Protein AF-A0A371CJA7-F1 (afdb_monomer_lite)

Foldseek 3Di:
DVVLVVLLCVLQVPDDDDDDDDDDDDDDDDDDDDDDDDDDDDDDDDDDDDDDDPDDDDDDDDDDDDPDPDDDPWDWQDKDQPQKWKFKDWPVGPDTDTARWIWTWIDRDVLKIKIWIAGDSRPGTPDIDIQALQKDWDDDLVQQKIKIWDDDPDPPDITMIMMMHGPDSVSSVSVVVSSVVSNVSNNVVVVVVVVVCCQQAPDVVHCVVVVCCVQVPVVVVVPPPPPPDPPPDPDDPDPDDDDDDDDDDDDDPCPVVPPLLVLLVVLVVQCVDPRCNLVSLVSLLVLLPDDDPVSLVVLLVLLLCQLVLLVVLLVVVVVVVQSSNLSSLSNNLSSLCSHLVPDPHPPVSVVSNPVVSNLVSLVSNLPDPPHDLSSLVSSLSNLLSCLSPFQPVCNLVCLLQLLLQLQFPQLLSVLSSLNSLLSNPGPPPLVVQVDDQPVVLLVVLSVVPDPPVLSVQCVVLPSCQFPSSLLSVLLVVLVVLVVCCQPVPDDLQVSLLVVLVSLQSDPNSQDWDPPPPDPDPTPDPISLVSLQVSLVVLCVPPPGRDLSSNLSSLSSVLSSCVVVVNLVVSLVSLVVNCVSPVLSLSSLLSQLPDPPLVRNLVSLVSSCPRPDGDLRSNLSSLLSNLVSLQVLLSVQSNDPDPVSPVSSVVSLVSSLVSLVVNCVSHRLQPLCVLVSLLSNLSSCSSQCRNVQDLVNPVCPVSVVSNVSNVSSCVSSVHHNHSVSSVSSSCSSNVSNVVSCVPCVVVSVVSNVVCCVPCVVPSVVSVVVVVPPVVD

Sequence (775 aa):
MAYNEDMYRYLCGLKNHHRSQDLRKGTFPAPPNFRHLSSLMPGRSEDKAGSFEDLILHRLPEGRSSANIGFISPLVKFAHVDLVHYAMTDDRYPEASFKKGGVMIVELIPGEFAIIVTGGMYTVTVDTCVVVSNMEIIPDIRRCEIRWSLFGSSATERKSWTYLRFGNRSDLATFNKELFCAHSVVAARHSLVHARLYDIAYDIPSKFTRYCRQYLGQDYFDNLSESYTEGSSSQVFDMSGTSCEGMTIVNGLNDERFHLPRMVQRAIALLQHDATRKVALSALAMATQYKSTRTIATAYDIAALSGDLARLAVTQMHLENLPTVELAFVVLAQSLRATIAISEPPASFIGALELPTVITAVYSVLRCPQISYAILTHSIDIIATLTMCHPPQGAASLTPFLAAFARCNNIRVRAIAVAAIIRLPGESDESDGSGSFPMSRLLNAVRNGVPSHIHTQLMASGGANSEIVLILNSSYEFRKLMTAAESSGFEPCVLGRKLAHLVQLHDFAIGEKQTTGNQEVTSIPSWIDCLHLCAAALRRTDGSPSATDLDNADVLEMRFYQYRGELHKAVITGRSAINRNPELAYAYFILSLQDDRECSFRMAKAGLQCPRMTPFLRTQLLCRAATHATQLGLSLLQSPSPLLIERGTTLILEALDDTNVFILQASPDNLWMQVMLNWKVFLLFLVRGPSVNPEFLDLKRTEDMIRLTSDFSDFIRYSIVPKRLTDARELLVSSYVSGSQTWDWLVERYDEHGVNLGDVQVFLVRYAADHSEEV

Secondary structure (DSSP, 8-state):
-HHHHHHHHHHTT---------------PPPPP--------------------S-----PPS----------S-EEEEEEEEEEEEEEEESS------EEEEEEEEEEETTEEEEEEEETTTTEEEEEEE--TT-EEEEETTTTEEEEEPPPSSTTSPPEEEEEEESSHHHHHHHHHHHHHHHHHHHHHHHHHHHHHHHHHHSSS-HHHHHHHHHH-HHHHHTS---------------------------S--GGGGTHHHHHHHHHHHTTSTTTHHHHHHHHHHHHH---TTHHHHHHHHHTTHHHHHHHHHHHHHTT-HHHHHHHHHHHHHHHHHHHSSS---HHHHHHTTHHHHHHHHHHHHT-TT--HHHHHHHHHHHHHHTTSS--TTHHHHHHHHHHHTT-S-HHHHHHHHHHHHH-S----GGGGGSPP-HHHHHHHHHT---HHHHHHHHHTTSTT-HHHHHHHHHHHHHHHHHHHHHH---HHHHHHHHHHHHTT-TTSSPPP---S-----S-S-HHHHHHHHHHHHHT-TTS--HHHHHHHHHHHHHHHHHTT-HHHHHHHHHHHHHH-TT-HHHHHHHTTSS-HHHHHHHHHHHTT-SS--HHHHHHHHHHHHHHHHHHHHHHHTSS-HHHHHHHHHHHHHHHHHHHHHHHHS-TT-TTHHHHHHHHHHHHHHHHGGGS-TT-GGGHHHHHHHHHHHHHHHHHT---S-HHHHHHHHHHHHHHHHHHHHHHHHHHHHHHHHHHHHHHHHHHHHHHHHTSTT-

Organism: NCBI:txid2498619

Radius of gyration: 33.38 Å; chains: 1; bounding box: 102×83×90 Å

Structure (mmCIF, N/CA/C/O backbone):
data_AF-A0A371CJA7-F1
#
_entry.id   AF-A0A371CJA7-F1
#
loop_
_atom_site.group_PDB
_atom_site.id
_atom_site.type_symbol
_atom_site.label_atom_id
_atom_site.label_alt_id
_atom_site.label_comp_id
_atom_site.label_asym_id
_atom_site.label_entity_id
_atom_site.label_seq_id
_atom_site.pdbx_PDB_ins_code
_atom_site.Cartn_x
_atom_site.Cartn_y
_atom_site.Cartn_z
_atom_site.occupancy
_atom_site.B_iso_or_equiv
_atom_site.auth_seq_id
_atom_site.auth_comp_id
_atom_site.auth_asym_id
_atom_site.auth_atom_id
_atom_site.pdbx_PDB_model_num
ATOM 1 N N . MET A 1 1 ? 38.891 2.540 -23.291 1.00 39.09 1 MET A N 1
ATOM 2 C CA . MET A 1 1 ? 37.978 1.494 -23.812 1.00 39.09 1 MET A CA 1
ATOM 3 C C . MET A 1 1 ? 38.539 0.082 -23.657 1.00 39.09 1 MET A C 1
ATOM 5 O O . MET A 1 1 ? 37.794 -0.738 -23.146 1.00 39.09 1 MET A O 1
ATOM 9 N N . ALA A 1 2 ? 39.813 -0.189 -23.985 1.00 32.94 2 ALA A N 1
ATOM 10 C CA . ALA A 1 2 ? 40.437 -1.518 -23.821 1.00 32.94 2 ALA A CA 1
ATOM 11 C C . ALA A 1 2 ? 40.303 -2.126 -22.402 1.00 32.94 2 ALA A C 1
ATOM 13 O O . ALA A 1 2 ? 40.051 -3.311 -22.251 1.00 32.94 2 ALA A O 1
ATOM 14 N N . TYR A 1 3 ? 40.348 -1.297 -21.355 1.00 41.06 3 TYR A N 1
ATOM 15 C CA . TYR A 1 3 ? 40.272 -1.751 -19.958 1.00 41.06 3 TYR A CA 1
ATOM 16 C C . TYR A 1 3 ? 38.910 -2.347 -19.535 1.00 41.06 3 TYR A C 1
ATOM 18 O O . TYR A 1 3 ? 38.857 -3.205 -18.660 1.00 41.06 3 TYR A O 1
ATOM 26 N N . ASN A 1 4 ? 37.799 -1.926 -20.157 1.00 45.97 4 ASN A N 1
ATOM 27 C CA . ASN A 1 4 ? 36.477 -2.490 -19.844 1.00 45.97 4 ASN A CA 1
ATOM 28 C C . ASN A 1 4 ? 36.305 -3.902 -20.427 1.00 45.97 4 ASN A C 1
ATOM 30 O O . ASN A 1 4 ? 35.538 -4.691 -19.886 1.00 45.97 4 ASN A O 1
ATOM 34 N N . GLU A 1 5 ? 37.038 -4.231 -21.494 1.00 48.78 5 GLU A N 1
ATOM 35 C CA . GLU A 1 5 ? 36.999 -5.552 -22.124 1.00 48.78 5 GLU A CA 1
ATOM 36 C C . GLU A 1 5 ? 37.724 -6.607 -21.270 1.00 48.78 5 GLU A C 1
ATOM 38 O O . GLU A 1 5 ? 37.232 -7.722 -21.104 1.00 48.78 5 GLU A O 1
ATOM 43 N N . ASP A 1 6 ? 38.843 -6.240 -20.638 1.00 54.41 6 ASP A N 1
ATOM 44 C CA . ASP A 1 6 ? 39.562 -7.125 -19.712 1.00 54.41 6 ASP A CA 1
ATOM 45 C C . ASP A 1 6 ? 38.772 -7.372 -18.416 1.00 54.41 6 ASP A C 1
ATOM 47 O O . ASP A 1 6 ? 38.718 -8.499 -17.919 1.00 54.41 6 ASP A O 1
ATOM 51 N N . MET A 1 7 ? 38.087 -6.344 -17.904 1.00 50.72 7 MET A N 1
ATOM 52 C CA . MET A 1 7 ? 37.180 -6.469 -16.757 1.00 50.72 7 MET A CA 1
ATOM 53 C C . MET A 1 7 ? 35.980 -7.377 -17.073 1.00 50.72 7 MET A C 1
ATOM 55 O O . MET A 1 7 ? 35.575 -8.183 -16.239 1.00 50.72 7 MET A O 1
ATOM 59 N N . TYR A 1 8 ? 35.448 -7.302 -18.296 1.00 51.97 8 TYR A N 1
ATOM 60 C CA . TYR A 1 8 ? 34.388 -8.191 -18.775 1.00 51.97 8 TYR A CA 1
ATOM 61 C C . TYR A 1 8 ? 34.848 -9.654 -18.844 1.00 51.97 8 TYR A C 1
ATOM 63 O O . TYR A 1 8 ? 34.157 -10.545 -18.348 1.00 51.97 8 TYR A O 1
ATOM 71 N N . ARG A 1 9 ? 36.044 -9.917 -19.391 1.00 62.16 9 ARG A N 1
ATOM 72 C CA . ARG A 1 9 ? 36.624 -11.274 -19.423 1.00 62.16 9 ARG A CA 1
ATOM 73 C C . ARG A 1 9 ? 36.848 -11.834 -18.019 1.00 62.16 9 ARG A C 1
ATOM 75 O O . ARG A 1 9 ? 36.642 -13.028 -17.806 1.00 62.16 9 ARG A O 1
ATOM 82 N N . TYR A 1 10 ? 37.227 -10.973 -17.074 1.00 62.34 10 TYR A N 1
ATOM 83 C CA . TYR A 1 10 ? 37.365 -11.330 -15.664 1.00 62.34 10 TYR A CA 1
ATOM 84 C C . TYR A 1 10 ? 36.015 -11.710 -15.030 1.00 62.34 10 TYR A C 1
ATOM 86 O O . TYR A 1 10 ? 35.905 -12.790 -14.455 1.00 62.34 10 TYR A O 1
ATOM 94 N N . LEU A 1 11 ? 34.975 -10.881 -15.197 1.00 48.69 11 LEU A N 1
ATOM 95 C CA . LEU A 1 11 ? 33.640 -11.118 -14.625 1.00 48.69 11 LEU A CA 1
ATOM 96 C C . LEU A 1 11 ? 32.852 -12.251 -15.292 1.00 48.69 11 LEU A C 1
ATOM 98 O O . LEU A 1 11 ? 31.982 -12.825 -14.653 1.00 48.69 11 LEU A O 1
ATOM 102 N N . CYS A 1 12 ? 33.136 -12.590 -16.549 1.00 52.16 12 CYS A N 1
ATOM 103 C CA . CYS A 1 12 ? 32.465 -13.692 -17.249 1.00 52.16 12 CYS A CA 1
ATOM 104 C C . CYS A 1 12 ? 33.198 -15.033 -17.102 1.00 52.16 12 CYS A C 1
ATOM 106 O O . CYS A 1 12 ? 32.850 -15.998 -17.779 1.00 52.16 12 CYS A O 1
ATOM 108 N N . GLY A 1 13 ? 34.253 -15.101 -16.279 1.00 48.09 13 GLY A N 1
ATOM 109 C CA . GLY A 1 13 ? 35.014 -16.335 -16.071 1.00 48.09 13 GLY A CA 1
ATOM 110 C C . GLY A 1 13 ? 35.679 -16.880 -17.341 1.00 48.09 13 GLY A C 1
ATOM 111 O O . GLY A 1 13 ? 36.078 -18.044 -17.368 1.00 48.09 13 GLY A O 1
ATOM 112 N N . LEU A 1 14 ? 35.836 -16.061 -18.388 1.00 38.88 14 LEU A N 1
ATOM 113 C CA . LEU A 1 14 ? 36.447 -16.444 -19.663 1.00 38.88 14 LEU A CA 1
ATOM 114 C C . LEU A 1 14 ? 37.976 -16.502 -19.522 1.00 38.88 14 LEU A C 1
ATOM 116 O O . LEU A 1 14 ? 38.722 -15.755 -20.155 1.00 38.88 14 LEU A O 1
ATOM 120 N N . LYS A 1 15 ? 38.468 -17.423 -18.690 1.00 37.25 15 LYS A N 1
ATOM 121 C CA . LYS A 1 15 ? 39.804 -17.993 -18.866 1.00 37.25 15 LYS A CA 1
ATOM 122 C C . LYS A 1 15 ? 39.674 -19.149 -19.849 1.00 37.25 15 LYS A C 1
ATOM 124 O O . LYS A 1 15 ? 39.051 -20.159 -19.543 1.00 37.25 15 LYS A O 1
ATOM 129 N N . ASN A 1 16 ? 40.288 -19.003 -21.022 1.00 35.06 16 ASN A N 1
ATOM 130 C CA . ASN A 1 16 ? 40.452 -20.082 -21.994 1.00 35.06 16 ASN A CA 1
ATOM 131 C C . ASN A 1 16 ? 41.161 -21.280 -21.338 1.00 35.06 16 ASN A C 1
ATOM 133 O O . ASN A 1 16 ? 42.389 -21.323 -21.244 1.00 35.06 16 ASN A O 1
ATOM 137 N N . HIS A 1 17 ? 40.390 -22.266 -20.894 1.00 31.05 17 HIS A N 1
ATOM 138 C CA . HIS A 1 17 ? 40.868 -23.612 -20.615 1.00 31.05 17 HIS A CA 1
ATOM 139 C C . HIS A 1 17 ? 40.084 -24.589 -21.484 1.00 31.05 17 HIS A C 1
ATOM 141 O O . HIS A 1 17 ? 38.971 -25.003 -21.173 1.00 31.05 17 HIS A O 1
ATOM 147 N N . HIS A 1 18 ? 40.697 -24.948 -22.612 1.00 32.59 18 HIS A N 1
ATOM 148 C CA . HIS A 1 18 ? 40.322 -26.122 -23.382 1.00 32.59 18 HIS A CA 1
ATOM 149 C C . HIS A 1 18 ? 40.444 -27.370 -22.504 1.00 32.59 18 HIS A C 1
ATOM 151 O O . HIS A 1 18 ? 41.552 -27.810 -22.203 1.00 32.59 18 HIS A O 1
ATOM 157 N N . ARG A 1 19 ? 39.309 -27.980 -22.161 1.00 27.73 19 ARG A N 1
ATOM 158 C CA . ARG A 1 19 ? 39.196 -29.431 -21.985 1.00 27.73 19 ARG A CA 1
ATOM 159 C C . ARG A 1 19 ? 37.744 -29.853 -22.178 1.00 27.73 19 ARG A C 1
ATOM 161 O O . ARG A 1 19 ? 36.880 -29.528 -21.375 1.00 27.73 19 ARG A O 1
ATOM 168 N N . SER A 1 20 ? 37.494 -30.554 -23.281 1.00 30.20 20 SER A N 1
ATOM 169 C CA . SER A 1 20 ? 36.246 -31.270 -23.526 1.00 30.20 20 SER A CA 1
ATOM 170 C C . SER A 1 20 ? 36.154 -32.473 -22.593 1.00 30.20 20 SER A C 1
ATOM 172 O O . SER A 1 20 ? 37.142 -33.202 -22.484 1.00 30.20 20 SER A O 1
ATOM 174 N N . GLN A 1 21 ? 34.975 -32.744 -22.036 1.00 30.50 21 GLN A N 1
ATOM 175 C CA . GLN A 1 21 ? 34.489 -34.118 -21.934 1.00 30.50 21 GLN A CA 1
ATOM 176 C C . GLN A 1 21 ? 32.975 -34.196 -21.700 1.00 30.50 21 GLN A C 1
ATOM 178 O O . GLN A 1 21 ? 32.402 -33.511 -20.858 1.00 30.50 21 GLN A O 1
ATOM 183 N N . ASP A 1 22 ? 32.397 -35.052 -22.535 1.00 34.34 22 ASP A N 1
ATOM 184 C CA . ASP A 1 22 ? 31.067 -35.650 -22.615 1.00 34.34 22 ASP A CA 1
ATOM 185 C C . ASP A 1 22 ? 30.233 -35.760 -21.332 1.00 34.34 22 ASP A C 1
ATOM 187 O O . ASP A 1 22 ? 30.672 -36.334 -20.337 1.00 34.34 22 ASP A O 1
ATOM 191 N N . LEU A 1 23 ? 28.944 -35.404 -21.438 1.00 30.78 23 LEU A N 1
ATOM 192 C CA . LEU A 1 23 ? 27.892 -35.943 -20.574 1.00 30.78 23 LEU A CA 1
ATOM 193 C C . LEU A 1 23 ? 26.649 -36.345 -21.382 1.00 30.78 23 LEU A C 1
ATOM 195 O O . LEU A 1 23 ? 26.105 -35.594 -22.192 1.00 30.78 23 LEU A O 1
ATOM 199 N N . ARG A 1 24 ? 26.250 -37.600 -21.154 1.00 29.70 24 ARG A N 1
ATOM 200 C CA . ARG A 1 24 ? 25.156 -38.339 -21.790 1.00 29.70 24 ARG A CA 1
ATOM 201 C C . ARG A 1 24 ? 23.783 -37.895 -21.275 1.00 29.70 24 ARG A C 1
ATOM 203 O O . ARG A 1 24 ? 23.614 -37.554 -20.111 1.00 29.70 24 ARG A O 1
ATOM 210 N N . LYS A 1 25 ? 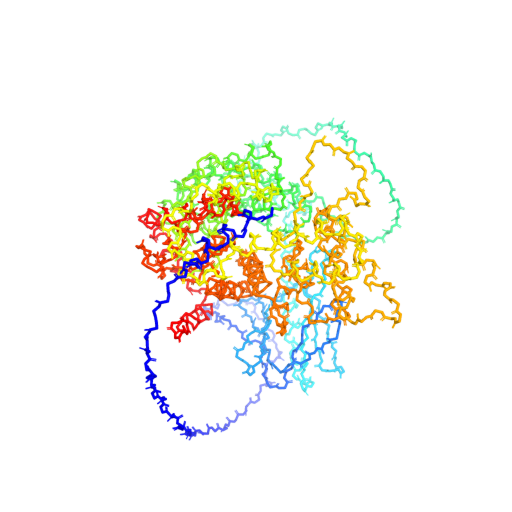22.798 -38.009 -22.169 1.00 32.31 25 LYS A N 1
ATOM 211 C CA . LYS A 1 25 ? 21.355 -37.838 -21.950 1.00 32.31 25 LYS A CA 1
ATOM 212 C C . LYS A 1 25 ? 20.795 -38.900 -20.992 1.00 32.31 25 LYS A C 1
ATOM 214 O O . LYS A 1 25 ? 21.036 -40.087 -21.201 1.00 32.31 25 LYS A O 1
ATOM 219 N N . GLY A 1 26 ? 19.984 -38.471 -20.026 1.00 28.64 26 GLY A N 1
ATOM 220 C CA . GLY A 1 26 ? 19.089 -39.315 -19.233 1.00 28.64 26 GLY A CA 1
ATOM 221 C C . GLY A 1 26 ? 17.645 -38.835 -19.388 1.00 28.64 26 GLY A C 1
ATOM 222 O O . GLY A 1 26 ? 17.346 -37.671 -19.139 1.00 28.64 26 GLY A O 1
ATOM 223 N N . THR A 1 27 ? 16.772 -39.720 -19.860 1.00 29.03 27 THR A N 1
ATOM 224 C CA . THR A 1 27 ? 15.323 -39.536 -20.031 1.00 29.03 27 THR A CA 1
ATOM 225 C C . THR A 1 27 ? 14.571 -39.937 -18.760 1.00 29.03 27 THR A C 1
ATOM 227 O O . THR A 1 27 ? 14.831 -41.016 -18.231 1.00 29.03 27 THR A O 1
ATOM 230 N N . PHE A 1 28 ? 13.601 -39.127 -18.326 1.00 29.42 28 PHE A N 1
ATOM 231 C CA . PHE A 1 28 ? 12.612 -39.474 -17.293 1.00 29.42 28 PHE A CA 1
ATOM 232 C C . PHE A 1 28 ? 11.236 -39.781 -17.922 1.00 29.42 28 PHE A C 1
ATOM 234 O O . PHE A 1 28 ? 10.908 -39.187 -18.953 1.00 29.42 28 PHE A O 1
ATOM 241 N N . PRO A 1 29 ? 10.432 -40.696 -17.340 1.00 30.08 29 PRO A N 1
ATOM 242 C CA . PRO A 1 29 ? 9.119 -41.075 -17.856 1.00 30.08 29 PRO A CA 1
ATOM 243 C C . PRO A 1 29 ? 7.986 -40.186 -17.312 1.00 30.08 29 PRO A C 1
ATOM 245 O O . PRO A 1 29 ? 8.074 -39.632 -16.218 1.00 30.08 29 PRO A O 1
ATOM 248 N N . ALA A 1 30 ? 6.909 -40.084 -18.093 1.00 31.78 30 ALA A N 1
ATOM 249 C CA . ALA A 1 30 ? 5.676 -39.363 -17.775 1.00 31.78 30 ALA A CA 1
ATOM 250 C C . ALA A 1 30 ? 4.780 -40.110 -16.755 1.00 31.78 30 ALA A C 1
ATOM 252 O O . ALA A 1 30 ? 4.838 -41.342 -16.695 1.00 31.78 30 ALA A O 1
ATOM 253 N N . PRO A 1 31 ? 3.913 -39.403 -16.002 1.00 30.50 31 PRO A N 1
ATOM 254 C CA . PRO A 1 31 ? 2.933 -40.016 -15.104 1.00 30.50 31 PRO A CA 1
ATOM 255 C C . PRO A 1 31 ? 1.617 -40.391 -15.828 1.00 30.50 31 PRO A C 1
ATOM 257 O O . PRO A 1 31 ? 1.332 -39.861 -16.906 1.00 30.50 31 PRO A O 1
ATOM 260 N N . PRO A 1 32 ? 0.802 -41.310 -15.265 1.00 31.19 32 PRO A N 1
ATOM 261 C CA . PRO A 1 32 ? -0.385 -41.838 -15.927 1.00 31.19 32 PRO A CA 1
ATOM 262 C C . PRO A 1 32 ? -1.646 -40.989 -15.701 1.00 31.19 32 PRO A C 1
ATOM 264 O O . PRO A 1 32 ? -1.858 -40.390 -14.650 1.00 31.19 32 PRO A O 1
ATOM 267 N N . ASN A 1 33 ? -2.513 -41.018 -16.715 1.00 27.42 33 ASN A N 1
ATOM 268 C CA . ASN A 1 33 ? -3.854 -40.438 -16.749 1.00 27.42 33 ASN A CA 1
ATOM 269 C C . ASN A 1 33 ? -4.814 -41.095 -15.741 1.00 27.42 33 ASN A C 1
ATOM 271 O O . ASN A 1 33 ? -4.923 -42.320 -15.711 1.00 27.42 33 ASN A O 1
ATOM 275 N N . PHE A 1 34 ? -5.621 -40.283 -15.053 1.00 26.81 34 PHE A N 1
ATOM 276 C CA . PHE A 1 34 ? -6.843 -40.720 -14.372 1.00 26.81 34 PHE A CA 1
ATOM 277 C C . PHE A 1 34 ? -8.083 -40.153 -15.077 1.00 26.81 34 PHE A C 1
ATOM 279 O O . PHE A 1 34 ? -8.168 -38.962 -15.373 1.00 26.81 34 PHE A O 1
ATOM 286 N N . ARG A 1 35 ? -9.057 -41.028 -15.351 1.00 27.02 35 ARG A N 1
ATOM 287 C CA . ARG A 1 35 ? -10.384 -40.697 -15.885 1.00 27.02 35 ARG A CA 1
ATOM 288 C C . ARG A 1 35 ? -11.464 -41.421 -15.078 1.00 27.02 35 ARG A C 1
ATOM 290 O O . ARG A 1 35 ? -11.311 -42.596 -14.773 1.00 27.02 35 ARG A O 1
ATOM 297 N N . HIS A 1 36 ? -12.576 -40.701 -14.927 1.00 28.02 36 HIS A N 1
ATOM 298 C CA . HIS A 1 36 ? -13.942 -41.114 -14.587 1.00 28.02 36 HIS A CA 1
ATOM 299 C C . HIS A 1 36 ? -14.251 -41.550 -13.152 1.00 28.02 36 HIS A C 1
ATOM 301 O O . HIS A 1 36 ? -13.752 -42.560 -12.679 1.00 28.02 36 HIS A O 1
ATOM 307 N N . LEU A 1 37 ? -15.235 -40.866 -12.556 1.00 25.64 37 LEU A N 1
ATOM 308 C CA . LEU A 1 37 ? -16.503 -41.472 -12.135 1.00 25.64 37 LEU A CA 1
ATOM 309 C C . LEU A 1 37 ? -17.578 -40.381 -11.984 1.00 25.64 37 LEU A C 1
ATOM 311 O O . LEU A 1 37 ? -17.366 -39.349 -11.359 1.00 25.64 37 LEU A O 1
ATOM 315 N N . SER A 1 38 ? -18.731 -40.623 -12.601 1.00 24.00 38 SER A N 1
ATOM 316 C CA . SER A 1 38 ? -19.944 -39.810 -12.534 1.00 24.00 38 SER A CA 1
ATOM 317 C C . SER A 1 38 ? -21.142 -40.730 -12.300 1.00 24.00 38 SER A C 1
ATOM 319 O O . SER A 1 38 ? -21.142 -41.861 -12.785 1.00 24.00 38 SER A O 1
ATOM 321 N N . SER A 1 39 ? -22.178 -40.169 -11.670 1.00 26.08 39 SER A N 1
ATOM 322 C CA . SER A 1 39 ? -23.541 -40.681 -11.428 1.00 26.08 39 SER A CA 1
ATOM 323 C C . SER A 1 39 ? -23.822 -41.224 -10.021 1.00 26.08 39 SER A C 1
ATOM 325 O O . SER A 1 39 ? -23.229 -42.204 -9.587 1.00 26.08 39 SER A O 1
ATOM 327 N N . LEU A 1 40 ? -24.777 -40.584 -9.331 1.00 26.20 40 LEU A N 1
ATOM 328 C CA . LEU A 1 40 ? -26.095 -41.157 -9.011 1.00 26.20 40 LEU A CA 1
ATOM 329 C C . LEU A 1 40 ? -26.978 -40.119 -8.276 1.00 26.20 40 LEU A C 1
ATOM 331 O O . LEU A 1 40 ? -26.634 -39.636 -7.205 1.00 26.20 40 LEU A O 1
ATOM 335 N N . MET A 1 41 ? -28.122 -39.794 -8.889 1.00 26.16 41 MET A N 1
ATOM 336 C CA . MET A 1 41 ? -29.339 -39.219 -8.277 1.00 26.16 41 MET A CA 1
ATOM 337 C C . MET A 1 41 ? -30.220 -40.379 -7.764 1.00 26.16 41 MET A C 1
ATOM 339 O O . MET A 1 41 ? -30.061 -41.491 -8.280 1.00 26.16 41 MET A O 1
ATOM 343 N N . PRO A 1 42 ? -31.132 -40.190 -6.783 1.00 33.75 42 PRO A N 1
ATOM 344 C CA . PRO A 1 42 ? -32.522 -39.716 -7.030 1.00 33.75 42 PRO A CA 1
ATOM 345 C C . PRO A 1 42 ? -33.055 -38.819 -5.871 1.00 33.75 42 PRO A C 1
ATOM 347 O O . PRO A 1 42 ? -32.426 -38.756 -4.827 1.00 33.75 42 PRO A O 1
ATOM 350 N N . GLY A 1 43 ? -34.165 -38.067 -5.881 1.00 26.47 43 GLY A N 1
ATOM 351 C CA . GLY A 1 43 ? -35.424 -38.021 -6.640 1.00 26.47 43 GLY A CA 1
ATOM 352 C C . GLY A 1 43 ? -36.618 -37.939 -5.646 1.00 26.47 43 GLY A C 1
ATOM 353 O O . GLY A 1 43 ? -36.566 -38.639 -4.640 1.00 26.47 43 GLY A O 1
ATOM 354 N N . ARG A 1 44 ? -37.694 -37.183 -5.987 1.00 26.88 44 ARG A N 1
ATOM 355 C CA . ARG A 1 44 ? -39.039 -37.006 -5.326 1.00 26.88 44 ARG A CA 1
ATOM 356 C C . ARG A 1 44 ? -39.186 -35.861 -4.300 1.00 26.88 44 ARG A C 1
ATOM 358 O O . ARG A 1 44 ? -38.237 -35.579 -3.590 1.00 26.88 44 ARG A O 1
ATOM 365 N N . SER A 1 45 ? -40.336 -35.193 -4.113 1.00 26.55 45 SER A N 1
ATOM 366 C CA . SER A 1 45 ? -41.688 -35.202 -4.725 1.00 26.55 45 SER A CA 1
ATOM 367 C C . SER A 1 45 ? -42.457 -33.937 -4.295 1.00 26.55 45 SER A C 1
ATOM 369 O O . SER A 1 45 ? -42.223 -33.425 -3.203 1.00 26.55 45 SER A O 1
ATOM 371 N N . GLU A 1 46 ? -43.401 -33.499 -5.126 1.00 29.38 46 GLU A N 1
ATOM 372 C CA . GLU A 1 46 ? -44.420 -32.466 -4.870 1.00 29.38 46 GLU A CA 1
ATOM 373 C C . GLU A 1 46 ? -45.428 -32.884 -3.778 1.00 29.38 46 GLU A C 1
ATOM 375 O O . GLU A 1 46 ? -45.747 -34.070 -3.696 1.00 29.38 46 GLU A O 1
ATOM 380 N N . ASP A 1 47 ? -45.956 -31.935 -2.982 1.00 29.38 47 ASP A N 1
ATOM 381 C CA . ASP A 1 47 ? -47.405 -31.635 -2.954 1.00 29.38 47 ASP A CA 1
ATOM 382 C C . ASP A 1 47 ? -47.842 -30.514 -1.972 1.00 29.38 47 ASP A C 1
ATOM 384 O O . ASP A 1 47 ? -47.405 -30.449 -0.825 1.00 29.38 47 ASP A O 1
ATOM 388 N N . LYS A 1 48 ? -48.855 -29.764 -2.443 1.00 29.97 48 LYS A N 1
ATOM 389 C CA . LYS A 1 48 ? -49.972 -29.074 -1.746 1.00 29.97 48 LYS A CA 1
ATOM 390 C C . LYS A 1 48 ? -49.809 -27.673 -1.132 1.00 29.97 48 LYS A C 1
ATOM 392 O O . LYS A 1 48 ? -49.343 -27.469 -0.017 1.00 29.97 48 LYS A O 1
ATOM 397 N N . ALA A 1 49 ? -50.423 -26.733 -1.854 1.00 31.56 49 ALA A N 1
ATOM 398 C CA . ALA A 1 49 ? -50.872 -25.419 -1.420 1.00 31.56 49 ALA A CA 1
ATOM 399 C C . ALA A 1 49 ? -52.203 -25.484 -0.637 1.00 31.56 49 ALA A C 1
ATOM 401 O O . ALA A 1 49 ? -53.112 -26.232 -1.001 1.00 31.56 49 ALA A O 1
ATOM 402 N N . GLY A 1 50 ? -52.326 -24.641 0.393 1.00 28.45 50 GLY A N 1
ATOM 403 C CA . GLY A 1 50 ? -53.571 -24.293 1.083 1.00 28.45 50 GLY A CA 1
ATOM 404 C C . GLY A 1 50 ? -53.647 -22.773 1.265 1.00 28.45 50 GLY A C 1
ATOM 405 O O . GLY A 1 50 ? -52.666 -22.151 1.666 1.00 28.45 50 GLY A O 1
ATOM 406 N N . SER A 1 51 ? -54.783 -22.182 0.894 1.00 29.75 51 SER A N 1
ATOM 407 C CA . SER A 1 51 ? -55.030 -20.740 0.758 1.00 29.75 51 SER A CA 1
ATOM 408 C C . SER A 1 51 ? -55.128 -19.992 2.091 1.00 29.75 51 SER A C 1
ATOM 410 O O . SER A 1 51 ? -55.752 -20.469 3.037 1.00 29.75 51 SER A O 1
ATOM 412 N N . PHE A 1 52 ? -54.575 -18.779 2.120 1.00 29.11 52 PHE A N 1
ATOM 413 C CA . PHE A 1 52 ? -54.509 -17.872 3.267 1.00 29.11 52 PHE A CA 1
ATOM 414 C C . PHE A 1 52 ? -55.332 -16.610 2.952 1.00 29.11 52 PHE A C 1
ATOM 416 O O . PHE A 1 52 ? -54.782 -15.631 2.455 1.00 29.11 52 PHE A O 1
ATOM 423 N N . GLU A 1 53 ? -56.652 -16.646 3.164 1.00 30.83 53 GLU A N 1
ATOM 424 C CA . GLU A 1 53 ? -57.539 -15.514 2.818 1.00 30.83 53 GLU A CA 1
ATOM 425 C C . GLU A 1 53 ? -58.504 -15.043 3.925 1.00 30.83 53 GLU A C 1
ATOM 427 O O . GLU A 1 53 ? -59.299 -14.148 3.678 1.00 30.83 53 GLU A O 1
ATOM 432 N N . ASP A 1 54 ? -58.382 -15.508 5.174 1.00 30.27 54 ASP A N 1
ATOM 433 C CA . ASP A 1 54 ? -59.378 -15.204 6.228 1.00 30.27 54 ASP A CA 1
ATOM 434 C C . ASP A 1 54 ? -58.879 -14.367 7.424 1.00 30.27 54 ASP A C 1
ATOM 436 O O . ASP A 1 54 ? -59.411 -14.479 8.529 1.00 30.27 54 ASP A O 1
ATOM 440 N N . LEU A 1 55 ? -57.869 -13.495 7.272 1.00 30.80 55 LEU A N 1
ATOM 441 C CA . LEU A 1 55 ? -57.362 -12.769 8.451 1.00 30.80 55 LEU A CA 1
ATOM 442 C C . LEU A 1 55 ? -56.893 -11.326 8.249 1.00 30.80 55 LEU A C 1
ATOM 444 O O . LEU A 1 55 ? -55.831 -10.955 8.736 1.00 30.80 55 LEU A O 1
ATOM 448 N N . ILE A 1 56 ? -57.704 -10.467 7.624 1.00 29.41 56 ILE A N 1
ATOM 449 C CA . ILE A 1 56 ? -57.582 -9.013 7.840 1.00 29.41 56 ILE A CA 1
ATOM 450 C C . ILE A 1 56 ? -58.975 -8.378 7.897 1.00 29.41 56 ILE A C 1
ATOM 452 O O . ILE A 1 56 ? -59.575 -8.133 6.859 1.00 29.41 56 ILE A O 1
ATOM 456 N N . LEU A 1 57 ? -59.460 -8.115 9.121 1.00 32.41 57 LEU A N 1
ATOM 457 C CA . LEU A 1 57 ? -60.204 -6.918 9.570 1.00 32.41 57 LEU A CA 1
ATOM 458 C C . LEU A 1 57 ? -60.991 -7.240 10.858 1.00 32.41 57 LEU A C 1
ATOM 460 O O . LEU A 1 57 ? -62.097 -7.755 10.783 1.00 32.41 57 LEU A O 1
ATOM 464 N N . HIS A 1 58 ? -60.431 -6.923 12.038 1.00 28.44 58 HIS A N 1
ATOM 465 C CA . HIS A 1 58 ? -61.110 -6.181 13.123 1.00 28.44 58 HIS A CA 1
ATOM 466 C C . HIS A 1 58 ? -60.303 -6.128 14.443 1.00 28.44 58 HIS A C 1
ATOM 468 O O . HIS A 1 58 ? -59.922 -7.149 14.994 1.00 28.44 58 HIS A O 1
ATOM 474 N N . ARG A 1 59 ? -60.169 -4.893 14.963 1.00 29.86 59 ARG A N 1
ATOM 475 C CA . ARG A 1 59 ? -60.004 -4.440 16.368 1.00 29.86 59 ARG A CA 1
ATOM 476 C C . ARG A 1 59 ? -58.896 -5.053 17.247 1.00 29.86 59 ARG A C 1
ATOM 478 O O . ARG A 1 59 ? -59.003 -6.174 17.724 1.00 29.86 59 ARG A O 1
ATOM 485 N N . LEU A 1 60 ? -57.947 -4.197 17.640 1.00 28.41 60 LEU A N 1
ATOM 486 C CA . LEU A 1 60 ? -57.179 -4.322 18.886 1.00 28.41 60 LEU A CA 1
ATOM 487 C C . LEU A 1 60 ? -58.054 -3.902 20.085 1.00 28.41 60 LEU A C 1
ATOM 489 O O . LEU A 1 60 ? -58.560 -2.777 20.075 1.00 28.41 60 LEU A O 1
ATOM 493 N N . PRO A 1 61 ? -58.209 -4.736 21.129 1.00 31.56 61 PRO A N 1
ATOM 494 C CA . PRO A 1 61 ? -58.512 -4.273 22.470 1.00 31.56 61 PRO A CA 1
ATOM 495 C C . PRO A 1 61 ? -57.225 -4.175 23.300 1.00 31.56 61 PRO A C 1
ATOM 497 O O . PRO A 1 61 ? -56.352 -5.043 23.259 1.00 31.56 61 PRO A O 1
ATOM 500 N N . GLU A 1 62 ? -57.130 -3.093 24.062 1.00 41.34 62 GLU A N 1
ATOM 501 C CA . GLU A 1 62 ? -56.087 -2.862 25.051 1.00 41.34 62 GLU A CA 1
ATOM 502 C C . GLU A 1 62 ? -56.114 -3.929 26.156 1.00 41.34 62 GLU A C 1
ATOM 504 O O . GLU A 1 62 ? -57.173 -4.349 26.623 1.00 41.34 62 GLU A O 1
ATOM 509 N N . GLY A 1 63 ? -54.920 -4.309 26.616 1.00 45.00 63 GLY A N 1
ATOM 510 C CA . GLY A 1 63 ? -54.727 -4.938 27.919 1.00 45.00 63 GLY A CA 1
ATOM 511 C C . GLY A 1 63 ? -54.794 -6.461 27.934 1.00 45.00 63 GLY A C 1
ATOM 512 O O . GLY A 1 63 ? -55.785 -7.037 28.371 1.00 45.00 63 GLY A O 1
ATOM 513 N N . ARG A 1 64 ? -53.679 -7.118 27.591 1.00 33.28 64 ARG A N 1
ATOM 514 C CA . ARG A 1 64 ? -53.254 -8.381 28.219 1.00 33.28 64 ARG A CA 1
ATOM 515 C C . ARG A 1 64 ? -51.748 -8.581 28.041 1.00 33.28 64 ARG A C 1
ATOM 517 O O . ARG A 1 64 ? -51.236 -8.547 26.928 1.00 33.28 64 ARG A O 1
ATOM 524 N N . SER A 1 65 ? -5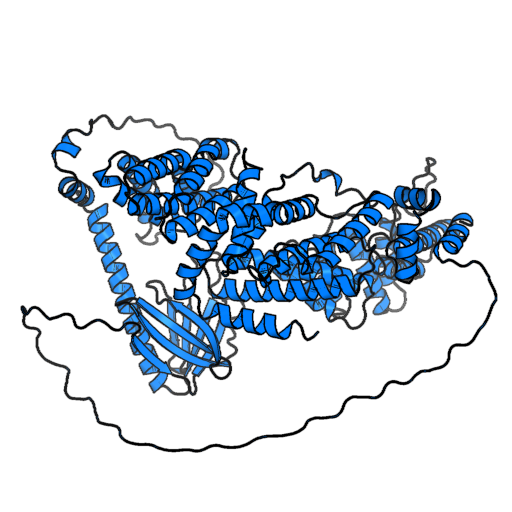1.073 -8.778 29.173 1.00 49.12 65 SER A N 1
ATOM 525 C CA . SER A 1 65 ? -49.694 -9.256 29.289 1.00 49.12 65 SER A CA 1
ATOM 526 C C . SER A 1 65 ? -49.506 -10.494 28.409 1.00 49.12 65 SER A C 1
ATOM 528 O O . SER A 1 65 ? -50.116 -11.534 28.667 1.00 49.12 65 SER A O 1
ATOM 530 N N . SER A 1 66 ? -48.728 -10.353 27.335 1.00 38.78 66 SER A N 1
ATOM 531 C CA . SER A 1 66 ? -48.323 -11.463 26.480 1.00 38.78 66 SER A CA 1
ATOM 532 C C . SER A 1 66 ? -46.976 -11.984 26.964 1.00 38.78 66 SER A C 1
ATOM 534 O O . SER A 1 66 ? -46.008 -11.245 27.130 1.00 38.78 66 SER A O 1
ATOM 536 N N . ALA A 1 67 ? -46.960 -13.280 27.249 1.00 44.09 67 ALA A N 1
ATOM 537 C CA . ALA A 1 67 ? -45.774 -14.044 27.569 1.00 44.09 67 ALA A CA 1
ATOM 538 C C . ALA A 1 67 ? -44.746 -13.972 26.425 1.00 44.09 67 ALA A C 1
ATOM 540 O O . ALA A 1 67 ? -45.124 -13.942 25.255 1.00 44.09 67 ALA A O 1
ATOM 541 N N . ASN A 1 68 ? -43.461 -13.977 26.796 1.00 44.78 68 ASN A N 1
ATOM 542 C CA . ASN A 1 68 ? -42.285 -14.081 25.930 1.00 44.78 68 ASN A CA 1
ATOM 543 C C . ASN A 1 68 ? -42.461 -15.136 24.821 1.00 44.78 68 ASN A C 1
ATOM 545 O O . ASN A 1 68 ? -42.141 -16.309 25.010 1.00 44.78 68 ASN A O 1
ATOM 549 N N . ILE A 1 69 ? -42.911 -14.714 23.643 1.00 47.09 69 ILE A N 1
ATOM 550 C CA . ILE A 1 69 ? -42.634 -15.426 22.399 1.00 47.09 69 ILE A CA 1
ATOM 551 C C . ILE A 1 69 ? -41.303 -14.850 21.924 1.00 47.09 69 ILE A C 1
ATOM 553 O O . ILE A 1 69 ? -41.236 -13.690 21.524 1.00 47.09 69 ILE A O 1
ATOM 557 N N . GLY A 1 70 ? -40.226 -15.624 22.068 1.00 52.56 70 GLY A N 1
ATOM 558 C CA . GLY A 1 70 ? -38.900 -15.218 21.610 1.00 52.56 70 GLY A CA 1
ATOM 559 C C . GLY A 1 70 ? -38.945 -14.885 20.122 1.00 52.56 70 GLY A C 1
ATOM 560 O O . GLY A 1 70 ? -39.288 -15.738 19.306 1.00 52.56 70 GLY A O 1
ATOM 561 N N . PHE A 1 71 ? -38.639 -13.638 19.769 1.00 65.06 71 PHE A N 1
ATOM 562 C CA . PHE A 1 71 ? -38.533 -13.222 18.376 1.00 65.06 71 PHE A CA 1
ATOM 563 C C . PHE A 1 71 ? -37.329 -13.926 17.742 1.00 65.06 71 PHE A C 1
ATOM 565 O O . PHE A 1 71 ? -36.184 -13.628 18.075 1.00 65.06 71 PHE A O 1
ATOM 572 N N . ILE A 1 72 ? -37.589 -14.866 16.832 1.00 68.81 72 ILE A N 1
ATOM 573 C CA . ILE A 1 72 ? -36.554 -15.519 16.028 1.00 68.81 72 ILE A CA 1
ATOM 574 C C . ILE A 1 72 ? -36.196 -14.547 14.901 1.00 68.81 72 ILE A C 1
ATOM 576 O O . ILE A 1 72 ? -36.927 -14.424 13.923 1.00 68.81 72 ILE A O 1
ATOM 580 N N . SER A 1 73 ? -35.110 -13.799 15.081 1.00 70.94 73 SER A N 1
ATOM 581 C CA . SER A 1 73 ? -34.444 -13.069 13.996 1.00 70.94 73 SER A CA 1
ATOM 582 C C . SER A 1 73 ? -33.209 -13.869 13.566 1.00 70.94 73 SER A C 1
ATOM 584 O O . SER A 1 73 ? -32.586 -14.488 14.434 1.00 70.94 73 SER A O 1
ATOM 586 N N . PRO A 1 74 ? -32.839 -13.892 12.272 1.00 85.94 74 PRO A N 1
ATOM 587 C CA . PRO A 1 74 ? -33.373 -13.092 11.161 1.00 85.94 74 PRO A CA 1
ATOM 588 C C . PRO A 1 74 ? -34.682 -13.632 10.545 1.00 85.94 74 PRO A C 1
ATOM 590 O O . PRO A 1 74 ? -34.895 -14.842 10.483 1.00 85.94 74 PRO A O 1
ATOM 593 N N . LEU A 1 75 ? -35.540 -12.736 10.034 1.00 93.69 75 LEU A N 1
ATOM 594 C CA . LEU A 1 75 ? -36.812 -13.072 9.373 1.00 93.69 75 LEU A CA 1
ATOM 595 C C . LEU A 1 75 ? -36.788 -12.687 7.887 1.00 93.69 75 LEU A C 1
ATOM 597 O O . LEU A 1 75 ? -36.766 -11.509 7.532 1.00 93.69 75 LEU A O 1
ATOM 601 N N . VAL A 1 76 ? -36.841 -13.681 7.001 1.00 95.69 76 VAL A N 1
ATOM 602 C CA . VAL A 1 76 ? -36.899 -13.458 5.548 1.00 95.69 76 VAL A CA 1
ATOM 603 C C . VAL A 1 76 ? -38.283 -12.936 5.154 1.00 95.69 76 VAL A C 1
ATOM 605 O O . VAL A 1 76 ? -39.289 -13.600 5.390 1.00 95.69 76 VAL A O 1
ATOM 608 N N . LYS A 1 77 ? -38.334 -11.746 4.545 1.00 96.38 77 LYS A N 1
ATOM 609 C CA . LYS A 1 77 ? -39.569 -11.127 4.028 1.00 96.38 77 LYS A CA 1
ATOM 610 C C . LYS A 1 77 ? -39.827 -11.485 2.572 1.00 96.38 77 LYS A C 1
ATOM 612 O O . LYS A 1 77 ? -40.967 -11.660 2.162 1.00 96.38 77 LYS A O 1
ATOM 617 N N . PHE A 1 78 ? -38.754 -11.606 1.797 1.00 96.88 78 PHE A N 1
ATOM 618 C CA . PHE A 1 78 ? -38.806 -11.972 0.390 1.00 96.88 78 PHE A CA 1
ATOM 619 C C . PHE A 1 78 ? -37.534 -12.719 0.008 1.00 96.88 78 PHE A C 1
ATOM 621 O O . PHE A 1 78 ? -36.450 -12.315 0.418 1.00 96.88 78 PHE A O 1
ATOM 628 N N . ALA A 1 79 ? -37.646 -13.754 -0.818 1.00 94.75 79 ALA A N 1
ATOM 629 C CA . ALA A 1 79 ? -36.506 -14.379 -1.471 1.00 94.75 79 ALA A CA 1
ATOM 630 C C . ALA A 1 79 ? -36.921 -14.872 -2.857 1.00 94.75 79 ALA A C 1
ATOM 632 O O . ALA A 1 79 ? -37.976 -15.485 -3.006 1.00 94.75 79 ALA A O 1
ATOM 633 N N . HIS A 1 80 ? -36.093 -14.609 -3.865 1.00 93.06 80 HIS A N 1
ATOM 634 C CA . HIS A 1 80 ? -36.293 -15.136 -5.208 1.00 93.06 80 HIS A CA 1
ATOM 635 C C . HIS A 1 80 ? -34.954 -15.374 -5.895 1.00 93.06 80 HIS A C 1
ATOM 637 O O . HIS A 1 80 ? -34.047 -14.547 -5.837 1.00 93.06 80 HIS A O 1
ATOM 643 N N . VAL A 1 81 ? -34.840 -16.521 -6.550 1.00 87.56 81 VAL A N 1
ATOM 644 C CA . VAL A 1 81 ? -33.574 -17.048 -7.073 1.00 87.56 81 VAL A CA 1
ATOM 645 C C . VAL A 1 81 ? -33.684 -17.291 -8.581 1.00 87.56 81 VAL A C 1
ATOM 647 O O . VAL A 1 81 ? -32.771 -16.985 -9.345 1.00 87.56 81 VAL A O 1
ATOM 650 N N . ASP A 1 82 ? -34.844 -17.748 -9.047 1.00 88.50 82 ASP A N 1
ATOM 651 C CA . ASP A 1 82 ? -35.080 -17.983 -10.468 1.00 88.50 82 ASP A CA 1
ATOM 652 C C . ASP A 1 82 ? -35.433 -16.701 -11.218 1.00 88.50 82 ASP A C 1
ATOM 654 O O . ASP A 1 82 ? -36.107 -15.819 -10.697 1.00 88.50 82 ASP A O 1
ATOM 658 N N . LEU A 1 83 ? -34.978 -16.597 -12.470 1.00 93.00 83 LEU A N 1
ATOM 659 C CA . LEU A 1 83 ? -35.298 -15.490 -13.382 1.00 93.00 83 LEU A CA 1
ATOM 660 C C . LEU A 1 83 ? -34.986 -14.079 -12.842 1.00 93.00 83 LEU A C 1
ATOM 662 O O . LEU A 1 83 ? -35.455 -13.091 -13.410 1.00 93.00 83 LEU A O 1
ATOM 666 N N . VAL A 1 84 ? -34.159 -13.966 -11.803 1.00 94.94 84 VAL A N 1
ATOM 667 C CA . VAL A 1 84 ? -33.624 -12.693 -11.326 1.00 94.94 84 VAL A CA 1
ATOM 668 C C . VAL A 1 84 ? -32.282 -12.448 -12.008 1.00 94.94 84 VAL A C 1
ATOM 670 O O . VAL A 1 84 ? -31.425 -13.327 -12.125 1.00 94.94 84 VAL A O 1
ATOM 673 N N . HIS A 1 85 ? -32.108 -11.233 -12.506 1.00 96.38 85 HIS A N 1
ATOM 674 C CA . HIS A 1 85 ? -30.836 -10.754 -13.013 1.00 96.38 85 HIS A CA 1
ATOM 675 C C . HIS A 1 85 ? -30.438 -9.503 -12.250 1.00 96.38 85 HIS A C 1
ATOM 677 O O . HIS A 1 85 ? -31.297 -8.699 -11.901 1.00 96.38 85 HIS A O 1
ATOM 683 N N . TYR A 1 86 ? -29.145 -9.312 -12.036 1.00 96.75 86 TYR A N 1
ATOM 684 C CA . TYR A 1 86 ? -28.611 -8.130 -11.381 1.00 96.75 86 TYR A CA 1
ATOM 685 C C . TYR A 1 86 ? -27.604 -7.417 -12.281 1.00 96.75 86 TYR A C 1
ATOM 687 O O . TYR A 1 86 ? -26.996 -8.033 -13.161 1.00 96.75 86 TYR A O 1
ATOM 695 N N . ALA A 1 87 ? -27.418 -6.124 -12.055 1.00 96.31 87 ALA A N 1
ATOM 696 C CA . ALA A 1 87 ? -26.329 -5.341 -12.629 1.00 96.31 87 ALA A CA 1
ATOM 697 C C . ALA A 1 87 ? -25.882 -4.279 -11.621 1.00 96.31 87 ALA A C 1
ATOM 699 O O . ALA A 1 87 ? -26.671 -3.855 -10.779 1.00 96.31 87 ALA A O 1
ATOM 700 N N . MET A 1 88 ? -24.634 -3.833 -11.721 1.00 94.38 88 MET A N 1
ATOM 701 C CA . MET A 1 88 ? -24.118 -2.704 -10.948 1.00 94.38 88 MET A CA 1
ATOM 702 C C . MET A 1 88 ? -23.569 -1.670 -11.924 1.00 94.38 88 MET A C 1
ATOM 704 O O . MET A 1 88 ? -22.824 -2.030 -12.837 1.00 94.38 88 MET A O 1
ATOM 708 N N . THR A 1 89 ? -23.953 -0.408 -11.757 1.00 94.12 89 THR A N 1
ATOM 709 C CA . THR A 1 89 ? -23.481 0.706 -12.591 1.00 94.12 89 THR A CA 1
ATOM 710 C C . THR A 1 89 ? -23.080 1.899 -11.731 1.00 94.12 89 THR A C 1
ATOM 712 O O . THR A 1 89 ? -23.300 1.914 -10.522 1.00 94.12 89 THR A O 1
ATOM 715 N N . ASP A 1 90 ? -22.524 2.931 -12.359 1.00 89.06 90 ASP A N 1
ATOM 716 C CA . ASP A 1 90 ? -22.349 4.251 -11.755 1.00 89.06 90 ASP A CA 1
ATOM 717 C C . ASP A 1 90 ? -22.842 5.345 -12.718 1.00 89.06 90 ASP A C 1
ATOM 719 O O . ASP A 1 90 ? -23.205 5.063 -13.863 1.00 89.06 90 ASP A O 1
ATOM 723 N N . ASP A 1 91 ? -22.869 6.598 -12.265 1.00 86.50 91 ASP A N 1
ATOM 724 C CA . ASP A 1 91 ? -23.314 7.726 -13.098 1.00 86.50 91 ASP A CA 1
ATOM 725 C C . ASP A 1 91 ? -22.417 7.990 -14.333 1.00 86.50 91 ASP A C 1
ATOM 727 O O . ASP A 1 91 ? -22.831 8.711 -15.242 1.00 86.50 91 ASP A O 1
ATOM 731 N N . ARG A 1 92 ? -21.190 7.441 -14.404 1.00 76.75 92 ARG A N 1
ATOM 732 C CA . ARG A 1 92 ? -20.318 7.563 -15.593 1.00 76.75 92 ARG A CA 1
ATOM 733 C C . ARG A 1 92 ? -20.649 6.519 -16.653 1.00 76.75 92 ARG A C 1
ATOM 735 O O . ARG A 1 92 ? -20.524 6.811 -17.840 1.00 76.75 92 ARG A O 1
ATOM 742 N N . TYR A 1 93 ? -21.027 5.321 -16.226 1.00 84.44 93 TYR A N 1
ATOM 743 C CA . TYR A 1 93 ? -21.293 4.180 -17.092 1.00 84.44 93 TYR A CA 1
ATOM 744 C C . TYR A 1 93 ? -22.702 3.651 -16.816 1.00 84.44 93 TYR A C 1
ATOM 746 O O . TYR A 1 93 ? -22.849 2.597 -16.201 1.00 84.44 93 TYR A O 1
ATOM 754 N N . PRO A 1 94 ? -23.756 4.360 -17.263 1.00 88.50 94 PRO A N 1
ATOM 755 C CA . PRO A 1 94 ? -25.143 4.029 -16.926 1.00 88.50 94 PRO A CA 1
ATOM 756 C C . PRO A 1 94 ? -25.657 2.747 -17.604 1.00 88.50 94 PRO A C 1
ATOM 758 O O . PRO A 1 94 ? -26.796 2.335 -17.377 1.00 88.50 94 PRO A O 1
ATOM 761 N N . GLU A 1 95 ? -24.856 2.122 -18.467 1.00 93.31 95 GLU A N 1
ATOM 762 C CA . GLU A 1 95 ? -25.228 0.917 -19.198 1.00 93.31 95 GLU A CA 1
ATOM 763 C C . GLU A 1 95 ? -25.157 -0.322 -18.293 1.00 93.31 95 GLU A C 1
ATOM 765 O O . GLU A 1 95 ? -24.088 -0.840 -17.970 1.00 93.31 95 GLU A O 1
ATOM 770 N N . ALA A 1 96 ? -26.327 -0.815 -17.884 1.00 93.44 96 ALA A N 1
ATOM 771 C CA . ALA A 1 96 ? -26.452 -1.997 -17.041 1.00 93.44 96 ALA A CA 1
ATOM 772 C C . ALA A 1 96 ? -26.212 -3.297 -17.832 1.00 93.44 96 ALA A C 1
ATOM 774 O O . ALA A 1 96 ? -27.015 -3.686 -18.685 1.00 93.44 96 ALA A O 1
ATOM 775 N N . SER A 1 97 ? -25.131 -4.008 -17.498 1.00 95.44 97 SER A N 1
ATOM 776 C CA . SER A 1 97 ? -24.856 -5.363 -17.992 1.00 95.44 97 SER A CA 1
ATOM 777 C C . SER A 1 97 ? -25.401 -6.408 -17.016 1.00 95.44 97 SER A C 1
ATOM 779 O O . SER A 1 97 ? -24.832 -6.644 -15.949 1.00 95.44 97 SER A O 1
ATOM 781 N N . PHE A 1 98 ? -26.537 -7.010 -17.373 1.00 96.12 98 PHE A N 1
ATOM 782 C CA . PHE A 1 98 ? -27.277 -7.923 -16.503 1.00 96.12 98 PHE A CA 1
ATOM 783 C C . PHE A 1 98 ? -26.683 -9.335 -16.473 1.00 96.12 98 PHE A C 1
ATOM 785 O O . PHE A 1 98 ? -26.432 -9.947 -17.512 1.00 96.12 98 PHE A O 1
ATOM 792 N N . LYS A 1 99 ? -26.538 -9.883 -15.265 1.00 94.19 99 LYS A N 1
ATOM 793 C CA . LYS A 1 99 ? -26.067 -11.246 -14.984 1.00 94.19 99 LYS A CA 1
ATOM 794 C C . LYS A 1 99 ? -27.117 -12.007 -14.182 1.00 94.19 99 LYS A C 1
ATOM 796 O O . LYS A 1 99 ? -27.862 -11.398 -13.426 1.00 94.19 99 LYS A O 1
ATOM 801 N N . LYS A 1 100 ? -27.187 -13.332 -14.331 1.00 95.12 100 LYS A N 1
ATOM 802 C CA . LYS A 1 100 ? -28.095 -14.174 -13.531 1.00 95.12 100 LYS A CA 1
ATOM 803 C C . LYS A 1 100 ? -27.718 -14.121 -12.050 1.00 95.12 100 LYS A C 1
ATOM 805 O O . LYS A 1 100 ? -26.532 -14.213 -11.722 1.00 95.12 100 LYS A O 1
ATOM 810 N N . GLY A 1 101 ? -28.719 -14.026 -11.184 1.00 94.00 101 GLY A N 1
ATOM 811 C CA . GLY A 1 101 ? -28.533 -13.942 -9.742 1.00 94.00 101 GLY A CA 1
ATOM 812 C C . GLY A 1 101 ? -29.817 -14.183 -8.964 1.00 94.00 101 GLY A C 1
ATOM 813 O O . GLY A 1 101 ? -30.812 -14.606 -9.540 1.00 94.00 101 GLY A O 1
ATOM 814 N N . GLY A 1 102 ? -29.784 -13.923 -7.664 1.00 93.56 102 GLY A N 1
ATOM 815 C CA . GLY A 1 102 ? -30.937 -13.988 -6.771 1.00 93.56 102 GLY A CA 1
ATOM 816 C C . GLY A 1 102 ? -31.004 -12.760 -5.872 1.00 93.56 102 GLY A C 1
ATOM 817 O O . GLY A 1 102 ? -30.059 -11.974 -5.804 1.00 93.56 102 GLY A O 1
ATOM 818 N N . VAL A 1 103 ? -32.124 -12.585 -5.180 1.00 96.81 103 VAL A N 1
ATOM 819 C CA . VAL A 1 103 ? -32.306 -11.523 -4.192 1.00 96.81 103 VAL A CA 1
ATOM 820 C C . VAL A 1 103 ? -33.058 -12.031 -2.970 1.00 96.81 103 VAL A C 1
ATOM 822 O O . VAL A 1 103 ? -33.985 -12.833 -3.085 1.00 96.81 103 VAL A O 1
ATOM 825 N N . MET A 1 104 ? -32.690 -11.518 -1.802 1.00 96.94 104 MET A N 1
ATOM 826 C CA . MET A 1 104 ? -33.395 -11.717 -0.546 1.00 96.94 104 MET A CA 1
ATOM 827 C C . MET A 1 104 ? -33.548 -10.389 0.203 1.00 96.94 104 MET A C 1
ATOM 829 O O . MET A 1 104 ? -32.609 -9.601 0.253 1.00 96.94 104 MET A O 1
ATOM 833 N N . ILE A 1 105 ? -34.719 -10.156 0.800 1.00 97.44 105 ILE A N 1
ATOM 834 C CA . ILE A 1 105 ? -34.953 -9.113 1.803 1.00 97.44 105 ILE A CA 1
ATOM 835 C C . ILE A 1 105 ? -35.116 -9.808 3.148 1.00 97.44 105 ILE A C 1
ATOM 837 O O . ILE A 1 105 ? -36.002 -10.651 3.318 1.00 97.44 105 ILE A O 1
ATOM 841 N N . VAL A 1 106 ? -34.278 -9.436 4.106 1.00 95.56 106 VAL A N 1
ATOM 842 C CA . VAL A 1 106 ? -34.250 -10.025 5.442 1.00 95.56 106 VAL A CA 1
ATOM 843 C C . VAL A 1 106 ? -34.369 -8.936 6.500 1.00 95.56 106 VAL A C 1
ATOM 845 O O . VAL A 1 106 ? -33.671 -7.930 6.448 1.00 95.56 106 VAL A O 1
ATOM 848 N N . GLU A 1 107 ? -35.270 -9.128 7.458 1.00 96.31 107 GLU A N 1
ATOM 849 C CA . GLU A 1 107 ? -35.321 -8.351 8.693 1.00 96.31 107 GLU A CA 1
ATOM 850 C C . GLU A 1 107 ? -34.291 -8.949 9.659 1.00 96.31 107 GLU A C 1
ATOM 852 O O . GLU A 1 107 ? -34.469 -10.059 10.163 1.00 96.31 107 GLU A O 1
ATOM 857 N N . LEU A 1 108 ? -33.169 -8.250 9.841 1.00 86.25 108 LEU A N 1
ATOM 858 C CA . LEU A 1 108 ? -32.035 -8.715 10.644 1.00 86.25 108 LEU A CA 1
ATOM 859 C C . LEU A 1 108 ? -32.362 -8.681 12.136 1.00 86.25 108 LEU A C 1
ATOM 861 O O . LEU A 1 108 ? -32.045 -9.617 12.862 1.00 86.25 108 LEU A O 1
ATOM 865 N N . ILE A 1 109 ? -33.017 -7.600 12.556 1.00 86.31 109 ILE A N 1
ATOM 866 C CA . ILE A 1 109 ? -33.644 -7.394 13.861 1.00 86.31 109 ILE A CA 1
ATOM 867 C C . ILE A 1 109 ? -34.913 -6.555 13.644 1.00 86.31 109 ILE A C 1
ATOM 869 O O . ILE A 1 109 ? -35.017 -5.901 12.604 1.00 86.31 109 ILE A O 1
ATOM 873 N N . PRO A 1 110 ? -35.873 -6.529 14.588 1.00 91.62 110 PRO A N 1
ATOM 874 C CA . PRO A 1 110 ? -37.122 -5.794 14.410 1.00 91.62 110 PRO A CA 1
ATOM 875 C C . PRO A 1 110 ? -36.917 -4.343 13.941 1.00 91.62 110 PRO A C 1
ATOM 877 O O . PRO A 1 110 ? -36.357 -3.506 14.655 1.00 91.62 110 PRO A O 1
ATOM 880 N N . GLY A 1 111 ? -37.382 -4.047 12.726 1.00 89.44 111 GLY A N 1
ATOM 881 C CA . GLY A 1 111 ? -37.275 -2.733 12.091 1.00 89.44 111 GLY A CA 1
ATOM 882 C C . GLY A 1 111 ? -35.946 -2.411 11.395 1.00 89.44 111 GLY A C 1
ATOM 883 O O . GLY A 1 111 ? -35.771 -1.259 10.999 1.00 89.44 111 GLY A O 1
ATOM 884 N N . GLU A 1 112 ? -35.026 -3.368 11.243 1.00 88.94 112 GLU A N 1
ATOM 885 C CA . GLU A 1 112 ? -33.799 -3.226 10.443 1.00 88.94 112 GLU A CA 1
ATOM 886 C C . GLU A 1 112 ? -33.744 -4.294 9.357 1.00 88.94 112 GLU A C 1
ATOM 888 O O . GLU A 1 112 ? -33.822 -5.493 9.628 1.00 88.94 112 GLU A O 1
ATOM 893 N N . PHE A 1 113 ? -33.597 -3.849 8.113 1.00 96.06 113 PHE A N 1
ATOM 894 C CA . PHE A 1 113 ? -33.712 -4.704 6.941 1.00 96.06 113 PHE A CA 1
ATOM 895 C C . PHE A 1 113 ? -32.438 -4.658 6.109 1.00 96.06 113 PHE A C 1
ATOM 897 O O . PHE A 1 113 ? -31.824 -3.601 5.963 1.00 96.06 113 PHE A O 1
ATOM 904 N N . ALA A 1 114 ? -32.078 -5.788 5.513 1.00 93.81 114 ALA A N 1
ATOM 905 C CA . ALA A 1 114 ? -31.025 -5.884 4.518 1.00 93.81 114 ALA A CA 1
ATOM 906 C C . ALA A 1 114 ? -31.546 -6.527 3.231 1.00 93.81 114 ALA A C 1
ATOM 908 O O . ALA A 1 114 ? -32.379 -7.434 3.258 1.00 93.81 114 ALA A O 1
ATOM 909 N N . ILE A 1 115 ? -31.028 -6.048 2.106 1.00 97.00 115 ILE A N 1
ATOM 910 C CA . ILE A 1 115 ? -31.159 -6.642 0.782 1.00 97.00 115 ILE A CA 1
ATOM 911 C C . ILE A 1 115 ? -29.857 -7.381 0.499 1.00 97.00 115 ILE A C 1
ATOM 913 O O . ILE A 1 115 ? -28.779 -6.799 0.610 1.00 97.00 115 ILE A O 1
ATOM 917 N N . ILE A 1 116 ? -29.950 -8.650 0.128 1.00 93.69 116 ILE A N 1
ATOM 918 C CA . ILE A 1 116 ? -28.814 -9.484 -0.260 1.00 93.69 116 ILE A CA 1
ATOM 919 C C . ILE A 1 116 ? -29.034 -9.889 -1.711 1.00 93.69 116 ILE A C 1
ATOM 921 O O . ILE A 1 116 ? -30.058 -10.491 -2.030 1.00 93.69 116 ILE A O 1
ATOM 925 N N . VAL A 1 117 ? -28.089 -9.558 -2.585 1.00 94.25 117 VAL A N 1
ATOM 926 C CA . VAL A 1 117 ? -28.092 -9.939 -3.999 1.00 94.25 117 VAL A CA 1
ATOM 927 C C . VAL A 1 117 ? -27.008 -10.981 -4.213 1.00 94.25 117 VAL A C 1
ATOM 929 O O . VAL A 1 117 ? -25.852 -10.761 -3.860 1.00 94.25 117 VAL A O 1
ATOM 932 N N . THR A 1 118 ? -27.364 -12.112 -4.807 1.00 92.06 118 THR A N 1
ATOM 933 C CA . THR A 1 118 ? -26.423 -13.188 -5.134 1.00 92.06 118 THR A CA 1
ATOM 934 C C . THR A 1 118 ? -26.212 -13.283 -6.638 1.00 92.06 118 THR A C 1
ATOM 936 O O . THR A 1 118 ? -27.065 -12.880 -7.425 1.00 92.06 118 THR A O 1
ATOM 939 N N . GLY A 1 119 ? -25.075 -13.825 -7.059 1.00 83.75 119 GLY A N 1
ATOM 940 C CA . GLY A 1 119 ? -24.720 -14.072 -8.453 1.00 83.75 119 GLY A CA 1
ATOM 941 C C . GLY A 1 119 ? -24.013 -15.412 -8.622 1.00 83.75 119 GLY A C 1
ATOM 942 O O . GLY A 1 119 ? -23.725 -16.099 -7.646 1.00 83.75 119 GLY A O 1
ATOM 943 N N . GLY A 1 120 ? -23.773 -15.797 -9.880 1.00 66.12 120 GLY A N 1
ATOM 944 C CA . GLY A 1 120 ? -22.986 -16.987 -10.236 1.00 66.12 120 GLY A CA 1
ATOM 945 C C . GLY A 1 120 ? -23.546 -18.294 -9.668 1.00 66.12 120 GLY A C 1
ATOM 946 O O . GLY A 1 120 ? -23.022 -18.800 -8.689 1.00 66.12 120 GLY A O 1
ATOM 947 N N . MET A 1 121 ? -24.618 -18.842 -10.259 1.00 71.06 121 MET A N 1
ATOM 948 C CA . MET A 1 121 ? -25.304 -20.048 -9.741 1.00 71.06 121 MET A CA 1
ATOM 949 C C . MET A 1 121 ? -25.647 -19.953 -8.237 1.00 71.06 121 MET A C 1
ATOM 951 O O . MET A 1 121 ? -25.762 -20.972 -7.564 1.00 71.06 121 MET A O 1
ATOM 955 N N . TYR A 1 122 ? -25.816 -18.729 -7.717 1.00 71.12 122 TYR A N 1
ATOM 956 C CA . TYR A 1 122 ? -26.187 -18.438 -6.327 1.00 71.12 122 TYR A CA 1
ATOM 957 C C . TYR A 1 122 ? -25.112 -18.768 -5.285 1.00 71.12 122 TYR A C 1
ATOM 959 O O . TYR A 1 122 ? -25.414 -18.813 -4.096 1.00 71.12 122 TYR A O 1
ATOM 967 N N . THR A 1 123 ? -23.860 -18.975 -5.705 1.00 69.44 123 THR A N 1
ATOM 968 C CA . THR A 1 123 ? -22.765 -19.337 -4.791 1.00 69.44 123 THR A CA 1
ATOM 969 C C . THR A 1 123 ? -22.013 -18.130 -4.239 1.00 69.44 123 THR A C 1
ATOM 971 O O . THR A 1 123 ? -21.179 -18.295 -3.356 1.00 69.44 123 THR A O 1
ATOM 974 N N . VAL A 1 124 ? -22.265 -16.925 -4.763 1.00 70.75 124 VAL A N 1
ATOM 975 C CA . VAL A 1 124 ? -21.542 -15.705 -4.379 1.00 70.75 124 VAL A CA 1
ATOM 976 C C . VAL A 1 124 ? -22.529 -14.592 -4.058 1.00 70.75 124 VAL A C 1
ATOM 978 O O . VAL A 1 124 ? -23.438 -14.315 -4.841 1.00 70.75 124 VAL A O 1
ATOM 981 N N . THR A 1 125 ? -22.336 -13.922 -2.927 1.00 87.81 125 THR A N 1
ATOM 982 C CA . THR A 1 125 ? -23.021 -12.665 -2.614 1.00 87.81 125 THR A CA 1
ATOM 983 C C . THR A 1 125 ? -22.354 -11.539 -3.391 1.00 87.81 125 THR A C 1
ATOM 985 O O . THR A 1 125 ? -21.158 -11.319 -3.250 1.00 87.81 125 THR A O 1
ATOM 988 N N . VAL A 1 126 ? -23.111 -10.845 -4.236 1.00 85.31 126 VAL A N 1
ATOM 989 C CA . VAL A 1 126 ? -22.577 -9.800 -5.123 1.00 85.31 126 VAL A CA 1
ATOM 990 C C . VAL A 1 126 ? -22.875 -8.400 -4.609 1.00 85.31 126 VAL A C 1
ATOM 992 O O . VAL A 1 126 ? -22.096 -7.486 -4.859 1.00 85.31 126 VAL A O 1
ATOM 995 N N . ASP A 1 127 ? -23.971 -8.228 -3.874 1.00 88.38 127 ASP A N 1
ATOM 996 C CA . ASP A 1 127 ? -24.259 -6.976 -3.185 1.00 88.38 127 ASP A CA 1
ATOM 997 C C . ASP A 1 127 ? -24.987 -7.240 -1.864 1.00 88.38 127 ASP A C 1
ATOM 999 O O . ASP A 1 127 ? -25.778 -8.180 -1.744 1.00 88.38 127 ASP A O 1
ATOM 1003 N N . THR A 1 128 ? -24.722 -6.396 -0.871 1.00 89.62 128 THR A N 1
ATOM 1004 C CA . THR A 1 128 ? -25.461 -6.362 0.394 1.00 89.62 128 THR A CA 1
ATOM 1005 C C . THR A 1 128 ? -25.730 -4.918 0.771 1.00 89.62 128 THR A C 1
ATOM 1007 O O . THR A 1 128 ? -24.815 -4.105 0.883 1.00 89.62 128 THR A O 1
ATOM 1010 N N . CYS A 1 129 ? -27.000 -4.594 0.982 1.00 91.88 129 CYS A N 1
ATOM 1011 C CA . CYS A 1 129 ? -27.435 -3.236 1.263 1.00 91.88 129 CYS A CA 1
ATOM 1012 C C . CYS A 1 129 ? -28.352 -3.230 2.480 1.00 91.88 129 CYS A C 1
ATOM 1014 O O . CYS A 1 129 ? -29.430 -3.818 2.448 1.00 91.88 129 CYS A O 1
ATOM 1016 N N . VAL A 1 130 ? -27.963 -2.526 3.542 1.00 91.81 130 VAL A N 1
ATOM 1017 C CA . VAL A 1 130 ? -28.893 -2.203 4.632 1.00 91.81 130 VAL A CA 1
ATOM 1018 C C . VAL A 1 130 ? -29.877 -1.156 4.114 1.00 91.81 130 VAL A C 1
ATOM 1020 O O . VAL A 1 130 ? -29.471 -0.165 3.507 1.00 91.81 130 VAL A O 1
ATOM 1023 N N . VAL A 1 131 ? -31.173 -1.382 4.319 1.00 93.62 131 VAL A N 1
ATOM 1024 C CA . VAL A 1 131 ? -32.211 -0.420 3.942 1.00 93.62 131 VAL A CA 1
ATOM 1025 C C . VAL A 1 131 ? -32.098 0.781 4.873 1.00 93.62 131 VAL A C 1
ATOM 1027 O O . VAL A 1 131 ? -32.195 0.641 6.090 1.00 93.62 131 VAL A O 1
ATOM 1030 N N . VAL A 1 132 ? -31.899 1.964 4.299 1.00 90.75 132 VAL A N 1
ATOM 1031 C CA . VAL A 1 132 ? -31.741 3.230 5.028 1.00 90.75 132 VAL A CA 1
ATOM 1032 C C . VAL A 1 132 ? -32.792 4.244 4.585 1.00 90.75 132 VAL A C 1
ATOM 1034 O O . VAL A 1 132 ? -33.317 4.175 3.474 1.00 90.75 132 VAL A O 1
ATOM 1037 N N . SER A 1 133 ? -33.110 5.206 5.451 1.00 90.75 133 SER A N 1
ATOM 1038 C CA . SER A 1 133 ? -34.166 6.202 5.205 1.00 90.75 133 SER A CA 1
ATOM 1039 C C . SER A 1 133 ? -33.885 7.094 3.989 1.00 90.75 133 SER A C 1
ATOM 1041 O O . SER A 1 133 ? -34.815 7.493 3.294 1.00 90.75 133 SER A O 1
ATOM 1043 N N . ASN A 1 134 ? -32.612 7.369 3.696 1.00 87.88 134 ASN A N 1
ATOM 1044 C CA . ASN A 1 134 ? -32.156 8.192 2.571 1.00 87.88 134 ASN A CA 1
ATOM 1045 C C . ASN A 1 134 ? -31.829 7.386 1.297 1.00 87.88 134 ASN A C 1
ATOM 1047 O O . ASN A 1 134 ? -31.211 7.922 0.378 1.00 87.88 134 ASN A O 1
ATOM 1051 N N . MET A 1 135 ? -32.206 6.108 1.241 1.00 92.62 135 MET A N 1
ATOM 1052 C CA . MET A 1 135 ? -32.034 5.266 0.059 1.00 92.62 135 MET A CA 1
ATOM 1053 C C . MET A 1 135 ? -32.895 5.786 -1.099 1.00 92.62 135 MET A C 1
ATOM 1055 O O . MET A 1 135 ? -34.094 6.013 -0.932 1.00 92.62 135 MET A O 1
ATOM 1059 N N . GLU A 1 136 ? -32.299 5.954 -2.279 1.00 94.44 136 GLU A N 1
ATOM 1060 C CA . GLU A 1 136 ? -33.034 6.312 -3.494 1.00 94.44 136 GLU A CA 1
ATOM 1061 C C . GLU A 1 136 ? -33.464 5.030 -4.206 1.00 94.44 136 GLU A C 1
ATOM 1063 O O . GLU A 1 136 ? -32.610 4.261 -4.641 1.00 94.44 136 GLU A O 1
ATOM 1068 N N . ILE A 1 137 ? -34.774 4.787 -4.309 1.00 96.31 137 ILE A N 1
ATOM 1069 C CA . ILE A 1 137 ? -35.353 3.572 -4.899 1.00 96.31 137 ILE A CA 1
ATOM 1070 C C . ILE A 1 137 ? -36.186 3.967 -6.118 1.00 96.31 137 ILE A C 1
ATOM 1072 O O . ILE A 1 137 ? -37.151 4.723 -6.003 1.00 96.31 137 ILE A O 1
ATOM 1076 N N . ILE A 1 138 ? -35.832 3.441 -7.291 1.00 96.81 138 ILE A N 1
ATOM 1077 C CA . ILE A 1 138 ? -36.496 3.750 -8.561 1.00 96.81 138 ILE A CA 1
ATOM 1078 C C . ILE A 1 138 ? -37.012 2.446 -9.191 1.00 96.81 138 ILE A C 1
ATOM 1080 O O . ILE A 1 138 ? -36.219 1.689 -9.758 1.00 96.81 138 ILE A O 1
ATOM 1084 N N . PRO A 1 139 ? -38.327 2.165 -9.120 1.00 96.75 139 PRO A N 1
ATOM 1085 C CA . PRO A 1 139 ? -38.933 1.043 -9.827 1.00 96.75 139 PRO A CA 1
ATOM 1086 C C . PRO A 1 139 ? -39.250 1.401 -11.289 1.00 96.75 139 PRO A C 1
ATOM 1088 O O . PRO A 1 139 ? -39.871 2.426 -11.570 1.00 96.75 139 PRO A O 1
ATOM 1091 N N . ASP A 1 140 ? -38.901 0.518 -12.224 1.00 96.94 140 ASP A N 1
ATOM 1092 C CA . ASP A 1 140 ? -39.336 0.550 -13.625 1.00 96.94 140 ASP A CA 1
ATOM 1093 C C . ASP A 1 140 ? -40.191 -0.688 -13.932 1.00 96.94 140 ASP A C 1
ATOM 1095 O O . ASP A 1 140 ? -39.729 -1.751 -14.357 1.00 96.94 140 ASP A O 1
ATOM 1099 N N . ILE A 1 141 ? -41.499 -0.523 -13.740 1.00 95.31 141 ILE A N 1
ATOM 1100 C CA . ILE A 1 141 ? -42.496 -1.582 -13.927 1.00 95.31 141 ILE A CA 1
ATOM 1101 C C . ILE A 1 141 ? -42.534 -2.074 -15.382 1.00 95.31 141 ILE A C 1
ATOM 1103 O O . ILE A 1 141 ? -42.873 -3.232 -15.623 1.00 95.31 141 ILE A O 1
ATOM 1107 N N . ARG A 1 142 ? -42.194 -1.225 -16.365 1.00 95.06 142 ARG A N 1
ATOM 1108 C CA . ARG A 1 142 ? -42.251 -1.604 -17.787 1.00 95.06 142 ARG A CA 1
ATOM 1109 C C . ARG A 1 142 ? -41.147 -2.588 -18.138 1.00 95.06 142 ARG A C 1
ATOM 1111 O O . ARG A 1 142 ? -41.377 -3.491 -18.936 1.00 95.06 142 ARG A O 1
ATOM 1118 N N . ARG A 1 143 ? -39.973 -2.420 -17.532 1.00 95.94 143 ARG A N 1
ATOM 1119 C CA . ARG A 1 143 ? -38.815 -3.300 -17.736 1.00 95.94 143 ARG A CA 1
ATOM 1120 C C . ARG A 1 143 ? -38.737 -4.455 -16.740 1.00 95.94 143 ARG A C 1
ATOM 1122 O O . ARG A 1 143 ? -37.812 -5.255 -16.816 1.00 95.94 143 ARG A O 1
ATOM 1129 N N . CYS A 1 144 ? -39.706 -4.551 -15.829 1.00 97.31 144 CYS A N 1
ATOM 1130 C CA . CYS A 1 144 ? -39.637 -5.429 -14.664 1.00 97.31 144 CYS A CA 1
ATOM 1131 C C . CYS A 1 144 ? -38.332 -5.221 -13.869 1.00 97.31 144 CYS A C 1
ATOM 1133 O O . CYS A 1 144 ? -37.728 -6.173 -13.376 1.00 97.31 144 CYS A O 1
ATOM 1135 N N . GLU A 1 145 ? -37.901 -3.962 -13.765 1.00 97.56 145 GLU A N 1
ATOM 1136 C CA . GLU A 1 145 ? -36.658 -3.555 -13.121 1.00 97.56 145 GLU A CA 1
ATOM 1137 C C . GLU A 1 145 ? -36.925 -2.745 -11.855 1.00 97.56 145 GLU A C 1
ATOM 1139 O O . GLU A 1 145 ? -37.921 -2.031 -11.731 1.00 97.56 145 GLU A O 1
ATOM 1144 N N . ILE A 1 146 ? -35.990 -2.816 -10.924 1.00 97.62 146 ILE A N 1
ATOM 1145 C CA . ILE A 1 146 ? -35.862 -1.883 -9.815 1.00 97.62 146 ILE A CA 1
ATOM 1146 C C . ILE A 1 146 ? -34.384 -1.580 -9.630 1.00 97.62 146 ILE A C 1
ATOM 1148 O O . ILE A 1 146 ? -33.541 -2.466 -9.769 1.00 97.62 146 ILE A O 1
ATOM 1152 N N . ARG A 1 147 ? -34.062 -0.326 -9.331 1.00 96.62 147 ARG A N 1
ATOM 1153 C CA . ARG A 1 147 ? -32.706 0.067 -8.966 1.00 96.62 147 ARG A CA 1
ATOM 1154 C C . ARG A 1 147 ? -32.689 0.888 -7.698 1.00 96.62 147 ARG A C 1
ATOM 1156 O O . ARG A 1 147 ? -33.653 1.602 -7.411 1.00 96.62 147 ARG A O 1
ATOM 1163 N N . TRP A 1 148 ? -31.578 0.824 -6.986 1.00 96.62 148 TRP A N 1
ATOM 1164 C CA . TRP A 1 148 ? -31.348 1.676 -5.835 1.00 96.62 148 TRP A CA 1
ATOM 1165 C C . TRP A 1 148 ? -29.917 2.188 -5.765 1.00 96.62 148 TRP A C 1
ATOM 1167 O O . TRP A 1 148 ? -28.997 1.577 -6.305 1.00 96.62 148 TRP A O 1
ATOM 1177 N N . SER A 1 149 ? -29.758 3.313 -5.074 1.00 94.12 149 SER A N 1
ATOM 1178 C CA . SER A 1 149 ? -28.470 3.888 -4.692 1.00 94.12 149 SER A CA 1
ATOM 1179 C C . SER A 1 149 ? -28.533 4.310 -3.230 1.00 94.12 149 SER A C 1
ATOM 1181 O O . SER A 1 149 ? -29.532 4.870 -2.765 1.00 94.12 149 SER A O 1
ATOM 1183 N N . LEU A 1 150 ? -27.435 4.097 -2.510 1.00 86.75 150 LEU A N 1
ATOM 1184 C CA . LEU A 1 150 ? -27.191 4.777 -1.242 1.00 86.75 150 LEU A CA 1
ATOM 1185 C C . LEU A 1 150 ? -26.695 6.192 -1.560 1.00 86.75 150 LEU A C 1
ATOM 1187 O O . LEU A 1 150 ? -25.901 6.376 -2.485 1.00 86.75 150 LEU A O 1
ATOM 1191 N N . PHE A 1 151 ? -27.195 7.205 -0.856 1.00 73.62 151 PHE A N 1
ATOM 1192 C CA . PHE A 1 151 ? -26.705 8.571 -1.035 1.00 73.62 151 PHE A CA 1
ATOM 1193 C C . PHE A 1 151 ? -25.235 8.643 -0.592 1.00 73.62 151 PHE A C 1
ATOM 1195 O O . PHE A 1 151 ? -24.932 8.363 0.568 1.00 73.62 151 PHE A O 1
ATOM 1202 N N . GLY A 1 152 ? -24.334 9.038 -1.499 1.00 57.78 152 GLY A N 1
ATOM 1203 C CA . GLY A 1 152 ? -22.991 9.481 -1.120 1.00 57.78 152 GLY A CA 1
ATOM 1204 C C . GLY A 1 152 ? -23.111 10.730 -0.251 1.00 57.78 152 GLY A C 1
ATOM 1205 O O . GLY A 1 152 ? -23.903 11.625 -0.558 1.00 57.78 152 GLY A O 1
ATOM 1206 N N . SER A 1 153 ? -22.375 10.797 0.858 1.00 46.09 153 SER A N 1
ATOM 1207 C CA . SER A 1 153 ? -22.467 11.925 1.801 1.00 46.09 153 SER A CA 1
ATOM 1208 C C . SER A 1 153 ? -21.836 13.210 1.247 1.00 46.09 153 SER A C 1
ATOM 1210 O O . SER A 1 153 ? -21.957 14.279 1.847 1.00 46.09 153 SER A O 1
ATOM 1212 N N . SER A 1 154 ? -21.190 13.122 0.081 1.00 53.62 154 SER A N 1
ATOM 1213 C CA . SER A 1 154 ? -20.507 14.215 -0.598 1.00 53.62 154 SER A CA 1
ATOM 1214 C C . SER A 1 154 ? -21.107 14.498 -1.978 1.00 53.62 154 SER A C 1
ATOM 1216 O O . SER A 1 154 ? -21.322 13.585 -2.768 1.00 53.62 154 SER A O 1
ATOM 1218 N N . ALA A 1 155 ? -21.249 15.783 -2.330 1.00 54.78 155 ALA A N 1
ATOM 1219 C CA . ALA A 1 155 ? -21.595 16.230 -3.687 1.00 54.78 155 ALA A CA 1
ATOM 1220 C C . ALA A 1 155 ? -20.581 15.782 -4.766 1.00 54.78 155 ALA A C 1
ATOM 1222 O O . ALA A 1 155 ? -20.852 15.914 -5.958 1.00 54.78 155 ALA A O 1
ATOM 1223 N N . THR A 1 156 ? -19.411 15.277 -4.361 1.00 58.78 156 THR A N 1
ATOM 1224 C CA . THR A 1 156 ? -18.371 14.754 -5.259 1.00 58.78 156 THR A CA 1
ATOM 1225 C C . THR A 1 156 ? -18.354 13.226 -5.364 1.00 58.78 156 THR A C 1
ATOM 1227 O O . THR A 1 156 ? -17.719 12.695 -6.280 1.00 58.78 156 THR A O 1
ATOM 1230 N N . GLU A 1 157 ? -19.035 12.509 -4.463 1.00 63.41 157 GLU A N 1
ATOM 1231 C CA . GLU A 1 157 ? -19.136 11.049 -4.521 1.00 63.41 157 GLU A CA 1
ATOM 1232 C C . GLU A 1 157 ? -20.187 10.649 -5.559 1.00 63.41 157 GLU A C 1
ATOM 1234 O O . GLU A 1 157 ? -21.332 11.096 -5.522 1.00 63.41 157 GLU A O 1
ATOM 1239 N N . ARG A 1 158 ? -19.784 9.820 -6.528 1.00 81.00 158 ARG A N 1
ATOM 1240 C CA . ARG A 1 158 ? -20.694 9.344 -7.579 1.00 81.00 158 ARG A CA 1
ATOM 1241 C C . ARG A 1 158 ? -21.687 8.357 -7.003 1.00 81.00 158 ARG A C 1
ATOM 1243 O O . ARG A 1 158 ? -21.308 7.529 -6.173 1.00 81.00 158 ARG A O 1
ATOM 1250 N N . LYS A 1 159 ? -22.915 8.375 -7.518 1.00 86.50 159 LYS A N 1
ATOM 1251 C CA . LYS A 1 159 ? -23.892 7.354 -7.166 1.00 86.50 159 LYS A CA 1
ATOM 1252 C C . LYS A 1 159 ? -23.527 6.044 -7.854 1.00 86.50 159 LYS A C 1
ATOM 1254 O O . LYS A 1 159 ? -23.268 6.004 -9.059 1.00 86.50 159 LYS A O 1
ATOM 1259 N N . SER A 1 160 ? -23.478 4.986 -7.052 1.00 89.50 160 SER A N 1
ATOM 1260 C CA . SER A 1 160 ? -23.425 3.609 -7.530 1.00 89.50 160 SER A CA 1
ATOM 1261 C C . SER A 1 160 ? -24.834 3.039 -7.461 1.00 89.50 160 SER A C 1
ATOM 1263 O O . SER A 1 160 ? -25.559 3.260 -6.492 1.00 89.50 160 SER A O 1
ATOM 1265 N N . TRP A 1 161 ? -25.234 2.350 -8.519 1.00 95.69 161 TRP A N 1
ATOM 1266 C CA . TRP A 1 161 ? -26.586 1.855 -8.698 1.00 95.69 161 TRP A CA 1
ATOM 1267 C C . TRP A 1 161 ? -26.571 0.337 -8.769 1.00 95.69 161 TRP A C 1
ATOM 1269 O O . TRP A 1 161 ? -25.916 -0.229 -9.646 1.00 95.69 161 TRP A O 1
ATOM 1279 N N . THR A 1 162 ? -27.355 -0.310 -7.914 1.00 96.44 162 THR A N 1
ATOM 1280 C CA . THR A 1 162 ? -27.647 -1.742 -8.029 1.00 96.44 162 THR A CA 1
ATOM 1281 C C . THR A 1 162 ? -28.993 -1.908 -8.710 1.00 96.44 162 THR A C 1
ATOM 1283 O O . THR A 1 162 ? -29.981 -1.306 -8.295 1.00 96.44 162 THR A O 1
ATOM 1286 N N . TYR A 1 163 ? -29.030 -2.716 -9.766 1.00 97.75 163 TYR A N 1
ATOM 1287 C CA . TYR A 1 163 ? -30.224 -3.052 -10.532 1.00 97.75 163 TYR A CA 1
ATOM 1288 C C . TYR A 1 163 ? -30.613 -4.492 -10.255 1.00 97.75 163 TYR A C 1
ATOM 1290 O O . TYR A 1 163 ? -29.758 -5.377 -10.260 1.00 97.75 163 TYR A O 1
ATOM 1298 N N . LEU A 1 164 ? -31.914 -4.731 -10.150 1.00 97.81 164 LEU A N 1
ATOM 1299 C CA . LEU A 1 164 ? -32.522 -6.045 -10.271 1.00 97.81 164 LEU A CA 1
ATOM 1300 C C . LEU A 1 164 ? -33.549 -6.030 -11.393 1.00 97.81 164 LEU A C 1
ATOM 1302 O O . LEU A 1 164 ? -34.365 -5.116 -11.486 1.00 97.81 164 LEU A O 1
ATOM 1306 N N . ARG A 1 165 ? -33.523 -7.066 -12.225 1.00 97.94 165 ARG A N 1
ATOM 1307 C CA . ARG A 1 165 ? -34.518 -7.347 -13.257 1.00 97.94 165 ARG A CA 1
ATOM 1308 C C . ARG A 1 165 ? -35.152 -8.699 -12.971 1.00 97.94 165 ARG A C 1
ATOM 1310 O O . ARG A 1 165 ? -34.453 -9.708 -12.903 1.00 97.94 165 ARG A O 1
ATOM 1317 N N . PHE A 1 166 ? -36.471 -8.717 -12.856 1.00 97.81 166 PHE A N 1
ATOM 1318 C CA . PHE A 1 166 ? -37.260 -9.924 -12.643 1.00 97.81 166 PHE A CA 1
ATOM 1319 C C . PHE A 1 166 ? -37.813 -10.413 -13.981 1.00 97.81 166 PHE A C 1
ATOM 1321 O O . PHE A 1 166 ? -38.272 -9.616 -14.799 1.00 97.81 166 PHE A O 1
ATOM 1328 N N . GLY A 1 167 ? -37.798 -11.725 -14.216 1.00 96.31 167 GLY A N 1
ATOM 1329 C CA . GLY A 1 167 ? -38.394 -12.310 -15.422 1.00 96.31 167 GLY A CA 1
ATOM 1330 C C . GLY A 1 167 ? -39.921 -12.225 -15.457 1.00 96.31 167 GLY A C 1
ATOM 1331 O O . GLY A 1 167 ? -40.515 -12.382 -16.521 1.00 96.31 167 GLY A O 1
ATOM 1332 N N . ASN A 1 168 ? -40.554 -11.954 -14.314 1.00 95.75 168 ASN A N 1
ATOM 1333 C CA . ASN A 1 168 ? -41.997 -11.859 -14.158 1.00 95.75 168 ASN A CA 1
ATOM 1334 C C . ASN A 1 168 ? -42.378 -10.617 -13.331 1.00 95.75 168 ASN A C 1
ATOM 1336 O O . ASN A 1 168 ? -41.747 -10.265 -12.332 1.00 95.75 168 ASN A O 1
ATOM 1340 N N . ARG A 1 169 ? -43.460 -9.958 -13.754 1.00 96.44 169 ARG A N 1
ATOM 1341 C CA . ARG A 1 169 ? -44.032 -8.772 -13.118 1.00 96.44 169 ARG A CA 1
ATOM 1342 C C . ARG A 1 169 ? -44.611 -9.035 -11.721 1.00 96.44 169 ARG A C 1
ATOM 1344 O O . ARG A 1 169 ? -44.584 -8.114 -10.908 1.00 96.44 169 ARG A O 1
ATOM 1351 N N . SER A 1 170 ? -45.135 -10.229 -11.424 1.00 96.25 170 SER A N 1
ATOM 1352 C CA . SER A 1 170 ? -45.647 -10.555 -10.080 1.00 96.25 170 SER A CA 1
ATOM 1353 C C . SER A 1 170 ? -44.534 -10.587 -9.040 1.00 96.25 170 SER A C 1
ATOM 1355 O O . SER A 1 170 ? -44.727 -10.107 -7.925 1.00 96.25 170 SER A O 1
ATOM 1357 N N . ASP A 1 171 ? -43.361 -11.092 -9.415 1.00 96.25 171 ASP A N 1
ATOM 1358 C CA . ASP A 1 171 ? -42.228 -11.233 -8.498 1.00 96.25 171 ASP A CA 1
ATOM 1359 C C . ASP A 1 171 ? -41.637 -9.859 -8.195 1.00 96.25 171 ASP A C 1
ATOM 1361 O O . ASP A 1 171 ? -41.432 -9.528 -7.029 1.00 96.25 171 ASP A O 1
ATOM 1365 N N . LEU A 1 172 ? -41.511 -9.001 -9.220 1.00 97.19 172 LEU A N 1
ATOM 1366 C CA . LEU A 1 172 ? -41.192 -7.586 -9.018 1.00 97.19 172 LEU A CA 1
ATOM 1367 C C . LEU A 1 172 ? -42.231 -6.900 -8.120 1.00 97.19 172 LEU A C 1
ATOM 1369 O O . LEU A 1 172 ? -41.860 -6.117 -7.253 1.00 97.19 172 LEU A O 1
ATOM 1373 N N . ALA A 1 173 ? -43.529 -7.135 -8.332 1.00 96.75 173 ALA A N 1
ATOM 1374 C CA . ALA A 1 173 ? -44.572 -6.482 -7.542 1.00 96.75 173 ALA A CA 1
ATOM 1375 C C . ALA A 1 173 ? -44.497 -6.880 -6.060 1.00 96.75 173 ALA A C 1
ATOM 1377 O O . ALA A 1 173 ? -44.597 -6.012 -5.191 1.00 96.75 173 ALA A O 1
ATOM 1378 N N . THR A 1 174 ? -44.269 -8.164 -5.778 1.00 97.00 174 THR A N 1
ATOM 1379 C CA . THR A 1 174 ? -44.078 -8.678 -4.416 1.00 97.00 174 THR A CA 1
ATOM 1380 C C . THR A 1 174 ? -42.793 -8.127 -3.797 1.00 97.00 174 THR A C 1
ATOM 1382 O O . THR A 1 174 ? -42.837 -7.601 -2.688 1.00 97.00 174 THR A O 1
ATOM 1385 N N . PHE A 1 175 ? -41.676 -8.145 -4.532 1.00 97.44 175 PHE A N 1
ATOM 1386 C CA . PHE A 1 175 ? -40.415 -7.553 -4.082 1.00 97.44 175 PHE A CA 1
ATOM 1387 C C . PHE A 1 175 ? -40.565 -6.061 -3.764 1.00 97.44 175 PHE A C 1
ATOM 1389 O O . PHE A 1 175 ? -40.174 -5.620 -2.687 1.00 97.44 175 PHE A O 1
ATOM 1396 N N . ASN A 1 176 ? -41.179 -5.287 -4.666 1.00 97.38 176 ASN A N 1
ATOM 1397 C CA . ASN A 1 176 ? -41.443 -3.862 -4.466 1.00 97.38 176 ASN A CA 1
ATOM 1398 C C . ASN A 1 176 ? -42.273 -3.633 -3.204 1.00 97.38 176 ASN A C 1
ATOM 1400 O O . ASN A 1 176 ? -41.940 -2.759 -2.410 1.00 97.38 176 ASN A O 1
ATOM 1404 N N . LYS A 1 177 ? -43.342 -4.412 -3.004 1.00 97.56 177 LYS A N 1
ATOM 1405 C CA . LYS A 1 177 ? -44.192 -4.297 -1.817 1.00 97.56 177 LYS A CA 1
ATOM 1406 C C . LYS A 1 177 ? -43.377 -4.479 -0.534 1.00 97.56 177 LYS A C 1
ATOM 1408 O O . LYS A 1 177 ? -43.454 -3.624 0.345 1.00 97.56 177 LYS A O 1
ATOM 1413 N N . GLU A 1 178 ? -42.584 -5.544 -0.447 1.00 97.81 178 GLU A N 1
ATOM 1414 C CA . GLU A 1 178 ? -41.769 -5.828 0.740 1.00 97.81 178 GLU A CA 1
ATOM 1415 C C . GLU A 1 178 ? -40.654 -4.792 0.936 1.00 97.81 178 GLU A C 1
ATOM 1417 O O . GLU A 1 178 ? -40.447 -4.317 2.052 1.00 97.81 178 GLU A O 1
ATOM 1422 N N . LEU A 1 179 ? -39.988 -4.359 -0.139 1.00 97.19 179 LEU A N 1
ATOM 1423 C CA . LEU A 1 179 ? -38.938 -3.343 -0.065 1.00 97.19 179 LEU A CA 1
ATOM 1424 C C . LEU A 1 179 ? -39.476 -1.981 0.382 1.00 97.19 179 LEU A C 1
ATOM 1426 O O . LEU A 1 179 ? -38.902 -1.360 1.274 1.00 97.19 179 LEU A O 1
ATOM 1430 N N . PHE A 1 180 ? -40.577 -1.504 -0.203 1.00 97.62 180 PHE A N 1
ATOM 1431 C CA . PHE A 1 180 ? -41.179 -0.233 0.206 1.00 97.62 180 PHE A CA 1
ATOM 1432 C C . PHE A 1 180 ? -41.785 -0.317 1.611 1.00 97.62 180 PHE A C 1
ATOM 1434 O O . PHE A 1 180 ? -41.763 0.680 2.335 1.00 97.62 180 PHE A O 1
ATOM 1441 N N . CYS A 1 181 ? -42.269 -1.489 2.037 1.00 97.06 181 CYS A N 1
ATOM 1442 C CA . CYS A 1 181 ? -42.676 -1.717 3.422 1.00 97.06 181 CYS A CA 1
ATOM 1443 C C . CYS A 1 181 ? -41.477 -1.592 4.375 1.00 97.06 181 CYS A C 1
ATOM 1445 O O . CYS A 1 181 ? -41.540 -0.825 5.335 1.00 97.06 181 CYS A O 1
ATOM 1447 N N . ALA A 1 182 ? -40.369 -2.276 4.079 1.00 96.00 182 ALA A N 1
ATOM 1448 C CA . ALA A 1 182 ? -39.126 -2.185 4.844 1.00 96.00 182 ALA A CA 1
ATOM 1449 C C . ALA A 1 182 ? -38.597 -0.743 4.908 1.00 96.00 182 ALA A C 1
ATOM 1451 O O . ALA A 1 182 ? -38.324 -0.226 5.991 1.00 96.00 182 ALA A O 1
ATOM 1452 N N . HIS A 1 183 ? -38.523 -0.059 3.762 1.00 96.06 183 HIS A N 1
ATOM 1453 C CA . HIS A 1 183 ? -38.092 1.340 3.675 1.00 96.06 183 HIS A CA 1
ATOM 1454 C C . HIS A 1 183 ? -38.997 2.268 4.487 1.00 96.06 183 HIS A C 1
ATOM 1456 O O . HIS A 1 183 ? -38.489 3.091 5.242 1.00 96.06 183 HIS A O 1
ATOM 1462 N N . SER A 1 184 ? -40.319 2.084 4.428 1.00 94.69 184 SER A N 1
ATOM 1463 C CA . SER A 1 184 ? -41.272 2.877 5.216 1.00 94.69 184 SER A CA 1
ATOM 1464 C C . SER A 1 184 ? -41.096 2.672 6.720 1.00 94.69 184 SER A C 1
ATOM 1466 O O . SER A 1 184 ? -41.155 3.641 7.474 1.00 94.69 184 SER A O 1
ATOM 1468 N N . VAL A 1 185 ? -40.845 1.437 7.173 1.00 93.88 185 VAL A N 1
ATOM 1469 C CA . VAL A 1 185 ? -40.561 1.140 8.588 1.00 93.88 185 VAL A CA 1
ATOM 1470 C C . VAL A 1 185 ? -39.269 1.825 9.033 1.00 93.88 185 VAL A C 1
ATOM 1472 O O . VAL A 1 185 ? -39.257 2.498 10.067 1.00 93.88 185 VAL A O 1
ATOM 1475 N N . VAL A 1 186 ? -38.201 1.717 8.237 1.00 89.56 186 VAL A N 1
ATOM 1476 C CA . VAL A 1 186 ? -36.913 2.367 8.524 1.00 89.56 186 VAL A CA 1
ATOM 1477 C C . VAL A 1 186 ? -37.055 3.889 8.528 1.00 89.56 186 VAL A C 1
ATOM 1479 O O . VAL A 1 186 ? -36.576 4.546 9.450 1.00 89.56 186 VAL A O 1
ATOM 1482 N N . ALA A 1 187 ? -37.750 4.462 7.544 1.00 88.88 187 ALA A N 1
ATOM 1483 C CA . ALA A 1 187 ? -37.997 5.895 7.447 1.00 88.88 187 ALA A CA 1
ATOM 1484 C C . ALA A 1 187 ? -38.838 6.404 8.625 1.00 88.88 187 ALA A C 1
ATOM 1486 O O . ALA A 1 187 ? -38.465 7.393 9.249 1.00 88.88 187 ALA A O 1
ATOM 1487 N N . ALA A 1 188 ? -39.913 5.704 8.996 1.00 89.44 188 ALA A N 1
ATOM 1488 C CA . ALA A 1 188 ? -40.739 6.059 10.148 1.00 89.44 188 ALA A CA 1
ATOM 1489 C C . ALA A 1 188 ? -39.949 5.987 11.461 1.00 89.44 188 ALA A C 1
ATOM 1491 O O . ALA A 1 188 ? -40.045 6.898 12.285 1.00 89.44 188 ALA A O 1
ATOM 1492 N N . ARG A 1 189 ? -39.127 4.946 11.651 1.00 86.06 189 ARG A N 1
ATOM 1493 C CA . ARG A 1 189 ? -38.244 4.819 12.820 1.00 86.06 189 ARG A CA 1
ATOM 1494 C C . ARG A 1 189 ? -37.209 5.939 12.853 1.00 86.06 189 ARG A C 1
ATOM 1496 O O . ARG A 1 189 ? -37.030 6.555 13.899 1.00 86.06 189 ARG A O 1
ATOM 1503 N N . HIS A 1 190 ? -36.577 6.243 11.723 1.00 80.38 190 HIS A N 1
ATOM 1504 C CA . HIS A 1 190 ? -35.633 7.350 11.589 1.00 80.38 190 HIS A CA 1
ATOM 1505 C C . HIS A 1 190 ? -36.294 8.693 11.922 1.00 80.38 190 HIS A C 1
ATOM 1507 O O . HIS A 1 190 ? -35.779 9.440 12.749 1.00 80.38 190 HIS A O 1
ATOM 1513 N N . SER A 1 191 ? -37.472 8.977 11.359 1.00 81.25 191 SER A N 1
ATOM 1514 C CA . SER A 1 191 ? -38.260 10.172 11.671 1.00 81.25 191 SER A CA 1
ATOM 1515 C C . SER A 1 191 ? -38.683 10.228 13.137 1.00 81.25 191 SER A C 1
ATOM 1517 O O . SER A 1 191 ? -38.635 11.302 13.723 1.00 81.25 191 SER A O 1
ATOM 1519 N N . LEU A 1 192 ? -39.056 9.104 13.757 1.00 82.56 192 LEU A N 1
ATOM 1520 C CA . LEU A 1 192 ? -39.404 9.046 15.179 1.00 82.56 192 LEU A CA 1
ATOM 1521 C C . LEU A 1 192 ? -38.188 9.336 16.063 1.00 82.56 192 LEU A C 1
ATOM 1523 O O . LEU A 1 192 ? -38.299 10.109 17.011 1.00 82.56 192 LEU A O 1
ATOM 1527 N N . VAL A 1 193 ? -37.036 8.738 15.752 1.00 72.31 193 VAL A N 1
ATOM 1528 C CA . VAL A 1 193 ? -35.774 8.996 16.456 1.00 72.31 193 VAL A CA 1
ATOM 1529 C C . VAL A 1 193 ? -35.384 10.461 16.302 1.00 72.31 193 VAL A C 1
ATOM 1531 O O . VAL A 1 193 ? -35.121 11.111 17.306 1.00 72.31 193 VAL A O 1
ATOM 1534 N N . HIS A 1 194 ? -35.436 11.013 15.089 1.00 70.44 194 HIS A N 1
ATOM 1535 C CA . HIS A 1 194 ? -35.170 12.431 14.850 1.00 70.44 194 HIS A CA 1
ATOM 1536 C C . HIS A 1 194 ? -36.157 13.342 15.575 1.00 70.44 194 HIS A C 1
ATOM 1538 O O . HIS A 1 194 ? -35.726 14.283 16.228 1.00 70.44 194 HIS A O 1
ATOM 1544 N N . ALA A 1 195 ? -37.459 13.061 15.524 1.00 74.62 195 ALA A N 1
ATOM 1545 C CA . ALA A 1 195 ? -38.471 13.844 16.225 1.00 74.62 195 ALA A CA 1
ATOM 1546 C C . ALA A 1 195 ? -38.274 13.781 17.742 1.00 74.62 195 ALA A C 1
ATOM 1548 O O . ALA A 1 195 ? -38.397 14.797 18.411 1.00 74.62 195 ALA A O 1
ATOM 1549 N N . ARG A 1 196 ? -37.917 12.615 18.296 1.00 74.12 196 ARG A N 1
ATOM 1550 C CA . ARG A 1 196 ? -37.590 12.459 19.721 1.00 74.12 196 ARG A CA 1
ATOM 1551 C C . ARG A 1 196 ? -36.308 13.180 20.097 1.00 74.12 196 ARG A C 1
ATOM 1553 O O . ARG A 1 196 ? -36.287 13.848 21.121 1.00 74.12 196 ARG A O 1
ATOM 1560 N N . LEU A 1 197 ? -35.260 13.067 19.289 1.00 67.56 197 LEU A N 1
ATOM 1561 C CA . LEU A 1 197 ? -34.020 13.810 19.488 1.00 67.56 197 LEU A CA 1
ATOM 1562 C C . LEU A 1 197 ? -34.275 15.311 19.416 1.00 67.56 197 LEU A C 1
ATOM 1564 O O . LEU A 1 197 ? -33.745 16.036 20.245 1.00 67.56 197 LEU A O 1
ATOM 1568 N N . TYR A 1 198 ? -35.119 15.762 18.491 1.00 71.81 198 TYR A N 1
ATOM 1569 C CA . TYR A 1 198 ? -35.505 17.159 18.370 1.00 71.81 198 TYR A CA 1
ATOM 1570 C C . TYR A 1 198 ? -36.331 17.627 19.571 1.00 71.81 198 TYR A C 1
ATOM 1572 O O . TYR A 1 198 ? -36.025 18.654 20.161 1.00 71.81 198 TYR A O 1
ATOM 1580 N N . ASP A 1 199 ? -37.318 16.840 19.995 1.00 72.94 199 ASP A N 1
ATOM 1581 C CA . ASP A 1 199 ? -38.136 17.105 21.181 1.00 72.94 199 ASP A CA 1
ATOM 1582 C C . ASP A 1 199 ? -37.281 17.191 22.453 1.00 72.94 199 ASP A C 1
ATOM 1584 O O . ASP A 1 199 ? -37.439 18.087 23.280 1.00 72.94 199 ASP A O 1
ATOM 1588 N N . ILE A 1 200 ? -36.321 16.275 22.597 1.00 67.00 200 ILE A N 1
ATOM 1589 C CA . ILE A 1 200 ? -35.367 16.283 23.703 1.00 67.00 200 ILE A CA 1
ATOM 1590 C C . ILE A 1 200 ? -34.465 17.512 23.578 1.00 67.00 200 ILE A C 1
ATOM 1592 O O . ILE A 1 200 ? -34.440 18.350 24.471 1.00 67.00 200 ILE A O 1
ATOM 1596 N N . ALA A 1 201 ? -33.724 17.652 22.487 1.00 60.44 201 ALA A N 1
ATOM 1597 C CA . ALA A 1 201 ? -32.640 18.620 22.384 1.00 60.44 201 ALA A CA 1
ATOM 1598 C C . ALA A 1 201 ? -33.100 20.070 22.149 1.00 60.44 201 ALA A C 1
ATOM 1600 O O . ALA A 1 201 ? -32.377 20.986 22.549 1.00 60.44 201 ALA A O 1
ATOM 1601 N N . TYR A 1 202 ? -34.263 20.292 21.525 1.00 58.97 202 TYR A N 1
ATOM 1602 C CA . TYR A 1 202 ? -34.607 21.570 20.883 1.00 58.97 202 TYR A CA 1
ATOM 1603 C C . TYR A 1 202 ? -36.049 22.078 21.090 1.00 58.97 202 TYR A C 1
ATOM 1605 O O . TYR A 1 202 ? -36.354 23.155 20.583 1.00 58.97 202 TYR A O 1
ATOM 1613 N N . ASP A 1 203 ? -36.924 21.392 21.842 1.00 69.12 203 ASP A N 1
ATOM 1614 C CA . ASP A 1 203 ? -38.209 21.986 22.275 1.00 69.12 203 ASP A CA 1
ATOM 1615 C C . ASP A 1 203 ? -37.949 23.293 23.071 1.00 69.12 203 ASP A C 1
ATOM 1617 O O . ASP A 1 203 ? -36.838 23.496 23.564 1.00 69.12 203 ASP A O 1
ATOM 1621 N N . ILE A 1 204 ? -38.902 24.222 23.191 1.00 51.34 204 ILE A N 1
ATOM 1622 C CA . ILE A 1 204 ? -38.707 25.444 24.002 1.00 51.34 204 ILE A CA 1
ATOM 1623 C C . ILE A 1 204 ? -39.697 25.457 25.173 1.00 51.34 204 ILE A C 1
ATOM 1625 O O . ILE A 1 204 ? -40.895 25.627 24.949 1.00 51.34 204 ILE A O 1
ATOM 1629 N N . PRO A 1 205 ? -39.208 25.360 26.429 1.00 57.44 205 PRO A N 1
ATOM 1630 C CA . PRO A 1 205 ? -37.811 25.125 26.822 1.00 57.44 205 PRO A CA 1
ATOM 1631 C C . PRO A 1 205 ? -37.372 23.673 26.550 1.00 57.44 205 PRO A C 1
ATOM 1633 O O . PRO A 1 205 ? -38.182 22.754 26.671 1.00 57.44 205 PRO A O 1
ATOM 1636 N N . SER A 1 206 ? -36.083 23.452 26.234 1.00 58.44 206 SER A N 1
ATOM 1637 C CA . SER A 1 206 ? -35.616 22.124 25.794 1.00 58.44 206 SER A CA 1
ATOM 1638 C C . SER A 1 206 ? -35.889 21.087 26.861 1.00 58.44 206 SER A C 1
ATOM 1640 O O . SER A 1 206 ? -35.467 21.242 28.017 1.00 58.44 206 SER A O 1
ATOM 1642 N N . LYS A 1 207 ? -36.565 20.003 26.476 1.00 68.12 207 LYS A N 1
ATOM 1643 C CA . LYS A 1 207 ? -36.801 18.885 27.386 1.00 68.12 207 LYS A CA 1
ATOM 1644 C C . LYS A 1 207 ? -35.494 18.254 27.831 1.00 68.12 207 LYS A C 1
ATOM 1646 O O . LYS A 1 207 ? -35.496 17.618 28.867 1.00 68.12 207 LYS A O 1
ATOM 1651 N N . PHE A 1 208 ? -34.380 18.477 27.140 1.00 65.44 208 PHE A N 1
ATOM 1652 C CA . PHE A 1 208 ? -33.043 18.069 27.544 1.00 65.44 208 PHE A CA 1
ATOM 1653 C C . PHE A 1 208 ? -32.711 18.583 28.943 1.00 65.44 208 PHE A C 1
ATOM 1655 O O . PHE A 1 208 ? -32.418 17.777 29.815 1.00 65.44 208 PHE A O 1
ATOM 1662 N N . THR A 1 209 ? -32.870 19.883 29.216 1.00 63.03 209 THR A N 1
ATOM 1663 C CA . THR A 1 209 ? -32.659 20.439 30.566 1.00 63.03 209 THR A CA 1
ATOM 1664 C C . THR A 1 209 ? -33.603 19.810 31.586 1.00 63.03 209 THR A C 1
ATOM 1666 O O . THR A 1 209 ? -33.199 19.537 32.711 1.00 63.03 209 THR A O 1
ATOM 1669 N N . ARG A 1 210 ? -34.854 19.530 31.202 1.00 69.50 210 ARG A N 1
ATOM 1670 C CA . ARG A 1 210 ? -35.836 18.860 32.067 1.00 69.50 210 ARG A CA 1
ATOM 1671 C C . ARG A 1 210 ? -35.478 17.395 32.341 1.00 69.50 210 ARG A C 1
ATOM 1673 O O . ARG A 1 210 ? -35.589 16.967 33.481 1.00 69.50 210 ARG A O 1
ATOM 1680 N N . TYR A 1 211 ? -35.043 16.644 31.334 1.00 68.75 211 TYR A N 1
ATOM 1681 C CA . TYR A 1 211 ? -34.575 15.264 31.449 1.00 68.75 211 TYR A CA 1
ATOM 1682 C C . TYR A 1 211 ? -33.315 15.216 32.302 1.00 68.75 211 TYR A C 1
ATOM 1684 O O . TYR A 1 211 ? -33.244 14.425 33.234 1.00 68.75 211 TYR A O 1
ATOM 1692 N N . CYS A 1 212 ? -32.366 16.119 32.065 1.00 63.91 212 CYS A N 1
ATOM 1693 C CA . CYS A 1 212 ? -31.201 16.256 32.917 1.00 63.91 212 CYS A CA 1
ATOM 1694 C C . CYS A 1 212 ? -31.617 16.608 34.355 1.00 63.91 212 CYS A C 1
ATOM 1696 O O . CYS A 1 212 ? -31.170 15.940 35.269 1.00 63.91 212 CYS A O 1
ATOM 1698 N N . ARG A 1 213 ? -32.539 17.549 34.601 1.00 73.31 213 ARG A N 1
ATOM 1699 C CA . ARG A 1 213 ? -33.059 17.832 35.960 1.00 73.31 213 ARG A CA 1
ATOM 1700 C C . ARG A 1 213 ? -33.740 16.622 36.601 1.00 73.31 213 ARG A C 1
ATOM 1702 O O . ARG A 1 213 ? -33.551 16.368 37.784 1.00 73.31 213 ARG A O 1
ATOM 1709 N N . GLN A 1 214 ? -34.510 15.858 35.828 1.00 72.88 214 GLN A N 1
ATOM 1710 C CA . GLN A 1 214 ? -35.196 14.657 36.304 1.00 72.88 214 GLN A CA 1
ATOM 1711 C C . GLN A 1 214 ? -34.211 13.554 36.707 1.00 72.88 214 GLN A C 1
ATOM 1713 O O . GLN A 1 214 ? -34.435 12.880 37.707 1.00 72.88 214 GLN A O 1
ATOM 1718 N N . TYR A 1 215 ? -33.142 13.359 35.934 1.00 65.88 215 TYR A N 1
ATOM 1719 C CA . TYR A 1 215 ? -32.163 12.299 36.180 1.00 65.88 215 TYR A CA 1
ATOM 1720 C C . TYR A 1 215 ? -31.041 12.709 37.141 1.00 65.88 215 TYR A C 1
ATOM 1722 O O . TYR A 1 215 ? -30.497 11.850 37.826 1.00 65.88 215 TYR A O 1
ATOM 1730 N N . LEU A 1 216 ? -30.694 13.996 37.202 1.00 63.06 216 LEU A N 1
ATOM 1731 C CA . LEU A 1 216 ? -29.570 14.523 37.989 1.00 63.06 216 LEU A CA 1
ATOM 1732 C C . LEU A 1 216 ? -30.010 15.206 39.289 1.00 63.06 216 LEU A C 1
ATOM 1734 O O . LEU A 1 216 ? -29.166 15.522 40.121 1.00 63.06 216 LEU A O 1
ATOM 1738 N N . GLY A 1 217 ? -31.314 15.425 39.469 1.00 74.56 217 GLY A N 1
ATOM 1739 C CA . GLY A 1 217 ? -31.871 16.177 40.588 1.00 74.56 217 GLY A CA 1
ATOM 1740 C C . GLY A 1 217 ? -31.896 17.687 40.333 1.00 74.56 217 GLY A C 1
ATOM 1741 O O . GLY A 1 217 ? -31.084 18.239 39.591 1.00 74.56 217 GLY A O 1
ATOM 1742 N N . GLN A 1 218 ? -32.861 18.366 40.955 1.00 74.19 218 GLN A N 1
ATOM 1743 C CA . GLN A 1 218 ? -33.033 19.817 40.848 1.00 74.19 218 GLN A CA 1
ATOM 1744 C C . GLN A 1 218 ? -31.866 20.565 41.525 1.00 74.19 218 GLN A C 1
ATOM 1746 O O . GLN A 1 218 ? -31.324 21.501 40.940 1.00 74.19 218 GLN A O 1
ATOM 1751 N N . ASP A 1 219 ? -31.386 20.045 42.658 1.00 69.94 219 ASP A N 1
ATOM 1752 C CA . ASP A 1 219 ? -30.262 20.586 43.434 1.00 69.94 219 ASP A CA 1
ATOM 1753 C C . ASP A 1 219 ? -28.950 20.654 42.635 1.00 69.94 219 ASP A C 1
ATOM 1755 O O . ASP A 1 219 ? -28.117 21.527 42.861 1.00 69.94 219 ASP A O 1
ATOM 1759 N N . TYR A 1 220 ? -28.750 19.748 41.673 1.00 70.50 220 TYR A N 1
ATOM 1760 C CA . TYR A 1 220 ? -27.581 19.771 40.794 1.00 70.50 220 TYR A CA 1
ATOM 1761 C C . TYR A 1 220 ? -27.569 21.022 39.901 1.00 70.50 220 TYR A C 1
ATOM 1763 O O . TYR A 1 220 ? -26.525 21.643 39.716 1.00 70.50 220 TYR A O 1
ATOM 1771 N N . PHE A 1 221 ? -28.734 21.421 39.384 1.00 70.81 221 PHE A N 1
ATOM 1772 C CA . PHE A 1 221 ? -28.859 22.613 38.546 1.00 70.81 221 PHE A CA 1
ATOM 1773 C C . PHE A 1 221 ? -28.846 23.904 39.353 1.00 70.81 221 PHE A C 1
ATOM 1775 O O . PHE A 1 221 ? -28.330 24.903 38.865 1.00 70.81 221 PHE A O 1
ATOM 1782 N N . ASP A 1 222 ? -29.369 23.872 40.575 1.00 78.19 222 ASP A N 1
ATOM 1783 C CA . ASP A 1 222 ? -29.412 25.041 41.454 1.00 78.19 222 ASP A CA 1
ATOM 1784 C C . ASP A 1 222 ? -28.016 25.378 42.033 1.00 78.19 222 ASP A C 1
ATOM 1786 O O . ASP A 1 222 ? -27.776 26.502 42.465 1.00 78.19 222 ASP A O 1
ATOM 1790 N N . ASN A 1 223 ? -27.068 24.431 41.976 1.00 67.00 223 ASN A N 1
ATOM 1791 C CA . ASN A 1 223 ? -25.661 24.618 42.351 1.00 67.00 223 ASN A CA 1
ATOM 1792 C C . ASN A 1 223 ? -24.723 24.910 41.162 1.00 67.00 223 ASN A C 1
ATOM 1794 O O . ASN A 1 223 ? -23.522 25.108 41.368 1.00 67.00 223 ASN A O 1
ATOM 1798 N N . LEU A 1 224 ? -25.225 24.939 39.920 1.00 65.75 224 LEU A N 1
ATOM 1799 C CA . LEU A 1 224 ? -24.441 25.426 38.782 1.00 65.75 224 LEU A CA 1
ATOM 1800 C C . LEU A 1 224 ? -24.301 26.945 38.924 1.00 65.75 224 LEU A C 1
ATOM 1802 O O . LEU A 1 224 ? -25.274 27.677 38.772 1.00 65.75 224 LEU A O 1
ATOM 1806 N N . SER A 1 225 ? -23.092 27.427 39.226 1.00 52.75 225 SER A N 1
ATOM 1807 C CA . SER A 1 225 ? -22.821 28.863 39.314 1.00 52.75 225 SER A CA 1
ATOM 1808 C C . SER A 1 225 ? -23.222 29.553 38.006 1.00 52.75 225 SER A C 1
ATOM 1810 O O . SER A 1 225 ? -22.693 29.209 36.948 1.00 52.75 225 SER A O 1
ATOM 1812 N N . GLU A 1 226 ? -24.112 30.547 38.071 1.00 51.06 226 GLU A N 1
ATOM 1813 C CA . GLU A 1 226 ? -24.575 31.374 36.939 1.00 51.06 226 GLU A CA 1
ATOM 1814 C C . GLU A 1 226 ? -23.470 32.295 36.362 1.00 51.06 226 GLU A C 1
ATOM 1816 O O . GLU A 1 226 ? -23.713 33.430 35.962 1.00 51.06 226 GLU A O 1
ATOM 1821 N N . SER A 1 227 ? -22.214 31.850 36.320 1.00 44.75 227 SER A N 1
ATOM 1822 C CA . SER A 1 227 ? -21.058 32.681 35.968 1.00 44.75 227 SER A CA 1
ATOM 1823 C C . SER A 1 227 ? -20.822 32.845 34.463 1.00 44.75 227 SER A C 1
ATOM 1825 O O . SER A 1 227 ? -19.812 33.425 34.074 1.00 44.75 227 SER A O 1
ATOM 1827 N N . TYR A 1 228 ? -21.729 32.380 33.602 1.00 46.44 228 TYR A N 1
ATOM 1828 C CA . TYR A 1 228 ? -21.711 32.725 32.179 1.00 46.44 228 TYR A CA 1
ATOM 1829 C C . TYR A 1 228 ? -22.667 33.888 31.908 1.00 46.44 228 TYR A C 1
ATOM 1831 O O . TYR A 1 228 ? -23.657 33.759 31.194 1.00 46.44 228 TYR A O 1
ATOM 1839 N N . THR A 1 229 ? -22.349 35.056 32.469 1.00 44.41 229 THR A N 1
ATOM 1840 C CA . THR A 1 229 ? -22.775 36.323 31.870 1.00 44.41 229 THR A CA 1
ATOM 1841 C C . THR A 1 229 ? -22.241 36.367 30.443 1.00 44.41 229 THR A C 1
ATOM 1843 O O . THR A 1 229 ? -21.031 36.243 30.243 1.00 44.41 229 THR A O 1
ATOM 1846 N N . GLU A 1 230 ? -23.137 36.526 29.469 1.00 43.69 230 GLU A N 1
ATOM 1847 C CA . GLU A 1 230 ? -22.826 36.798 28.065 1.00 43.69 230 GLU A CA 1
ATOM 1848 C C . GLU A 1 230 ? -21.945 38.054 27.965 1.00 43.69 230 GLU A C 1
ATOM 1850 O O . GLU A 1 230 ? -22.412 39.183 27.834 1.00 43.69 230 GLU A O 1
ATOM 1855 N N . GLY A 1 231 ? -20.633 37.859 28.081 1.00 40.94 231 GLY A N 1
ATOM 1856 C CA . GLY A 1 231 ? -19.638 38.874 27.802 1.00 40.94 231 GLY A CA 1
ATOM 1857 C C . GLY A 1 231 ? -19.615 39.113 26.302 1.00 40.94 231 GLY A C 1
ATOM 1858 O O . GLY A 1 231 ? -19.167 38.266 25.532 1.00 40.94 231 GLY A O 1
ATOM 1859 N N . SER A 1 232 ? -20.103 40.276 25.892 1.00 43.44 232 SER A N 1
ATOM 1860 C CA . SER A 1 232 ? -19.953 40.832 24.555 1.00 43.44 232 SER A CA 1
ATOM 1861 C C . SER A 1 232 ? -18.466 40.981 24.199 1.00 43.44 232 SER A C 1
ATOM 1863 O O . SER A 1 232 ? -17.885 42.049 24.381 1.00 43.44 232 SER A O 1
ATOM 1865 N N . SER A 1 233 ? -17.824 39.924 23.702 1.00 37.53 233 SER A N 1
ATOM 1866 C CA . SER A 1 233 ? -16.495 40.007 23.092 1.00 37.53 233 SER A CA 1
ATOM 1867 C C . SER A 1 233 ? -16.616 39.800 21.587 1.00 37.53 233 SER A C 1
ATOM 1869 O O . SER A 1 233 ? -16.385 38.717 21.049 1.00 37.53 233 SER A O 1
ATOM 1871 N N . SER A 1 234 ? -16.987 40.874 20.899 1.00 40.38 234 SER A N 1
ATOM 1872 C CA . SER A 1 234 ? -16.805 41.008 19.459 1.00 40.38 234 SER A CA 1
ATOM 1873 C C . SER A 1 234 ? -15.308 41.151 19.164 1.00 40.38 234 SER A C 1
ATOM 1875 O O . SER A 1 234 ? -14.791 42.262 19.093 1.00 40.38 234 SER A O 1
ATOM 1877 N N . GLN A 1 235 ? -14.595 40.038 18.996 1.00 36.78 235 GLN A N 1
ATOM 1878 C CA . GLN A 1 235 ? -13.351 40.016 18.225 1.00 36.78 235 GLN A CA 1
ATOM 1879 C C . GLN A 1 235 ? -13.545 39.088 17.033 1.00 36.78 235 GLN A C 1
ATOM 1881 O O . GLN A 1 235 ? -13.399 37.871 17.101 1.00 36.78 235 GLN A O 1
ATOM 1886 N N . VAL A 1 236 ? -13.949 39.719 15.936 1.00 34.59 236 VAL A N 1
ATOM 1887 C CA . VAL A 1 236 ? -13.987 39.144 14.599 1.00 34.59 236 VAL A CA 1
ATOM 1888 C C . VAL A 1 236 ? -12.539 38.973 14.140 1.00 34.59 236 VAL A C 1
ATOM 1890 O O . VAL A 1 236 ? -11.822 39.958 13.981 1.00 34.59 236 VAL A O 1
ATOM 1893 N N . PHE A 1 237 ? -12.109 37.727 13.940 1.00 34.09 237 PHE A N 1
ATOM 1894 C CA . PHE A 1 237 ? -10.945 37.430 13.109 1.00 34.09 237 PHE A CA 1
ATOM 1895 C C . PHE A 1 237 ? -11.368 37.606 11.648 1.00 34.09 237 PHE A C 1
ATOM 1897 O O . PHE A 1 237 ? -12.161 36.828 11.116 1.00 34.09 237 PHE A O 1
ATOM 1904 N N . ASP A 1 238 ? -10.878 38.678 11.035 1.00 31.95 238 ASP A N 1
ATOM 1905 C CA . ASP A 1 238 ? -11.092 39.017 9.634 1.00 31.95 238 ASP A CA 1
ATOM 1906 C C . ASP A 1 238 ? -10.215 38.114 8.751 1.00 31.95 238 ASP A C 1
ATOM 1908 O O . ASP A 1 238 ? -8.996 38.261 8.688 1.00 31.95 238 ASP A O 1
ATOM 1912 N N . MET A 1 239 ? -10.844 37.132 8.108 1.00 38.50 239 MET A N 1
ATOM 1913 C CA . MET A 1 239 ? -10.282 36.360 6.998 1.00 38.50 239 MET A CA 1
ATOM 1914 C C . MET A 1 239 ? -11.179 36.600 5.784 1.00 38.50 239 MET A C 1
ATOM 1916 O O . MET A 1 239 ? -11.932 35.728 5.350 1.00 38.50 239 MET A O 1
ATOM 1920 N N . SER A 1 240 ? -11.155 37.832 5.276 1.00 32.88 240 SER A N 1
ATOM 1921 C CA . SER A 1 240 ? -11.809 38.209 4.028 1.00 32.88 240 SER A CA 1
ATOM 1922 C C . SER A 1 240 ? -10.875 37.977 2.836 1.00 32.88 240 SER A C 1
ATOM 1924 O O . SER A 1 240 ? -9.744 38.453 2.773 1.00 32.88 240 SER A O 1
ATOM 1926 N N . GLY A 1 241 ? -11.377 37.220 1.861 1.00 30.38 241 GLY A N 1
ATOM 1927 C CA . GLY A 1 241 ? -10.691 36.941 0.608 1.00 30.38 241 GLY A CA 1
ATOM 1928 C C . GLY A 1 241 ? -11.590 36.196 -0.372 1.00 30.38 241 GLY A C 1
ATOM 1929 O O . GLY A 1 241 ? -11.516 34.979 -0.476 1.00 30.38 241 GLY A O 1
ATOM 1930 N N . THR A 1 242 ? -12.366 36.977 -1.128 1.00 32.69 242 THR A N 1
ATOM 1931 C CA . THR A 1 242 ? -13.121 36.671 -2.363 1.00 32.69 242 THR A CA 1
ATOM 1932 C C . THR A 1 242 ? -14.611 36.318 -2.248 1.00 32.69 242 THR A C 1
ATOM 1934 O O . THR A 1 242 ? -15.033 35.250 -1.818 1.00 32.69 242 THR A O 1
ATOM 1937 N N . SER A 1 243 ? -15.406 37.291 -2.700 1.00 32.03 243 SER A N 1
ATOM 1938 C CA . SER A 1 243 ? -16.848 37.286 -2.904 1.00 32.03 243 SER A CA 1
ATOM 1939 C C . SER A 1 243 ? -17.235 36.560 -4.194 1.00 32.03 243 SER A C 1
ATOM 1941 O O . SER A 1 243 ? -16.668 36.836 -5.252 1.00 32.03 243 SER A O 1
ATOM 1943 N N . CYS A 1 244 ? -18.291 35.756 -4.134 1.00 31.08 244 CYS A N 1
ATOM 1944 C CA . CYS A 1 244 ? -19.202 35.521 -5.253 1.00 31.08 244 CYS A CA 1
ATOM 1945 C C . CYS A 1 244 ? -20.625 35.449 -4.690 1.00 31.08 244 CYS A C 1
ATOM 1947 O O . CYS A 1 244 ? -21.025 34.448 -4.096 1.00 31.08 244 CYS A O 1
ATOM 1949 N N . GLU A 1 245 ? -21.362 36.549 -4.840 1.00 31.91 245 GLU A N 1
ATOM 1950 C CA . GLU A 1 245 ? -22.795 36.627 -4.569 1.00 31.91 245 GLU A CA 1
ATOM 1951 C C . GLU A 1 245 ? -23.572 35.934 -5.693 1.00 31.91 245 GLU A C 1
ATOM 1953 O O . GLU A 1 245 ? -23.412 36.237 -6.874 1.00 31.91 245 GLU A O 1
ATOM 1958 N N . GLY A 1 246 ? -24.435 35.002 -5.302 1.00 30.16 246 GLY A N 1
ATOM 1959 C CA . GLY A 1 246 ? -25.369 34.295 -6.171 1.00 30.16 246 GLY A CA 1
ATOM 1960 C C . GLY A 1 246 ? -26.530 33.782 -5.330 1.00 30.16 246 GLY A C 1
ATOM 1961 O O . GLY A 1 246 ? -26.547 32.637 -4.892 1.00 30.16 246 GLY A O 1
ATOM 1962 N N . MET A 1 247 ? -27.466 34.682 -5.044 1.00 31.92 247 MET A N 1
ATOM 1963 C CA . MET A 1 247 ? -28.645 34.480 -4.208 1.00 31.92 247 MET A CA 1
ATOM 1964 C C . MET A 1 247 ? -29.611 33.478 -4.862 1.00 31.92 247 MET A C 1
ATOM 1966 O O . MET A 1 247 ? -30.164 33.740 -5.926 1.00 31.92 247 MET A O 1
ATOM 1970 N N . THR A 1 248 ? -29.846 32.333 -4.216 1.00 30.12 248 THR A N 1
ATOM 1971 C CA . THR A 1 248 ? -31.010 31.474 -4.489 1.00 30.12 248 THR A CA 1
ATOM 1972 C C . THR A 1 248 ? -31.659 31.041 -3.179 1.00 30.12 248 THR A C 1
ATOM 1974 O O . THR A 1 248 ? -31.026 30.487 -2.283 1.00 30.12 248 THR A O 1
ATOM 1977 N N . ILE A 1 249 ? -32.952 31.338 -3.082 1.00 40.69 249 ILE A N 1
ATOM 1978 C CA . ILE A 1 249 ? -33.864 30.959 -2.006 1.00 40.69 249 ILE A CA 1
ATOM 1979 C C . ILE A 1 249 ? -34.150 29.457 -2.145 1.00 40.69 249 ILE A C 1
ATOM 1981 O O . ILE A 1 249 ? -34.846 29.069 -3.078 1.00 40.69 249 ILE A O 1
ATOM 1985 N N . VAL A 1 250 ? -33.627 28.613 -1.242 1.00 35.81 250 VAL A N 1
ATOM 1986 C CA . VAL A 1 250 ? -34.004 27.188 -1.130 1.00 35.81 250 VAL A CA 1
ATOM 1987 C C . VAL A 1 250 ? -33.998 26.718 0.340 1.00 35.81 250 VAL A C 1
ATOM 1989 O O . VAL A 1 250 ? -32.948 26.631 0.970 1.00 35.81 250 VAL A O 1
ATOM 1992 N N . ASN A 1 251 ? -35.211 26.415 0.823 1.00 35.28 251 ASN A N 1
ATOM 1993 C CA . ASN A 1 251 ? -35.686 25.435 1.821 1.00 35.28 251 ASN A CA 1
ATOM 1994 C C . ASN A 1 251 ? -34.955 25.231 3.175 1.00 35.28 251 ASN A C 1
ATOM 1996 O O . ASN A 1 251 ? -33.763 24.954 3.257 1.00 35.28 251 ASN A O 1
ATOM 2000 N N . GLY A 1 252 ? -35.747 25.269 4.258 1.00 36.56 252 GLY A N 1
ATOM 2001 C CA . GLY A 1 252 ? -35.375 25.233 5.684 1.00 36.56 252 GLY A CA 1
ATOM 2002 C C . GLY A 1 252 ? -34.789 23.932 6.257 1.00 36.56 252 GLY A C 1
ATOM 2003 O O . GLY A 1 252 ? -35.129 23.564 7.373 1.00 36.56 252 GLY A O 1
ATOM 2004 N N . LEU A 1 253 ? -33.873 23.271 5.545 1.00 44.28 253 LEU A N 1
ATOM 2005 C CA . LEU A 1 253 ? -32.992 22.214 6.084 1.00 44.28 253 LEU A CA 1
ATOM 2006 C C . LEU A 1 253 ? -31.582 22.741 6.428 1.00 44.28 253 LEU A C 1
ATOM 2008 O O . LEU A 1 253 ? -30.662 21.982 6.713 1.00 44.28 253 LEU A O 1
ATOM 2012 N N . ASN A 1 254 ? -31.393 24.063 6.414 1.00 44.34 254 ASN A N 1
ATOM 2013 C CA . ASN A 1 254 ? -30.095 24.698 6.656 1.00 44.34 254 ASN A CA 1
ATOM 2014 C C . ASN A 1 254 ? -29.801 24.998 8.133 1.00 44.34 254 ASN A C 1
ATOM 2016 O O . ASN A 1 254 ? -28.720 25.512 8.417 1.00 44.34 254 ASN A O 1
ATOM 2020 N N . ASP A 1 255 ? -30.704 24.665 9.058 1.00 49.00 255 ASP A N 1
ATOM 2021 C CA . ASP A 1 255 ? -30.522 24.966 10.486 1.00 49.00 255 ASP A CA 1
ATOM 2022 C C . ASP A 1 255 ? -29.659 23.920 11.220 1.00 49.00 255 ASP A C 1
ATOM 2024 O O . ASP A 1 255 ? -28.971 24.234 12.186 1.00 49.00 255 ASP A O 1
ATOM 2028 N N . GLU A 1 256 ? -29.523 22.699 10.683 1.00 51.69 256 GLU A N 1
ATOM 2029 C CA . GLU A 1 256 ? -28.595 21.679 11.220 1.00 51.69 256 GLU A CA 1
ATOM 2030 C C . GLU A 1 256 ? -27.123 22.153 11.241 1.00 51.69 256 GLU A C 1
ATOM 2032 O O . GLU A 1 256 ? -26.287 21.624 11.977 1.00 51.69 256 GLU A O 1
ATOM 2037 N N . ARG A 1 257 ? -26.806 23.209 10.478 1.00 51.38 257 ARG A N 1
ATOM 2038 C CA . ARG A 1 257 ? -25.462 23.771 10.279 1.00 51.38 257 ARG A CA 1
ATOM 2039 C C . ARG A 1 257 ? -24.871 24.462 11.517 1.00 51.38 257 ARG A C 1
ATOM 2041 O O . ARG A 1 257 ? -23.654 24.633 11.546 1.00 51.38 257 ARG A O 1
ATOM 2048 N N . PHE A 1 258 ? -25.678 24.844 12.514 1.00 59.06 258 PHE A N 1
ATOM 2049 C CA . PHE A 1 258 ? -25.222 25.581 13.710 1.00 59.06 258 PHE A CA 1
ATOM 2050 C C . PHE A 1 258 ? -25.216 24.757 15.010 1.00 59.06 258 PHE A C 1
ATOM 2052 O O . PHE A 1 258 ? -24.756 25.243 16.048 1.00 59.06 258 PHE A O 1
ATOM 2059 N N . HIS A 1 259 ? -25.705 23.513 14.989 1.00 76.12 259 HIS A N 1
ATOM 2060 C CA . HIS A 1 259 ? -26.010 22.791 16.228 1.00 76.12 259 HIS A CA 1
ATOM 2061 C C . HIS A 1 259 ? -24.928 21.814 16.705 1.00 76.12 259 HIS A C 1
ATOM 2063 O O . HIS A 1 259 ? -24.765 21.669 17.918 1.00 76.12 259 HIS A O 1
ATOM 2069 N N . LEU A 1 260 ? -24.156 21.187 15.808 1.00 83.81 260 LEU A N 1
ATOM 2070 C CA . LEU A 1 260 ? -23.177 20.163 16.204 1.00 83.81 260 LEU A CA 1
ATOM 2071 C C . LEU A 1 260 ? -22.042 20.703 17.103 1.00 83.81 260 LEU A C 1
ATOM 2073 O O . LEU A 1 260 ? -21.814 20.106 18.156 1.00 83.81 260 LEU A O 1
ATOM 2077 N N . PRO A 1 261 ? -21.386 21.846 16.801 1.00 86.75 261 PRO A N 1
ATOM 2078 C CA . PRO A 1 261 ? -20.342 22.387 17.678 1.00 86.75 261 PRO A CA 1
ATOM 2079 C C . PRO A 1 261 ? -20.870 22.731 19.078 1.00 86.75 261 PRO A C 1
ATOM 2081 O O . PRO A 1 261 ? -20.240 22.415 20.083 1.00 86.75 261 PRO A O 1
ATOM 2084 N N . ARG A 1 262 ? -22.080 23.304 19.160 1.00 86.06 262 ARG A N 1
ATOM 2085 C CA . ARG A 1 262 ? -22.744 23.618 20.437 1.00 86.06 262 ARG A CA 1
ATOM 2086 C C . ARG A 1 262 ? -23.094 22.359 21.228 1.00 86.06 262 ARG A C 1
ATOM 2088 O O . ARG A 1 262 ? -22.949 22.346 22.448 1.00 86.06 262 ARG A O 1
ATOM 2095 N N . MET A 1 263 ? -23.562 21.307 20.554 1.00 89.19 263 MET A N 1
ATOM 2096 C CA . MET A 1 263 ? -23.831 20.013 21.186 1.00 89.19 263 MET A CA 1
ATOM 2097 C C . MET A 1 263 ? -22.551 19.421 21.774 1.00 89.19 263 MET A C 1
ATOM 2099 O O . MET A 1 263 ? -22.568 18.971 22.916 1.00 89.19 263 MET A O 1
ATOM 2103 N N . VAL A 1 264 ? -21.445 19.464 21.027 1.00 91.69 264 VAL A N 1
ATOM 2104 C CA . VAL A 1 264 ? -20.150 18.964 21.495 1.00 91.69 264 VAL A CA 1
ATOM 2105 C C . VAL A 1 264 ? -19.652 19.767 22.687 1.00 91.69 264 VAL A C 1
ATOM 2107 O O . VAL A 1 264 ? -19.386 19.166 23.718 1.00 91.69 264 VAL A O 1
ATOM 2110 N N . GLN A 1 265 ? -19.661 21.100 22.640 1.00 92.62 265 GLN A N 1
ATOM 2111 C CA . GLN A 1 265 ? -19.297 21.934 23.796 1.00 92.62 265 GLN A CA 1
ATOM 2112 C C . GLN A 1 265 ? -20.119 21.603 25.052 1.00 92.62 265 GLN A C 1
ATOM 2114 O O . GLN A 1 265 ? -19.568 21.476 26.146 1.00 92.62 265 GLN A O 1
ATOM 2119 N N . ARG A 1 266 ? -21.435 21.397 24.903 1.00 92.56 266 ARG A N 1
ATOM 2120 C CA . ARG A 1 266 ? -22.303 20.973 26.013 1.00 92.56 266 ARG A CA 1
ATOM 2121 C C . ARG A 1 266 ? -21.945 19.577 26.516 1.00 92.56 266 ARG A C 1
ATOM 2123 O O . ARG A 1 266 ? -21.856 19.381 27.722 1.00 92.56 266 ARG A O 1
ATOM 2130 N N . ALA A 1 267 ? -21.730 18.614 25.622 1.00 92.00 267 ALA A N 1
ATOM 2131 C CA . ALA A 1 267 ? -21.342 17.260 26.004 1.00 92.00 267 ALA A CA 1
ATOM 2132 C C . ALA A 1 267 ? -19.996 17.250 26.748 1.00 92.00 267 ALA A C 1
ATOM 2134 O O . ALA A 1 267 ? -19.876 16.568 27.759 1.00 92.00 267 ALA A O 1
ATOM 2135 N N . ILE A 1 268 ? -19.030 18.065 26.316 1.00 94.69 268 ILE A N 1
ATOM 2136 C CA . ILE A 1 268 ? -17.735 18.239 26.988 1.00 94.69 268 ILE A CA 1
ATOM 2137 C C . ILE A 1 268 ? -17.927 18.765 28.413 1.00 94.69 268 ILE A C 1
ATOM 2139 O O . ILE A 1 268 ? -17.391 18.180 29.352 1.00 94.69 268 ILE A O 1
ATOM 2143 N N . ALA A 1 269 ? -18.743 19.808 28.602 1.00 93.81 269 ALA A N 1
ATOM 2144 C CA . ALA A 1 269 ? -19.050 20.327 29.937 1.00 93.81 269 ALA A CA 1
ATOM 2145 C C . ALA A 1 269 ? -19.683 19.251 30.843 1.00 93.81 269 ALA A C 1
ATOM 2147 O O . ALA A 1 269 ? -19.333 19.120 32.014 1.00 93.81 269 ALA A O 1
ATOM 2148 N N . LEU A 1 270 ? -20.558 18.415 30.281 1.00 92.31 270 LEU A N 1
ATOM 2149 C CA . LEU A 1 270 ? -21.224 17.328 30.999 1.00 92.31 270 LEU A CA 1
ATOM 2150 C C . LEU A 1 270 ? -20.309 16.139 31.350 1.00 92.31 270 LEU A C 1
ATOM 2152 O O . LEU A 1 270 ? -20.713 15.301 32.158 1.00 92.31 270 LEU A O 1
ATOM 2156 N N . LEU A 1 271 ? -19.090 16.033 30.806 1.00 94.38 271 LEU A N 1
ATOM 2157 C CA . LEU A 1 271 ? -18.140 14.979 31.204 1.00 94.38 271 LEU A CA 1
ATOM 2158 C C . LEU A 1 271 ? -17.643 15.136 32.649 1.00 94.38 271 LEU A C 1
ATOM 2160 O O . LEU A 1 271 ? -17.258 14.142 33.275 1.00 94.38 271 LEU A O 1
ATOM 2164 N N . GLN A 1 272 ? -17.693 16.362 33.179 1.00 93.62 272 GLN A N 1
ATOM 2165 C CA . GLN A 1 272 ? -17.215 16.706 34.521 1.00 93.62 272 GLN A CA 1
ATOM 2166 C C . GLN A 1 272 ? -18.087 16.129 35.643 1.00 93.62 272 GLN A C 1
ATOM 2168 O O . GLN A 1 272 ? -17.674 16.120 36.800 1.00 93.62 272 GLN A O 1
ATOM 2173 N N . HIS A 1 273 ? -19.274 15.608 35.323 1.00 91.69 273 HIS A N 1
ATOM 2174 C CA . HIS A 1 273 ? -20.217 15.110 36.318 1.00 91.69 273 HIS A CA 1
ATOM 2175 C C . HIS A 1 273 ? -20.506 13.623 36.118 1.00 91.69 273 HIS A C 1
ATOM 2177 O O . HIS A 1 273 ? -20.901 13.186 35.035 1.00 91.69 273 HIS A O 1
ATOM 2183 N N . ASP A 1 274 ? -20.339 12.841 37.189 1.00 89.94 274 ASP A N 1
ATOM 2184 C CA . ASP A 1 274 ? -20.470 11.378 37.159 1.00 89.94 274 ASP A CA 1
ATOM 2185 C C . ASP A 1 274 ? -21.821 10.923 36.590 1.00 89.94 274 ASP A C 1
ATOM 2187 O O . ASP A 1 274 ? -21.879 10.010 35.765 1.00 89.94 274 ASP A O 1
ATOM 2191 N N . ALA A 1 275 ? -22.903 11.606 36.969 1.00 86.88 275 ALA A N 1
ATOM 2192 C CA . ALA A 1 275 ? -24.263 11.238 36.596 1.00 86.88 275 ALA A CA 1
ATOM 2193 C C . ALA A 1 275 ? -24.611 11.519 35.116 1.00 86.88 275 ALA A C 1
ATOM 2195 O O . ALA A 1 275 ? -25.504 10.876 34.564 1.00 86.88 275 ALA A O 1
ATOM 2196 N N . THR A 1 276 ? -23.893 12.420 34.432 1.00 90.06 276 THR A N 1
ATOM 2197 C CA . THR A 1 276 ? -24.119 12.744 33.004 1.00 90.06 276 THR A CA 1
ATOM 2198 C C . THR A 1 276 ? -23.100 12.142 32.060 1.00 90.06 276 THR A C 1
ATOM 2200 O O . THR A 1 276 ? -23.334 12.089 30.850 1.00 90.06 276 THR A O 1
ATOM 2203 N N . ARG A 1 277 ? -21.976 11.665 32.594 1.00 93.81 277 ARG A N 1
ATOM 2204 C CA . ARG A 1 277 ? -20.816 11.226 31.822 1.00 93.81 277 ARG A CA 1
ATOM 2205 C C . ARG A 1 277 ? -21.147 10.219 30.725 1.00 93.81 277 ARG A C 1
ATOM 2207 O O . ARG A 1 277 ? -20.696 10.380 29.597 1.00 93.81 277 ARG A O 1
ATOM 2214 N N . LYS A 1 278 ? -21.967 9.204 31.013 1.00 91.19 278 LYS A N 1
ATOM 2215 C CA . LYS A 1 278 ? -22.337 8.176 30.022 1.00 91.19 278 LYS A CA 1
ATOM 2216 C C . LYS A 1 278 ? -23.113 8.763 28.837 1.00 91.19 278 LYS A C 1
ATOM 2218 O O . LYS A 1 278 ? -22.848 8.410 27.689 1.00 91.19 278 LYS A O 1
ATOM 2223 N N . VAL A 1 279 ? -24.053 9.670 29.110 1.00 88.62 279 VAL A N 1
ATOM 2224 C CA . VAL A 1 279 ? -24.850 10.353 28.076 1.00 88.62 279 VAL A CA 1
ATOM 2225 C C . VAL A 1 279 ? -23.962 11.285 27.256 1.00 88.62 279 VAL A C 1
ATOM 2227 O O . VAL A 1 279 ? -24.034 11.268 26.030 1.00 88.62 279 VAL A O 1
ATOM 2230 N N . ALA A 1 280 ? -23.077 12.032 27.920 1.00 93.75 280 ALA A N 1
ATOM 2231 C CA . ALA A 1 280 ? -22.097 12.893 27.270 1.00 93.75 280 ALA A CA 1
ATOM 2232 C C . ALA A 1 280 ? -21.169 12.105 26.333 1.00 93.75 280 ALA A C 1
ATOM 2234 O O . ALA A 1 280 ? -21.071 12.437 25.154 1.00 93.75 280 ALA A O 1
ATOM 2235 N N . LEU A 1 281 ? -20.558 11.017 26.811 1.00 95.81 281 LEU A N 1
ATOM 2236 C CA . LEU A 1 281 ? -19.700 10.160 25.988 1.00 95.81 281 LEU A CA 1
ATOM 2237 C C . LEU A 1 281 ? -20.462 9.528 24.817 1.00 95.81 281 LEU A C 1
ATOM 2239 O O . LEU A 1 281 ? -19.932 9.463 23.715 1.00 95.81 281 LEU A O 1
ATOM 2243 N N . SER A 1 282 ? -21.717 9.118 25.022 1.00 91.19 282 SER A N 1
ATOM 2244 C CA . SER A 1 282 ? -22.561 8.597 23.935 1.00 91.19 282 SER A CA 1
ATOM 2245 C C . SER A 1 282 ? -22.824 9.662 22.865 1.00 91.19 282 SER A C 1
ATOM 2247 O O . SER A 1 282 ? -22.738 9.377 21.673 1.00 91.19 282 SER A O 1
ATOM 2249 N N . ALA A 1 283 ? -23.103 10.904 23.275 1.00 87.31 283 ALA A N 1
ATOM 2250 C CA . ALA A 1 283 ? -23.290 12.025 22.355 1.00 87.31 283 ALA A CA 1
ATOM 2251 C C . ALA A 1 283 ? -22.009 12.351 21.573 1.00 87.31 283 ALA A C 1
ATOM 2253 O O . ALA A 1 283 ? -22.072 12.578 20.365 1.00 87.31 283 ALA A O 1
ATOM 2254 N N . LEU A 1 284 ? -20.849 12.324 22.237 1.00 94.31 284 LEU A N 1
ATOM 2255 C CA . LEU A 1 284 ? -19.551 12.515 21.588 1.00 94.31 284 LEU A CA 1
ATOM 2256 C C . LEU A 1 284 ? -19.233 11.382 20.607 1.00 94.31 284 LEU A C 1
ATOM 2258 O O . LEU A 1 284 ? -18.806 11.668 19.494 1.00 94.31 284 LEU A O 1
ATOM 2262 N N . ALA A 1 285 ? -19.509 10.126 20.971 1.00 91.81 285 ALA A N 1
ATOM 2263 C CA . ALA A 1 285 ? -19.297 8.971 20.099 1.00 91.81 285 ALA A CA 1
ATOM 2264 C C . ALA A 1 285 ? -20.160 9.060 18.832 1.00 91.81 285 ALA A C 1
ATOM 2266 O O . ALA A 1 285 ? -19.684 8.800 17.730 1.00 91.81 285 ALA A O 1
ATOM 2267 N N . MET A 1 286 ? -21.421 9.484 18.962 1.00 86.50 286 MET A N 1
ATOM 2268 C CA . MET A 1 286 ? -22.265 9.756 17.795 1.00 86.50 286 MET A CA 1
ATOM 2269 C C . MET A 1 286 ? -21.688 10.895 16.947 1.00 86.50 286 MET A C 1
ATOM 2271 O O . MET A 1 286 ? -21.604 10.762 15.728 1.00 86.50 286 MET A O 1
ATOM 2275 N N . ALA A 1 287 ? -21.242 11.991 17.570 1.00 88.06 287 ALA A N 1
ATOM 2276 C CA . ALA A 1 287 ? -20.658 13.128 16.856 1.00 88.06 287 ALA A CA 1
ATOM 2277 C C . ALA A 1 287 ? -19.415 12.738 16.038 1.00 88.06 287 ALA A C 1
ATOM 2279 O O . ALA A 1 287 ? -19.261 13.202 14.908 1.00 88.06 287 ALA A O 1
ATOM 2280 N N . THR A 1 288 ? -18.560 11.858 16.568 1.00 88.75 288 THR A N 1
ATOM 2281 C CA . THR A 1 288 ? -17.347 11.378 15.885 1.00 88.75 288 THR A CA 1
ATOM 2282 C C . THR A 1 288 ? -17.620 10.352 14.780 1.00 88.75 288 THR A C 1
ATOM 2284 O O . THR A 1 288 ? -16.771 10.157 13.909 1.00 88.75 288 THR A O 1
ATOM 2287 N N . GLN A 1 289 ? -18.793 9.709 14.762 1.00 83.25 289 GLN A N 1
ATOM 2288 C CA . GLN A 1 289 ? -19.195 8.798 13.681 1.00 83.25 289 GLN A CA 1
ATOM 2289 C C . GLN A 1 289 ? -19.648 9.529 12.412 1.00 83.25 289 GLN A C 1
ATOM 2291 O O . GLN A 1 289 ? -19.472 9.001 11.309 1.00 83.25 289 GLN A O 1
ATOM 2296 N N . TYR A 1 290 ? -20.206 10.737 12.534 1.00 79.00 290 TYR A N 1
ATOM 2297 C CA . TYR A 1 290 ? -20.655 11.514 11.381 1.00 79.00 290 TYR A CA 1
ATOM 2298 C C . TYR A 1 290 ? -19.455 12.018 10.565 1.00 79.00 290 TYR A C 1
ATOM 2300 O O . TYR A 1 290 ? -18.751 12.949 10.950 1.00 79.00 290 TYR A O 1
ATOM 2308 N N . LYS A 1 291 ? -19.224 11.409 9.396 1.00 66.44 291 LYS A N 1
ATOM 2309 C CA . LYS A 1 291 ? -18.186 11.810 8.434 1.00 66.44 291 LYS A CA 1
ATOM 2310 C C . LYS A 1 291 ? -18.711 12.913 7.511 1.00 66.44 291 LYS A C 1
ATOM 2312 O O . LYS A 1 291 ? -19.256 12.624 6.449 1.00 66.44 291 LYS A O 1
ATOM 2317 N N . SER A 1 292 ? -18.550 14.174 7.903 1.00 68.06 292 SER A N 1
ATOM 2318 C CA . SER A 1 292 ? -18.756 15.329 7.022 1.00 68.06 292 SER A CA 1
ATOM 2319 C C . SER A 1 292 ? -17.480 16.170 6.986 1.00 68.06 292 SER A C 1
ATOM 2321 O O . SER A 1 292 ? -16.728 16.211 7.952 1.00 68.06 292 SER A O 1
ATOM 2323 N N . THR A 1 293 ? -17.218 16.901 5.908 1.00 61.66 293 THR A N 1
ATOM 2324 C CA . THR A 1 293 ? -16.050 17.805 5.848 1.00 61.66 293 THR A CA 1
ATOM 2325 C C . THR A 1 293 ? -16.043 18.852 6.971 1.00 61.66 293 THR A C 1
ATOM 2327 O O . THR A 1 293 ? -14.982 19.327 7.362 1.00 61.66 293 THR A O 1
ATOM 2330 N N . ARG A 1 294 ? -17.211 19.177 7.547 1.00 67.75 294 ARG A N 1
ATOM 2331 C CA . ARG A 1 294 ? -17.344 20.093 8.691 1.00 67.75 294 ARG A CA 1
ATOM 2332 C C . ARG A 1 294 ? -17.138 19.423 10.051 1.00 67.75 294 ARG A C 1
ATOM 2334 O O . ARG A 1 294 ? -16.831 20.128 11.007 1.00 67.75 294 ARG A O 1
ATOM 2341 N N . THR A 1 295 ? -17.263 18.097 10.154 1.00 73.50 295 THR A N 1
ATOM 2342 C CA . THR A 1 295 ? -16.997 17.384 11.415 1.00 73.50 295 THR A CA 1
ATOM 2343 C C . THR A 1 295 ? -15.511 17.294 11.729 1.00 73.50 295 THR A C 1
ATOM 2345 O O . THR A 1 295 ? -15.175 16.949 12.852 1.00 73.50 295 THR A O 1
ATOM 2348 N N . ILE A 1 296 ? -14.625 17.686 10.806 1.00 84.06 296 ILE A N 1
ATOM 2349 C CA . ILE A 1 296 ? -13.185 17.755 11.065 1.00 84.06 296 ILE A CA 1
ATOM 2350 C C . ILE A 1 296 ? -12.898 18.709 12.234 1.00 84.06 296 ILE A C 1
ATOM 2352 O O . ILE A 1 296 ? -12.294 18.283 13.209 1.00 84.06 296 ILE A O 1
ATOM 2356 N N . ALA A 1 297 ? -13.397 19.953 12.204 1.00 88.81 297 ALA A N 1
ATOM 2357 C CA . ALA A 1 297 ? -13.173 20.919 13.290 1.00 88.81 297 ALA A CA 1
ATOM 2358 C C . ALA A 1 297 ? -13.699 20.401 14.641 1.00 88.81 297 ALA A C 1
ATOM 2360 O O . ALA A 1 297 ? -13.001 20.432 15.646 1.00 88.81 297 ALA A O 1
ATOM 2361 N N . THR A 1 298 ? -14.901 19.824 14.639 1.00 90.94 298 THR A N 1
ATOM 2362 C CA . THR A 1 298 ? -15.480 19.194 15.829 1.00 90.94 298 THR A CA 1
ATOM 2363 C C . THR A 1 298 ? -14.664 17.986 16.305 1.00 90.94 298 THR A C 1
ATOM 2365 O O . THR A 1 298 ? -14.534 17.768 17.505 1.00 90.94 298 THR A O 1
ATOM 2368 N N . ALA A 1 299 ? -14.082 17.204 15.395 1.00 91.88 299 ALA A N 1
ATOM 2369 C CA . ALA A 1 299 ? -13.201 16.099 15.748 1.00 91.88 299 ALA A CA 1
ATOM 2370 C C . ALA A 1 299 ? -11.895 16.596 16.383 1.00 91.88 299 ALA A C 1
ATOM 2372 O O . ALA A 1 299 ? -11.433 15.953 17.321 1.00 91.88 299 ALA A O 1
ATOM 2373 N N . TYR A 1 300 ? -11.347 17.738 15.942 1.00 94.06 300 TYR A N 1
ATOM 2374 C CA . TYR A 1 300 ? -10.214 18.403 16.603 1.00 94.06 300 TYR A CA 1
ATOM 2375 C C . TYR A 1 300 ? -10.567 18.806 18.041 1.00 94.06 300 TYR A C 1
ATOM 2377 O O . TYR A 1 300 ? -9.807 18.479 18.951 1.00 94.06 300 TYR A O 1
ATOM 2385 N N . ASP A 1 301 ? -11.737 19.416 18.264 1.00 94.19 301 ASP A N 1
ATOM 2386 C CA . ASP A 1 301 ? -12.198 19.794 19.612 1.00 94.19 301 ASP A CA 1
ATOM 2387 C C . ASP A 1 301 ? -12.331 18.572 20.539 1.00 94.19 301 ASP A C 1
ATOM 2389 O O . ASP A 1 301 ? -11.932 18.613 21.701 1.00 94.19 301 ASP A O 1
ATOM 2393 N N . ILE A 1 302 ? -12.866 17.457 20.027 1.00 96.19 302 ILE A N 1
ATOM 2394 C CA . ILE A 1 302 ? -13.024 16.216 20.802 1.00 96.19 302 ILE A CA 1
ATOM 2395 C C . ILE A 1 302 ? -11.673 15.534 21.036 1.00 96.19 302 ILE A C 1
ATOM 2397 O O . ILE A 1 302 ? -11.409 15.047 22.132 1.00 96.19 302 ILE A O 1
ATOM 2401 N N . ALA A 1 303 ? -10.807 15.479 20.025 1.00 96.31 303 ALA A N 1
ATOM 2402 C CA . ALA A 1 303 ? -9.488 14.865 20.138 1.00 96.31 303 ALA A CA 1
ATOM 2403 C C . ALA A 1 303 ? -8.563 15.660 21.072 1.00 96.31 303 ALA A C 1
ATOM 2405 O O . ALA A 1 303 ? -7.752 15.046 21.762 1.00 96.31 303 ALA A O 1
ATOM 2406 N N . ALA A 1 304 ? -8.731 16.979 21.200 1.00 96.50 304 ALA A N 1
ATOM 2407 C CA . ALA A 1 304 ? -8.028 17.777 22.208 1.00 96.50 304 ALA A CA 1
ATOM 2408 C C . ALA A 1 304 ? -8.296 17.303 23.654 1.00 96.50 304 ALA A C 1
ATOM 2410 O O . ALA A 1 304 ? -7.494 17.568 24.542 1.00 96.50 304 ALA A O 1
ATOM 2411 N N . LEU A 1 305 ? -9.372 16.542 23.894 1.00 97.25 305 LEU A N 1
ATOM 2412 C CA . LEU A 1 305 ? -9.676 15.923 25.191 1.00 97.25 305 LEU A CA 1
ATOM 2413 C C . LEU A 1 305 ? -9.016 14.555 25.395 1.00 97.25 305 LEU A C 1
ATOM 2415 O O . LEU A 1 305 ? -9.361 13.850 26.342 1.00 97.25 305 LEU A O 1
ATOM 2419 N N . SER A 1 306 ? -8.105 14.129 24.517 1.00 97.50 306 SER A N 1
ATOM 2420 C CA . SER A 1 306 ? -7.572 12.761 24.551 1.00 97.50 306 SER A CA 1
ATOM 2421 C C . SER A 1 306 ? -6.913 12.409 25.888 1.00 97.50 306 SER A C 1
ATOM 2423 O O . SER A 1 306 ? -7.169 11.330 26.425 1.00 97.50 306 SER A O 1
ATOM 2425 N N . GLY A 1 307 ? -6.143 13.330 26.477 1.00 97.44 307 GLY A N 1
ATOM 2426 C CA . GLY A 1 307 ? -5.555 13.148 27.809 1.00 97.44 307 GLY A CA 1
ATOM 2427 C C . GLY A 1 307 ? -6.604 12.987 28.918 1.00 97.44 307 GLY A C 1
ATOM 2428 O O . GLY A 1 307 ? -6.492 12.087 29.754 1.00 97.44 307 GLY A O 1
ATOM 2429 N N . ASP A 1 308 ? -7.662 13.802 28.896 1.00 97.81 308 ASP A N 1
ATOM 2430 C CA . ASP A 1 308 ? -8.749 13.753 29.883 1.00 97.81 308 ASP A CA 1
ATOM 2431 C C . ASP A 1 308 ? -9.592 12.485 29.756 1.00 97.81 308 ASP A C 1
ATOM 2433 O O . ASP A 1 308 ? -9.887 11.832 30.758 1.00 97.81 308 ASP A O 1
ATOM 2437 N N . LEU A 1 309 ? -9.938 12.089 28.529 1.00 98.00 309 LEU A N 1
ATOM 2438 C CA . LEU A 1 309 ? -10.665 10.850 28.255 1.00 98.00 309 LEU A CA 1
ATOM 2439 C C . LEU A 1 309 ? -9.843 9.617 28.657 1.00 98.00 309 LEU A C 1
ATOM 2441 O O . LEU A 1 309 ? -10.396 8.670 29.217 1.00 98.00 309 LEU A O 1
ATOM 2445 N N . ALA A 1 310 ? -8.528 9.640 28.426 1.00 98.06 310 ALA A N 1
ATOM 2446 C CA . ALA A 1 310 ? -7.611 8.580 28.837 1.00 98.06 310 ALA A CA 1
ATOM 2447 C C . ALA A 1 310 ? -7.540 8.445 30.368 1.00 98.06 310 ALA A C 1
ATOM 2449 O O . ALA A 1 310 ? -7.714 7.344 30.899 1.00 98.06 310 ALA A O 1
ATOM 2450 N N . ARG A 1 311 ? -7.359 9.561 31.091 1.00 98.12 311 ARG A N 1
ATOM 2451 C CA . ARG A 1 311 ? -7.407 9.588 32.565 1.00 98.12 311 ARG A CA 1
ATOM 2452 C C . ARG A 1 311 ? -8.746 9.086 33.088 1.00 98.12 311 ARG A C 1
ATOM 2454 O O . ARG A 1 311 ? -8.779 8.231 33.971 1.00 98.12 311 ARG A O 1
ATOM 2461 N N . LEU A 1 312 ? -9.840 9.574 32.504 1.00 97.69 312 LEU A N 1
ATOM 2462 C CA . LEU A 1 312 ? -11.188 9.177 32.876 1.00 97.69 312 LEU A CA 1
ATOM 2463 C C . LEU A 1 312 ? -11.388 7.669 32.727 1.00 97.69 312 LEU A C 1
ATOM 2465 O O . LEU A 1 312 ? -11.924 7.035 33.633 1.00 97.69 312 LEU A O 1
ATOM 2469 N N . ALA A 1 313 ? -10.940 7.087 31.616 1.00 97.75 313 ALA A N 1
ATOM 2470 C CA . ALA A 1 313 ? -11.068 5.659 31.381 1.00 97.75 313 ALA A CA 1
ATOM 2471 C C . ALA A 1 313 ? -10.298 4.833 32.424 1.00 97.75 313 ALA A C 1
ATOM 2473 O O . ALA A 1 313 ? -10.850 3.874 32.954 1.00 97.75 313 ALA A O 1
ATOM 2474 N N . VAL A 1 314 ? -9.078 5.234 32.798 1.00 97.88 314 VAL A N 1
ATOM 2475 C CA . VAL A 1 314 ? -8.314 4.567 33.871 1.00 97.88 314 VAL A CA 1
ATOM 2476 C C . VAL A 1 314 ? -9.037 4.674 35.216 1.00 97.88 314 VAL A C 1
ATOM 2478 O O . VAL A 1 314 ? -9.214 3.667 35.900 1.00 97.88 314 VAL A O 1
ATOM 2481 N N . THR A 1 315 ? -9.524 5.863 35.587 1.00 97.12 315 THR A N 1
ATOM 2482 C CA . THR A 1 315 ? -10.287 6.052 36.833 1.00 97.12 315 THR A CA 1
ATOM 2483 C C . THR A 1 315 ? -11.549 5.193 36.860 1.00 97.12 315 THR A C 1
ATOM 2485 O O . THR A 1 315 ? -11.821 4.532 37.857 1.00 97.12 315 THR A O 1
ATOM 2488 N N . GLN A 1 316 ? -12.315 5.165 35.767 1.00 96.38 316 GLN A N 1
ATOM 2489 C CA . GLN A 1 316 ? -13.534 4.356 35.678 1.00 96.38 316 GLN A CA 1
ATOM 2490 C C . GLN A 1 316 ? -13.239 2.856 35.638 1.00 96.38 316 GLN A C 1
ATOM 2492 O O . GLN A 1 316 ? -14.048 2.075 36.133 1.00 96.38 316 GLN A O 1
ATOM 2497 N N . MET A 1 317 ? -12.075 2.456 35.120 1.00 95.81 317 MET A N 1
ATOM 2498 C CA . MET A 1 317 ? -11.626 1.069 35.156 1.00 95.81 317 MET A CA 1
ATOM 2499 C C . MET A 1 317 ? -11.351 0.599 36.586 1.00 95.81 317 MET A C 1
ATOM 2501 O O . MET A 1 317 ? -11.761 -0.496 36.958 1.00 95.81 317 MET A O 1
ATOM 2505 N N . HIS A 1 318 ? -10.737 1.444 37.419 1.00 95.12 318 HIS A N 1
ATOM 2506 C CA . HIS A 1 318 ? -10.554 1.158 38.848 1.00 95.12 318 HIS A CA 1
ATOM 2507 C C . HIS A 1 318 ? -11.871 1.078 39.630 1.00 95.12 318 HIS A C 1
ATOM 2509 O O . HIS A 1 318 ? -11.920 0.436 40.673 1.00 95.12 318 HIS A O 1
ATOM 2515 N N . LEU A 1 319 ? -12.929 1.717 39.125 1.00 95.19 319 LEU A N 1
ATOM 2516 C CA . LEU A 1 319 ? -14.285 1.655 39.675 1.00 95.19 319 LEU A CA 1
ATOM 2517 C C . LEU A 1 319 ? -15.143 0.553 39.029 1.00 95.19 319 LEU A C 1
ATOM 2519 O O . LEU A 1 319 ? -16.352 0.531 39.241 1.00 95.19 319 LEU A O 1
ATOM 2523 N N . GLU A 1 320 ? -14.546 -0.313 38.201 1.00 94.88 320 GLU A N 1
ATOM 2524 C CA . GLU A 1 320 ? -15.219 -1.410 37.487 1.00 94.88 320 GLU A CA 1
ATOM 2525 C C . GLU A 1 320 ? -16.395 -0.957 36.588 1.00 94.88 320 GLU A C 1
ATOM 2527 O O . GLU A 1 320 ? -17.263 -1.742 36.204 1.00 94.88 320 GLU A O 1
ATOM 2532 N N . ASN A 1 321 ? -16.423 0.315 36.173 1.00 95.38 321 ASN A N 1
ATOM 2533 C CA . ASN A 1 321 ? -17.476 0.881 35.325 1.00 95.38 321 ASN A CA 1
ATOM 2534 C C . ASN A 1 321 ? -17.155 0.700 33.830 1.00 95.38 321 ASN A C 1
ATOM 2536 O O . ASN A 1 321 ? -16.960 1.666 33.081 1.00 95.38 321 ASN A O 1
ATOM 2540 N N . LEU A 1 322 ? -17.114 -0.562 33.391 1.00 94.88 322 LEU A N 1
ATOM 2541 C CA . LEU A 1 322 ? -16.761 -0.956 32.020 1.00 94.88 322 LEU A CA 1
ATOM 2542 C C . LEU A 1 322 ? -17.542 -0.218 30.915 1.00 94.88 322 LEU A C 1
ATOM 2544 O O . LEU A 1 322 ? -16.904 0.214 29.955 1.00 94.88 322 LEU A O 1
ATOM 2548 N N . PRO A 1 323 ? -18.869 0.020 31.016 1.00 95.00 323 PRO A N 1
ATOM 2549 C CA . PRO A 1 323 ? -19.601 0.735 29.966 1.00 95.00 323 PRO A CA 1
ATOM 2550 C C . PRO A 1 323 ? -19.099 2.164 29.727 1.00 95.00 323 PRO A C 1
ATOM 2552 O O . PRO A 1 323 ? -19.175 2.675 28.612 1.00 95.00 323 PRO A O 1
ATOM 2555 N N . THR A 1 324 ? -18.599 2.828 30.772 1.00 95.81 324 THR A N 1
ATOM 2556 C CA . THR A 1 324 ? -18.055 4.187 30.656 1.00 95.81 324 THR A CA 1
ATOM 2557 C C . THR A 1 324 ? -16.653 4.164 30.049 1.00 95.81 324 THR A C 1
ATOM 2559 O O . THR A 1 324 ? -16.350 5.002 29.200 1.00 95.81 324 THR A O 1
ATOM 2562 N N . VAL A 1 325 ? -15.827 3.181 30.431 1.00 97.31 325 VAL A N 1
ATOM 2563 C CA . VAL A 1 325 ? -14.504 2.935 29.826 1.00 97.31 325 VAL A CA 1
ATOM 2564 C C . VAL A 1 325 ? -14.644 2.669 28.328 1.00 97.31 325 VAL A C 1
ATOM 2566 O O . VAL A 1 325 ? -13.943 3.279 27.524 1.00 97.31 325 VAL A O 1
ATOM 2569 N N . GLU A 1 326 ? -15.592 1.813 27.947 1.00 96.50 326 GLU A N 1
ATOM 2570 C CA . GLU A 1 326 ? -15.870 1.475 26.552 1.00 96.50 326 GLU A CA 1
ATOM 2571 C C . GLU A 1 326 ? -16.232 2.708 25.726 1.00 96.50 326 GLU A C 1
ATOM 2573 O O . GLU A 1 326 ? -15.583 2.976 24.717 1.00 96.50 326 GLU A O 1
ATOM 2578 N N . LEU A 1 327 ? -17.204 3.507 26.177 1.00 95.69 327 LEU A N 1
ATOM 2579 C CA . LEU A 1 327 ? -17.589 4.727 25.466 1.00 95.69 327 LEU A CA 1
ATOM 2580 C C . LEU A 1 327 ? -16.432 5.734 25.367 1.00 95.69 327 LEU A C 1
ATOM 2582 O O . LEU A 1 327 ? -16.274 6.365 24.325 1.00 95.69 327 LEU A O 1
ATOM 2586 N N . ALA A 1 328 ? -15.597 5.868 26.403 1.00 98.06 328 ALA A N 1
ATOM 2587 C CA . ALA A 1 328 ? -14.415 6.730 26.346 1.00 98.06 328 ALA A CA 1
ATOM 2588 C C . ALA A 1 328 ? -13.417 6.266 25.271 1.00 98.06 328 ALA A C 1
ATOM 2590 O O . ALA A 1 328 ? -12.934 7.087 24.493 1.00 98.06 328 ALA A O 1
ATOM 2591 N N . PHE A 1 329 ? -13.162 4.957 25.169 1.00 97.81 329 PHE A N 1
ATOM 2592 C CA . PHE A 1 329 ? -12.291 4.382 24.138 1.00 97.81 329 PHE A CA 1
ATOM 2593 C C . PHE A 1 329 ? -12.877 4.515 22.729 1.00 97.81 329 PHE A C 1
ATOM 2595 O O . PHE A 1 329 ? -12.138 4.800 21.790 1.00 97.81 329 PHE A O 1
ATOM 2602 N N . VAL A 1 330 ? -14.196 4.366 22.574 1.00 96.00 330 VAL A N 1
ATOM 2603 C CA . VAL A 1 330 ? -14.893 4.608 21.300 1.00 96.00 330 VAL A CA 1
ATOM 2604 C C . VAL A 1 330 ? -14.676 6.054 20.842 1.00 96.00 330 VAL A C 1
ATOM 2606 O O . VAL A 1 330 ? -14.280 6.275 19.696 1.00 96.00 330 VAL A O 1
ATOM 2609 N N . VAL A 1 331 ? -14.894 7.032 21.733 1.00 96.94 331 VAL A N 1
ATOM 2610 C CA . VAL A 1 331 ? -14.694 8.462 21.437 1.00 96.94 331 VAL A CA 1
ATOM 2611 C C . VAL A 1 331 ? -13.235 8.738 21.076 1.00 96.94 331 VAL A C 1
ATOM 2613 O O . VAL A 1 331 ? -12.983 9.342 20.036 1.00 96.94 331 VAL A O 1
ATOM 2616 N N . LEU A 1 332 ? -12.287 8.249 21.886 1.00 97.25 332 LEU A N 1
ATOM 2617 C CA . LEU A 1 332 ? -10.844 8.384 21.651 1.00 97.25 332 LEU A CA 1
ATOM 2618 C C . LEU A 1 332 ? -10.424 7.828 20.287 1.00 97.25 332 LEU A C 1
ATOM 2620 O O . LEU A 1 332 ? -9.792 8.527 19.499 1.00 97.25 332 LEU A O 1
ATOM 2624 N N . ALA A 1 333 ? -10.787 6.581 19.984 1.00 95.88 333 ALA A N 1
ATOM 2625 C CA . ALA A 1 333 ? -10.402 5.927 18.737 1.00 95.88 333 ALA A CA 1
ATOM 2626 C C . ALA A 1 333 ? -10.935 6.677 17.514 1.00 95.88 333 ALA A C 1
ATOM 2628 O O . ALA A 1 333 ? -10.224 6.877 16.527 1.00 95.88 333 ALA A O 1
ATOM 2629 N N . GLN A 1 334 ? -12.198 7.102 17.565 1.00 93.94 334 GLN A N 1
ATOM 2630 C CA . GLN A 1 334 ? -12.834 7.763 16.434 1.00 93.94 334 GLN A CA 1
ATOM 2631 C C . GLN A 1 334 ? -12.326 9.194 16.230 1.00 93.94 334 GLN A C 1
ATOM 2633 O O . GLN A 1 334 ? -12.078 9.564 15.081 1.00 93.94 334 GLN A O 1
ATOM 2638 N N . SER A 1 335 ? -12.137 9.973 17.300 1.00 95.25 335 SER A N 1
ATOM 2639 C CA . SER A 1 335 ? -11.646 11.355 17.209 1.00 95.25 335 SER A CA 1
ATOM 2640 C C . SER A 1 335 ? -10.180 11.416 16.770 1.00 95.25 335 SER A C 1
ATOM 2642 O O . SER A 1 335 ? -9.847 12.184 15.865 1.00 95.25 335 SER A O 1
ATOM 2644 N N . LEU A 1 336 ? -9.315 10.554 17.319 1.00 95.19 336 LEU A N 1
ATOM 2645 C CA . LEU A 1 336 ? -7.910 10.455 16.910 1.00 95.19 336 LEU A CA 1
ATOM 2646 C C . LEU A 1 336 ? -7.795 10.044 15.445 1.00 95.19 336 LEU A C 1
ATOM 2648 O O . LEU A 1 336 ? -7.077 10.676 14.676 1.00 95.19 336 LEU A O 1
ATOM 2652 N N . ARG A 1 337 ? -8.550 9.029 15.011 1.00 92.25 337 ARG A N 1
ATOM 2653 C CA . ARG A 1 337 ? -8.536 8.606 13.605 1.00 92.25 337 ARG A CA 1
ATOM 2654 C C . ARG A 1 337 ? -9.029 9.712 12.673 1.00 92.25 337 ARG A C 1
ATOM 2656 O O . ARG A 1 337 ? -8.444 9.913 11.615 1.00 92.25 337 ARG A O 1
ATOM 2663 N N . ALA A 1 338 ? -10.085 10.432 13.048 1.00 91.12 338 ALA A N 1
ATOM 2664 C CA . ALA A 1 338 ? -10.624 11.523 12.238 1.00 91.12 338 ALA A CA 1
ATOM 2665 C C . ALA A 1 338 ? -9.669 12.725 12.121 1.00 91.12 338 ALA A C 1
ATOM 2667 O O . ALA A 1 338 ? -9.749 13.458 11.142 1.00 91.12 338 ALA A O 1
ATOM 2668 N N . THR A 1 339 ? -8.769 12.925 13.085 1.00 92.75 339 THR A N 1
ATOM 2669 C CA . THR A 1 339 ? -7.854 14.080 13.112 1.00 92.75 339 THR A CA 1
ATOM 2670 C C . THR A 1 339 ? -6.453 13.758 12.604 1.00 92.75 339 THR A C 1
ATOM 2672 O O . THR A 1 339 ? -5.851 14.592 11.937 1.00 92.75 339 THR A O 1
ATOM 2675 N N . ILE A 1 340 ? -5.942 12.554 12.873 1.00 92.31 340 ILE A N 1
ATOM 2676 C CA . ILE A 1 340 ? -4.580 12.141 12.508 1.00 92.31 340 ILE A CA 1
ATOM 2677 C C . ILE A 1 340 ? -4.543 11.470 11.127 1.00 92.31 340 ILE A C 1
ATOM 2679 O O . ILE A 1 340 ? -3.600 11.677 10.372 1.00 92.31 340 ILE A O 1
ATOM 2683 N N . ALA A 1 341 ? -5.548 10.660 10.769 1.00 86.19 341 ALA A N 1
ATOM 2684 C CA . ALA A 1 341 ? -5.474 9.840 9.554 1.00 86.19 341 ALA A CA 1
ATOM 2685 C C . ALA A 1 341 ? -5.878 10.576 8.265 1.00 86.19 341 ALA A C 1
ATOM 2687 O O . ALA A 1 341 ? -5.604 10.078 7.174 1.00 86.19 341 ALA A O 1
ATOM 2688 N N . ILE A 1 342 ? -6.568 11.718 8.371 1.00 82.69 342 ILE A N 1
ATOM 2689 C CA . ILE A 1 342 ? -7.083 12.465 7.208 1.00 82.69 342 ILE A CA 1
ATOM 2690 C C . ILE A 1 342 ? -6.030 13.427 6.651 1.00 82.69 342 ILE A C 1
ATOM 2692 O O . ILE A 1 342 ? -5.898 13.566 5.437 1.00 82.69 342 ILE A O 1
ATOM 2696 N N . SER A 1 343 ? -5.295 14.098 7.531 1.00 81.62 343 SER A N 1
ATOM 2697 C CA . SER A 1 343 ? -4.295 15.102 7.182 1.00 81.62 343 SER A CA 1
ATOM 2698 C C . SER A 1 343 ? -3.227 15.147 8.257 1.00 81.62 343 SER A C 1
ATOM 2700 O O . SER A 1 343 ? -3.538 14.907 9.420 1.00 81.62 343 SER A O 1
ATOM 2702 N N . GLU A 1 344 ? -2.006 15.518 7.883 1.00 86.56 344 GLU A N 1
ATOM 2703 C CA . GLU A 1 344 ? -0.926 15.741 8.838 1.00 86.56 344 GLU A CA 1
ATOM 2704 C C . GLU A 1 344 ? -1.323 16.861 9.821 1.00 86.56 344 GLU A C 1
ATOM 2706 O O . GLU A 1 344 ? -1.508 18.012 9.407 1.00 86.56 344 GLU A O 1
ATOM 2711 N N . PRO A 1 345 ? -1.550 16.545 11.110 1.00 89.00 345 PRO A N 1
ATOM 2712 C CA . PRO A 1 345 ? -1.990 17.547 12.063 1.00 89.00 345 PRO A CA 1
ATOM 2713 C C . PRO A 1 345 ? -0.836 18.495 12.432 1.00 89.00 345 PRO A C 1
ATOM 2715 O O . PRO A 1 345 ? 0.312 18.055 12.518 1.00 89.00 345 PRO A O 1
ATOM 2718 N N . PRO A 1 346 ? -1.113 19.776 12.746 1.00 90.94 346 PRO A N 1
ATOM 2719 C CA . PRO A 1 346 ? -0.084 20.697 13.224 1.00 90.94 346 PRO A CA 1
ATOM 2720 C C . PRO A 1 346 ? 0.642 20.151 14.461 1.00 90.94 346 PRO A C 1
ATOM 2722 O O . PRO A 1 346 ? 0.006 19.620 15.373 1.00 90.94 346 PRO A O 1
ATOM 2725 N N . ALA A 1 347 ? 1.960 20.348 14.554 1.00 90.94 347 ALA A N 1
ATOM 2726 C CA . ALA A 1 347 ? 2.760 19.858 15.684 1.00 90.94 347 ALA A CA 1
ATOM 2727 C C . ALA A 1 347 ? 2.251 20.351 17.057 1.00 90.94 347 ALA A C 1
ATOM 2729 O O . ALA A 1 347 ? 2.289 19.612 18.040 1.00 90.94 347 ALA A O 1
ATOM 2730 N N . SER A 1 348 ? 1.715 21.577 17.123 1.00 92.69 348 SER A N 1
ATOM 2731 C CA . SER A 1 348 ? 1.083 22.123 18.333 1.00 92.69 348 SER A CA 1
ATOM 2732 C C . SER A 1 348 ? -0.149 21.327 18.765 1.00 92.69 348 SER A C 1
ATOM 2734 O O . SER A 1 348 ? -0.357 21.119 19.959 1.00 92.69 348 SER A O 1
ATOM 2736 N N . PHE A 1 349 ? -0.938 20.840 17.805 1.00 94.19 349 PHE A N 1
ATOM 2737 C CA . PHE A 1 349 ? -2.091 19.995 18.081 1.00 94.19 349 PHE A CA 1
ATOM 2738 C C . PHE A 1 349 ? -1.659 18.620 18.592 1.00 94.19 349 PHE A C 1
ATOM 2740 O O . PHE A 1 349 ? -2.211 18.158 19.583 1.00 94.19 349 PHE A O 1
ATOM 2747 N N . ILE A 1 350 ? -0.625 18.008 17.999 1.00 92.75 350 ILE A N 1
ATOM 2748 C CA . ILE A 1 350 ? -0.068 16.730 18.485 1.00 92.75 350 ILE A CA 1
ATOM 2749 C C . ILE A 1 350 ? 0.349 16.842 19.959 1.00 92.75 350 ILE A C 1
ATOM 2751 O O . ILE A 1 350 ? 0.059 15.943 20.750 1.00 92.75 350 ILE A O 1
ATOM 2755 N N . GLY A 1 351 ? 0.975 17.959 20.346 1.00 91.69 351 GLY A N 1
ATOM 2756 C CA . GLY A 1 351 ? 1.321 18.235 21.744 1.00 91.69 351 GLY A CA 1
ATOM 2757 C C . GLY A 1 351 ? 0.101 18.288 22.673 1.00 91.69 351 GLY A C 1
ATOM 2758 O O . GLY A 1 351 ? 0.154 17.750 23.777 1.00 91.69 351 GLY A O 1
ATOM 2759 N N . ALA A 1 352 ? -1.011 18.870 22.213 1.00 94.38 352 ALA A N 1
ATOM 2760 C CA . ALA A 1 352 ? -2.253 18.983 22.980 1.00 94.38 352 ALA A CA 1
ATOM 2761 C C . ALA A 1 352 ? -2.984 17.643 23.189 1.00 94.38 352 ALA A C 1
ATOM 2763 O O . ALA A 1 352 ? -3.778 17.524 24.115 1.00 94.38 352 ALA A O 1
ATOM 2764 N N . LEU A 1 353 ? -2.710 16.621 22.371 1.00 95.00 353 LEU A N 1
ATOM 2765 C CA . LEU A 1 353 ? -3.340 15.302 22.511 1.00 95.00 353 LEU A CA 1
ATOM 2766 C C . LEU A 1 353 ? -2.846 14.508 23.733 1.00 95.00 353 LEU A C 1
ATOM 2768 O O . LEU A 1 353 ? -3.451 13.494 24.079 1.00 95.00 353 LEU A O 1
ATOM 2772 N N . GLU A 1 354 ? -1.735 14.918 24.358 1.00 95.00 354 GLU A N 1
ATOM 2773 C CA . GLU A 1 354 ? -1.096 14.202 25.471 1.00 95.00 354 GLU A CA 1
ATOM 2774 C C . GLU A 1 354 ? -0.874 12.699 25.183 1.00 95.00 354 GLU A C 1
ATOM 2776 O O . GLU A 1 354 ? -1.175 11.828 26.004 1.00 95.00 354 GLU A O 1
ATOM 2781 N N . LEU A 1 355 ? -0.330 12.369 24.004 1.00 93.19 355 LEU A N 1
ATOM 2782 C CA . LEU A 1 355 ? -0.180 10.981 23.536 1.00 93.19 355 LEU A CA 1
ATOM 2783 C C . LEU A 1 355 ? 0.468 10.007 24.547 1.00 93.19 355 LEU A C 1
ATOM 2785 O O . LEU A 1 355 ? -0.016 8.877 24.641 1.00 93.19 355 LEU A O 1
ATOM 2789 N N . PRO A 1 356 ? 1.490 10.387 25.346 1.00 93.06 356 PRO A N 1
ATOM 2790 C CA . PRO A 1 356 ? 2.031 9.502 26.382 1.00 93.06 356 PRO A CA 1
ATOM 2791 C C . PRO A 1 356 ? 0.990 9.066 27.428 1.00 93.06 356 PRO A C 1
ATOM 2793 O O . PRO A 1 356 ? 0.986 7.905 27.852 1.00 93.06 356 PRO A O 1
ATOM 2796 N N . THR A 1 357 ? 0.075 9.964 27.811 1.00 95.12 357 THR A N 1
ATOM 2797 C CA . THR A 1 357 ? -1.044 9.671 28.722 1.00 95.12 357 THR A CA 1
ATOM 2798 C C . THR A 1 357 ? -1.999 8.668 28.081 1.00 95.12 357 THR A C 1
ATOM 2800 O O . THR A 1 357 ? -2.379 7.687 28.720 1.00 95.12 357 THR A O 1
ATOM 2803 N N . VAL A 1 358 ? -2.338 8.873 26.804 1.00 95.69 358 VAL A N 1
ATOM 2804 C CA . VAL A 1 358 ? -3.222 7.979 26.039 1.00 95.69 358 VAL A CA 1
ATOM 2805 C C . VAL A 1 358 ? -2.626 6.576 25.938 1.00 95.69 358 VAL A C 1
ATOM 2807 O O . VAL A 1 358 ? -3.299 5.604 26.272 1.00 95.69 358 VAL A O 1
ATOM 2810 N N . ILE A 1 359 ? -1.351 6.457 25.551 1.00 94.31 359 ILE A N 1
ATOM 2811 C CA . ILE A 1 359 ? -0.653 5.166 25.442 1.00 94.31 359 ILE A CA 1
ATOM 2812 C C . ILE A 1 359 ? -0.653 4.441 26.793 1.00 94.31 359 ILE A C 1
ATOM 2814 O O . ILE A 1 359 ? -1.014 3.266 26.868 1.00 94.31 359 ILE A O 1
ATOM 2818 N N . THR A 1 360 ? -0.305 5.149 27.871 1.00 94.62 360 THR A N 1
ATOM 2819 C CA . THR A 1 360 ? -0.283 4.577 29.226 1.00 94.62 360 THR A CA 1
ATOM 2820 C C . THR A 1 360 ? -1.668 4.083 29.647 1.00 94.62 360 THR A C 1
ATOM 2822 O O . THR A 1 360 ? -1.791 2.980 30.180 1.00 94.62 360 THR A O 1
ATOM 2825 N N . ALA A 1 361 ? -2.720 4.859 29.377 1.00 96.31 361 ALA A N 1
ATOM 2826 C CA . ALA A 1 361 ? -4.094 4.475 29.685 1.00 96.31 361 ALA A CA 1
ATOM 2827 C C . ALA A 1 361 ? -4.545 3.236 28.904 1.00 96.31 361 ALA A C 1
ATOM 2829 O O . ALA A 1 361 ? -5.108 2.318 29.501 1.00 96.31 361 ALA A O 1
ATOM 2830 N N . VAL A 1 362 ? -4.253 3.177 27.599 1.00 96.19 362 VAL A N 1
ATOM 2831 C CA . VAL A 1 362 ? -4.558 2.010 26.758 1.00 96.19 362 VAL A CA 1
ATOM 2832 C C . VAL A 1 362 ? -3.897 0.757 27.327 1.00 96.19 362 VAL A C 1
ATOM 2834 O O . VAL A 1 362 ? -4.582 -0.238 27.546 1.00 96.19 362 VAL A O 1
ATOM 2837 N N . TYR A 1 363 ? -2.607 0.806 27.669 1.00 95.31 363 TYR A N 1
ATOM 2838 C CA . TYR A 1 363 ? -1.927 -0.340 28.279 1.00 95.31 363 TYR A CA 1
ATOM 2839 C C . TYR A 1 363 ? -2.512 -0.756 29.624 1.00 95.31 363 TYR A C 1
ATOM 2841 O O . TYR A 1 363 ? -2.685 -1.951 29.870 1.00 95.31 363 TYR A O 1
ATOM 2849 N N . SER A 1 364 ? -2.809 0.209 30.495 1.00 95.81 364 SER A N 1
ATOM 2850 C CA . SER A 1 364 ? -3.399 -0.068 31.805 1.00 95.81 364 SER A CA 1
ATOM 2851 C C . SER A 1 364 ? -4.745 -0.775 31.672 1.00 95.81 364 SER A C 1
ATOM 2853 O O . SER A 1 364 ? -4.974 -1.768 32.358 1.00 95.81 364 SER A O 1
ATOM 2855 N N . VAL A 1 365 ? -5.602 -0.319 30.752 1.00 96.75 365 VAL A N 1
ATOM 2856 C CA . VAL A 1 365 ? -6.910 -0.939 30.491 1.00 96.75 365 VAL A CA 1
ATOM 2857 C C . VAL A 1 365 ? -6.754 -2.317 29.845 1.00 96.75 365 VAL A C 1
ATOM 2859 O O . VAL A 1 365 ? -7.399 -3.266 30.281 1.00 96.75 365 VAL A O 1
ATOM 2862 N N . LEU A 1 366 ? -5.864 -2.472 28.859 1.00 96.19 366 LEU A N 1
ATOM 2863 C CA . LEU A 1 366 ? -5.640 -3.749 28.167 1.00 96.19 366 LEU A CA 1
ATOM 2864 C C . LEU A 1 366 ? -5.070 -4.855 29.065 1.00 96.19 366 LEU A C 1
ATOM 2866 O O . LEU A 1 366 ? -5.221 -6.032 28.750 1.00 96.19 366 LEU A O 1
ATOM 2870 N N . ARG A 1 367 ? -4.426 -4.505 30.183 1.00 94.81 367 ARG A N 1
ATOM 2871 C CA . ARG A 1 367 ? -3.949 -5.481 31.178 1.00 94.81 367 ARG A CA 1
ATOM 2872 C C . ARG A 1 367 ? -5.056 -6.042 32.065 1.00 94.81 367 ARG A C 1
ATOM 2874 O O . ARG A 1 367 ? -4.807 -6.976 32.825 1.00 94.81 367 ARG A O 1
ATOM 2881 N N . CYS A 1 368 ? -6.263 -5.494 31.999 1.00 95.12 368 CYS A N 1
ATOM 2882 C CA . CYS A 1 368 ? -7.371 -5.998 32.785 1.00 95.12 368 CYS A CA 1
ATOM 2883 C C . CYS A 1 368 ? -8.035 -7.202 32.093 1.00 95.12 368 CYS A C 1
ATOM 2885 O O . CYS A 1 368 ? -8.438 -7.112 30.933 1.00 95.12 368 CYS A O 1
ATOM 2887 N N . PRO A 1 369 ? -8.259 -8.317 32.808 1.00 92.06 369 PRO A N 1
ATOM 2888 C CA . PRO A 1 369 ? -8.802 -9.541 32.216 1.00 92.06 369 PRO A CA 1
ATOM 2889 C C . PRO A 1 369 ? -10.295 -9.451 31.859 1.00 92.06 369 PRO A C 1
ATOM 2891 O O . PRO A 1 369 ? -10.835 -10.382 31.271 1.00 92.06 369 PRO A O 1
ATOM 2894 N N . GLN A 1 370 ? -10.994 -8.372 32.223 1.00 90.88 370 GLN A N 1
ATOM 2895 C CA . GLN A 1 370 ? -12.446 -8.226 32.047 1.00 90.88 370 GLN A CA 1
ATOM 2896 C C . GLN A 1 370 ? -12.843 -7.188 30.984 1.00 90.88 370 GLN A C 1
ATOM 2898 O O . GLN A 1 370 ? -13.978 -6.722 30.972 1.00 90.88 370 GLN A O 1
ATOM 2903 N N . ILE A 1 371 ? -11.943 -6.817 30.071 1.00 95.50 371 ILE A N 1
ATOM 2904 C CA . ILE A 1 371 ? -12.283 -5.843 29.025 1.00 95.50 371 ILE A CA 1
ATOM 2905 C C . ILE A 1 371 ? -13.283 -6.398 28.000 1.00 95.50 371 ILE A C 1
ATOM 2907 O O . ILE A 1 371 ? -13.292 -7.594 27.687 1.00 95.50 371 ILE A O 1
ATOM 2911 N N . SER A 1 372 ? -14.116 -5.512 27.455 1.00 93.69 372 SER A N 1
ATOM 2912 C CA . SER A 1 372 ? -15.047 -5.846 26.378 1.00 93.69 372 SER A CA 1
ATOM 2913 C C . SER A 1 372 ? -14.339 -5.930 25.022 1.00 93.69 372 SER A C 1
ATOM 2915 O O . SER A 1 372 ? -13.268 -5.355 24.806 1.00 93.69 372 SER A O 1
ATOM 2917 N N . TYR A 1 373 ? -14.972 -6.618 24.070 1.00 93.25 373 TYR A N 1
ATOM 2918 C CA . TYR A 1 373 ? -14.493 -6.693 22.687 1.00 93.25 373 TYR A CA 1
ATOM 2919 C C . TYR A 1 373 ? -14.399 -5.308 22.019 1.00 93.25 373 TYR A C 1
ATOM 2921 O O . TYR A 1 373 ? -13.490 -5.053 21.227 1.00 93.25 373 TYR A O 1
ATOM 2929 N N . ALA A 1 374 ? -15.305 -4.390 22.371 1.00 92.44 374 ALA A N 1
ATOM 2930 C CA . ALA A 1 374 ? -15.293 -3.017 21.876 1.00 92.44 374 ALA A CA 1
ATOM 2931 C C . ALA A 1 374 ? -14.081 -2.229 22.399 1.00 92.44 374 ALA A C 1
ATOM 2933 O O . ALA A 1 374 ? -13.395 -1.593 21.598 1.00 92.44 374 ALA A O 1
ATOM 2934 N N . ILE A 1 375 ? -13.755 -2.329 23.699 1.00 96.31 375 ILE A N 1
ATOM 2935 C CA . ILE A 1 375 ? -12.525 -1.739 24.262 1.00 96.31 375 ILE A CA 1
ATOM 2936 C C . ILE A 1 375 ? -11.303 -2.266 23.510 1.00 96.31 375 ILE A C 1
ATOM 2938 O O . ILE A 1 375 ? -10.450 -1.481 23.100 1.00 96.31 375 ILE A O 1
ATOM 2942 N N . LEU A 1 376 ? -11.228 -3.581 23.292 1.00 96.00 376 LEU A N 1
ATOM 2943 C CA . LEU A 1 376 ? -10.090 -4.203 22.621 1.00 96.00 376 LEU A CA 1
ATOM 2944 C C . LEU A 1 376 ? -9.947 -3.738 21.164 1.00 96.00 376 LEU A C 1
ATOM 2946 O O . LEU A 1 376 ? -8.878 -3.280 20.765 1.00 96.00 376 LEU A O 1
ATOM 2950 N N . THR A 1 377 ? -11.037 -3.766 20.394 1.00 94.31 377 THR A N 1
ATOM 2951 C CA . THR A 1 377 ? -11.064 -3.306 18.995 1.00 94.31 377 THR A CA 1
ATOM 2952 C C . THR A 1 377 ? -10.638 -1.843 18.878 1.00 94.31 377 THR A C 1
ATOM 2954 O O . THR A 1 377 ? -9.776 -1.503 18.068 1.00 94.31 377 THR A O 1
ATOM 2957 N N . HIS A 1 378 ? -11.194 -0.969 19.720 1.00 95.62 378 HIS A N 1
ATOM 2958 C CA . H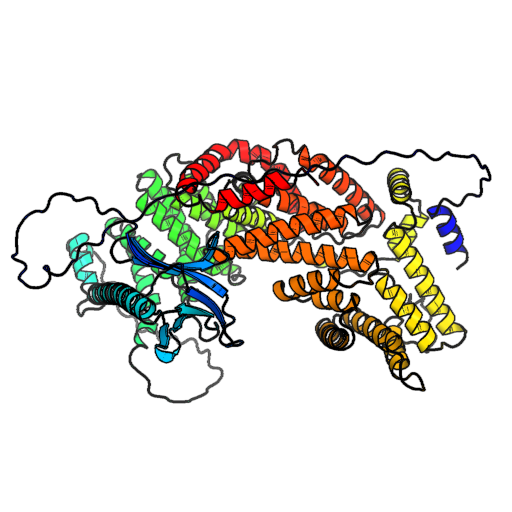IS A 1 378 ? -10.858 0.452 19.701 1.00 95.62 378 HIS A CA 1
ATOM 2959 C C . HIS A 1 378 ? -9.448 0.741 20.222 1.00 95.62 378 HIS A C 1
ATOM 2961 O O . HIS A 1 378 ? -8.815 1.674 19.740 1.00 95.62 378 HIS A O 1
ATOM 2967 N N . SER A 1 379 ? -8.909 -0.080 21.125 1.00 96.88 379 SER A N 1
ATOM 2968 C CA . SER A 1 379 ? -7.510 0.030 21.561 1.00 96.88 379 SER A CA 1
ATOM 2969 C C . SER A 1 379 ? -6.531 -0.248 20.422 1.00 96.88 379 SER A C 1
ATOM 2971 O O . SER A 1 379 ? -5.555 0.485 20.265 1.00 96.88 379 SER A O 1
ATOM 2973 N N . ILE A 1 380 ? -6.803 -1.271 19.603 1.00 96.19 380 ILE A N 1
ATOM 2974 C CA . ILE A 1 380 ? -5.996 -1.590 18.415 1.00 96.19 380 ILE A CA 1
ATOM 2975 C C . ILE A 1 380 ? -6.037 -0.415 17.430 1.00 96.19 380 ILE A C 1
ATOM 2977 O O . ILE A 1 380 ? -4.986 0.026 16.964 1.00 96.19 380 ILE A O 1
ATOM 2981 N N . ASP A 1 381 ? -7.227 0.139 17.169 1.00 94.44 381 ASP A N 1
ATOM 2982 C CA . ASP A 1 381 ? -7.399 1.314 16.305 1.00 94.44 381 ASP A CA 1
ATOM 2983 C C . ASP A 1 381 ? -6.649 2.545 16.845 1.00 94.44 381 ASP A C 1
ATOM 2985 O O . ASP A 1 381 ? -5.995 3.245 16.067 1.00 94.44 381 ASP A O 1
ATOM 2989 N N . ILE A 1 382 ? -6.697 2.805 18.160 1.00 95.81 382 ILE A N 1
ATOM 2990 C CA . ILE A 1 382 ? -5.942 3.895 18.801 1.00 95.81 382 ILE A CA 1
ATOM 2991 C C . ILE A 1 382 ? -4.450 3.683 18.563 1.00 95.81 382 ILE A C 1
ATOM 2993 O O . ILE A 1 382 ? -3.814 4.536 17.953 1.00 95.81 382 ILE A O 1
ATOM 2997 N N . ILE A 1 383 ? -3.893 2.538 18.971 1.00 95.50 383 ILE A N 1
ATOM 2998 C CA . ILE A 1 383 ? -2.454 2.256 18.845 1.00 95.50 383 ILE A CA 1
ATOM 2999 C C . ILE A 1 383 ? -2.004 2.373 17.386 1.00 95.50 383 ILE A C 1
ATOM 3001 O O . ILE A 1 383 ? -0.995 3.016 17.099 1.00 95.50 383 ILE A O 1
ATOM 3005 N N . ALA A 1 384 ? -2.771 1.816 16.448 1.00 94.25 384 ALA A N 1
ATOM 3006 C CA . ALA A 1 384 ? -2.455 1.901 15.031 1.00 94.25 384 ALA A CA 1
ATOM 3007 C C . ALA A 1 384 ? -2.524 3.333 14.487 1.00 94.25 384 ALA A C 1
ATOM 3009 O O . ALA A 1 384 ? -1.691 3.699 13.655 1.00 94.25 384 ALA A O 1
ATOM 3010 N N . THR A 1 385 ? -3.471 4.148 14.953 1.00 93.75 385 THR A N 1
ATOM 3011 C CA . THR A 1 385 ? -3.573 5.570 14.590 1.00 93.75 385 THR A CA 1
ATOM 3012 C C . THR A 1 385 ? -2.393 6.362 15.146 1.00 93.75 385 THR A C 1
ATOM 3014 O O . THR A 1 385 ? -1.819 7.179 14.434 1.00 93.75 385 THR A O 1
ATOM 3017 N N . LEU A 1 386 ? -1.958 6.074 16.374 1.00 92.69 386 LEU A N 1
ATOM 3018 C CA . LEU A 1 386 ? -0.818 6.751 17.000 1.00 92.69 386 LEU A CA 1
ATOM 3019 C C . LEU A 1 386 ? 0.499 6.545 16.239 1.00 92.69 386 LEU A C 1
ATOM 3021 O O . LEU A 1 386 ? 1.361 7.415 16.286 1.00 92.69 386 LEU A O 1
ATOM 3025 N N . THR A 1 387 ? 0.644 5.448 15.486 1.00 92.25 387 THR A N 1
ATOM 3026 C CA . THR A 1 387 ? 1.815 5.237 14.605 1.00 92.25 387 THR A CA 1
ATOM 3027 C C . THR A 1 387 ? 1.884 6.195 13.413 1.00 92.25 387 THR A C 1
ATOM 3029 O O . THR A 1 387 ? 2.907 6.246 12.740 1.00 92.25 387 THR A O 1
ATOM 3032 N N . MET A 1 388 ? 0.806 6.928 13.114 1.00 89.94 388 MET A N 1
ATOM 3033 C CA . MET A 1 388 ? 0.805 7.969 12.080 1.00 89.94 388 MET A CA 1
ATOM 3034 C C . MET A 1 388 ? 1.377 9.298 12.588 1.00 89.94 388 MET A C 1
ATOM 3036 O O . MET A 1 388 ? 1.724 10.151 11.780 1.00 89.94 388 MET A O 1
ATOM 3040 N N . CYS A 1 389 ? 1.492 9.485 13.904 1.00 86.19 389 CYS A N 1
ATOM 3041 C CA . CYS A 1 389 ? 2.256 10.593 14.461 1.00 86.19 389 CYS A CA 1
ATOM 3042 C C . CYS A 1 389 ? 3.749 10.231 14.395 1.00 86.19 389 CYS A C 1
ATOM 3044 O O . CYS A 1 389 ? 4.118 9.120 14.778 1.00 86.19 389 CYS A O 1
ATOM 3046 N N . HIS A 1 390 ? 4.607 11.146 13.922 1.00 73.12 390 HIS A N 1
ATOM 3047 C CA . HIS A 1 390 ? 6.068 10.963 13.949 1.00 73.12 390 HIS A CA 1
ATOM 3048 C C . HIS A 1 390 ? 6.521 10.473 15.328 1.00 73.12 390 HIS A C 1
ATOM 3050 O O . HIS A 1 390 ? 5.967 10.929 16.334 1.00 73.12 390 HIS A O 1
ATOM 3056 N N . PRO A 1 391 ? 7.457 9.503 15.368 1.00 67.44 391 PRO A N 1
ATOM 3057 C CA . PRO A 1 391 ? 7.418 8.392 16.309 1.00 67.44 391 PRO A CA 1
ATOM 3058 C C . PRO A 1 391 ? 7.189 8.907 17.731 1.00 67.44 391 PRO A C 1
ATOM 3060 O O . PRO A 1 391 ? 8.085 9.554 18.287 1.00 67.44 391 PRO A O 1
ATOM 3063 N N . PRO A 1 392 ? 5.998 8.677 18.322 1.00 64.50 392 PRO A N 1
ATOM 3064 C CA . PRO A 1 392 ? 5.708 9.182 19.652 1.00 64.50 392 PRO A CA 1
ATOM 3065 C C . PRO A 1 392 ? 6.750 8.629 20.625 1.00 64.50 392 PRO A C 1
ATOM 3067 O O . PRO A 1 392 ? 7.193 7.485 20.494 1.00 64.50 392 PRO A O 1
ATOM 3070 N N . GLN A 1 393 ? 7.169 9.425 21.609 1.00 67.88 393 GLN A N 1
ATOM 3071 C CA . GLN A 1 393 ? 8.052 8.918 22.661 1.00 67.88 393 GLN A CA 1
ATOM 3072 C C . GLN A 1 393 ? 7.427 7.651 23.268 1.00 67.88 393 GLN A C 1
ATOM 3074 O O . GLN A 1 393 ? 6.282 7.669 23.712 1.00 67.88 393 GLN A O 1
ATOM 3079 N N . GLY A 1 394 ? 8.160 6.534 23.227 1.00 73.69 394 GLY A N 1
ATOM 3080 C CA . GLY A 1 394 ? 7.654 5.228 23.657 1.00 73.69 394 GLY A CA 1
ATOM 3081 C C . GLY A 1 394 ? 7.033 4.356 22.559 1.00 73.69 394 GLY A C 1
ATOM 3082 O O . GLY A 1 394 ? 6.583 3.259 22.874 1.00 73.69 394 GLY A O 1
ATOM 3083 N N . ALA A 1 395 ? 7.062 4.756 21.282 1.00 75.88 395 ALA A N 1
ATOM 3084 C CA . ALA A 1 395 ? 6.543 3.962 20.159 1.00 75.88 395 ALA A CA 1
ATOM 3085 C C . ALA A 1 395 ? 7.126 2.535 20.090 1.00 75.88 395 ALA A C 1
ATOM 3087 O O . ALA A 1 395 ? 6.418 1.596 19.745 1.00 75.88 395 ALA A O 1
ATOM 3088 N N . ALA A 1 396 ? 8.382 2.345 20.509 1.00 82.75 396 ALA A N 1
ATOM 3089 C CA . ALA A 1 396 ? 9.011 1.024 20.593 1.00 82.75 396 ALA A CA 1
ATOM 3090 C C . ALA A 1 396 ? 8.276 0.055 21.543 1.00 82.75 396 ALA A C 1
ATOM 3092 O O . ALA A 1 396 ? 8.304 -1.154 21.332 1.00 82.75 396 ALA A O 1
ATOM 3093 N N . SER A 1 397 ? 7.585 0.571 22.568 1.00 87.06 397 SER A N 1
ATOM 3094 C CA . SER A 1 397 ? 6.776 -0.256 23.475 1.00 87.06 397 SER A CA 1
ATOM 3095 C C . SER A 1 397 ? 5.512 -0.811 22.808 1.00 87.06 397 SER A C 1
ATOM 3097 O O . SER A 1 397 ? 5.023 -1.854 23.237 1.00 87.06 397 SER A O 1
ATOM 3099 N N . LEU A 1 398 ? 5.037 -0.170 21.727 1.00 90.00 398 LEU A N 1
ATOM 3100 C CA . LEU A 1 398 ? 3.867 -0.585 20.941 1.00 90.00 398 LEU A CA 1
ATOM 3101 C C . LEU A 1 398 ? 4.138 -1.834 20.107 1.00 90.00 398 LEU A C 1
ATOM 3103 O O . LEU A 1 398 ? 3.210 -2.584 19.800 1.00 90.00 398 LEU A O 1
ATOM 3107 N N . THR A 1 399 ? 5.398 -2.086 19.756 1.00 94.19 399 THR A N 1
ATOM 3108 C CA . THR A 1 399 ? 5.734 -3.132 18.796 1.00 94.19 399 THR A CA 1
ATOM 3109 C C . THR A 1 399 ? 5.363 -4.537 19.260 1.00 94.19 399 THR A C 1
ATOM 3111 O O . THR A 1 399 ? 4.705 -5.219 18.480 1.00 94.19 399 THR A O 1
ATOM 3114 N N . PRO A 1 400 ? 5.694 -5.002 20.483 1.00 96.19 400 PRO A N 1
ATOM 3115 C CA . PRO A 1 400 ? 5.298 -6.344 20.915 1.00 96.19 400 PRO A CA 1
ATOM 3116 C C . PRO A 1 400 ? 3.778 -6.547 20.874 1.00 96.19 400 PRO A C 1
ATOM 3118 O O . PRO A 1 400 ? 3.305 -7.611 20.489 1.00 96.19 400 PRO A O 1
ATOM 3121 N N . PHE A 1 401 ? 3.000 -5.513 21.208 1.00 96.38 401 PHE A N 1
ATOM 3122 C CA . PHE A 1 401 ? 1.541 -5.565 21.105 1.00 96.38 401 PHE A CA 1
ATOM 3123 C C . PHE A 1 401 ? 1.083 -5.716 19.646 1.00 96.38 401 PHE A C 1
ATOM 3125 O O . PHE A 1 401 ? 0.320 -6.624 19.324 1.00 96.38 401 PHE A O 1
ATOM 3132 N N . LEU A 1 402 ? 1.583 -4.871 18.741 1.00 97.19 402 LEU A N 1
ATOM 3133 C CA . LEU A 1 402 ? 1.230 -4.938 17.320 1.00 97.19 402 LEU A CA 1
ATOM 3134 C C . LEU A 1 402 ? 1.694 -6.251 16.670 1.00 97.19 402 LEU A C 1
ATOM 3136 O O . LEU A 1 402 ? 0.959 -6.842 15.886 1.00 97.19 402 LEU A O 1
ATOM 3140 N N . ALA A 1 403 ? 2.883 -6.741 17.018 1.00 96.94 403 ALA A N 1
ATOM 3141 C CA . ALA A 1 403 ? 3.420 -7.997 16.504 1.00 96.94 403 ALA A CA 1
ATOM 3142 C C . ALA A 1 403 ? 2.579 -9.203 16.953 1.00 96.94 403 ALA A C 1
ATOM 3144 O O . ALA A 1 403 ? 2.360 -10.115 16.159 1.00 96.94 403 ALA A O 1
ATOM 3145 N N . ALA A 1 404 ? 2.038 -9.183 18.177 1.00 96.81 404 ALA A N 1
ATOM 3146 C CA . ALA A 1 404 ? 1.072 -10.186 18.622 1.00 96.81 404 ALA A CA 1
ATOM 3147 C C . ALA A 1 404 ? -0.218 -10.134 17.785 1.00 96.81 404 ALA A C 1
ATOM 3149 O O . ALA A 1 404 ? -0.664 -11.152 17.265 1.00 96.81 404 ALA A O 1
ATOM 3150 N N . PHE A 1 405 ? -0.780 -8.943 17.554 1.00 97.56 405 PHE A N 1
ATOM 3151 C CA . PHE A 1 405 ? -1.996 -8.790 16.742 1.00 97.56 405 PHE A CA 1
ATOM 3152 C C . PHE A 1 405 ? -1.797 -9.045 15.239 1.00 97.56 405 PHE A C 1
ATOM 3154 O O . PHE A 1 405 ? -2.768 -9.335 14.538 1.00 97.56 405 PHE A O 1
ATOM 3161 N N . ALA A 1 406 ? -0.558 -9.057 14.739 1.00 97.00 406 ALA A N 1
ATOM 3162 C CA . ALA A 1 406 ? -0.240 -9.565 13.401 1.00 97.00 406 ALA A CA 1
ATOM 3163 C C . ALA A 1 406 ? -0.497 -11.084 13.250 1.00 97.00 406 ALA A C 1
ATOM 3165 O O . ALA A 1 406 ? -0.507 -11.590 12.127 1.00 97.00 406 ALA A O 1
ATOM 3166 N N . ARG A 1 407 ? -0.764 -11.800 14.354 1.00 95.06 407 ARG A N 1
ATOM 3167 C CA . ARG A 1 407 ? -1.132 -13.228 14.399 1.00 95.06 407 ARG A CA 1
ATOM 3168 C C . ARG A 1 407 ? -2.621 -13.494 14.570 1.00 95.06 407 ARG A C 1
ATOM 3170 O O . ARG A 1 407 ? -3.022 -14.648 14.569 1.00 95.06 407 ARG A O 1
ATOM 3177 N N . CYS A 1 408 ? -3.430 -12.458 14.754 1.00 95.50 408 CYS A N 1
ATOM 3178 C CA . CYS A 1 408 ? -4.870 -12.600 14.932 1.00 95.50 408 CYS A CA 1
ATOM 3179 C C . CYS A 1 408 ? -5.503 -13.341 13.738 1.00 95.50 408 CYS A C 1
ATOM 3181 O O . CYS A 1 408 ? -5.091 -13.145 12.590 1.00 95.50 408 CYS A O 1
ATOM 3183 N N . ASN A 1 409 ? -6.529 -14.162 13.976 1.00 95.12 409 ASN A N 1
ATOM 3184 C CA . ASN A 1 409 ? -7.250 -14.845 12.895 1.00 95.12 409 ASN A CA 1
ATOM 3185 C C . ASN A 1 409 ? -7.927 -13.846 11.933 1.00 95.12 409 ASN A C 1
ATOM 3187 O O . ASN A 1 409 ? -8.056 -14.097 10.730 1.00 95.12 409 ASN A O 1
ATOM 3191 N N . ASN A 1 410 ? -8.291 -12.663 12.432 1.00 93.56 410 ASN A N 1
ATOM 3192 C CA . ASN A 1 410 ? -8.902 -11.601 11.644 1.00 93.56 410 ASN A CA 1
ATOM 3193 C C . ASN A 1 410 ? -7.874 -10.867 10.756 1.00 93.56 410 ASN A C 1
ATOM 3195 O O . ASN A 1 410 ? -7.034 -10.099 11.231 1.00 93.56 410 ASN A O 1
ATOM 3199 N N . ILE A 1 411 ? -7.974 -11.046 9.433 1.00 95.12 411 ILE A N 1
ATOM 3200 C CA . ILE A 1 411 ? -7.065 -10.418 8.455 1.00 95.12 411 ILE A CA 1
ATOM 3201 C C . ILE A 1 411 ? -7.090 -8.881 8.485 1.00 95.12 411 ILE A C 1
ATOM 3203 O O . ILE A 1 411 ? -6.054 -8.252 8.271 1.00 95.12 411 ILE A O 1
ATOM 3207 N N . ARG A 1 412 ? -8.229 -8.254 8.806 1.00 95.12 412 ARG A N 1
ATOM 3208 C CA . ARG A 1 412 ? -8.315 -6.792 8.948 1.00 95.12 412 ARG A CA 1
ATOM 3209 C C . ARG A 1 412 ? -7.470 -6.308 10.121 1.00 95.12 412 ARG A C 1
ATOM 3211 O O . ARG A 1 412 ? -6.742 -5.329 9.982 1.00 95.12 412 ARG A O 1
ATOM 3218 N N . VAL A 1 413 ? -7.515 -7.007 11.251 1.00 96.44 413 VAL A N 1
ATOM 3219 C CA . VAL A 1 413 ? -6.693 -6.666 12.421 1.00 96.44 413 VAL A CA 1
ATOM 3220 C C . VAL A 1 413 ? -5.213 -6.872 12.130 1.00 96.44 413 VAL A C 1
ATOM 3222 O O . VAL A 1 413 ? -4.413 -5.985 12.427 1.00 96.44 413 VAL A O 1
ATOM 3225 N N . ARG A 1 414 ? -4.856 -7.968 11.448 1.00 97.25 414 ARG A N 1
ATOM 3226 C CA . ARG A 1 414 ? -3.483 -8.179 10.970 1.00 97.25 414 ARG A CA 1
ATOM 3227 C C . ARG A 1 414 ? -3.017 -7.039 10.070 1.00 97.25 414 ARG A C 1
ATOM 3229 O O . ARG A 1 414 ? -1.918 -6.529 10.259 1.00 97.25 414 ARG A O 1
ATOM 3236 N N . ALA A 1 415 ? -3.855 -6.587 9.139 1.00 97.56 415 ALA A N 1
ATOM 3237 C CA . ALA A 1 415 ? -3.544 -5.463 8.258 1.00 97.56 415 ALA A CA 1
ATOM 3238 C C . ALA A 1 415 ? -3.378 -4.137 9.005 1.00 97.56 415 ALA A C 1
ATOM 3240 O O . ALA A 1 415 ? -2.472 -3.368 8.680 1.00 97.56 415 ALA A O 1
ATOM 3241 N N . ILE A 1 416 ? -4.210 -3.869 10.015 1.00 96.44 416 ILE A N 1
ATOM 3242 C CA . ILE A 1 416 ? -4.066 -2.701 10.894 1.00 96.44 416 ILE A CA 1
ATOM 3243 C C . ILE A 1 416 ? -2.721 -2.763 11.630 1.00 96.44 416 ILE A C 1
ATOM 3245 O O . ILE A 1 416 ? -1.973 -1.785 11.617 1.00 96.44 416 ILE A O 1
ATOM 3249 N N . ALA A 1 417 ? -2.385 -3.919 12.206 1.00 97.50 417 ALA A N 1
ATOM 3250 C CA . ALA A 1 417 ? -1.157 -4.118 12.963 1.00 97.50 417 ALA A CA 1
ATOM 3251 C C . ALA A 1 417 ? 0.108 -4.028 12.093 1.00 97.50 417 ALA A C 1
ATOM 3253 O O . ALA A 1 417 ? 1.034 -3.285 12.418 1.00 97.50 417 ALA A O 1
ATOM 3254 N N . VAL A 1 418 ? 0.134 -4.719 10.951 1.00 97.62 418 VAL A N 1
ATOM 3255 C CA . VAL A 1 418 ? 1.253 -4.686 9.996 1.00 97.62 418 VAL A CA 1
ATOM 3256 C C . VAL A 1 418 ? 1.448 -3.281 9.432 1.00 97.62 418 VAL A C 1
ATOM 3258 O O . VAL A 1 418 ? 2.572 -2.786 9.411 1.00 97.62 418 VAL A O 1
ATOM 3261 N N . ALA A 1 419 ? 0.373 -2.594 9.033 1.00 96.56 419 ALA A N 1
ATOM 3262 C CA . ALA A 1 419 ? 0.478 -1.216 8.557 1.00 96.56 419 ALA A CA 1
ATOM 3263 C C . ALA A 1 419 ? 0.991 -0.269 9.650 1.00 96.56 419 ALA A C 1
ATOM 3265 O O . ALA A 1 419 ? 1.778 0.628 9.355 1.00 96.56 419 ALA A O 1
ATOM 3266 N N . ALA A 1 420 ? 0.577 -0.470 10.903 1.00 95.75 420 ALA A N 1
ATOM 3267 C CA . ALA A 1 420 ? 1.090 0.291 12.034 1.00 95.75 420 ALA A CA 1
ATOM 3268 C C . ALA A 1 420 ? 2.596 0.058 12.235 1.00 95.75 420 ALA A C 1
ATOM 3270 O O . ALA A 1 420 ? 3.339 1.025 12.364 1.00 95.75 420 ALA A O 1
ATOM 3271 N N . ILE A 1 421 ? 3.071 -1.191 12.161 1.00 96.56 421 ILE A N 1
ATOM 3272 C CA . ILE A 1 421 ? 4.504 -1.512 12.276 1.00 96.56 421 ILE A CA 1
ATOM 3273 C C . ILE A 1 421 ? 5.315 -0.920 11.122 1.00 96.56 421 ILE A C 1
ATOM 3275 O O . ILE A 1 421 ? 6.368 -0.341 11.370 1.00 96.56 421 ILE A O 1
ATOM 3279 N N . ILE A 1 422 ? 4.810 -0.979 9.884 1.00 95.44 422 ILE A N 1
ATOM 3280 C CA . ILE A 1 422 ? 5.433 -0.308 8.728 1.00 95.44 422 ILE A CA 1
ATOM 3281 C C . ILE A 1 422 ? 5.581 1.194 8.981 1.00 95.44 422 ILE A C 1
ATOM 3283 O O . ILE A 1 422 ? 6.531 1.817 8.503 1.00 95.44 422 ILE A O 1
ATOM 3287 N N . ARG A 1 423 ? 4.667 1.789 9.755 1.00 93.06 423 ARG A N 1
ATOM 3288 C CA . ARG A 1 423 ? 4.716 3.215 10.052 1.00 93.06 423 ARG A CA 1
ATOM 3289 C C . ARG A 1 423 ? 5.680 3.619 11.165 1.00 93.06 423 ARG A C 1
ATOM 3291 O O . ARG A 1 423 ? 6.105 4.768 11.133 1.00 93.06 423 ARG A O 1
ATOM 3298 N N . LEU A 1 424 ? 6.012 2.710 12.086 1.00 92.56 424 LEU A N 1
ATOM 3299 C CA . LEU A 1 424 ? 6.778 2.996 13.307 1.00 92.56 424 LEU A CA 1
ATOM 3300 C C . LEU A 1 424 ? 8.209 3.504 13.087 1.00 92.56 424 LEU A C 1
ATOM 3302 O O . LEU A 1 424 ? 8.600 4.414 13.824 1.00 92.56 424 LEU A O 1
ATOM 3306 N N . PRO A 1 425 ? 9.015 2.948 12.158 1.00 91.12 425 PRO A N 1
ATOM 3307 C CA . PRO A 1 425 ? 10.318 3.524 11.873 1.00 91.12 425 PRO A CA 1
ATOM 3308 C C . PRO A 1 425 ? 10.120 4.967 11.421 1.00 91.12 425 PRO A C 1
ATOM 3310 O O . PRO A 1 425 ? 9.351 5.236 10.495 1.00 91.12 425 PRO A O 1
ATOM 3313 N N . GLY A 1 426 ? 10.761 5.894 12.134 1.00 82.19 426 GLY A N 1
ATOM 3314 C CA . GLY A 1 426 ? 10.655 7.312 11.824 1.00 82.19 426 GLY A CA 1
ATOM 3315 C C . GLY A 1 426 ? 11.150 7.606 10.411 1.00 82.19 426 GLY A C 1
ATOM 3316 O O . GLY A 1 426 ? 11.919 6.835 9.836 1.00 82.19 426 GLY A O 1
ATOM 3317 N N . GLU A 1 427 ? 10.747 8.756 9.880 1.00 73.88 427 GLU A N 1
ATOM 3318 C CA . GLU A 1 427 ? 11.342 9.342 8.678 1.00 73.88 427 GLU A CA 1
ATOM 3319 C C . GLU A 1 427 ? 12.773 9.784 9.007 1.00 73.88 427 GLU A C 1
ATOM 3321 O O . GLU A 1 427 ? 13.063 10.960 9.192 1.00 73.88 427 GLU A O 1
ATOM 3326 N N . SER A 1 428 ? 13.682 8.830 9.205 1.00 65.06 428 SER A N 1
ATOM 3327 C CA . SER A 1 428 ? 15.098 9.149 9.315 1.00 65.06 428 SER A CA 1
ATOM 3328 C C . SER A 1 428 ? 15.555 9.576 7.929 1.00 65.06 428 SER A C 1
ATOM 3330 O O . SER A 1 428 ? 15.612 8.700 7.070 1.00 65.06 428 SER A O 1
ATOM 3332 N N . ASP A 1 429 ? 15.810 10.874 7.725 1.00 60.09 429 ASP A N 1
ATOM 3333 C CA . ASP A 1 429 ? 16.408 11.504 6.536 1.00 60.09 429 ASP A CA 1
ATOM 3334 C C . ASP A 1 429 ? 16.388 10.612 5.280 1.00 60.09 429 ASP A C 1
ATOM 3336 O O . ASP A 1 429 ? 17.425 10.212 4.747 1.00 60.09 429 ASP A O 1
ATOM 3340 N N . GLU A 1 430 ? 15.189 10.286 4.772 1.00 60.31 430 GLU A N 1
ATOM 3341 C CA . GLU A 1 430 ? 15.043 9.537 3.511 1.00 60.31 430 GLU A CA 1
ATOM 3342 C C . GLU A 1 430 ? 15.567 10.357 2.306 1.00 60.31 430 GLU A C 1
ATOM 3344 O O . GLU A 1 430 ? 15.598 9.872 1.173 1.00 60.31 430 GLU A O 1
ATOM 3349 N N . SER A 1 431 ? 16.059 11.581 2.549 1.00 55.34 431 SER A N 1
ATOM 3350 C CA . SER A 1 431 ? 16.730 12.452 1.585 1.00 55.34 431 SER A CA 1
ATOM 3351 C C . SER A 1 431 ? 17.967 11.832 0.931 1.00 55.34 431 SER A C 1
ATOM 3353 O O . SER A 1 431 ? 18.352 12.282 -0.147 1.00 55.34 431 SER A O 1
ATOM 3355 N N . ASP A 1 432 ? 18.570 10.792 1.515 1.00 54.12 432 ASP A N 1
ATOM 3356 C CA . ASP A 1 432 ? 19.753 10.142 0.930 1.00 54.12 432 ASP A CA 1
ATOM 3357 C C . ASP A 1 432 ? 19.429 9.185 -0.238 1.00 54.12 432 ASP A C 1
ATOM 3359 O O . ASP A 1 432 ? 20.319 8.829 -1.015 1.00 54.12 432 ASP A O 1
ATOM 3363 N N . GLY A 1 433 ? 18.161 8.792 -0.424 1.00 55.53 433 GLY A N 1
ATOM 3364 C CA . GLY A 1 433 ? 17.759 7.793 -1.428 1.00 55.53 433 GLY A CA 1
ATOM 3365 C C . GLY A 1 433 ? 17.513 8.327 -2.845 1.00 55.53 433 GLY A C 1
ATOM 3366 O O . GLY A 1 433 ? 17.501 7.553 -3.800 1.00 55.53 433 GLY A O 1
ATOM 3367 N N . SER A 1 434 ? 17.342 9.642 -3.017 1.00 57.41 434 SER A N 1
ATOM 3368 C CA . SER A 1 434 ? 17.009 10.240 -4.327 1.00 57.41 434 SER A CA 1
ATOM 3369 C C . SER A 1 434 ? 18.238 10.515 -5.208 1.00 57.41 434 SER A C 1
ATOM 3371 O O . SER A 1 434 ? 18.146 11.123 -6.277 1.00 57.41 434 SER A O 1
ATOM 3373 N N . GLY A 1 435 ? 19.420 10.083 -4.762 1.00 66.38 435 GLY A N 1
ATOM 3374 C CA . GLY A 1 435 ? 20.652 10.215 -5.524 1.00 66.38 435 GLY A CA 1
ATOM 3375 C C . GLY A 1 435 ? 20.631 9.374 -6.802 1.00 66.38 435 GLY A C 1
ATOM 3376 O O . GLY A 1 435 ? 20.276 8.194 -6.791 1.00 66.38 435 GLY A O 1
ATOM 3377 N N . SER A 1 436 ? 21.078 9.976 -7.907 1.00 79.75 436 SER A N 1
ATOM 3378 C CA . SER A 1 436 ? 21.426 9.258 -9.138 1.00 79.75 436 SER A CA 1
ATOM 3379 C C . SER A 1 436 ? 22.325 8.056 -8.823 1.00 79.75 436 SER A C 1
ATOM 3381 O O . SER A 1 436 ? 23.254 8.165 -8.016 1.00 79.75 436 SER A O 1
ATOM 3383 N N . PHE A 1 437 ? 22.058 6.913 -9.463 1.00 86.00 437 PHE A N 1
ATOM 3384 C CA . PHE A 1 437 ? 22.851 5.699 -9.285 1.00 86.00 437 PHE A CA 1
ATOM 3385 C C . PHE A 1 437 ? 24.337 5.985 -9.548 1.00 86.00 437 PHE A C 1
ATOM 3387 O O . PHE A 1 437 ? 24.715 6.348 -10.670 1.00 86.00 437 PHE A O 1
ATOM 3394 N N . PRO A 1 438 ? 25.218 5.816 -8.547 1.00 86.19 438 PRO A N 1
ATOM 3395 C CA . PRO A 1 438 ? 26.599 6.247 -8.660 1.00 86.19 438 PRO A CA 1
ATOM 3396 C C . PRO A 1 438 ? 27.425 5.215 -9.439 1.00 86.19 438 PRO A C 1
ATOM 3398 O O . PRO A 1 438 ? 28.212 4.462 -8.867 1.00 86.19 438 PRO A O 1
ATOM 3401 N N . MET A 1 439 ? 27.302 5.212 -10.771 1.00 89.19 439 MET A N 1
ATOM 3402 C CA . MET A 1 439 ? 28.015 4.293 -11.676 1.00 89.19 439 MET A CA 1
ATOM 3403 C C . MET A 1 439 ? 29.531 4.246 -11.421 1.00 89.19 439 MET A C 1
ATOM 3405 O O . MET A 1 439 ? 30.166 3.198 -11.532 1.00 89.19 439 MET A O 1
ATOM 3409 N N . SER A 1 440 ? 30.132 5.379 -11.051 1.00 89.50 440 SER A N 1
ATOM 3410 C CA . SER A 1 440 ? 31.553 5.461 -10.694 1.00 89.50 440 SER A CA 1
ATOM 3411 C C . SER A 1 440 ? 31.903 4.628 -9.457 1.00 89.50 440 SER A C 1
ATOM 3413 O O . SER A 1 440 ? 32.972 4.018 -9.424 1.00 89.50 440 SER A O 1
ATOM 3415 N N . ARG A 1 441 ? 31.011 4.552 -8.460 1.00 90.44 441 ARG A N 1
ATOM 3416 C CA . ARG A 1 441 ? 31.196 3.709 -7.270 1.00 90.44 441 ARG A CA 1
ATOM 3417 C C . ARG A 1 441 ? 31.134 2.234 -7.638 1.00 90.44 441 ARG A C 1
ATOM 3419 O O . ARG A 1 441 ? 32.030 1.505 -7.226 1.00 90.44 441 ARG A O 1
ATOM 3426 N N . LEU A 1 442 ? 30.171 1.828 -8.470 1.00 92.81 442 LEU A N 1
ATOM 3427 C CA . LEU A 1 442 ? 30.086 0.450 -8.960 1.00 92.81 442 LEU A CA 1
ATOM 3428 C C . LEU A 1 442 ? 31.361 0.043 -9.715 1.00 92.81 442 LEU A C 1
ATOM 3430 O O . LEU A 1 442 ? 31.963 -0.984 -9.411 1.00 92.81 442 LEU A O 1
ATOM 3434 N N . LEU A 1 443 ? 31.816 0.870 -10.663 1.00 91.75 443 LEU A N 1
ATOM 3435 C CA . LEU A 1 443 ? 33.043 0.604 -11.425 1.00 91.75 443 LEU A CA 1
ATOM 3436 C C . LEU A 1 443 ? 34.272 0.488 -10.514 1.00 91.75 443 LEU A C 1
ATOM 3438 O O . LEU A 1 443 ? 35.102 -0.399 -10.710 1.00 91.75 443 LEU A O 1
ATOM 3442 N N . ASN A 1 444 ? 34.386 1.357 -9.507 1.00 92.12 444 ASN A N 1
ATOM 3443 C CA . ASN A 1 444 ? 35.476 1.295 -8.535 1.00 92.12 444 ASN A CA 1
ATOM 3444 C C . ASN A 1 444 ? 35.388 0.046 -7.647 1.00 92.12 444 ASN A C 1
ATOM 3446 O O . ASN A 1 444 ? 36.417 -0.574 -7.392 1.00 92.12 444 ASN A O 1
ATOM 3450 N N . ALA A 1 445 ? 34.190 -0.348 -7.208 1.00 93.44 445 ALA A N 1
ATOM 3451 C CA . ALA A 1 445 ? 33.979 -1.553 -6.408 1.00 93.44 445 ALA A CA 1
ATOM 3452 C C . ALA A 1 445 ? 34.414 -2.811 -7.172 1.00 93.44 445 ALA A C 1
ATOM 3454 O O . ALA A 1 445 ? 35.216 -3.593 -6.669 1.00 93.44 445 ALA A O 1
ATOM 3455 N N . VAL A 1 446 ? 33.983 -2.948 -8.428 1.00 93.81 446 VAL A N 1
ATOM 3456 C CA . VAL A 1 446 ? 34.394 -4.055 -9.306 1.00 93.81 446 VAL A CA 1
ATOM 3457 C C . VAL A 1 446 ? 35.903 -4.042 -9.550 1.00 93.81 446 VAL A C 1
ATOM 3459 O O . VAL A 1 446 ? 36.548 -5.087 -9.474 1.00 93.81 446 VAL A O 1
ATOM 3462 N N . ARG A 1 447 ? 36.490 -2.864 -9.792 1.00 91.75 447 ARG A N 1
ATOM 3463 C CA . ARG A 1 447 ? 37.937 -2.710 -10.008 1.00 91.75 447 ARG A CA 1
ATOM 3464 C C . ARG A 1 447 ? 38.765 -3.118 -8.790 1.00 91.75 447 ARG A C 1
ATOM 3466 O O . ARG A 1 447 ? 39.854 -3.659 -8.956 1.00 91.75 447 ARG A O 1
ATOM 3473 N N . ASN A 1 448 ? 38.258 -2.864 -7.588 1.00 94.94 448 ASN A N 1
ATOM 3474 C CA . ASN A 1 448 ? 38.915 -3.243 -6.338 1.00 94.94 448 ASN A CA 1
ATOM 3475 C C . ASN A 1 448 ? 38.805 -4.748 -6.033 1.00 94.94 448 ASN A C 1
ATOM 3477 O O . ASN A 1 448 ? 39.429 -5.219 -5.084 1.00 94.94 448 ASN A O 1
ATOM 3481 N N . GLY A 1 449 ? 38.066 -5.499 -6.853 1.00 94.69 449 GLY A N 1
ATOM 3482 C CA . GLY A 1 449 ? 37.851 -6.931 -6.711 1.00 94.69 449 GLY A CA 1
ATOM 3483 C C . GLY A 1 449 ? 36.490 -7.241 -6.094 1.00 94.69 449 GLY A C 1
ATOM 3484 O O . GLY A 1 449 ? 36.097 -6.674 -5.077 1.00 94.69 449 GLY A O 1
ATOM 3485 N N . VAL A 1 450 ? 35.774 -8.179 -6.715 1.00 94.69 450 VAL A N 1
ATOM 3486 C CA . VAL A 1 450 ? 34.503 -8.690 -6.193 1.00 94.69 450 VAL A CA 1
ATOM 3487 C C . VAL A 1 450 ? 34.802 -9.671 -5.052 1.00 94.69 450 VAL A C 1
ATOM 3489 O O . VAL A 1 450 ? 35.578 -10.609 -5.267 1.00 94.69 450 VAL A O 1
ATOM 3492 N N . PRO A 1 451 ? 34.206 -9.508 -3.854 1.00 96.38 451 PRO A N 1
ATOM 3493 C CA . PRO A 1 451 ? 34.358 -10.474 -2.769 1.00 96.38 451 PRO A CA 1
ATOM 3494 C C . PRO A 1 451 ? 34.017 -11.900 -3.222 1.00 96.38 451 PRO A C 1
ATOM 3496 O O . PRO A 1 451 ? 33.079 -12.106 -3.989 1.00 96.38 451 PRO A O 1
ATOM 3499 N N . SER A 1 452 ? 34.755 -12.903 -2.737 1.00 96.25 452 SER A N 1
ATOM 3500 C CA . SER A 1 452 ? 34.626 -14.291 -3.214 1.00 96.25 452 SER A CA 1
ATOM 3501 C C . SER A 1 452 ? 33.217 -14.874 -3.042 1.00 96.25 452 SER A C 1
ATOM 3503 O O . SER A 1 452 ? 32.744 -15.594 -3.923 1.00 96.25 452 SER A O 1
ATOM 3505 N N . HIS A 1 453 ? 32.530 -14.546 -1.944 1.00 94.75 453 HIS A N 1
ATOM 3506 C CA . HIS A 1 453 ? 31.157 -14.988 -1.689 1.00 94.75 453 HIS A CA 1
ATOM 3507 C C . HIS A 1 453 ? 30.165 -14.361 -2.684 1.00 94.75 453 HIS A C 1
ATOM 3509 O O . HIS A 1 453 ? 29.404 -15.096 -3.307 1.00 94.75 453 HIS A O 1
ATOM 3515 N N . ILE A 1 454 ? 30.252 -13.048 -2.933 1.00 96.12 454 ILE A N 1
ATOM 3516 C CA . ILE A 1 454 ? 29.468 -12.343 -3.962 1.00 96.12 454 ILE A CA 1
ATOM 3517 C C . ILE A 1 454 ? 29.744 -12.911 -5.355 1.00 96.12 454 ILE A C 1
ATOM 3519 O O . ILE A 1 454 ? 28.821 -13.260 -6.085 1.00 96.12 454 ILE A O 1
ATOM 3523 N N . HIS A 1 455 ? 31.020 -13.067 -5.714 1.00 94.62 455 HIS A N 1
ATOM 3524 C CA . HIS A 1 455 ? 31.431 -13.616 -7.004 1.00 94.62 455 HIS A CA 1
ATOM 3525 C C . HIS A 1 455 ? 30.857 -15.021 -7.236 1.00 94.62 455 HIS A C 1
ATOM 3527 O O . HIS A 1 455 ? 30.369 -15.322 -8.322 1.00 94.62 455 HIS A O 1
ATOM 3533 N N . THR A 1 456 ? 30.880 -15.879 -6.213 1.00 95.19 456 THR A N 1
ATOM 3534 C CA . THR A 1 456 ? 30.315 -17.235 -6.300 1.00 95.19 456 THR A CA 1
ATOM 3535 C C . THR A 1 456 ? 28.817 -17.197 -6.608 1.00 95.19 456 THR A C 1
ATOM 3537 O O . THR A 1 456 ? 28.355 -17.947 -7.465 1.00 95.19 456 THR A O 1
ATOM 3540 N N . GLN A 1 457 ? 28.071 -16.291 -5.970 1.00 94.25 457 GLN A N 1
ATOM 3541 C CA . GLN A 1 457 ? 26.629 -16.143 -6.193 1.00 94.25 457 GLN A CA 1
ATOM 3542 C C . GLN A 1 457 ? 26.303 -15.538 -7.566 1.00 94.25 457 GLN A C 1
ATOM 3544 O O . GLN A 1 457 ? 25.392 -16.016 -8.239 1.00 94.25 457 GLN A O 1
ATOM 3549 N N . LEU A 1 458 ? 27.093 -14.563 -8.034 1.00 92.19 458 LEU A N 1
ATOM 3550 C CA . LEU A 1 458 ? 26.980 -14.007 -9.391 1.00 92.19 458 LEU A CA 1
ATOM 3551 C C . LEU A 1 458 ? 27.209 -15.064 -10.479 1.00 92.19 458 LEU A C 1
ATOM 3553 O O . LEU A 1 458 ? 26.530 -15.076 -11.504 1.00 92.19 458 LEU A O 1
ATOM 3557 N N . MET A 1 459 ? 28.163 -15.970 -10.261 1.00 92.56 459 MET A N 1
ATOM 3558 C CA . MET A 1 459 ? 28.417 -17.069 -11.193 1.00 92.56 459 MET A CA 1
ATOM 3559 C C . MET A 1 459 ? 27.307 -18.122 -11.145 1.00 92.56 459 MET A C 1
ATOM 3561 O O . MET A 1 459 ? 26.903 -18.634 -12.188 1.00 92.56 459 MET A O 1
ATOM 3565 N N . ALA A 1 460 ? 26.776 -18.417 -9.955 1.00 91.50 460 ALA A N 1
ATOM 3566 C CA . ALA A 1 460 ? 25.685 -19.372 -9.778 1.00 91.50 460 ALA A CA 1
ATOM 3567 C C . ALA A 1 460 ? 24.372 -18.915 -10.441 1.00 91.50 460 ALA A C 1
ATOM 3569 O O . ALA A 1 460 ? 23.627 -19.753 -10.945 1.00 91.50 460 ALA A O 1
ATOM 3570 N N . SER A 1 461 ? 24.108 -17.604 -10.509 1.00 85.81 461 SER A N 1
ATOM 3571 C CA . SER A 1 461 ? 22.937 -17.035 -11.199 1.00 85.81 461 SER A CA 1
ATOM 3572 C C . SER A 1 461 ? 23.080 -16.970 -12.730 1.00 85.81 461 SER A C 1
ATOM 3574 O O . SER A 1 461 ? 22.199 -16.459 -13.423 1.00 85.81 461 SER A O 1
ATOM 3576 N N . GLY A 1 462 ? 24.170 -17.515 -13.280 1.00 87.25 462 GLY A N 1
ATOM 3577 C CA . GLY A 1 462 ? 24.407 -17.612 -14.717 1.00 87.25 462 GLY A CA 1
ATOM 3578 C C . GLY A 1 462 ? 25.224 -16.467 -15.311 1.00 87.25 462 GLY A C 1
ATOM 3579 O O . GLY A 1 462 ? 25.338 -16.423 -16.533 1.00 87.25 462 GLY A O 1
ATOM 3580 N N . GLY A 1 463 ? 25.795 -15.569 -14.494 1.00 84.44 463 GLY A N 1
ATOM 3581 C CA . GLY A 1 463 ? 26.738 -14.506 -14.881 1.00 84.44 463 GLY A CA 1
ATOM 3582 C C . GLY A 1 463 ? 26.164 -13.440 -15.824 1.00 84.44 463 GLY A C 1
ATOM 3583 O O . GLY A 1 463 ? 26.067 -12.272 -15.468 1.00 84.44 463 GLY A O 1
ATOM 3584 N N . ALA A 1 464 ? 25.738 -13.836 -17.021 1.00 87.25 464 ALA A N 1
ATOM 3585 C CA . ALA A 1 464 ? 25.091 -12.990 -18.019 1.00 87.25 464 ALA A CA 1
ATOM 3586 C C . ALA A 1 464 ? 23.712 -12.463 -17.582 1.00 87.25 464 ALA A C 1
ATOM 3588 O O . ALA A 1 464 ? 23.288 -11.421 -18.074 1.00 87.25 464 ALA A O 1
ATOM 3589 N N . ASN A 1 465 ? 23.038 -13.158 -16.659 1.00 88.00 465 ASN A N 1
ATOM 3590 C CA . ASN A 1 465 ? 21.738 -12.752 -16.114 1.00 88.00 465 ASN A CA 1
ATOM 3591 C C . ASN A 1 465 ? 21.850 -11.915 -14.825 1.00 88.00 465 ASN A C 1
ATOM 3593 O O . ASN A 1 465 ? 20.825 -11.569 -14.248 1.00 88.00 465 ASN A O 1
ATOM 3597 N N . SER A 1 466 ? 23.065 -11.615 -14.351 1.00 93.69 466 SER A N 1
ATOM 3598 C CA . SER A 1 466 ? 23.267 -10.726 -13.201 1.00 93.69 466 SER A CA 1
ATOM 3599 C C . SER A 1 466 ? 22.876 -9.293 -13.559 1.00 93.69 466 SER A C 1
ATOM 3601 O O . SER A 1 466 ? 23.311 -8.760 -14.584 1.00 93.69 466 SER A O 1
ATOM 3603 N N . GLU A 1 467 ? 22.114 -8.644 -12.681 1.00 94.12 467 GLU A N 1
ATOM 3604 C CA . GLU A 1 467 ? 21.710 -7.246 -12.839 1.00 94.12 467 GLU A CA 1
ATOM 3605 C C . GLU A 1 467 ? 22.943 -6.331 -12.881 1.00 94.12 467 GLU A C 1
ATOM 3607 O O . GLU A 1 467 ? 23.066 -5.486 -13.765 1.00 94.12 467 GLU A O 1
ATOM 3612 N N . ILE A 1 468 ? 23.921 -6.547 -11.992 1.00 93.75 468 ILE A N 1
ATOM 3613 C CA . ILE A 1 468 ? 25.179 -5.786 -11.956 1.00 93.75 468 ILE A CA 1
ATOM 3614 C C . ILE A 1 468 ? 25.925 -5.892 -13.294 1.00 93.75 468 ILE A C 1
ATOM 3616 O O . ILE A 1 468 ? 26.404 -4.886 -13.827 1.00 93.75 468 ILE A O 1
ATOM 3620 N N . VAL A 1 469 ? 26.016 -7.096 -13.864 1.00 93.31 469 VAL A N 1
ATOM 3621 C CA . VAL A 1 469 ? 26.668 -7.316 -15.163 1.00 93.31 469 VAL A CA 1
ATOM 3622 C C . VAL A 1 469 ? 25.889 -6.626 -16.287 1.00 93.31 469 VAL A C 1
ATOM 3624 O O . VAL A 1 469 ? 26.498 -5.972 -17.139 1.00 93.31 469 VAL A O 1
ATOM 3627 N N . LEU A 1 470 ? 24.555 -6.700 -16.272 1.00 93.62 470 LEU A N 1
ATOM 3628 C CA . LEU A 1 470 ? 23.693 -6.004 -17.232 1.00 93.62 470 LEU A CA 1
ATOM 3629 C C . LEU A 1 470 ? 23.854 -4.481 -17.155 1.00 93.62 470 LEU A C 1
ATOM 3631 O O . LEU A 1 470 ? 23.973 -3.835 -18.201 1.00 93.62 470 LEU A O 1
ATOM 3635 N N . ILE A 1 471 ? 23.933 -3.908 -15.950 1.00 93.38 471 ILE A N 1
ATOM 3636 C CA . ILE A 1 471 ? 24.201 -2.480 -15.721 1.00 93.38 471 ILE A CA 1
ATOM 3637 C C . ILE A 1 471 ? 25.539 -2.087 -16.350 1.00 93.38 471 ILE A C 1
ATOM 3639 O O . ILE A 1 471 ? 25.603 -1.128 -17.128 1.00 93.38 471 ILE A O 1
ATOM 3643 N N . LEU A 1 472 ? 26.611 -2.825 -16.044 1.00 93.06 472 LEU A N 1
ATOM 3644 C CA . LEU A 1 472 ? 27.960 -2.536 -16.540 1.00 93.06 472 LEU A CA 1
ATOM 3645 C C . LEU A 1 472 ? 28.038 -2.618 -18.066 1.00 93.06 472 LEU A C 1
ATOM 3647 O O . LEU A 1 472 ? 28.579 -1.707 -18.700 1.00 93.06 472 LEU A O 1
ATOM 3651 N N . ASN A 1 473 ? 27.468 -3.672 -18.654 1.00 93.00 473 ASN A N 1
ATOM 3652 C CA . ASN A 1 473 ? 27.472 -3.895 -20.099 1.00 93.00 473 ASN A CA 1
ATOM 3653 C C . ASN A 1 473 ? 26.655 -2.830 -20.831 1.00 93.00 473 ASN A C 1
ATOM 3655 O O . ASN A 1 473 ? 27.149 -2.221 -21.781 1.00 93.00 473 ASN A O 1
ATOM 3659 N N . SER A 1 474 ? 25.442 -2.545 -20.355 1.00 93.56 474 SER A N 1
ATOM 3660 C CA . SER A 1 474 ? 24.571 -1.531 -20.961 1.00 93.56 474 SER A CA 1
ATOM 3661 C C . SER A 1 474 ? 25.210 -0.145 -20.891 1.00 93.56 474 SER A C 1
ATOM 3663 O O . SER A 1 474 ? 25.226 0.585 -21.879 1.00 93.56 474 SER A O 1
ATOM 3665 N N . SER A 1 475 ? 25.835 0.187 -19.759 1.00 91.44 475 SER A N 1
ATOM 3666 C CA . SER A 1 475 ? 26.543 1.460 -19.565 1.00 91.44 475 SER A CA 1
ATOM 3667 C C . SER A 1 475 ? 27.821 1.568 -20.394 1.00 91.44 475 SER A C 1
ATOM 3669 O O . SER A 1 475 ? 28.244 2.663 -20.779 1.00 91.44 475 SER A O 1
ATOM 3671 N N . TYR A 1 476 ? 28.498 0.447 -20.639 1.00 92.69 476 TYR A N 1
ATOM 3672 C CA . TYR A 1 476 ? 29.642 0.398 -21.541 1.00 92.69 476 TYR A CA 1
ATOM 3673 C C . TYR A 1 476 ? 29.214 0.637 -22.990 1.00 92.69 476 TYR A C 1
ATOM 3675 O O . TYR A 1 476 ? 29.763 1.532 -23.638 1.00 92.69 476 TYR A O 1
ATOM 3683 N N . GLU A 1 477 ? 28.218 -0.107 -23.473 1.00 94.75 477 GLU A N 1
ATOM 3684 C CA . GLU A 1 477 ? 27.709 0.029 -24.839 1.00 94.75 477 GLU A CA 1
ATOM 3685 C C . GLU A 1 477 ? 27.104 1.413 -25.077 1.00 94.75 477 GLU A C 1
ATOM 3687 O O . GLU A 1 477 ? 27.390 2.034 -26.099 1.00 94.75 477 GLU A O 1
ATOM 3692 N N . PHE A 1 478 ? 26.375 1.964 -24.105 1.00 93.94 478 PHE A N 1
ATOM 3693 C CA . PHE A 1 478 ? 25.888 3.339 -24.168 1.00 93.94 478 PHE A CA 1
ATOM 3694 C C . PHE A 1 478 ? 27.029 4.343 -24.376 1.00 93.94 478 PHE A C 1
ATOM 3696 O O . PHE A 1 478 ? 27.021 5.096 -25.348 1.00 93.94 478 PHE A O 1
ATOM 3703 N N . ARG A 1 479 ? 28.063 4.318 -23.520 1.00 91.44 479 ARG A N 1
ATOM 3704 C CA . ARG A 1 479 ? 29.219 5.225 -23.648 1.00 91.44 479 ARG A CA 1
ATOM 3705 C C . ARG A 1 479 ? 29.926 5.065 -24.989 1.00 91.44 479 ARG A C 1
ATOM 3707 O O . ARG A 1 479 ? 30.292 6.058 -25.606 1.00 91.44 479 ARG A O 1
ATOM 3714 N N . LYS A 1 480 ? 30.096 3.829 -25.456 1.00 93.56 480 LYS A N 1
ATOM 3715 C CA . LYS A 1 480 ? 30.696 3.527 -26.760 1.00 93.56 480 LYS A CA 1
ATOM 3716 C C . LYS A 1 480 ? 29.890 4.133 -27.909 1.00 93.56 480 LYS A C 1
ATOM 3718 O O . LYS A 1 480 ? 30.484 4.739 -28.800 1.00 93.56 480 LYS A O 1
ATOM 3723 N N . LEU A 1 481 ? 28.562 4.016 -27.873 1.00 94.31 481 LEU A N 1
ATOM 3724 C CA . LEU A 1 481 ? 27.672 4.622 -28.864 1.00 94.31 481 LEU A CA 1
ATOM 3725 C C . LEU A 1 481 ? 27.738 6.151 -28.834 1.00 94.31 481 LEU A C 1
ATOM 3727 O O . LEU A 1 481 ? 27.856 6.763 -29.893 1.00 94.31 481 LEU A O 1
ATOM 3731 N N . MET A 1 482 ? 27.734 6.756 -27.644 1.00 93.44 482 MET A N 1
ATOM 3732 C CA . MET A 1 482 ? 27.829 8.210 -27.494 1.00 93.44 482 MET A CA 1
ATOM 3733 C C . MET A 1 482 ? 29.180 8.754 -27.976 1.00 93.44 482 MET A C 1
ATOM 3735 O O . MET A 1 482 ? 29.211 9.724 -28.726 1.00 93.44 482 MET A O 1
ATOM 3739 N N . THR A 1 483 ? 30.299 8.101 -27.643 1.00 91.00 483 THR A N 1
ATOM 3740 C CA . THR A 1 483 ? 31.628 8.503 -28.140 1.00 91.00 483 THR A CA 1
ATOM 3741 C C . THR A 1 483 ? 31.737 8.366 -29.659 1.00 91.00 483 THR A C 1
ATOM 3743 O O . THR A 1 483 ? 32.295 9.243 -30.319 1.00 91.00 483 THR A O 1
ATOM 3746 N N . ALA A 1 484 ? 31.199 7.2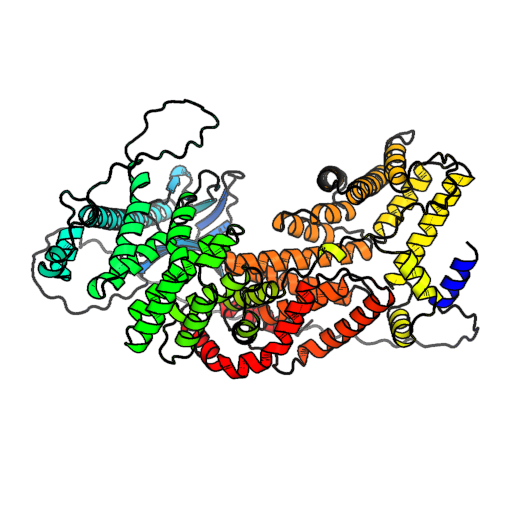87 -30.240 1.00 91.94 484 ALA A N 1
ATOM 3747 C CA . ALA A 1 484 ? 31.190 7.107 -31.691 1.00 91.94 484 ALA A CA 1
ATOM 3748 C C . ALA A 1 484 ? 30.353 8.191 -32.391 1.00 91.94 484 ALA A C 1
ATOM 3750 O O . ALA A 1 484 ? 30.797 8.742 -33.399 1.00 91.94 484 ALA A O 1
ATOM 3751 N N . ALA A 1 485 ? 29.192 8.527 -31.819 1.00 92.00 485 ALA A N 1
ATOM 3752 C CA . ALA A 1 485 ? 28.314 9.591 -32.293 1.00 92.00 485 ALA A CA 1
ATOM 3753 C C . ALA A 1 485 ? 28.994 10.969 -32.277 1.00 92.00 485 ALA A C 1
ATOM 3755 O O . ALA A 1 485 ? 28.875 11.724 -33.240 1.00 92.00 485 ALA A O 1
ATOM 3756 N N . GLU A 1 486 ? 29.744 11.276 -31.216 1.00 89.94 486 GLU A N 1
ATOM 3757 C CA . GLU A 1 486 ? 30.510 12.523 -31.100 1.00 89.94 486 GLU A CA 1
ATOM 3758 C C . GLU A 1 486 ? 31.702 12.568 -32.077 1.00 89.94 486 GLU A C 1
ATOM 3760 O O . GLU A 1 486 ? 32.005 13.630 -32.614 1.00 89.94 486 GLU A O 1
ATOM 3765 N N . SER A 1 487 ? 32.357 11.431 -32.344 1.00 90.00 487 SER A N 1
ATOM 3766 C CA . SER A 1 487 ? 33.615 11.397 -33.115 1.00 90.00 487 SER A CA 1
ATOM 3767 C C . SER A 1 487 ? 33.431 11.282 -34.632 1.00 90.00 487 SER A C 1
ATOM 3769 O O . SER A 1 487 ? 34.225 11.834 -35.385 1.00 90.00 487 SER A O 1
ATOM 3771 N N . SER A 1 488 ? 32.435 10.522 -35.099 1.00 87.12 488 SER A N 1
ATOM 3772 C CA . SER A 1 488 ? 32.328 10.122 -36.520 1.00 87.12 488 SER A CA 1
ATOM 3773 C C . SER A 1 488 ? 31.220 10.847 -37.289 1.00 87.12 488 SER A C 1
ATOM 3775 O O . SER A 1 488 ? 30.990 10.550 -38.459 1.00 87.12 488 SER A O 1
ATOM 3777 N N . GLY A 1 489 ? 30.512 11.771 -36.632 1.00 81.50 489 GLY A N 1
ATOM 3778 C CA . GLY A 1 489 ? 29.187 12.199 -37.069 1.00 81.50 489 GLY A CA 1
ATOM 3779 C C . GLY A 1 489 ? 28.154 11.118 -36.748 1.00 81.50 489 GLY A C 1
ATOM 3780 O O . GLY A 1 489 ? 28.406 9.921 -36.893 1.00 81.50 489 GLY A O 1
ATOM 3781 N N . PHE A 1 490 ? 26.989 11.529 -36.255 1.00 83.88 490 PHE A N 1
ATOM 3782 C CA . PHE A 1 490 ? 25.966 10.592 -35.804 1.00 83.88 490 PHE A CA 1
ATOM 3783 C C . PHE A 1 490 ? 24.746 10.634 -36.709 1.00 83.88 490 PHE A C 1
ATOM 3785 O O . PHE A 1 490 ? 24.210 11.704 -36.985 1.00 83.88 490 PHE A O 1
ATOM 3792 N N . GLU A 1 491 ? 24.308 9.454 -37.148 1.00 94.19 491 GLU A N 1
ATOM 3793 C CA . GLU A 1 491 ? 23.022 9.273 -37.808 1.00 94.19 491 GLU A CA 1
ATOM 3794 C C . GLU A 1 491 ? 21.939 9.074 -36.731 1.00 94.19 491 GLU A C 1
ATOM 3796 O O . GLU A 1 491 ? 21.922 8.029 -36.059 1.00 94.19 491 GLU A O 1
ATOM 3801 N N . PRO A 1 492 ? 21.021 10.042 -36.546 1.00 94.88 492 PRO A N 1
ATOM 3802 C CA . PRO A 1 492 ? 20.104 10.036 -35.412 1.00 94.88 492 PRO A CA 1
ATOM 3803 C C . PRO A 1 492 ? 19.193 8.824 -35.295 1.00 94.88 492 PRO A C 1
ATOM 3805 O O . PRO A 1 492 ? 18.933 8.339 -34.193 1.00 94.88 492 PRO A O 1
ATOM 3808 N N . CYS A 1 493 ? 18.760 8.286 -36.428 1.00 96.94 493 CYS A N 1
ATOM 3809 C CA . CYS A 1 493 ? 17.869 7.135 -36.469 1.00 96.94 493 CYS A CA 1
ATOM 3810 C C . CYS A 1 493 ? 18.584 5.851 -36.024 1.00 96.94 493 CYS A C 1
ATOM 3812 O O . CYS A 1 493 ? 18.037 5.068 -35.247 1.00 96.94 493 CYS A O 1
ATOM 3814 N N . VAL A 1 494 ? 19.828 5.633 -36.467 1.00 96.38 494 VAL A N 1
ATOM 3815 C CA . VAL A 1 494 ? 20.606 4.433 -36.112 1.00 96.38 494 VAL A CA 1
ATOM 3816 C C . VAL A 1 494 ? 20.945 4.417 -34.628 1.00 96.38 494 VAL A C 1
ATOM 3818 O O . VAL A 1 494 ? 20.783 3.382 -33.975 1.00 96.38 494 VAL A O 1
ATOM 3821 N N . LEU A 1 495 ? 21.386 5.549 -34.074 1.00 96.38 495 LEU A N 1
ATOM 3822 C CA . LEU A 1 495 ? 21.628 5.641 -32.637 1.00 96.38 495 LEU A CA 1
ATOM 3823 C C . LEU A 1 495 ? 20.317 5.517 -31.855 1.00 96.38 495 LEU A C 1
ATOM 3825 O O . LEU A 1 495 ? 20.275 4.751 -30.898 1.00 96.38 495 LEU A O 1
ATOM 3829 N N . GLY A 1 496 ? 19.240 6.177 -32.293 1.00 97.12 496 GLY A N 1
ATOM 3830 C CA . GLY A 1 496 ? 17.931 6.106 -31.647 1.00 97.12 496 GLY A CA 1
ATOM 3831 C C . GLY A 1 496 ? 17.418 4.678 -31.476 1.00 97.12 496 GLY A C 1
ATOM 3832 O O . GLY A 1 496 ? 17.062 4.287 -30.367 1.00 97.12 496 GLY A O 1
ATOM 3833 N N . ARG A 1 497 ? 17.475 3.850 -32.527 1.00 97.94 497 ARG A N 1
ATOM 3834 C CA . ARG A 1 497 ? 17.091 2.425 -32.444 1.00 97.94 497 ARG A CA 1
ATOM 3835 C C . ARG A 1 497 ? 17.909 1.660 -31.399 1.00 97.94 497 ARG A C 1
ATOM 3837 O O . ARG A 1 497 ? 17.359 0.862 -30.644 1.00 97.94 497 ARG A O 1
ATOM 3844 N N . LYS A 1 498 ? 19.220 1.913 -31.324 1.00 97.56 498 LYS A N 1
ATOM 3845 C CA . LYS A 1 498 ? 20.106 1.262 -30.344 1.00 97.56 498 LYS A CA 1
ATOM 3846 C C . LYS A 1 498 ? 19.855 1.752 -28.918 1.00 97.56 498 LYS A C 1
ATOM 3848 O O . LYS A 1 498 ? 19.819 0.940 -27.998 1.00 97.56 498 LYS A O 1
ATOM 3853 N N . LEU A 1 499 ? 19.645 3.055 -28.728 1.00 96.81 499 LEU A N 1
ATOM 3854 C CA . LEU A 1 499 ? 19.322 3.631 -27.423 1.00 96.81 499 LEU A CA 1
ATOM 3855 C C . LEU A 1 499 ? 17.963 3.139 -26.916 1.00 96.81 499 LEU A C 1
ATOM 3857 O O . LEU A 1 499 ? 17.853 2.797 -25.743 1.00 96.81 499 LEU A O 1
ATOM 3861 N N . ALA A 1 500 ? 16.959 3.025 -27.790 1.00 97.69 500 ALA A N 1
ATOM 3862 C CA . ALA A 1 500 ? 15.641 2.508 -27.425 1.00 97.69 500 ALA A CA 1
ATOM 3863 C C . ALA A 1 500 ? 15.715 1.057 -26.929 1.00 97.69 500 ALA A C 1
ATOM 3865 O O . ALA A 1 500 ? 15.007 0.685 -25.995 1.00 97.69 500 ALA A O 1
ATOM 3866 N N . HIS A 1 501 ? 16.606 0.246 -27.509 1.00 96.94 501 HIS A N 1
ATOM 3867 C CA . HIS A 1 501 ? 16.893 -1.093 -27.005 1.00 96.94 501 HIS A CA 1
ATOM 3868 C C . HIS A 1 501 ? 17.555 -1.050 -25.619 1.00 96.94 501 HIS A C 1
ATOM 3870 O O . HIS A 1 501 ? 17.061 -1.693 -24.699 1.00 96.94 501 HIS A O 1
ATOM 3876 N N . LEU A 1 502 ? 18.616 -0.252 -25.440 1.00 96.44 502 LEU A N 1
ATOM 3877 C CA . LEU A 1 502 ? 19.338 -0.143 -24.163 1.00 96.44 502 LEU A CA 1
ATOM 3878 C C . LEU A 1 502 ? 18.449 0.343 -23.008 1.00 96.44 502 LEU A C 1
ATOM 3880 O O . LEU A 1 502 ? 18.526 -0.200 -21.908 1.00 96.44 502 LEU A O 1
ATOM 3884 N N . VAL A 1 503 ? 17.569 1.317 -23.257 1.00 96.69 503 VAL A N 1
ATOM 3885 C CA . VAL A 1 503 ? 16.604 1.836 -22.267 1.00 96.69 503 VAL A CA 1
ATOM 3886 C C . VAL A 1 503 ? 15.669 0.743 -21.736 1.00 96.69 503 VAL A C 1
ATOM 3888 O O . VAL A 1 503 ? 15.217 0.817 -20.597 1.00 96.69 503 VAL A O 1
ATOM 3891 N N . GLN A 1 504 ? 15.394 -0.288 -22.536 1.00 96.75 504 GLN A N 1
ATOM 3892 C CA . GLN A 1 504 ? 14.537 -1.410 -22.150 1.00 96.75 504 GLN A CA 1
ATOM 3893 C C . GLN A 1 504 ? 15.296 -2.547 -21.452 1.00 96.75 504 GLN A C 1
ATOM 3895 O O . GLN A 1 504 ? 14.663 -3.514 -21.025 1.00 96.75 504 GLN A O 1
ATOM 3900 N N . LEU A 1 505 ? 16.628 -2.469 -21.345 1.00 95.25 505 LEU A N 1
ATOM 3901 C CA . LEU A 1 505 ? 17.440 -3.481 -20.663 1.00 95.25 505 LEU A CA 1
ATOM 3902 C C . LEU A 1 505 ? 17.669 -3.167 -19.185 1.00 95.25 505 LEU A C 1
ATOM 3904 O O . LEU A 1 505 ? 17.785 -4.106 -18.407 1.00 95.25 505 LEU A O 1
ATOM 3908 N N . HIS A 1 506 ? 17.766 -1.888 -18.803 1.00 92.12 506 HIS A N 1
ATOM 3909 C CA . HIS A 1 506 ? 17.942 -1.482 -17.405 1.00 92.12 506 HIS A CA 1
ATOM 3910 C C . HIS A 1 506 ? 17.650 0.011 -17.177 1.00 92.12 506 HIS A C 1
ATOM 3912 O O . HIS A 1 506 ? 17.999 0.861 -17.998 1.00 92.12 506 HIS A O 1
ATOM 3918 N N . ASP A 1 507 ? 17.188 0.357 -15.972 1.00 88.31 507 ASP A N 1
ATOM 3919 C CA . ASP A 1 507 ? 17.040 1.727 -15.451 1.00 88.31 507 ASP A CA 1
ATOM 3920 C C . ASP A 1 507 ? 18.331 2.566 -15.345 1.00 88.31 507 ASP A C 1
ATOM 3922 O O . ASP A 1 507 ? 18.268 3.744 -15.016 1.00 88.31 507 ASP A O 1
ATOM 3926 N N . PHE A 1 508 ? 19.514 2.020 -15.616 1.00 88.00 508 PHE A N 1
ATOM 3927 C CA . PHE A 1 508 ? 20.787 2.751 -15.499 1.00 88.00 508 PHE A CA 1
ATOM 3928 C C . PHE A 1 508 ? 21.621 2.633 -16.769 1.00 88.00 508 PHE A C 1
ATOM 3930 O O . PHE A 1 508 ? 22.800 2.971 -16.770 1.00 88.00 508 PHE A O 1
ATOM 3937 N N . ALA A 1 509 ? 21.010 2.173 -17.866 1.00 85.44 509 ALA A N 1
ATOM 3938 C CA . ALA A 1 509 ? 21.694 2.038 -19.144 1.00 85.44 509 ALA A CA 1
ATOM 3939 C C . ALA A 1 509 ? 22.178 3.391 -19.695 1.00 85.44 509 ALA A C 1
ATOM 3941 O O . ALA A 1 509 ? 23.216 3.452 -20.351 1.00 85.44 509 ALA A O 1
ATOM 3942 N N . ILE A 1 510 ? 21.445 4.475 -19.416 1.00 86.06 510 ILE A N 1
ATOM 3943 C CA . ILE A 1 510 ? 21.785 5.835 -19.845 1.00 86.06 510 ILE A CA 1
ATOM 3944 C C . ILE A 1 510 ? 22.445 6.568 -18.673 1.00 86.06 510 ILE A C 1
ATOM 3946 O O . ILE A 1 510 ? 21.832 6.758 -17.622 1.00 86.06 510 ILE A O 1
ATOM 3950 N N . GLY A 1 511 ? 23.701 6.969 -18.861 1.00 79.19 511 GLY A N 1
ATOM 3951 C CA . GLY A 1 511 ? 24.467 7.754 -17.891 1.00 79.19 511 GLY A CA 1
ATOM 3952 C C . GLY A 1 511 ? 24.550 9.234 -18.264 1.00 79.19 511 GLY A C 1
ATOM 3953 O O . GLY A 1 511 ? 24.329 9.615 -19.414 1.00 79.19 511 GLY A O 1
ATOM 3954 N N . GLU A 1 512 ? 24.925 10.072 -17.300 1.00 74.69 512 GLU A N 1
ATOM 3955 C CA . GLU A 1 512 ? 25.281 11.466 -17.571 1.00 74.69 512 GLU A CA 1
ATOM 3956 C C . GLU A 1 512 ? 26.652 11.574 -18.248 1.00 74.69 512 GLU A C 1
ATOM 3958 O O . GLU A 1 512 ? 27.550 10.746 -18.044 1.00 74.69 512 GLU A O 1
ATOM 3963 N N . LYS A 1 513 ? 26.821 12.627 -19.056 1.00 74.69 513 LYS A N 1
ATOM 3964 C CA . LYS A 1 513 ? 28.110 12.957 -19.661 1.00 74.69 513 LYS A CA 1
ATOM 3965 C C . LYS A 1 513 ? 29.082 13.330 -18.546 1.00 74.69 513 LYS A C 1
ATOM 3967 O O . LYS A 1 513 ? 28.886 14.325 -17.856 1.00 74.69 513 LYS A O 1
ATOM 3972 N N . GLN A 1 514 ? 30.150 12.551 -18.385 1.00 66.25 514 GLN A N 1
ATOM 3973 C CA . GLN A 1 514 ? 31.232 12.925 -17.478 1.00 66.25 514 GLN A CA 1
ATOM 3974 C C . GLN A 1 514 ? 31.930 14.157 -18.057 1.00 66.25 514 GLN A C 1
ATOM 3976 O O . GLN A 1 514 ? 32.677 14.054 -19.028 1.00 66.25 514 GLN A O 1
ATOM 3981 N N . THR A 1 515 ? 31.660 15.336 -17.498 1.00 65.31 515 THR A N 1
ATOM 3982 C CA . THR A 1 515 ? 32.340 16.571 -17.894 1.00 65.31 515 THR A CA 1
ATOM 3983 C C . THR A 1 515 ? 33.783 16.507 -17.410 1.00 65.31 515 THR A C 1
ATOM 3985 O O . THR A 1 515 ? 34.084 16.811 -16.256 1.00 65.31 515 THR A O 1
ATOM 3988 N N . THR A 1 516 ? 34.699 16.087 -18.277 1.00 60.88 516 THR A N 1
ATOM 3989 C CA . THR A 1 516 ? 36.134 16.044 -17.980 1.00 60.88 516 THR A CA 1
ATOM 3990 C C . THR A 1 516 ? 36.754 17.436 -18.097 1.00 60.88 516 THR A C 1
ATOM 3992 O O . THR A 1 516 ? 37.600 17.628 -18.955 1.00 60.88 516 THR A O 1
ATOM 3995 N N . GLY A 1 517 ? 36.315 18.410 -17.286 1.00 66.31 517 GLY A N 1
ATOM 3996 C CA . GLY A 1 517 ? 36.970 19.710 -17.016 1.00 66.31 517 GLY A CA 1
ATOM 3997 C C . GLY A 1 517 ? 37.223 20.695 -18.176 1.00 66.31 517 GLY A C 1
ATOM 3998 O O . GLY A 1 517 ? 37.253 21.896 -17.942 1.00 66.31 517 GLY A O 1
ATOM 3999 N N . ASN A 1 518 ? 37.352 20.227 -19.414 1.00 66.94 518 ASN A N 1
ATOM 4000 C CA . ASN A 1 518 ? 37.623 21.004 -20.611 1.00 66.94 518 ASN A CA 1
ATOM 4001 C C . ASN A 1 518 ? 36.337 21.041 -21.437 1.00 66.94 518 ASN A C 1
ATOM 4003 O O . ASN A 1 518 ? 35.982 20.066 -22.100 1.00 66.94 518 ASN A O 1
ATOM 4007 N N . GLN A 1 519 ? 35.607 22.153 -21.344 1.00 59.09 519 GLN A N 1
ATOM 4008 C CA . GLN A 1 519 ? 34.429 22.428 -22.165 1.00 59.09 519 GLN A CA 1
ATOM 4009 C C . GLN A 1 519 ? 34.853 22.686 -23.616 1.00 59.09 519 GLN A C 1
ATOM 4011 O O . GLN A 1 519 ? 34.918 23.825 -24.069 1.00 59.09 519 GLN A O 1
ATOM 4016 N N . GLU A 1 520 ? 35.147 21.629 -24.363 1.00 68.38 520 GLU A N 1
ATOM 4017 C CA . GLU A 1 520 ? 35.028 21.710 -25.815 1.00 68.38 520 GLU A CA 1
ATOM 4018 C C . GLU A 1 520 ? 33.538 21.763 -26.172 1.00 68.38 520 GLU A C 1
ATOM 4020 O O . GLU A 1 520 ? 32.717 21.037 -25.603 1.00 68.38 520 GLU A O 1
ATOM 4025 N N . VAL A 1 521 ? 33.174 22.665 -27.088 1.00 70.94 521 VAL A N 1
ATOM 4026 C CA . VAL A 1 521 ? 31.799 22.839 -27.572 1.00 70.94 521 VAL A CA 1
ATOM 4027 C C . VAL A 1 521 ? 31.400 21.584 -28.347 1.00 70.94 521 VAL A C 1
ATOM 4029 O O . VAL A 1 521 ? 31.641 21.474 -29.546 1.00 70.94 521 VAL A O 1
ATOM 4032 N N . THR A 1 522 ? 30.814 20.601 -27.663 1.00 71.81 522 THR A N 1
ATOM 4033 C CA . THR A 1 522 ? 30.262 19.418 -28.327 1.00 71.81 522 THR A CA 1
ATOM 4034 C C . THR A 1 522 ? 28.894 19.729 -28.918 1.00 71.81 522 THR A C 1
ATOM 4036 O O . THR A 1 522 ? 28.089 20.423 -28.303 1.00 71.81 522 THR A O 1
ATOM 4039 N N . SER A 1 523 ? 28.597 19.159 -30.087 1.00 76.88 523 SER A N 1
ATOM 4040 C CA . SER A 1 523 ? 27.314 19.315 -30.791 1.00 76.88 523 SER A CA 1
ATOM 4041 C C . SER A 1 523 ? 26.100 18.785 -30.015 1.00 76.88 523 SER A C 1
ATOM 4043 O O . SER A 1 523 ? 24.968 19.151 -30.323 1.00 76.88 523 SER A O 1
ATOM 4045 N N . ILE A 1 524 ? 26.324 17.939 -29.004 1.00 78.81 524 ILE A N 1
ATOM 4046 C CA . ILE A 1 524 ? 25.293 17.377 -28.129 1.00 78.81 524 ILE A CA 1
ATOM 4047 C C . ILE A 1 524 ? 25.390 18.070 -26.756 1.00 78.81 524 ILE A C 1
ATOM 4049 O O . ILE A 1 524 ? 26.377 17.842 -26.050 1.00 78.81 524 ILE A O 1
ATOM 4053 N N . PRO A 1 525 ? 24.392 18.887 -26.354 1.00 76.50 525 PRO A N 1
ATOM 4054 C CA . PRO A 1 525 ? 24.412 19.615 -25.079 1.00 76.50 525 PRO A CA 1
ATOM 4055 C C . PRO A 1 525 ? 24.479 18.691 -23.857 1.00 76.50 525 PRO A C 1
ATOM 4057 O O . PRO A 1 525 ? 25.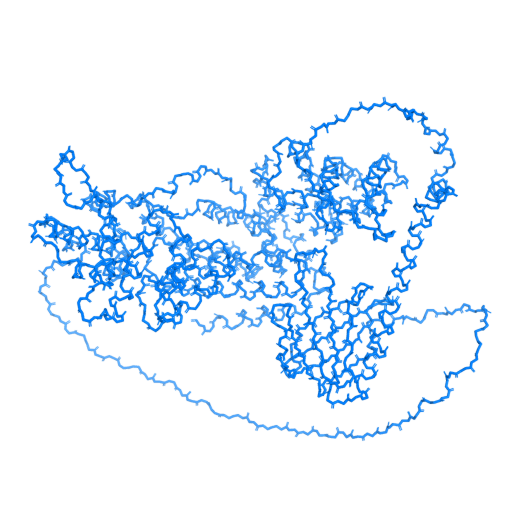207 18.956 -22.904 1.00 76.50 525 PRO A O 1
ATOM 4060 N N . SER A 1 526 ? 23.747 17.575 -23.905 1.00 87.38 526 SER A N 1
ATOM 4061 C CA . SER A 1 526 ? 23.750 16.519 -22.895 1.00 87.38 526 SER A CA 1
ATOM 4062 C C . SER A 1 526 ? 23.406 15.177 -23.532 1.00 87.38 526 SER A C 1
ATOM 4064 O O . SER A 1 526 ? 22.599 15.096 -24.461 1.00 87.38 526 SER A O 1
ATOM 4066 N N . TRP A 1 527 ? 23.978 14.096 -23.002 1.00 89.81 527 TRP A N 1
ATOM 4067 C CA . TRP A 1 527 ? 23.628 12.739 -23.415 1.00 89.81 527 TRP A CA 1
ATOM 4068 C C . TRP A 1 527 ? 22.148 12.398 -23.156 1.00 89.81 527 TRP A C 1
ATOM 4070 O O . TRP A 1 527 ? 21.577 11.610 -23.905 1.00 89.81 527 TRP A O 1
ATOM 4080 N N . ILE A 1 528 ? 21.499 13.040 -22.176 1.00 91.81 528 ILE A N 1
ATOM 4081 C CA . ILE A 1 528 ? 20.050 12.904 -21.945 1.00 91.81 528 ILE A CA 1
ATOM 4082 C C . ILE A 1 528 ? 19.255 13.590 -23.066 1.00 91.81 528 ILE A C 1
ATOM 4084 O O . ILE A 1 528 ? 18.300 13.012 -23.581 1.00 91.81 528 ILE A O 1
ATOM 4088 N N . ASP A 1 529 ? 19.670 14.782 -23.506 1.00 92.19 529 ASP A N 1
ATOM 4089 C CA . ASP A 1 529 ? 18.999 15.511 -24.597 1.00 92.19 529 ASP A CA 1
ATOM 4090 C C . ASP A 1 529 ? 19.103 14.766 -25.937 1.00 92.19 529 ASP A C 1
ATOM 4092 O O . ASP A 1 529 ? 18.227 14.881 -26.798 1.00 92.19 529 ASP A O 1
ATOM 4096 N N . CYS A 1 530 ? 20.130 13.922 -26.092 1.00 94.12 530 CYS A N 1
ATOM 4097 C CA . CYS A 1 530 ? 20.264 13.035 -27.242 1.00 94.12 530 CYS A CA 1
ATOM 4098 C C . CYS A 1 530 ? 19.075 12.067 -27.385 1.00 94.12 530 CYS A C 1
ATOM 4100 O O . CYS A 1 530 ? 18.689 11.765 -28.514 1.00 94.12 530 CYS A O 1
ATOM 4102 N N . LEU A 1 531 ? 18.443 11.634 -26.283 1.00 96.00 531 LEU A N 1
ATOM 4103 C CA . LEU A 1 531 ? 17.250 10.777 -26.336 1.00 96.00 531 LEU A CA 1
ATOM 4104 C C . LEU A 1 531 ? 16.109 11.467 -27.093 1.00 96.00 531 LEU A C 1
ATOM 4106 O O . LEU A 1 531 ? 15.511 10.874 -27.991 1.00 96.00 531 LEU A O 1
ATOM 4110 N N . HIS A 1 532 ? 15.853 12.741 -26.781 1.00 96.25 532 HIS A N 1
ATOM 4111 C CA . HIS A 1 532 ? 14.806 13.524 -27.431 1.00 96.25 532 HIS A CA 1
ATOM 4112 C C . HIS A 1 532 ? 15.134 13.812 -28.905 1.00 96.25 532 HIS A C 1
ATOM 4114 O O . HIS A 1 532 ? 14.267 13.678 -29.770 1.00 96.25 532 HIS A O 1
ATOM 4120 N N . LEU A 1 533 ? 16.397 14.132 -29.221 1.00 95.56 533 LEU A N 1
ATOM 4121 C CA . LEU A 1 533 ? 16.848 14.329 -30.607 1.00 95.56 533 LEU A CA 1
ATOM 4122 C C . LEU A 1 533 ? 16.693 13.055 -31.450 1.00 95.56 533 LEU A C 1
ATOM 4124 O O . LEU A 1 533 ? 16.206 13.113 -32.580 1.00 95.56 533 LEU A O 1
ATOM 4128 N N . CYS A 1 534 ? 17.064 11.901 -30.893 1.00 97.38 534 CYS A N 1
ATOM 4129 C CA . CYS A 1 534 ? 16.890 10.605 -31.539 1.00 97.38 534 CYS A CA 1
ATOM 4130 C C . CYS A 1 534 ? 15.408 10.277 -31.760 1.00 97.38 534 CYS A C 1
ATOM 4132 O O . CYS A 1 534 ? 15.034 9.867 -32.857 1.00 97.38 534 CYS A O 1
ATOM 4134 N N . ALA A 1 535 ? 14.553 10.503 -30.756 1.00 97.94 535 ALA A N 1
ATOM 4135 C CA . ALA A 1 535 ? 13.109 10.309 -30.883 1.00 97.94 535 ALA A CA 1
ATOM 4136 C C . ALA A 1 535 ? 12.514 11.180 -32.003 1.00 97.94 535 ALA A C 1
ATOM 4138 O O . ALA A 1 535 ? 11.754 10.694 -32.844 1.00 97.94 535 ALA A O 1
ATOM 4139 N N . ALA A 1 536 ? 12.904 12.458 -32.066 1.00 97.56 536 ALA A N 1
ATOM 4140 C CA . ALA A 1 536 ? 12.463 13.375 -33.112 1.00 97.56 536 ALA A CA 1
ATOM 4141 C C . ALA A 1 536 ? 12.910 12.926 -34.511 1.00 97.56 536 ALA A C 1
ATOM 4143 O O . ALA A 1 536 ? 12.146 13.052 -35.467 1.00 97.56 536 ALA A O 1
ATOM 4144 N N . ALA A 1 537 ? 14.122 12.388 -34.640 1.00 97.31 537 ALA A N 1
ATOM 4145 C CA . ALA A 1 537 ? 14.621 11.897 -35.916 1.00 97.31 537 ALA A CA 1
ATOM 4146 C C . ALA A 1 537 ? 13.923 10.615 -36.380 1.00 97.31 537 ALA A C 1
ATOM 4148 O O . ALA A 1 537 ? 13.535 10.525 -37.543 1.00 97.31 537 ALA A O 1
ATOM 4149 N N . LEU A 1 538 ? 13.672 9.665 -35.474 1.00 98.19 538 LEU A N 1
ATOM 4150 C CA . LEU A 1 538 ? 12.908 8.453 -35.788 1.00 98.19 538 LEU A CA 1
ATOM 4151 C C . LEU A 1 538 ? 11.517 8.797 -36.343 1.00 98.19 538 LEU A C 1
ATOM 4153 O O . LEU A 1 538 ? 11.098 8.232 -37.350 1.00 98.19 538 LEU A O 1
ATOM 4157 N N . ARG A 1 539 ? 10.848 9.810 -35.779 1.00 98.06 539 ARG A N 1
ATOM 4158 C CA . ARG A 1 539 ? 9.546 10.305 -36.271 1.00 98.06 539 ARG A CA 1
ATOM 4159 C C . ARG A 1 539 ? 9.608 11.055 -37.604 1.00 98.06 539 ARG A C 1
ATOM 4161 O O . ARG A 1 539 ? 8.571 11.246 -38.229 1.00 98.06 539 ARG A O 1
ATOM 4168 N N . ARG A 1 540 ? 10.790 11.499 -38.035 1.00 96.88 540 ARG A N 1
ATOM 4169 C CA . ARG A 1 540 ? 11.011 12.233 -39.294 1.00 96.88 540 ARG A CA 1
ATOM 4170 C C . ARG A 1 540 ? 11.722 11.398 -40.358 1.00 96.88 540 ARG A C 1
ATOM 4172 O O . ARG A 1 540 ? 12.176 11.964 -41.342 1.00 96.88 540 ARG A O 1
ATOM 4179 N N . THR A 1 541 ? 11.851 10.087 -40.159 1.00 93.75 541 THR A N 1
ATOM 4180 C CA . THR A 1 541 ? 12.523 9.215 -41.132 1.00 93.75 541 THR A CA 1
ATOM 4181 C C . THR A 1 541 ? 11.836 9.331 -42.497 1.00 93.75 541 THR A C 1
ATOM 4183 O O . THR A 1 541 ? 10.608 9.229 -42.585 1.00 93.75 541 THR A O 1
ATOM 4186 N N . ASP A 1 542 ? 12.625 9.577 -43.547 1.00 88.06 542 ASP A N 1
ATOM 4187 C CA . ASP A 1 542 ? 12.125 9.748 -44.912 1.00 88.06 542 ASP A CA 1
ATOM 4188 C C . ASP A 1 542 ? 11.344 8.504 -45.363 1.00 88.06 542 ASP A C 1
ATOM 4190 O O . ASP A 1 542 ? 11.791 7.373 -45.176 1.00 88.06 542 ASP A O 1
ATOM 4194 N N . GLY A 1 543 ? 10.172 8.705 -45.974 1.00 80.44 543 GLY A N 1
ATOM 4195 C CA . GLY A 1 543 ? 9.359 7.600 -46.501 1.00 80.44 543 GLY A CA 1
ATOM 4196 C C . GLY A 1 543 ? 8.353 6.978 -45.525 1.00 80.44 543 GLY A C 1
ATOM 4197 O O . GLY A 1 543 ? 7.948 5.841 -45.742 1.00 80.44 543 GLY A O 1
ATOM 4198 N N . SER A 1 544 ? 7.885 7.746 -44.530 1.00 91.25 544 SER A N 1
ATOM 4199 C CA . SER A 1 544 ? 6.985 7.323 -43.440 1.00 91.25 544 SER A CA 1
ATOM 4200 C C . SER A 1 544 ? 7.706 6.480 -42.375 1.00 91.25 544 SER A C 1
ATOM 4202 O O . SER A 1 544 ? 8.254 5.424 -42.694 1.00 91.25 544 SER A O 1
ATOM 4204 N N . PRO A 1 545 ? 7.718 6.913 -41.098 1.00 95.38 545 PRO A N 1
ATOM 4205 C CA . PRO A 1 545 ? 8.323 6.138 -40.020 1.00 95.38 545 PRO A CA 1
ATOM 4206 C C . PRO A 1 545 ? 7.711 4.741 -39.909 1.00 95.38 545 PRO A C 1
ATOM 4208 O O . PRO A 1 545 ? 6.488 4.586 -39.889 1.00 95.38 545 PRO A O 1
ATOM 4211 N N . SER A 1 546 ? 8.560 3.720 -39.777 1.00 96.94 546 SER A N 1
ATOM 4212 C CA . SER A 1 546 ? 8.083 2.369 -39.476 1.00 96.94 546 SER A CA 1
ATOM 4213 C C . SER A 1 546 ? 7.385 2.336 -38.108 1.00 96.94 546 SER A C 1
ATOM 4215 O O . SER A 1 546 ? 7.722 3.112 -37.212 1.00 96.94 546 SER A O 1
ATOM 4217 N N . ALA A 1 547 ? 6.443 1.409 -37.906 1.00 96.81 547 ALA A N 1
ATOM 4218 C CA . ALA A 1 547 ? 5.777 1.247 -36.608 1.00 96.81 547 ALA A CA 1
ATOM 4219 C C . ALA A 1 547 ? 6.793 1.035 -35.466 1.00 96.81 547 ALA A C 1
ATOM 4221 O O . ALA A 1 547 ? 6.677 1.637 -34.404 1.00 96.81 547 ALA A O 1
ATOM 4222 N N . THR A 1 548 ? 7.852 0.263 -35.728 1.00 97.38 548 THR A N 1
ATOM 4223 C CA . THR A 1 548 ? 8.952 0.040 -34.783 1.00 97.38 548 THR A CA 1
ATOM 4224 C C . THR A 1 548 ? 9.749 1.312 -34.487 1.00 97.38 548 THR A C 1
ATOM 4226 O O . THR A 1 548 ? 10.153 1.517 -33.345 1.00 97.38 548 THR A O 1
ATOM 4229 N N . ASP A 1 549 ? 9.973 2.186 -35.473 1.00 97.81 549 ASP A N 1
ATOM 4230 C CA . ASP A 1 549 ? 10.649 3.469 -35.241 1.00 97.81 549 ASP A CA 1
ATOM 4231 C C . ASP A 1 549 ? 9.796 4.418 -34.397 1.00 97.81 549 ASP A C 1
ATOM 4233 O O . ASP A 1 549 ? 10.337 5.115 -33.538 1.00 97.81 549 ASP A O 1
ATOM 4237 N N . LEU A 1 550 ? 8.472 4.408 -34.579 1.00 98.25 550 LEU A N 1
ATOM 4238 C CA . LEU A 1 550 ? 7.553 5.169 -33.731 1.00 98.25 550 LEU A CA 1
ATOM 4239 C C . LEU A 1 550 ? 7.555 4.655 -32.285 1.00 98.25 550 LEU A C 1
ATOM 4241 O O . LEU A 1 550 ? 7.614 5.457 -31.354 1.00 98.25 550 LEU A O 1
ATOM 4245 N N . ASP A 1 551 ? 7.549 3.337 -32.084 1.00 98.38 551 ASP A N 1
ATOM 4246 C CA . ASP A 1 551 ? 7.608 2.741 -30.745 1.00 98.38 551 ASP A CA 1
ATOM 4247 C C . ASP A 1 551 ? 8.945 3.031 -30.056 1.00 98.38 551 ASP A C 1
ATOM 4249 O O . ASP A 1 551 ? 8.976 3.425 -28.889 1.00 98.38 551 ASP A O 1
ATOM 4253 N N . ASN A 1 552 ? 10.054 2.930 -30.795 1.00 98.38 552 ASN A N 1
ATOM 4254 C CA . ASN A 1 552 ? 11.374 3.321 -30.306 1.00 98.38 552 ASN A CA 1
ATOM 4255 C C . ASN A 1 552 ? 11.429 4.812 -29.942 1.00 98.38 552 ASN A C 1
ATOM 4257 O O . ASN A 1 552 ? 12.024 5.169 -28.925 1.00 98.38 552 ASN A O 1
ATOM 4261 N N . ALA A 1 553 ? 10.803 5.684 -30.739 1.00 98.50 553 ALA A N 1
ATOM 4262 C CA . ALA A 1 553 ? 10.725 7.109 -30.437 1.00 98.50 553 ALA A CA 1
ATOM 4263 C C . ALA A 1 553 ? 9.963 7.374 -29.130 1.00 98.50 553 ALA A C 1
ATOM 4265 O O . ALA A 1 553 ? 10.421 8.170 -28.311 1.00 98.50 553 ALA A O 1
ATOM 4266 N N . ASP A 1 554 ? 8.848 6.678 -28.903 1.00 98.62 554 ASP A N 1
ATOM 4267 C CA . ASP A 1 554 ? 8.057 6.833 -27.680 1.00 98.62 554 ASP A CA 1
ATOM 4268 C C . ASP A 1 554 ? 8.795 6.309 -26.440 1.00 98.62 554 ASP A C 1
ATOM 4270 O O . ASP A 1 554 ? 8.762 6.962 -25.398 1.00 98.62 554 ASP A O 1
ATOM 4274 N N . VAL A 1 555 ? 9.522 5.188 -26.544 1.00 98.44 555 VAL A N 1
ATOM 4275 C CA . VAL A 1 555 ? 10.395 4.679 -25.464 1.00 98.44 555 VAL A CA 1
ATOM 4276 C C . VAL A 1 555 ? 11.436 5.724 -25.059 1.00 98.44 555 VAL A C 1
ATOM 4278 O O . VAL A 1 555 ? 11.591 6.024 -23.873 1.00 98.44 555 VAL A O 1
ATOM 4281 N N . LEU A 1 556 ? 12.132 6.307 -26.039 1.00 98.12 556 LEU A N 1
ATOM 4282 C CA . LEU A 1 556 ? 13.154 7.326 -25.792 1.00 98.12 556 LEU A CA 1
ATOM 4283 C C . LEU A 1 556 ? 12.570 8.599 -25.178 1.00 98.12 556 LEU A C 1
ATOM 4285 O O . LEU A 1 556 ? 13.162 9.167 -24.261 1.00 98.12 556 LEU A O 1
ATOM 4289 N N . GLU A 1 557 ? 11.414 9.045 -25.665 1.00 98.31 557 GLU A N 1
ATOM 4290 C CA . GLU A 1 557 ? 10.767 10.263 -25.184 1.00 98.31 557 GLU A CA 1
ATOM 4291 C C . GLU A 1 557 ? 10.199 10.100 -23.769 1.00 98.31 557 GLU A C 1
ATOM 4293 O O . GLU A 1 557 ? 10.419 10.966 -22.921 1.00 98.31 557 GLU A O 1
ATOM 4298 N N . MET A 1 558 ? 9.548 8.971 -23.468 1.00 98.31 558 MET A N 1
ATOM 4299 C CA . MET A 1 558 ? 9.115 8.664 -22.101 1.00 98.31 558 MET A CA 1
ATOM 4300 C C . MET A 1 558 ? 10.301 8.653 -21.137 1.00 98.31 558 MET A C 1
ATOM 4302 O O . MET A 1 558 ? 10.221 9.227 -20.048 1.00 98.31 558 MET A O 1
ATOM 4306 N N . ARG A 1 559 ? 11.424 8.052 -21.548 1.00 96.69 559 ARG A N 1
ATOM 4307 C CA . ARG A 1 559 ? 12.625 8.006 -20.715 1.00 96.69 559 ARG A CA 1
ATOM 4308 C C . ARG A 1 559 ? 13.273 9.376 -20.531 1.00 96.69 559 ARG A C 1
ATOM 4310 O O . ARG A 1 559 ? 13.727 9.693 -19.434 1.00 96.69 559 ARG A O 1
ATOM 4317 N N . PHE A 1 560 ? 13.291 10.201 -21.575 1.00 96.19 560 PHE A N 1
ATOM 4318 C CA . PHE A 1 560 ? 13.732 11.592 -21.490 1.00 96.19 560 PHE A CA 1
ATOM 4319 C C . PHE A 1 560 ? 12.925 12.370 -20.440 1.00 96.19 560 PHE A C 1
ATOM 4321 O O . PHE A 1 560 ? 13.512 12.992 -19.553 1.00 96.19 560 PHE A O 1
ATOM 4328 N N . TYR A 1 561 ? 11.592 12.282 -20.487 1.00 97.06 561 TYR A N 1
ATOM 4329 C CA . TYR A 1 561 ? 10.727 12.943 -19.508 1.00 97.06 561 TYR A CA 1
ATOM 4330 C C . TYR A 1 561 ? 10.923 12.400 -18.091 1.00 97.06 561 TYR A C 1
ATOM 4332 O O . TYR A 1 561 ? 10.957 13.184 -17.144 1.00 97.06 561 TYR A O 1
ATOM 4340 N N . GLN A 1 562 ? 11.126 11.088 -17.935 1.00 94.38 562 GLN A N 1
ATOM 4341 C CA . GLN A 1 562 ? 11.438 10.482 -16.639 1.00 94.38 562 GLN A CA 1
ATOM 4342 C C . GLN A 1 562 ? 12.730 11.058 -16.037 1.00 94.38 562 GLN A C 1
ATOM 4344 O O . GLN A 1 562 ? 12.724 11.468 -14.879 1.00 94.38 562 GLN A O 1
ATOM 4349 N N . TYR A 1 563 ? 13.814 11.162 -16.816 1.00 91.75 563 TYR A N 1
ATOM 4350 C CA . TYR A 1 563 ? 15.078 11.747 -16.344 1.00 91.75 563 TYR A CA 1
ATOM 4351 C C . TYR A 1 563 ? 14.966 13.227 -15.967 1.00 91.75 563 TYR A C 1
ATOM 4353 O O . TYR A 1 563 ? 15.705 13.700 -15.108 1.00 91.75 563 TYR A O 1
ATOM 4361 N N . ARG A 1 564 ? 14.045 13.966 -16.591 1.00 92.81 564 ARG A N 1
ATOM 4362 C CA . ARG A 1 564 ? 13.772 15.375 -16.270 1.00 92.81 564 ARG A CA 1
ATOM 4363 C C . ARG A 1 564 ? 12.816 15.554 -15.082 1.00 92.81 564 ARG A C 1
ATOM 4365 O O . ARG A 1 564 ? 12.503 16.691 -14.744 1.00 92.81 564 ARG A O 1
ATOM 4372 N N . GLY A 1 565 ? 12.330 14.469 -14.470 1.00 92.19 565 GLY A N 1
ATOM 4373 C CA . GLY A 1 565 ? 11.303 14.527 -13.423 1.00 92.19 565 GLY A CA 1
ATOM 4374 C C . GLY A 1 565 ? 9.919 14.940 -13.942 1.00 92.19 565 GLY A C 1
ATOM 4375 O O . GLY A 1 565 ? 9.020 15.246 -13.165 1.00 92.19 565 GLY A O 1
ATOM 4376 N N . GLU A 1 566 ? 9.706 14.936 -15.260 1.00 96.12 566 GLU A N 1
ATOM 4377 C CA . GLU A 1 566 ? 8.458 15.345 -15.912 1.00 96.12 566 GLU A CA 1
ATOM 4378 C C . GLU A 1 566 ? 7.517 14.145 -16.113 1.00 96.12 566 GLU A C 1
ATOM 4380 O O . GLU A 1 566 ? 7.013 13.899 -17.212 1.00 96.12 566 GLU A O 1
ATOM 4385 N N . LEU A 1 567 ? 7.267 13.380 -15.043 1.00 95.62 567 LEU A N 1
ATOM 4386 C CA . LEU A 1 567 ? 6.526 12.112 -15.111 1.00 95.62 567 LEU A CA 1
ATOM 4387 C C . LEU A 1 567 ? 5.144 12.258 -15.773 1.00 95.62 567 LEU A C 1
ATOM 4389 O O . LEU A 1 567 ? 4.734 11.398 -16.547 1.00 95.62 567 LEU A O 1
ATOM 4393 N N . HIS A 1 568 ? 4.449 13.374 -15.547 1.00 96.94 568 HIS A N 1
ATOM 4394 C CA . HIS A 1 568 ? 3.160 13.654 -16.185 1.00 96.94 568 HIS A CA 1
ATOM 4395 C C . HIS A 1 568 ? 3.231 13.656 -17.726 1.00 96.94 568 HIS A C 1
ATOM 4397 O O . HIS A 1 568 ? 2.318 13.144 -18.374 1.00 96.94 568 HIS A O 1
ATOM 4403 N N . LYS A 1 569 ? 4.314 14.171 -18.332 1.00 97.81 569 LYS A N 1
ATOM 4404 C CA . LYS A 1 569 ? 4.506 14.133 -19.794 1.00 97.81 569 LYS A CA 1
ATOM 4405 C C . LYS A 1 569 ? 4.821 12.722 -20.266 1.00 97.81 569 LYS A C 1
ATOM 4407 O O . LYS A 1 569 ? 4.230 12.276 -21.245 1.00 97.81 569 LYS A O 1
ATOM 4412 N N . ALA A 1 570 ? 5.663 11.994 -19.528 1.00 97.88 570 ALA A N 1
ATOM 4413 C CA . ALA A 1 570 ? 5.947 10.586 -19.811 1.00 97.88 570 ALA A CA 1
ATOM 4414 C C . ALA A 1 570 ? 4.656 9.748 -19.828 1.00 97.88 570 ALA A C 1
ATOM 4416 O O . ALA A 1 570 ? 4.456 8.926 -20.718 1.00 97.88 570 ALA A O 1
ATOM 4417 N N . VAL A 1 571 ? 3.737 10.016 -18.897 1.00 97.31 571 VAL A N 1
ATOM 4418 C CA . VAL A 1 571 ? 2.414 9.383 -18.829 1.00 97.31 571 VAL A CA 1
ATOM 4419 C C . VAL A 1 571 ? 1.542 9.717 -20.041 1.00 97.31 571 VAL A C 1
ATOM 4421 O O . VAL A 1 571 ? 0.901 8.824 -20.595 1.00 97.31 571 VAL A O 1
ATOM 4424 N N . ILE A 1 572 ? 1.512 10.980 -20.477 1.00 97.81 572 ILE A N 1
ATOM 4425 C CA . ILE A 1 572 ? 0.764 11.387 -21.678 1.00 97.81 572 ILE A CA 1
ATOM 4426 C C . ILE A 1 572 ? 1.318 10.667 -22.915 1.00 97.81 572 ILE A C 1
ATOM 4428 O O . ILE A 1 572 ? 0.543 10.072 -23.670 1.00 97.81 572 ILE A O 1
ATOM 4432 N N . THR A 1 573 ? 2.644 10.650 -23.082 1.00 98.38 573 THR A N 1
ATOM 4433 C CA . THR A 1 573 ? 3.312 9.912 -24.164 1.00 98.38 573 THR A CA 1
ATOM 4434 C C . THR A 1 573 ? 2.994 8.418 -24.089 1.00 98.38 573 THR A C 1
ATOM 4436 O O . THR A 1 573 ? 2.606 7.837 -25.098 1.00 98.38 573 THR A O 1
ATOM 4439 N N . GLY A 1 574 ? 3.049 7.803 -22.904 1.00 98.31 574 GLY A N 1
ATOM 4440 C CA . GLY A 1 574 ? 2.739 6.383 -22.712 1.00 98.31 574 GLY A CA 1
ATOM 4441 C C . GLY A 1 574 ? 1.303 6.007 -23.083 1.00 98.31 574 GLY A C 1
ATOM 4442 O O . GLY A 1 574 ? 1.085 4.992 -23.741 1.00 98.31 574 GLY A O 1
ATOM 4443 N N . ARG A 1 575 ? 0.313 6.846 -22.745 1.00 98.12 575 ARG A N 1
ATOM 4444 C CA . ARG A 1 575 ? -1.088 6.632 -23.166 1.00 98.12 575 ARG A CA 1
ATOM 4445 C C . ARG A 1 575 ? -1.241 6.710 -24.684 1.00 98.12 575 ARG A C 1
ATOM 4447 O O . ARG A 1 575 ? -1.925 5.878 -25.271 1.00 98.12 575 ARG A O 1
ATOM 4454 N N . SER A 1 576 ? -0.591 7.689 -25.314 1.00 98.19 576 SER A N 1
ATOM 4455 C CA . SER A 1 576 ? -0.571 7.814 -26.776 1.00 98.19 576 SER A CA 1
ATOM 4456 C C . SER A 1 576 ? 0.068 6.585 -27.434 1.00 98.19 576 SER A C 1
ATOM 4458 O O . SER A 1 576 ? -0.480 6.033 -28.389 1.00 98.19 576 SER A O 1
ATOM 4460 N N . ALA A 1 577 ? 1.179 6.105 -26.869 1.00 98.38 577 ALA A N 1
ATOM 4461 C CA . ALA A 1 577 ? 1.897 4.938 -27.359 1.00 98.38 577 ALA A CA 1
ATOM 4462 C C . ALA A 1 577 ? 1.050 3.659 -27.268 1.00 98.38 577 ALA A C 1
ATOM 4464 O O . ALA A 1 577 ? 0.962 2.938 -28.254 1.00 98.38 577 ALA A O 1
ATOM 4465 N N . ILE A 1 578 ? 0.352 3.416 -26.150 1.00 98.31 578 ILE A N 1
ATOM 4466 C CA . ILE A 1 578 ? -0.544 2.251 -25.985 1.00 98.31 578 ILE A CA 1
ATOM 4467 C C . ILE A 1 578 ? -1.725 2.287 -26.956 1.00 98.31 578 ILE A C 1
ATOM 4469 O O . ILE A 1 578 ? -2.093 1.253 -27.506 1.00 98.31 578 ILE A O 1
ATOM 4473 N N . ASN A 1 579 ? -2.295 3.468 -27.215 1.00 97.81 579 ASN A N 1
ATOM 4474 C CA . ASN A 1 579 ? -3.371 3.603 -28.200 1.00 97.81 579 ASN A CA 1
ATOM 4475 C C . ASN A 1 579 ? -2.915 3.216 -29.616 1.00 97.81 579 ASN A C 1
ATOM 4477 O O . ASN A 1 579 ? -3.728 2.756 -30.414 1.00 97.81 579 ASN A O 1
ATOM 4481 N N . ARG A 1 580 ? -1.627 3.409 -29.933 1.00 98.06 580 ARG A N 1
ATOM 4482 C CA . ARG A 1 580 ? -1.041 3.024 -31.222 1.00 98.06 580 ARG A CA 1
ATOM 4483 C C . ARG A 1 580 ? -0.566 1.570 -31.237 1.00 98.06 580 ARG A C 1
ATOM 4485 O O . ARG A 1 580 ? -0.797 0.872 -32.220 1.00 98.06 580 ARG A O 1
ATOM 4492 N N . ASN A 1 581 ? 0.097 1.133 -30.171 1.00 98.44 581 ASN A N 1
ATOM 4493 C CA . ASN A 1 581 ? 0.604 -0.218 -29.979 1.00 98.44 581 ASN A CA 1
ATOM 4494 C C . ASN A 1 581 ? 0.305 -0.708 -28.543 1.00 98.44 581 ASN A C 1
ATOM 4496 O O . ASN A 1 581 ? 1.084 -0.433 -27.623 1.00 98.44 581 ASN A O 1
ATOM 4500 N N . PRO A 1 582 ? -0.776 -1.485 -28.338 1.00 98.12 582 PRO A N 1
ATOM 4501 C CA . PRO A 1 582 ? -1.143 -1.998 -27.020 1.00 98.12 582 PRO A CA 1
ATOM 4502 C C . PRO A 1 582 ? -0.205 -3.094 -26.494 1.00 98.12 582 PRO A C 1
ATOM 4504 O O . PRO A 1 582 ? -0.375 -3.506 -25.350 1.00 98.12 582 PRO A O 1
ATOM 4507 N N . GLU A 1 583 ? 0.773 -3.559 -27.283 1.00 98.25 583 GLU A N 1
ATOM 4508 C CA . GLU A 1 583 ? 1.788 -4.544 -26.879 1.00 98.25 583 GLU A CA 1
ATOM 4509 C C . GLU A 1 583 ? 3.110 -3.897 -26.415 1.00 98.25 583 GLU A C 1
ATOM 4511 O O . GLU A 1 583 ? 4.065 -4.602 -26.078 1.00 98.25 583 GLU A O 1
ATOM 4516 N N . LEU A 1 584 ? 3.200 -2.559 -26.385 1.00 98.31 584 LEU A N 1
ATOM 4517 C CA . LEU A 1 584 ? 4.408 -1.846 -25.963 1.00 98.31 584 LEU A CA 1
ATOM 4518 C C . LEU A 1 584 ? 4.567 -1.858 -24.430 1.00 98.31 584 LEU A C 1
ATOM 4520 O O . LEU A 1 584 ? 4.203 -0.904 -23.739 1.00 98.31 584 LEU A O 1
ATOM 4524 N N . ALA A 1 585 ? 5.165 -2.924 -23.892 1.00 98.56 585 ALA A N 1
ATOM 4525 C CA . ALA A 1 585 ? 5.346 -3.144 -22.449 1.00 98.56 585 ALA A CA 1
ATOM 4526 C C . ALA A 1 585 ? 5.976 -1.950 -21.696 1.00 98.56 585 ALA A C 1
ATOM 4528 O O . ALA A 1 585 ? 5.574 -1.640 -20.573 1.00 98.56 585 ALA A O 1
ATOM 4529 N N . TYR A 1 586 ? 6.927 -1.239 -22.315 1.00 98.50 586 TYR A N 1
ATOM 4530 C CA . TYR A 1 586 ? 7.588 -0.079 -21.704 1.00 98.50 586 TYR A CA 1
ATOM 4531 C C . TYR A 1 586 ? 6.608 1.058 -21.365 1.00 98.50 586 TYR A C 1
ATOM 4533 O O . TYR A 1 586 ? 6.752 1.720 -20.339 1.00 98.50 586 TYR A O 1
ATOM 4541 N N . ALA A 1 587 ? 5.575 1.266 -22.188 1.00 98.56 587 ALA A N 1
ATOM 4542 C CA . ALA A 1 587 ? 4.564 2.282 -21.919 1.00 98.56 587 ALA A CA 1
ATOM 4543 C C . ALA A 1 587 ? 3.752 1.946 -20.659 1.00 98.56 587 ALA A C 1
ATOM 4545 O O . ALA A 1 587 ? 3.541 2.819 -19.819 1.00 98.56 587 ALA A O 1
ATOM 4546 N N . TYR A 1 588 ? 3.375 0.677 -20.463 1.00 98.69 588 TYR A N 1
ATOM 4547 C CA . TYR A 1 588 ? 2.703 0.237 -19.234 1.00 98.69 588 TYR A CA 1
ATOM 4548 C C . TYR A 1 588 ? 3.583 0.400 -17.996 1.00 98.69 588 TYR A C 1
ATOM 4550 O O . TYR A 1 588 ? 3.082 0.815 -16.951 1.00 98.69 588 TYR A O 1
ATOM 4558 N N . PHE A 1 589 ? 4.890 0.138 -18.114 1.00 98.44 589 PHE A N 1
ATOM 4559 C CA . PHE A 1 589 ? 5.839 0.397 -17.031 1.00 98.44 589 PHE A CA 1
ATOM 4560 C C . PHE A 1 589 ? 5.804 1.871 -16.614 1.00 98.44 589 PHE A C 1
ATOM 4562 O O . PHE A 1 589 ? 5.582 2.155 -15.439 1.00 98.44 589 PHE A O 1
ATOM 4569 N N . ILE A 1 590 ? 5.900 2.804 -17.565 1.00 98.12 590 ILE A N 1
ATOM 4570 C CA . ILE A 1 590 ? 5.823 4.248 -17.289 1.00 98.12 590 ILE A CA 1
ATOM 4571 C C . ILE A 1 590 ? 4.472 4.639 -16.677 1.00 98.12 590 ILE A C 1
ATOM 4573 O O . ILE A 1 590 ? 4.427 5.415 -15.723 1.00 98.12 590 ILE A O 1
ATOM 4577 N N . LEU A 1 591 ? 3.361 4.080 -17.168 1.00 98.06 591 LEU A N 1
ATOM 4578 C CA . LEU A 1 591 ? 2.043 4.347 -16.588 1.00 98.06 591 LEU A CA 1
ATOM 4579 C C . LEU A 1 591 ? 1.889 3.802 -15.160 1.00 98.06 591 LEU A C 1
ATOM 4581 O O . LEU A 1 591 ? 1.138 4.390 -14.387 1.00 98.06 591 LEU A O 1
ATOM 4585 N N . SER A 1 592 ? 2.610 2.738 -14.797 1.00 98.00 592 SER A N 1
ATOM 4586 C CA . SER A 1 592 ? 2.601 2.163 -13.442 1.00 98.00 592 SER A CA 1
ATOM 4587 C C . SER A 1 592 ? 3.367 2.987 -12.395 1.00 98.00 592 SER A C 1
ATOM 4589 O O . SER A 1 592 ? 3.334 2.660 -11.206 1.00 98.00 592 SER A O 1
ATOM 4591 N N . LEU A 1 593 ? 4.064 4.048 -12.819 1.00 95.94 593 LEU A N 1
ATOM 4592 C CA . LEU A 1 593 ? 4.798 4.959 -11.936 1.00 95.94 593 LEU A CA 1
ATOM 4593 C C . LEU A 1 593 ? 3.923 6.093 -11.370 1.00 95.94 593 LEU A C 1
ATOM 4595 O O . LEU A 1 593 ? 4.428 6.903 -10.604 1.00 95.94 593 LEU A O 1
ATOM 4599 N N . GLN A 1 594 ? 2.644 6.182 -11.750 1.00 94.62 594 GLN A N 1
ATOM 4600 C CA . GLN A 1 594 ? 1.728 7.236 -11.291 1.00 94.62 594 GLN A CA 1
ATOM 4601 C C . GLN A 1 594 ? 1.348 7.082 -9.811 1.00 94.62 594 GLN A C 1
ATOM 4603 O O . GLN A 1 594 ? 1.295 5.966 -9.288 1.00 94.62 594 GLN A O 1
ATOM 4608 N N . ASP A 1 595 ? 0.971 8.200 -9.183 1.00 91.19 595 ASP A N 1
ATOM 4609 C CA . ASP A 1 595 ? 0.523 8.245 -7.783 1.00 91.19 595 ASP A CA 1
ATOM 4610 C C . ASP A 1 595 ? -0.823 7.531 -7.550 1.00 91.19 595 ASP A C 1
ATOM 4612 O O . ASP A 1 595 ? -1.101 7.058 -6.446 1.00 91.19 595 ASP A O 1
ATOM 4616 N N . ASP A 1 596 ? -1.666 7.415 -8.585 1.00 94.31 596 ASP A N 1
ATOM 4617 C CA . ASP A 1 596 ? -2.910 6.641 -8.523 1.00 94.31 596 ASP A CA 1
ATOM 4618 C C . ASP A 1 596 ? -2.590 5.142 -8.473 1.00 94.31 596 ASP A C 1
ATOM 4620 O O . ASP A 1 596 ? -2.396 4.491 -9.501 1.00 94.31 596 ASP A O 1
ATOM 4624 N N . ARG A 1 597 ? -2.558 4.591 -7.256 1.00 93.38 597 ARG A N 1
ATOM 4625 C CA . ARG A 1 597 ? -2.228 3.185 -6.986 1.00 93.38 597 ARG A CA 1
ATOM 4626 C C . ARG A 1 597 ? -3.131 2.204 -7.736 1.00 93.38 597 ARG A C 1
ATOM 4628 O O . ARG A 1 597 ? -2.643 1.179 -8.204 1.00 93.38 597 ARG A O 1
ATOM 4635 N N . GLU A 1 598 ? -4.428 2.490 -7.873 1.00 93.94 598 GLU A N 1
ATOM 4636 C CA . GLU A 1 598 ? -5.377 1.585 -8.540 1.00 93.94 598 GLU A CA 1
ATOM 4637 C C . GLU A 1 598 ? -5.172 1.581 -10.056 1.00 93.94 598 GLU A C 1
ATOM 4639 O O . GLU A 1 598 ? -5.155 0.521 -10.690 1.00 93.94 598 GLU A O 1
ATOM 4644 N N . CYS A 1 599 ? -4.983 2.759 -10.652 1.00 94.56 599 CYS A N 1
ATOM 4645 C CA . CYS A 1 599 ? -4.587 2.862 -12.052 1.00 94.56 599 CYS A CA 1
ATOM 4646 C C . CYS A 1 599 ? -3.236 2.173 -12.285 1.00 94.56 599 CYS A C 1
ATOM 4648 O O . CYS A 1 599 ? -3.129 1.318 -13.164 1.00 94.56 599 CYS A O 1
ATOM 4650 N N . SER A 1 600 ? -2.236 2.475 -11.459 1.00 96.69 600 SER A N 1
ATOM 4651 C CA . SER A 1 600 ? -0.882 1.937 -11.576 1.00 96.69 600 SER A CA 1
ATOM 4652 C C . SER A 1 600 ? -0.828 0.416 -11.438 1.00 96.69 600 SER A C 1
ATOM 4654 O O . SER A 1 600 ? -0.153 -0.237 -12.236 1.00 96.69 600 SER A O 1
ATOM 4656 N N . PHE A 1 601 ? -1.586 -0.168 -10.504 1.00 97.50 601 PHE A N 1
ATOM 4657 C CA . PHE A 1 601 ? -1.748 -1.619 -10.387 1.00 97.50 601 PHE A CA 1
ATOM 4658 C C . PHE A 1 601 ? -2.322 -2.230 -11.673 1.00 97.50 601 PHE A C 1
ATOM 4660 O O . PHE A 1 601 ? -1.731 -3.150 -12.242 1.00 97.50 601 PHE A O 1
ATOM 4667 N N . ARG A 1 602 ? -3.433 -1.680 -12.188 1.00 97.38 602 ARG A N 1
ATOM 4668 C CA . ARG A 1 602 ? -4.052 -2.170 -13.433 1.00 97.38 602 ARG A CA 1
ATOM 4669 C C . ARG A 1 602 ? -3.102 -2.074 -14.624 1.00 97.38 602 ARG A C 1
ATOM 4671 O O . ARG A 1 602 ? -3.039 -3.005 -15.422 1.00 97.38 602 ARG A O 1
ATOM 4678 N N . MET A 1 603 ? -2.354 -0.977 -14.740 1.00 98.25 603 MET A N 1
ATOM 4679 C CA . MET A 1 603 ? -1.371 -0.796 -15.812 1.00 98.25 603 MET A CA 1
ATOM 4680 C C . MET A 1 603 ? -0.215 -1.790 -15.690 1.00 98.25 603 MET A C 1
ATOM 4682 O O . MET A 1 603 ? 0.180 -2.369 -16.699 1.00 98.25 603 MET A O 1
ATOM 4686 N N . ALA A 1 604 ? 0.273 -2.059 -14.476 1.00 98.50 604 ALA A N 1
ATOM 4687 C CA . ALA A 1 604 ? 1.303 -3.069 -14.250 1.00 98.50 604 ALA A CA 1
ATOM 4688 C C . ALA A 1 604 ? 0.829 -4.473 -14.673 1.00 98.50 604 ALA A C 1
ATOM 4690 O O . ALA A 1 604 ? 1.512 -5.148 -15.445 1.00 98.50 604 ALA A O 1
ATOM 4691 N N . LYS A 1 605 ? -0.377 -4.889 -14.252 1.00 98.38 605 LYS A N 1
ATOM 4692 C CA . LYS A 1 605 ? -0.952 -6.191 -14.642 1.00 98.38 605 LYS A CA 1
ATOM 4693 C C . LYS A 1 605 ? -1.218 -6.286 -16.145 1.00 98.38 605 LYS A C 1
ATOM 4695 O O . LYS A 1 605 ? -0.954 -7.336 -16.722 1.00 98.38 605 LYS A O 1
ATOM 4700 N N . ALA A 1 606 ? -1.686 -5.213 -16.785 1.00 98.00 606 ALA A N 1
ATOM 4701 C CA . ALA A 1 606 ? -1.861 -5.169 -18.239 1.00 98.00 606 ALA A CA 1
ATOM 4702 C C . ALA A 1 606 ? -0.517 -5.291 -18.979 1.00 98.00 606 ALA A C 1
ATOM 4704 O O . ALA A 1 606 ? -0.398 -6.076 -19.918 1.00 98.00 606 ALA A O 1
ATOM 4705 N N . GLY A 1 607 ? 0.524 -4.598 -18.506 1.00 98.38 607 GLY A N 1
ATOM 4706 C CA . GLY A 1 607 ? 1.878 -4.713 -19.047 1.00 98.38 607 GLY A CA 1
ATOM 4707 C C . GLY A 1 607 ? 2.435 -6.136 -18.968 1.00 98.38 607 GLY A C 1
ATOM 4708 O O . GLY A 1 607 ? 3.073 -6.596 -19.914 1.00 98.38 607 GLY A O 1
ATOM 4709 N N . LEU A 1 608 ? 2.136 -6.873 -17.889 1.00 98.50 608 LEU A N 1
ATOM 4710 C CA . LEU A 1 608 ? 2.546 -8.277 -17.729 1.00 98.50 608 LEU A CA 1
ATOM 4711 C C . LEU A 1 608 ? 1.922 -9.232 -18.763 1.00 98.50 608 LEU A C 1
ATOM 4713 O O . LEU A 1 608 ? 2.453 -10.327 -18.957 1.00 98.50 608 LEU A O 1
ATOM 4717 N N . GLN A 1 609 ? 0.848 -8.817 -19.443 1.00 98.06 609 GLN A N 1
ATOM 4718 C CA . GLN A 1 609 ? 0.215 -9.573 -20.531 1.00 98.06 609 GLN A CA 1
ATOM 4719 C C . GLN A 1 609 ? 0.843 -9.301 -21.907 1.00 98.06 609 GLN A C 1
ATOM 4721 O O . GLN A 1 609 ? 0.489 -9.968 -22.878 1.00 98.06 609 GLN A O 1
ATOM 4726 N N . CYS A 1 610 ? 1.771 -8.342 -22.027 1.00 98.44 610 CYS A N 1
ATOM 4727 C CA . CYS A 1 610 ? 2.424 -8.059 -23.305 1.00 98.44 610 CYS A CA 1
ATOM 4728 C C . CYS A 1 610 ? 3.273 -9.268 -23.750 1.00 98.44 610 CYS A C 1
ATOM 4730 O O . CYS A 1 610 ? 4.122 -9.733 -22.987 1.00 98.44 610 CYS A O 1
ATOM 4732 N N . PRO A 1 611 ? 3.118 -9.772 -24.988 1.00 97.19 611 PRO A N 1
ATOM 4733 C CA . PRO A 1 611 ? 3.780 -11.005 -25.422 1.00 97.19 611 PRO A CA 1
ATOM 4734 C C . PRO A 1 611 ? 5.299 -10.851 -25.572 1.00 97.19 611 PRO A C 1
ATOM 4736 O O . PRO A 1 611 ? 6.043 -11.827 -25.484 1.00 97.19 611 PRO A O 1
ATOM 4739 N N . ARG A 1 612 ? 5.770 -9.624 -25.821 1.00 94.94 612 ARG A N 1
ATOM 4740 C CA . ARG A 1 612 ? 7.180 -9.298 -26.044 1.00 94.94 612 ARG A CA 1
ATOM 4741 C C . ARG A 1 612 ? 7.633 -8.286 -25.002 1.00 94.94 612 ARG A C 1
ATOM 4743 O O . ARG A 1 612 ? 7.358 -7.098 -25.124 1.00 94.94 612 ARG A O 1
ATOM 4750 N N . MET A 1 613 ? 8.352 -8.757 -23.990 1.00 97.00 613 MET A N 1
ATOM 4751 C CA . MET A 1 613 ? 8.999 -7.896 -23.003 1.00 97.00 613 MET A CA 1
ATOM 4752 C C . MET A 1 613 ? 10.397 -8.410 -22.682 1.00 97.00 613 MET A C 1
ATOM 4754 O O . MET A 1 613 ? 10.670 -9.608 -22.767 1.00 97.00 613 MET A O 1
ATOM 4758 N N . THR A 1 614 ? 11.284 -7.496 -22.308 1.00 96.56 614 THR A N 1
ATOM 4759 C CA . THR A 1 614 ? 12.594 -7.864 -21.772 1.00 96.56 614 THR A CA 1
ATOM 4760 C C . THR A 1 614 ? 12.432 -8.449 -20.361 1.00 96.56 614 THR A C 1
ATOM 4762 O O . THR A 1 614 ? 11.462 -8.116 -19.670 1.00 96.56 614 THR A O 1
ATOM 4765 N N . PRO A 1 615 ? 13.374 -9.288 -19.887 1.00 96.00 615 PRO A N 1
ATOM 4766 C CA . PRO A 1 615 ? 13.369 -9.763 -18.502 1.00 96.00 615 PRO A CA 1
ATOM 4767 C C . PRO A 1 615 ? 13.321 -8.618 -17.481 1.00 96.00 615 PRO A C 1
ATOM 4769 O O . PRO A 1 615 ? 12.561 -8.692 -16.522 1.00 96.00 615 PRO A O 1
ATOM 4772 N N . PHE A 1 616 ? 14.047 -7.527 -17.747 1.00 95.69 616 PHE A N 1
ATOM 4773 C CA . PHE A 1 616 ? 14.020 -6.310 -16.934 1.00 95.69 616 PHE A CA 1
ATOM 4774 C C . PHE A 1 616 ? 12.612 -5.712 -16.823 1.00 95.69 616 PHE A C 1
ATOM 4776 O O . PHE A 1 616 ? 12.121 -5.480 -15.722 1.00 95.69 616 PHE A O 1
ATOM 4783 N N . LEU A 1 617 ? 11.915 -5.501 -17.945 1.00 97.50 617 LEU A N 1
ATOM 4784 C CA . LEU A 1 617 ? 10.559 -4.949 -17.894 1.00 97.50 617 LEU A CA 1
ATOM 4785 C C . LEU A 1 617 ? 9.593 -5.869 -17.150 1.00 97.50 617 LEU A C 1
ATOM 4787 O O . LEU A 1 617 ? 8.733 -5.386 -16.416 1.00 97.50 617 LEU A O 1
ATOM 4791 N N . ARG A 1 618 ? 9.762 -7.186 -17.294 1.00 98.12 618 ARG A N 1
ATOM 4792 C CA . ARG A 1 618 ? 8.956 -8.170 -16.572 1.00 98.12 618 ARG A CA 1
ATOM 4793 C C . ARG A 1 618 ? 9.128 -8.048 -15.060 1.00 98.12 618 ARG A C 1
ATOM 4795 O O . ARG A 1 618 ? 8.129 -7.969 -14.348 1.00 98.12 618 ARG A O 1
ATOM 4802 N N . THR A 1 619 ? 10.368 -8.012 -14.571 1.00 97.75 619 THR A N 1
ATOM 4803 C CA . THR A 1 619 ? 10.647 -7.901 -13.131 1.00 97.75 619 THR A CA 1
ATOM 4804 C C . THR A 1 619 ? 10.206 -6.547 -12.580 1.00 97.75 619 THR A C 1
ATOM 4806 O O . THR A 1 619 ? 9.594 -6.504 -11.514 1.00 97.75 619 THR A O 1
ATOM 4809 N N . GLN A 1 620 ? 10.395 -5.452 -13.326 1.00 97.44 620 GLN A N 1
ATOM 4810 C CA . GLN A 1 620 ? 9.882 -4.133 -12.937 1.00 97.44 620 GLN A CA 1
ATOM 4811 C C . GLN A 1 620 ? 8.354 -4.116 -12.807 1.00 97.44 620 GLN A C 1
ATOM 4813 O O . GLN A 1 620 ? 7.822 -3.639 -11.805 1.00 97.44 620 GLN A O 1
ATOM 4818 N N . LEU A 1 621 ? 7.633 -4.664 -13.788 1.00 98.50 621 LEU A N 1
ATOM 4819 C CA . LEU A 1 621 ? 6.170 -4.716 -13.754 1.00 98.50 621 LEU A CA 1
ATOM 4820 C C . LEU A 1 621 ? 5.648 -5.617 -12.623 1.00 98.50 621 LEU A C 1
ATOM 4822 O O . LEU A 1 621 ? 4.691 -5.229 -11.958 1.00 98.50 621 LEU A O 1
ATOM 4826 N N . LEU A 1 622 ? 6.291 -6.761 -12.351 1.00 98.50 622 LEU A N 1
ATOM 4827 C CA . LEU A 1 622 ? 5.968 -7.621 -11.200 1.00 98.50 622 LEU A CA 1
ATOM 4828 C C . LEU A 1 622 ? 6.168 -6.885 -9.870 1.00 98.50 622 LEU A C 1
ATOM 4830 O O . LEU A 1 622 ? 5.266 -6.860 -9.037 1.00 98.50 622 LEU A O 1
ATOM 4834 N N . CYS A 1 623 ? 7.317 -6.225 -9.701 1.00 98.00 623 CYS A N 1
ATOM 4835 C CA . CYS A 1 623 ? 7.629 -5.433 -8.512 1.00 98.00 623 CYS A CA 1
ATOM 4836 C C . CYS A 1 623 ? 6.577 -4.338 -8.269 1.00 98.00 623 CYS A C 1
ATOM 4838 O O . CYS A 1 623 ? 6.105 -4.144 -7.143 1.00 98.00 623 CYS A O 1
ATOM 4840 N N . ARG A 1 624 ? 6.168 -3.631 -9.332 1.00 97.94 624 ARG A N 1
ATOM 4841 C CA . ARG A 1 624 ? 5.130 -2.590 -9.266 1.00 97.94 624 ARG A CA 1
ATOM 4842 C C . ARG A 1 624 ? 3.756 -3.170 -8.957 1.00 97.94 624 ARG A C 1
ATOM 4844 O O . ARG A 1 624 ? 3.071 -2.628 -8.094 1.00 97.94 624 ARG A O 1
ATOM 4851 N N . ALA A 1 625 ? 3.369 -4.261 -9.615 1.00 98.44 625 ALA A N 1
ATOM 4852 C CA . ALA A 1 625 ? 2.101 -4.939 -9.367 1.00 98.44 625 ALA A CA 1
ATOM 4853 C C . ALA A 1 625 ? 1.984 -5.374 -7.899 1.00 98.44 625 ALA A C 1
ATOM 4855 O O . ALA A 1 625 ? 1.040 -4.962 -7.226 1.00 98.44 625 ALA A O 1
ATOM 4856 N N . ALA A 1 626 ? 2.989 -6.084 -7.377 1.00 98.44 626 ALA A N 1
ATOM 4857 C CA . ALA A 1 626 ? 3.022 -6.539 -5.989 1.00 98.44 626 ALA A CA 1
ATOM 4858 C C . ALA A 1 626 ? 2.987 -5.375 -4.986 1.00 98.44 626 ALA A C 1
ATOM 4860 O O . ALA A 1 626 ? 2.213 -5.397 -4.027 1.00 98.44 626 ALA A O 1
ATOM 4861 N N . THR A 1 627 ? 3.780 -4.322 -5.219 1.00 97.62 627 THR A N 1
ATOM 4862 C CA . THR A 1 627 ? 3.834 -3.156 -4.319 1.00 97.62 627 THR A CA 1
ATOM 4863 C C . THR A 1 627 ? 2.493 -2.421 -4.271 1.00 97.62 627 THR A C 1
ATOM 4865 O O . THR A 1 627 ? 1.970 -2.159 -3.186 1.00 97.62 627 THR A O 1
ATOM 4868 N N . HIS A 1 628 ? 1.905 -2.111 -5.432 1.00 97.88 628 HIS A N 1
ATOM 4869 C CA . HIS A 1 628 ? 0.626 -1.395 -5.499 1.00 97.88 628 HIS A CA 1
ATOM 4870 C C . HIS A 1 628 ? -0.526 -2.240 -4.950 1.00 97.88 628 HIS A C 1
ATOM 4872 O O . HIS A 1 628 ? -1.339 -1.721 -4.183 1.00 97.88 628 HIS A O 1
ATOM 4878 N N . ALA A 1 629 ? -0.568 -3.538 -5.268 1.00 98.00 629 ALA A N 1
ATOM 4879 C CA . ALA A 1 629 ? -1.551 -4.469 -4.716 1.00 98.00 629 ALA A CA 1
ATOM 4880 C C . ALA A 1 629 ? -1.449 -4.565 -3.189 1.00 98.00 629 ALA A C 1
ATOM 4882 O O . ALA A 1 629 ? -2.468 -4.484 -2.508 1.00 98.00 629 ALA A O 1
ATOM 4883 N N . THR A 1 630 ? -0.233 -4.623 -2.634 1.00 98.12 630 THR A N 1
ATOM 4884 C CA . THR A 1 630 ? -0.026 -4.639 -1.178 1.00 98.12 630 THR A CA 1
ATOM 4885 C C . THR A 1 630 ? -0.548 -3.364 -0.522 1.00 98.12 630 THR A C 1
ATOM 4887 O O . THR A 1 630 ? -1.291 -3.420 0.457 1.00 98.12 630 THR A O 1
ATOM 4890 N N . GLN A 1 631 ? -0.201 -2.196 -1.070 1.00 96.94 631 GLN A N 1
ATOM 4891 C CA . GLN A 1 631 ? -0.626 -0.907 -0.519 1.00 96.94 631 GLN A CA 1
ATOM 4892 C C . GLN A 1 631 ? -2.145 -0.707 -0.601 1.00 96.94 631 GLN A C 1
ATOM 4894 O O . GLN A 1 631 ? -2.760 -0.249 0.365 1.00 96.94 631 GLN A O 1
ATOM 4899 N N . LEU A 1 632 ? -2.759 -1.054 -1.738 1.00 96.94 632 LEU A N 1
ATOM 4900 C CA . LEU A 1 632 ? -4.213 -1.024 -1.906 1.00 96.94 632 LEU A CA 1
ATOM 4901 C C . LEU A 1 632 ? -4.894 -2.029 -0.977 1.00 96.94 632 LEU A C 1
ATOM 4903 O O . LEU A 1 632 ? -5.835 -1.662 -0.281 1.00 96.94 632 LEU A O 1
ATOM 4907 N N . GLY A 1 633 ? -4.393 -3.263 -0.922 1.00 97.56 633 GLY A N 1
ATOM 4908 C CA . GLY A 1 633 ? -4.906 -4.325 -0.063 1.00 97.56 633 GLY A CA 1
ATOM 4909 C C . GLY A 1 633 ? -4.911 -3.912 1.406 1.00 97.56 633 GLY A C 1
ATOM 4910 O O . GLY A 1 633 ? -5.958 -3.949 2.046 1.00 97.56 633 GLY A O 1
ATOM 4911 N N . LEU A 1 634 ? -3.787 -3.400 1.917 1.00 97.19 634 LEU A N 1
ATOM 4912 C CA . LEU A 1 634 ? -3.689 -2.865 3.280 1.00 97.19 634 LEU A CA 1
ATOM 4913 C C . LEU A 1 634 ? -4.692 -1.732 3.537 1.00 97.19 634 LEU A C 1
ATOM 4915 O O . LEU A 1 634 ? -5.347 -1.720 4.578 1.00 97.19 634 LEU A O 1
ATOM 4919 N N . SER A 1 635 ? -4.842 -0.796 2.594 1.00 94.94 635 SER A N 1
ATOM 4920 C CA . SER A 1 635 ? -5.799 0.309 2.723 1.00 94.94 635 SER A CA 1
ATOM 4921 C C . SER A 1 635 ? -7.250 -0.176 2.748 1.00 94.94 635 SER A C 1
ATOM 4923 O O . SER A 1 635 ? -8.056 0.336 3.524 1.00 94.94 635 SER A O 1
ATOM 4925 N N . LEU A 1 636 ? -7.602 -1.139 1.896 1.00 91.62 636 LEU A N 1
ATOM 4926 C CA . LEU A 1 636 ? -8.958 -1.672 1.798 1.00 91.62 636 LEU A CA 1
ATOM 4927 C C . LEU A 1 636 ? -9.319 -2.550 2.999 1.00 91.62 636 LEU A C 1
ATOM 4929 O O . LEU A 1 636 ? -10.435 -2.452 3.505 1.00 91.62 636 LEU A O 1
ATOM 4933 N N . LEU A 1 637 ? -8.367 -3.330 3.516 1.00 94.94 637 LEU A N 1
ATOM 4934 C CA . LEU A 1 637 ? -8.554 -4.154 4.712 1.00 94.94 637 LEU A CA 1
ATOM 4935 C C . LEU A 1 637 ? -8.826 -3.325 5.974 1.00 94.94 637 LEU A C 1
ATOM 4937 O O . LEU A 1 637 ? -9.453 -3.821 6.902 1.00 94.94 637 LEU A O 1
ATOM 4941 N N . GLN A 1 638 ? -8.414 -2.057 6.014 1.00 91.25 638 GLN A N 1
ATOM 4942 C CA . GLN A 1 638 ? -8.721 -1.139 7.120 1.00 91.25 638 GLN A CA 1
ATOM 4943 C C . GLN A 1 638 ? -10.136 -0.539 7.040 1.00 91.25 638 GLN A C 1
ATOM 4945 O O . GLN A 1 638 ? -10.592 0.115 7.984 1.00 91.25 638 GLN A O 1
ATOM 4950 N N . SER A 1 639 ? -10.850 -0.759 5.934 1.00 87.50 639 SER A N 1
ATOM 4951 C CA . SER A 1 639 ? -12.221 -0.290 5.745 1.00 87.50 639 SER A CA 1
ATOM 4952 C C . SER A 1 639 ? -13.205 -1.013 6.674 1.00 87.50 639 SER A C 1
ATOM 4954 O O . SER A 1 639 ? -13.039 -2.200 6.948 1.00 87.50 639 SER A O 1
ATOM 4956 N N . PRO A 1 640 ? -14.280 -0.345 7.135 1.00 79.44 640 PRO A N 1
ATOM 4957 C CA . PRO A 1 640 ? -15.385 -1.028 7.802 1.00 79.44 640 PRO A CA 1
ATOM 4958 C C . PRO A 1 640 ? -16.286 -1.812 6.830 1.00 79.44 640 PRO A C 1
ATOM 4960 O O . PRO A 1 640 ? -17.141 -2.561 7.291 1.00 79.44 640 PRO A O 1
ATOM 4963 N N . SER A 1 641 ? -16.148 -1.623 5.511 1.00 81.88 641 SER A N 1
ATOM 4964 C CA . SER A 1 641 ? -17.002 -2.275 4.508 1.00 81.88 641 SER A CA 1
ATOM 4965 C C . SER A 1 641 ? -16.557 -3.720 4.237 1.00 81.88 641 SER A C 1
ATOM 4967 O O . SER A 1 641 ? -15.423 -3.907 3.789 1.00 81.88 641 SER A O 1
ATOM 4969 N N . PRO A 1 642 ? -17.434 -4.731 4.409 1.00 76.75 642 PRO A N 1
ATOM 4970 C CA . PRO A 1 642 ? -17.112 -6.129 4.114 1.00 76.75 642 PRO A CA 1
ATOM 4971 C C . PRO A 1 642 ? -16.656 -6.366 2.670 1.00 76.75 642 PRO A C 1
ATOM 4973 O O . PRO A 1 642 ? -15.681 -7.080 2.454 1.00 76.75 642 PRO A O 1
ATOM 4976 N N . LEU A 1 643 ? -17.294 -5.705 1.695 1.00 79.75 643 LEU A N 1
ATOM 4977 C CA . LEU A 1 643 ? -16.937 -5.801 0.273 1.00 79.75 643 LEU A CA 1
ATOM 4978 C C . LEU A 1 643 ? -15.508 -5.300 0.010 1.00 79.75 643 LEU A C 1
ATOM 4980 O O . LEU A 1 643 ? -14.758 -5.880 -0.773 1.00 79.75 643 LEU A O 1
ATOM 4984 N N . LEU A 1 644 ? -15.121 -4.205 0.671 1.00 84.00 644 LEU A N 1
ATOM 4985 C CA . LEU A 1 644 ? -13.768 -3.670 0.545 1.00 84.00 644 LEU A CA 1
ATOM 4986 C C . LEU A 1 644 ? -12.751 -4.571 1.245 1.00 84.00 644 LEU A C 1
ATOM 4988 O O . LEU A 1 644 ? -11.658 -4.742 0.717 1.00 84.00 644 LEU A O 1
ATOM 4992 N N . ILE A 1 645 ? -13.111 -5.187 2.374 1.00 86.31 645 ILE A N 1
ATOM 4993 C CA . ILE A 1 645 ? -12.254 -6.171 3.045 1.00 86.31 645 ILE A CA 1
ATOM 4994 C C . ILE A 1 645 ? -12.001 -7.369 2.122 1.00 86.31 645 ILE A C 1
ATOM 4996 O O . ILE A 1 645 ? -10.844 -7.720 1.922 1.00 86.31 645 ILE A O 1
ATOM 5000 N N . GLU A 1 646 ? -13.038 -7.940 1.501 1.00 84.00 646 GLU A N 1
ATOM 5001 C CA . GLU A 1 646 ? -12.899 -9.061 0.556 1.00 84.00 646 GLU A CA 1
ATOM 5002 C C . GLU A 1 646 ? -11.980 -8.702 -0.619 1.00 84.00 646 GLU A C 1
ATOM 5004 O O . GLU A 1 646 ? -10.992 -9.392 -0.875 1.00 84.00 646 GLU A O 1
ATOM 5009 N N . ARG A 1 647 ? -12.233 -7.560 -1.272 1.00 88.00 647 ARG A N 1
ATOM 5010 C CA . ARG A 1 647 ? -11.366 -7.048 -2.342 1.00 88.00 647 ARG A CA 1
ATOM 5011 C C . ARG A 1 647 ? -9.925 -6.844 -1.863 1.00 88.00 647 ARG A C 1
ATOM 5013 O O . ARG A 1 647 ? -8.981 -7.136 -2.595 1.00 88.00 647 ARG A O 1
ATOM 5020 N N . GLY A 1 648 ? -9.749 -6.331 -0.647 1.00 95.06 648 GLY A N 1
ATOM 5021 C CA . GLY A 1 648 ? -8.445 -6.154 -0.019 1.00 95.06 648 GLY A CA 1
ATOM 5022 C C . GLY A 1 648 ? -7.717 -7.481 0.185 1.00 95.06 648 GLY A C 1
ATOM 5023 O O . GLY A 1 648 ? -6.535 -7.575 -0.134 1.00 95.06 648 GLY A O 1
ATOM 5024 N N . THR A 1 649 ? -8.422 -8.521 0.636 1.00 94.19 649 THR A N 1
ATOM 5025 C CA . THR A 1 649 ? -7.884 -9.881 0.773 1.00 94.19 649 THR A CA 1
ATOM 5026 C C . THR A 1 649 ? -7.413 -10.436 -0.568 1.00 94.19 649 THR A C 1
ATOM 5028 O O . THR A 1 649 ? -6.289 -10.930 -0.642 1.00 94.19 649 THR A O 1
ATOM 5031 N N . THR A 1 650 ? -8.212 -10.304 -1.634 1.00 92.81 650 THR A N 1
ATOM 5032 C CA . THR A 1 650 ? -7.810 -10.738 -2.984 1.00 92.81 650 THR A CA 1
ATOM 5033 C C . THR A 1 650 ? -6.518 -10.057 -3.431 1.00 92.81 650 THR A C 1
ATOM 5035 O O . THR A 1 650 ? -5.598 -10.732 -3.879 1.00 92.81 650 THR A O 1
ATOM 5038 N N . LEU A 1 651 ? -6.399 -8.739 -3.236 1.00 96.31 651 LEU A N 1
ATOM 5039 C CA . LEU A 1 651 ? -5.188 -7.998 -3.604 1.00 96.31 651 LEU A CA 1
ATOM 5040 C C . LEU A 1 651 ? -3.951 -8.423 -2.799 1.00 96.31 651 LEU A C 1
ATOM 5042 O O . LEU A 1 651 ? -2.855 -8.446 -3.350 1.00 96.31 651 LEU A O 1
ATOM 5046 N N . ILE A 1 652 ? -4.098 -8.767 -1.515 1.00 98.25 652 ILE A N 1
ATOM 5047 C CA . ILE A 1 652 ? -2.981 -9.277 -0.702 1.00 98.25 652 ILE A CA 1
ATOM 5048 C C . ILE A 1 652 ? -2.505 -10.648 -1.200 1.00 98.25 652 ILE A C 1
ATOM 5050 O O . ILE A 1 652 ? -1.298 -10.881 -1.259 1.00 98.25 652 ILE A O 1
ATOM 5054 N N . LEU A 1 653 ? -3.427 -11.535 -1.581 1.00 96.62 653 LEU A N 1
ATOM 5055 C CA . LEU A 1 653 ? -3.077 -12.836 -2.160 1.00 96.62 653 LEU A CA 1
ATOM 5056 C C . LEU A 1 653 ? -2.366 -12.663 -3.510 1.00 96.62 653 LEU A C 1
ATOM 5058 O O . LEU A 1 653 ? -1.273 -13.190 -3.693 1.00 96.62 653 LEU A O 1
ATOM 5062 N N . GLU A 1 654 ? -2.911 -11.831 -4.402 1.00 97.06 654 GLU A N 1
ATOM 5063 C CA . GLU A 1 654 ? -2.275 -11.514 -5.689 1.00 97.06 654 GLU A CA 1
ATOM 5064 C C . GLU A 1 654 ? -0.886 -10.884 -5.512 1.00 97.06 654 GLU A C 1
ATOM 5066 O O . GLU A 1 654 ? 0.044 -11.206 -6.251 1.00 97.06 654 GLU A O 1
ATOM 5071 N N . ALA A 1 655 ? -0.717 -10.009 -4.515 1.00 98.31 655 ALA A N 1
ATOM 5072 C CA . ALA A 1 655 ? 0.578 -9.417 -4.203 1.00 98.31 655 ALA A CA 1
ATOM 5073 C C . ALA A 1 655 ? 1.603 -10.467 -3.754 1.00 98.31 655 ALA A C 1
ATOM 5075 O O . ALA A 1 655 ? 2.780 -10.362 -4.111 1.00 98.31 655 ALA A O 1
ATOM 5076 N N . LEU A 1 656 ? 1.179 -11.471 -2.978 1.00 98.00 656 LEU A N 1
ATOM 5077 C CA . LEU A 1 656 ? 2.046 -12.565 -2.542 1.00 98.00 656 LEU A CA 1
ATOM 5078 C C . LEU A 1 656 ? 2.471 -13.435 -3.728 1.00 98.00 656 LEU A C 1
ATOM 5080 O O . LEU A 1 656 ? 3.657 -13.755 -3.846 1.00 98.00 656 LEU A O 1
ATOM 5084 N N . ASP A 1 657 ? 1.544 -13.745 -4.631 1.00 97.94 657 ASP A N 1
ATOM 5085 C CA . ASP A 1 657 ? 1.829 -14.499 -5.853 1.00 97.94 657 ASP A CA 1
ATOM 5086 C C . ASP A 1 657 ? 2.808 -13.748 -6.760 1.00 97.94 657 ASP A C 1
ATOM 5088 O O . ASP A 1 657 ? 3.861 -14.285 -7.115 1.00 97.94 657 ASP A O 1
ATOM 5092 N N . ASP A 1 658 ? 2.531 -12.476 -7.067 1.00 98.38 658 ASP A N 1
ATOM 5093 C CA . ASP A 1 658 ? 3.411 -11.637 -7.891 1.00 98.38 658 ASP A CA 1
ATOM 5094 C C . ASP A 1 658 ? 4.806 -11.489 -7.244 1.00 98.38 658 ASP A C 1
ATOM 5096 O O . ASP A 1 658 ? 5.824 -11.525 -7.940 1.00 98.38 658 ASP A O 1
ATOM 5100 N N . THR A 1 659 ? 4.876 -11.402 -5.909 1.00 98.50 659 THR A N 1
ATOM 5101 C CA . THR A 1 659 ? 6.141 -11.369 -5.151 1.00 98.50 659 THR A CA 1
ATOM 5102 C C . THR A 1 659 ? 6.919 -12.679 -5.274 1.00 98.50 659 THR A C 1
ATOM 5104 O O . THR A 1 659 ? 8.135 -12.667 -5.482 1.00 98.50 659 THR A O 1
ATOM 5107 N N . ASN A 1 660 ? 6.248 -13.827 -5.176 1.00 97.62 660 ASN A N 1
ATOM 5108 C CA . ASN A 1 660 ? 6.886 -15.133 -5.346 1.00 97.62 660 ASN A CA 1
ATOM 5109 C C . ASN A 1 660 ? 7.407 -15.320 -6.777 1.00 97.62 660 ASN A C 1
ATOM 5111 O O . ASN A 1 660 ? 8.540 -15.770 -6.960 1.00 97.62 660 ASN A O 1
ATOM 5115 N N . VAL A 1 661 ? 6.622 -14.914 -7.780 1.00 98.06 661 VAL A N 1
ATOM 5116 C CA . VAL A 1 661 ? 7.034 -14.935 -9.191 1.00 98.06 661 VAL A CA 1
ATOM 5117 C C . VAL A 1 661 ? 8.232 -14.012 -9.421 1.00 98.06 661 VAL A C 1
ATOM 5119 O O . VAL A 1 661 ? 9.172 -14.408 -10.112 1.00 98.06 661 VAL A O 1
ATOM 5122 N N . PHE A 1 662 ? 8.242 -12.818 -8.817 1.00 98.25 662 PHE A N 1
ATOM 5123 C CA . PHE A 1 662 ? 9.391 -11.914 -8.866 1.00 98.25 662 PHE A CA 1
ATOM 5124 C C . PHE A 1 662 ? 10.648 -12.582 -8.302 1.00 98.25 662 PHE A C 1
ATOM 5126 O O . PHE A 1 662 ? 11.656 -12.648 -8.999 1.00 98.25 662 PHE A O 1
ATOM 5133 N N . ILE A 1 663 ? 10.594 -13.101 -7.069 1.00 97.75 663 ILE A N 1
ATOM 5134 C CA . ILE A 1 663 ? 11.762 -13.688 -6.385 1.00 97.75 663 ILE A CA 1
ATOM 5135 C C . ILE A 1 663 ? 12.312 -14.888 -7.162 1.00 97.75 663 ILE A C 1
ATOM 5137 O O . ILE A 1 663 ? 13.518 -15.123 -7.166 1.00 97.75 663 ILE A O 1
ATOM 5141 N N . LEU A 1 664 ? 11.437 -15.646 -7.826 1.00 96.75 664 LEU A N 1
ATOM 5142 C CA . LEU A 1 664 ? 11.829 -16.781 -8.654 1.00 96.75 664 LEU A CA 1
ATOM 5143 C C . LEU A 1 664 ? 12.516 -16.359 -9.964 1.00 96.75 664 LEU A C 1
ATOM 5145 O O . LEU A 1 664 ? 13.409 -17.063 -10.430 1.00 96.75 664 LEU A O 1
ATOM 5149 N N . GLN A 1 665 ? 12.077 -15.260 -10.586 1.00 96.00 665 GLN A N 1
ATOM 5150 C CA . GLN A 1 665 ? 12.545 -14.838 -11.914 1.00 96.00 665 GLN A CA 1
ATOM 5151 C C . GLN A 1 665 ? 13.699 -13.835 -11.876 1.00 96.00 665 GLN A C 1
ATOM 5153 O O . GLN A 1 665 ? 14.505 -13.804 -12.806 1.00 96.00 665 GLN A O 1
ATOM 5158 N N . ALA A 1 666 ? 13.763 -12.990 -10.850 1.00 96.50 666 ALA A N 1
ATOM 5159 C CA . ALA A 1 666 ? 14.794 -11.974 -10.710 1.00 96.50 666 ALA A CA 1
ATOM 5160 C C . ALA A 1 666 ? 16.122 -12.588 -10.249 1.00 96.50 666 ALA A C 1
ATOM 5162 O O . ALA A 1 666 ? 16.159 -13.576 -9.512 1.00 96.50 666 ALA A O 1
ATOM 5163 N N . SER A 1 667 ? 17.234 -11.982 -10.661 1.00 95.69 667 SER A N 1
ATOM 5164 C CA . SER A 1 667 ? 18.546 -12.370 -10.155 1.00 95.69 667 SER A CA 1
ATOM 5165 C C . SER A 1 667 ? 18.688 -11.990 -8.668 1.00 95.69 667 SER A C 1
ATOM 5167 O O . SER A 1 667 ? 18.094 -11.002 -8.226 1.00 95.69 667 SER A O 1
ATOM 5169 N N . PRO A 1 668 ? 19.489 -12.724 -7.869 1.00 95.69 668 PRO A N 1
ATOM 5170 C CA . PRO A 1 668 ? 19.715 -12.386 -6.459 1.00 95.69 668 PRO A CA 1
ATOM 5171 C C . PRO A 1 668 ? 20.321 -10.994 -6.230 1.00 95.69 668 PRO A C 1
ATOM 5173 O O . PRO A 1 668 ? 20.171 -10.437 -5.151 1.00 95.69 668 PRO A O 1
ATOM 5176 N N . ASP A 1 669 ? 21.002 -10.433 -7.232 1.00 95.94 669 ASP A N 1
ATOM 5177 C CA . ASP A 1 669 ? 21.584 -9.087 -7.214 1.00 95.94 669 ASP A CA 1
ATOM 5178 C C . ASP A 1 669 ? 20.661 -8.013 -7.815 1.00 95.94 669 ASP A C 1
ATOM 5180 O O . ASP A 1 669 ? 21.080 -6.867 -7.983 1.00 95.94 669 ASP A O 1
ATOM 5184 N N . ASN A 1 670 ? 19.414 -8.356 -8.161 1.00 96.12 670 ASN A N 1
ATOM 5185 C CA . ASN A 1 670 ? 18.449 -7.371 -8.628 1.00 96.12 670 ASN A CA 1
ATOM 5186 C C . ASN A 1 670 ? 18.186 -6.339 -7.524 1.00 96.12 670 ASN A C 1
ATOM 5188 O O . ASN A 1 670 ? 17.886 -6.686 -6.382 1.00 96.12 670 ASN A O 1
ATOM 5192 N N . LEU A 1 671 ? 18.244 -5.057 -7.879 1.00 94.12 671 LEU A N 1
ATOM 5193 C CA . LEU A 1 671 ? 18.171 -3.961 -6.911 1.00 94.12 671 LEU A CA 1
ATOM 5194 C C . LEU A 1 671 ? 16.846 -3.939 -6.130 1.00 94.12 671 LEU A C 1
ATOM 5196 O O . LEU A 1 671 ? 16.814 -3.494 -4.987 1.00 94.12 671 LEU A O 1
ATOM 5200 N N . TRP A 1 672 ? 15.760 -4.461 -6.710 1.00 96.06 672 TRP A N 1
ATOM 5201 C CA . TRP A 1 672 ? 14.440 -4.529 -6.071 1.00 96.06 672 TRP A CA 1
ATOM 5202 C C . TRP A 1 672 ? 14.223 -5.798 -5.238 1.00 96.06 672 TRP A C 1
ATOM 5204 O O . TRP A 1 672 ? 13.198 -5.913 -4.562 1.00 96.06 672 TRP A O 1
ATOM 5214 N N . MET A 1 673 ? 15.173 -6.741 -5.237 1.00 97.50 673 MET A N 1
ATOM 5215 C CA . MET A 1 673 ? 15.031 -8.026 -4.547 1.00 97.50 673 MET A CA 1
ATOM 5216 C C . MET A 1 673 ? 14.762 -7.853 -3.053 1.00 97.50 673 MET A C 1
ATOM 5218 O O . MET A 1 673 ? 13.820 -8.439 -2.525 1.00 97.50 673 MET A O 1
ATOM 5222 N N . GLN A 1 674 ? 15.515 -6.993 -2.371 1.00 96.50 674 GLN A N 1
ATOM 5223 C CA . GLN A 1 674 ? 15.327 -6.779 -0.937 1.00 96.50 674 GLN A CA 1
ATOM 5224 C C . GLN A 1 674 ? 13.987 -6.093 -0.611 1.00 96.50 674 GLN A C 1
ATOM 5226 O O . GLN A 1 674 ? 13.355 -6.443 0.384 1.00 96.50 674 GLN A O 1
ATOM 5231 N N . VAL A 1 675 ? 13.484 -5.201 -1.477 1.00 96.94 675 VAL A N 1
ATOM 5232 C CA . VAL A 1 675 ? 12.126 -4.633 -1.339 1.00 96.94 675 VAL A CA 1
ATOM 5233 C C . VAL A 1 675 ? 11.076 -5.745 -1.406 1.00 96.94 675 VAL A C 1
ATOM 5235 O O . VAL A 1 675 ? 10.185 -5.806 -0.559 1.00 96.94 675 VAL A O 1
ATOM 5238 N N . MET A 1 676 ? 11.195 -6.649 -2.380 1.00 98.25 676 MET A N 1
ATOM 5239 C CA . MET A 1 676 ? 10.260 -7.764 -2.569 1.00 98.25 676 MET A CA 1
ATOM 5240 C C . MET A 1 676 ? 10.346 -8.799 -1.444 1.00 98.25 676 MET A C 1
ATOM 5242 O O . MET A 1 676 ? 9.319 -9.304 -0.997 1.00 98.25 676 MET A O 1
ATOM 5246 N N . LEU A 1 677 ? 11.540 -9.071 -0.916 1.00 98.06 677 LEU A N 1
ATOM 5247 C CA . LEU A 1 677 ? 11.714 -9.947 0.245 1.00 98.06 677 LEU A CA 1
ATOM 5248 C C . LEU A 1 677 ? 11.114 -9.336 1.518 1.00 98.06 677 LEU A C 1
ATOM 5250 O O . LEU A 1 677 ? 10.461 -10.048 2.279 1.00 98.06 677 LEU A O 1
ATOM 5254 N N . ASN A 1 678 ? 11.266 -8.025 1.730 1.00 97.69 678 ASN A N 1
ATOM 5255 C CA . ASN A 1 678 ? 10.611 -7.336 2.842 1.00 97.69 678 ASN A CA 1
ATOM 5256 C C . ASN A 1 678 ? 9.081 -7.433 2.720 1.00 97.69 678 ASN A C 1
ATOM 5258 O O . ASN A 1 678 ? 8.414 -7.807 3.686 1.00 97.69 678 ASN A O 1
ATOM 5262 N N . TRP A 1 679 ? 8.519 -7.177 1.530 1.00 98.19 679 TRP A N 1
ATOM 5263 C CA . TRP A 1 679 ? 7.083 -7.358 1.293 1.00 98.19 679 TRP A CA 1
ATOM 5264 C C . TRP A 1 679 ? 6.627 -8.795 1.505 1.00 98.19 679 TRP A C 1
ATOM 5266 O O . TRP A 1 679 ? 5.608 -9.001 2.157 1.00 98.19 679 TRP A O 1
ATOM 5276 N N . LYS A 1 680 ? 7.393 -9.788 1.041 1.00 98.00 680 LYS A N 1
ATOM 5277 C CA . LYS A 1 680 ? 7.088 -11.207 1.260 1.00 98.00 680 LYS A CA 1
ATOM 5278 C C . LYS A 1 680 ? 6.901 -11.527 2.738 1.00 98.00 680 LYS A C 1
ATOM 5280 O O . LYS A 1 680 ? 5.946 -12.216 3.081 1.00 98.00 680 LYS A O 1
ATOM 5285 N N . VAL A 1 681 ? 7.772 -11.015 3.609 1.00 97.75 681 VAL A N 1
ATOM 5286 C CA . VAL A 1 681 ? 7.639 -11.214 5.059 1.00 97.75 681 VAL A CA 1
ATOM 5287 C C . VAL A 1 681 ? 6.298 -10.661 5.550 1.00 97.75 681 VAL A C 1
ATOM 5289 O O . VAL A 1 681 ? 5.525 -11.407 6.144 1.00 97.75 681 VAL A O 1
ATOM 5292 N N . PHE A 1 682 ? 5.967 -9.402 5.243 1.00 98.19 682 PHE A N 1
ATOM 5293 C CA . PHE A 1 682 ? 4.687 -8.804 5.649 1.00 98.19 682 PHE A CA 1
ATOM 5294 C C . PHE A 1 682 ? 3.471 -9.552 5.086 1.00 98.19 682 PHE A C 1
ATOM 5296 O O . PHE A 1 682 ? 2.524 -9.828 5.822 1.00 98.19 682 PHE A O 1
ATOM 5303 N N . LEU A 1 683 ? 3.504 -9.913 3.802 1.00 98.06 683 LEU A N 1
ATOM 5304 C CA . LEU A 1 683 ? 2.431 -10.641 3.125 1.00 98.06 683 LEU A CA 1
ATOM 5305 C C . LEU A 1 683 ? 2.214 -12.030 3.740 1.00 98.06 683 LEU A C 1
ATOM 5307 O O . LEU A 1 683 ? 1.070 -12.441 3.915 1.00 98.06 683 LEU A O 1
ATOM 5311 N N . LEU A 1 684 ? 3.277 -12.725 4.157 1.00 97.06 684 LEU A N 1
ATOM 5312 C CA . LEU A 1 684 ? 3.152 -14.007 4.853 1.00 97.06 684 LEU A CA 1
ATOM 5313 C C . LEU A 1 684 ? 2.443 -13.864 6.205 1.00 97.06 684 LEU A C 1
ATOM 5315 O O . LEU A 1 684 ? 1.564 -14.673 6.494 1.00 97.06 684 LEU A O 1
ATOM 5319 N N . PHE A 1 685 ? 2.724 -12.823 6.995 1.00 96.50 685 PHE A N 1
ATOM 5320 C CA . PHE A 1 685 ? 1.947 -12.558 8.217 1.00 96.50 685 PHE A CA 1
ATOM 5321 C C . PHE A 1 685 ? 0.478 -12.238 7.907 1.00 96.50 685 PHE A C 1
ATOM 5323 O O . PHE A 1 685 ? -0.427 -12.781 8.544 1.00 96.50 685 PHE A O 1
ATOM 5330 N N . LEU A 1 686 ? 0.215 -11.420 6.884 1.00 97.12 686 LEU A N 1
ATOM 5331 C CA . LEU A 1 686 ? -1.150 -11.061 6.479 1.00 97.12 686 LEU A CA 1
ATOM 5332 C C . LEU A 1 686 ? -1.967 -12.247 5.963 1.00 97.12 686 LEU A C 1
ATOM 5334 O O . LEU A 1 686 ? -3.172 -12.283 6.191 1.00 97.12 686 LEU A O 1
ATOM 5338 N N . VAL A 1 687 ? -1.339 -13.209 5.287 1.00 96.38 687 VAL A N 1
ATOM 5339 C CA . VAL A 1 687 ? -2.022 -14.389 4.741 1.00 96.38 687 VAL A CA 1
ATOM 5340 C C . VAL A 1 687 ? -2.105 -15.496 5.790 1.00 96.38 687 VAL A C 1
ATOM 5342 O O . VAL A 1 687 ? -3.206 -15.908 6.154 1.00 96.38 687 VAL A O 1
ATOM 5345 N N . ARG A 1 688 ? -0.976 -15.904 6.382 1.00 94.94 688 ARG A N 1
ATOM 5346 C CA . ARG A 1 688 ? -0.887 -17.073 7.281 1.00 94.94 688 ARG A CA 1
ATOM 5347 C C . ARG A 1 688 ? -1.217 -16.781 8.746 1.00 94.94 688 ARG A C 1
ATOM 5349 O O . ARG A 1 688 ? -1.731 -17.661 9.431 1.00 94.94 688 ARG A O 1
ATOM 5356 N N . GLY A 1 689 ? -0.944 -15.566 9.223 1.00 93.62 689 GLY A N 1
ATOM 5357 C CA . GLY A 1 689 ? -1.350 -15.085 10.550 1.00 93.62 689 GLY A CA 1
ATOM 5358 C C . GLY A 1 689 ? -0.835 -15.987 11.666 1.00 93.62 689 GLY A C 1
ATOM 5359 O O . GLY A 1 689 ? 0.382 -16.108 11.797 1.00 93.62 689 GLY A O 1
ATOM 5360 N N . PRO A 1 690 ? -1.714 -16.655 12.435 1.00 93.94 690 PRO A N 1
ATOM 5361 C CA . PRO A 1 690 ? -1.283 -17.524 13.528 1.00 93.94 690 PRO A CA 1
ATOM 5362 C C . PRO A 1 690 ? -0.529 -18.771 13.049 1.00 93.94 690 PRO A C 1
ATOM 5364 O O . PRO A 1 690 ? 0.171 -19.394 13.839 1.00 93.94 690 PRO A O 1
ATOM 5367 N N . SER A 1 691 ? -0.625 -19.122 11.761 1.00 93.81 691 SER A N 1
ATOM 5368 C CA . SER A 1 691 ? 0.102 -20.262 11.186 1.00 93.81 691 SER A CA 1
ATOM 5369 C C . SER A 1 691 ? 1.585 -19.963 10.928 1.00 93.81 691 SER A C 1
ATOM 5371 O O . SER A 1 691 ? 2.333 -20.868 10.569 1.00 93.81 691 SER A O 1
ATOM 5373 N N . VAL A 1 692 ? 2.038 -18.709 11.079 1.00 92.31 692 VAL A N 1
ATOM 5374 C CA . VAL A 1 692 ? 3.464 -18.377 10.947 1.00 92.31 692 VAL A CA 1
ATOM 5375 C C . VAL A 1 692 ? 4.223 -18.900 12.163 1.00 92.31 692 VAL A C 1
ATOM 5377 O O . VAL A 1 692 ? 4.005 -18.452 13.292 1.00 92.31 692 VAL A O 1
ATOM 5380 N N . ASN A 1 693 ? 5.153 -19.821 11.909 1.00 88.56 693 ASN A N 1
ATOM 5381 C CA . ASN A 1 693 ? 5.988 -20.428 12.937 1.00 88.56 693 ASN A CA 1
ATOM 5382 C C . ASN A 1 693 ? 6.769 -19.352 13.738 1.00 88.56 693 ASN A C 1
ATOM 5384 O O . ASN A 1 693 ? 7.457 -18.537 13.118 1.00 88.56 693 ASN A O 1
ATOM 5388 N N . PRO A 1 694 ? 6.722 -19.358 15.088 1.00 84.44 694 PRO A N 1
ATOM 5389 C CA . PRO A 1 694 ? 7.498 -18.448 15.944 1.00 84.44 694 PRO A CA 1
ATOM 5390 C C . PRO A 1 694 ? 9.018 -18.503 15.777 1.00 84.44 694 PRO A C 1
ATOM 5392 O O . PRO A 1 694 ? 9.690 -17.510 16.034 1.00 84.44 694 PRO A O 1
ATOM 5395 N N . GLU A 1 695 ? 9.558 -19.638 15.342 1.00 84.12 695 GLU A N 1
ATOM 5396 C CA . GLU A 1 695 ? 10.976 -19.822 15.012 1.00 84.12 695 GLU A CA 1
ATOM 5397 C C . GLU A 1 695 ? 11.310 -19.394 13.577 1.00 84.12 695 GLU A C 1
ATOM 5399 O O . GLU A 1 695 ? 12.455 -19.517 13.145 1.00 84.12 695 GLU A O 1
ATOM 5404 N N . PHE A 1 696 ? 10.316 -18.924 12.816 1.00 87.44 696 PHE A N 1
ATOM 5405 C CA . PHE A 1 696 ? 10.482 -18.420 11.455 1.00 87.44 696 PHE A CA 1
ATOM 5406 C C . PHE A 1 696 ? 11.146 -19.406 10.487 1.00 87.44 696 PHE A C 1
ATOM 5408 O O . PHE A 1 696 ? 11.784 -18.995 9.517 1.00 87.44 696 PHE A O 1
ATOM 5415 N N . LEU A 1 697 ? 10.961 -20.716 10.701 1.00 87.75 697 LEU A N 1
ATOM 5416 C CA . LEU A 1 697 ? 11.521 -21.756 9.827 1.00 87.75 697 LEU A CA 1
ATOM 5417 C C . LEU A 1 697 ? 11.138 -21.528 8.353 1.00 87.75 697 LEU A C 1
ATOM 5419 O O . LEU A 1 697 ? 11.994 -21.631 7.474 1.00 87.75 697 LEU A O 1
ATOM 5423 N N . ASP A 1 698 ? 9.898 -21.101 8.103 1.00 85.00 698 ASP A N 1
ATOM 5424 C CA . ASP A 1 698 ? 9.382 -20.749 6.773 1.00 85.00 698 ASP A CA 1
ATOM 5425 C C . ASP A 1 698 ? 10.066 -19.515 6.161 1.00 85.00 698 ASP A C 1
ATOM 5427 O O . ASP A 1 698 ? 10.144 -19.370 4.938 1.00 85.00 698 ASP A O 1
ATOM 5431 N N . LEU A 1 699 ? 10.565 -18.604 7.002 1.00 92.50 699 LEU A N 1
ATOM 5432 C CA . LEU A 1 699 ? 11.243 -17.385 6.568 1.00 92.50 699 LEU A CA 1
ATOM 5433 C C . LEU A 1 699 ? 12.750 -17.563 6.442 1.00 92.50 699 LEU A C 1
ATOM 5435 O O . LEU A 1 699 ? 13.373 -16.710 5.821 1.00 92.50 699 LEU A O 1
ATOM 5439 N N . LYS A 1 700 ? 13.346 -18.656 6.932 1.00 93.94 700 LYS A N 1
ATOM 5440 C CA . LYS A 1 700 ? 14.804 -18.854 6.916 1.00 93.94 700 LYS A CA 1
ATOM 5441 C C . LYS A 1 700 ? 15.421 -18.638 5.531 1.00 93.94 700 LYS A C 1
ATOM 5443 O O . LYS A 1 700 ? 16.381 -17.892 5.384 1.00 93.94 700 LYS A O 1
ATOM 5448 N N . ARG A 1 701 ? 14.810 -19.209 4.485 1.00 94.25 701 ARG A N 1
ATOM 5449 C CA . ARG A 1 701 ? 15.253 -18.997 3.093 1.00 94.25 701 ARG A CA 1
ATOM 5450 C C . ARG A 1 701 ? 15.145 -17.529 2.664 1.00 94.25 701 ARG A C 1
ATOM 5452 O O . ARG A 1 701 ? 15.989 -17.041 1.919 1.00 94.25 701 ARG A O 1
ATOM 5459 N N . THR A 1 702 ? 14.096 -16.841 3.107 1.00 95.31 702 THR A N 1
ATOM 5460 C CA . THR A 1 702 ? 13.888 -15.409 2.854 1.00 95.31 702 THR A CA 1
ATOM 5461 C C . THR A 1 702 ? 14.947 -14.581 3.585 1.00 95.31 702 THR A C 1
ATOM 5463 O O . THR A 1 702 ? 15.519 -13.682 2.983 1.00 95.31 702 THR A O 1
ATOM 5466 N N . GLU A 1 703 ? 15.274 -14.905 4.837 1.00 95.25 703 GLU A N 1
ATOM 5467 C CA . GLU A 1 703 ? 16.318 -14.231 5.617 1.00 95.25 703 GLU A CA 1
ATOM 5468 C C . GLU A 1 703 ? 17.712 -14.411 5.016 1.00 95.25 703 GLU A C 1
ATOM 5470 O O . GLU A 1 703 ? 18.448 -13.431 4.894 1.00 95.25 703 GLU A O 1
ATOM 5475 N N . ASP A 1 704 ? 18.058 -15.631 4.600 1.00 95.88 704 ASP A N 1
ATOM 5476 C CA . ASP A 1 704 ? 19.325 -15.921 3.924 1.00 95.88 704 ASP A CA 1
ATOM 5477 C C . ASP A 1 704 ? 19.449 -15.101 2.630 1.00 95.88 704 ASP A C 1
ATOM 5479 O O . ASP A 1 704 ? 20.497 -14.511 2.357 1.00 95.88 704 ASP A O 1
ATOM 5483 N N . MET A 1 705 ? 18.358 -14.997 1.862 1.00 96.56 705 MET A N 1
ATOM 5484 C CA . MET A 1 705 ? 18.326 -14.164 0.660 1.00 96.56 705 MET A CA 1
ATOM 5485 C C . MET A 1 705 ? 18.427 -12.671 0.991 1.00 96.56 705 MET A C 1
ATOM 5487 O O . MET A 1 705 ? 19.130 -11.951 0.289 1.00 96.56 705 MET A O 1
ATOM 5491 N N . ILE A 1 706 ? 17.789 -12.197 2.069 1.00 96.62 706 ILE A N 1
ATOM 5492 C CA . ILE A 1 706 ? 17.905 -10.796 2.496 1.00 96.62 706 ILE A CA 1
ATOM 5493 C C . ILE A 1 706 ? 19.359 -10.467 2.841 1.00 96.62 706 ILE A C 1
ATOM 5495 O O . ILE A 1 706 ? 19.868 -9.451 2.373 1.00 96.62 706 ILE A O 1
ATOM 5499 N N . ARG A 1 707 ? 20.050 -11.337 3.589 1.00 96.62 707 ARG A N 1
ATOM 5500 C CA . ARG A 1 707 ? 21.479 -11.158 3.901 1.00 96.62 707 ARG A CA 1
ATOM 5501 C C . ARG A 1 707 ? 22.313 -11.060 2.628 1.00 96.62 707 ARG A C 1
ATOM 5503 O O . ARG A 1 707 ? 23.063 -10.105 2.474 1.00 96.62 707 ARG A O 1
ATOM 5510 N N . LEU A 1 708 ? 22.099 -11.976 1.684 1.00 96.31 708 LEU A N 1
ATOM 5511 C CA . LEU A 1 708 ? 22.793 -11.949 0.399 1.00 96.31 708 LEU A CA 1
ATOM 5512 C C . LEU A 1 708 ? 22.537 -10.644 -0.379 1.00 96.31 708 LEU A C 1
ATOM 5514 O O . LEU A 1 708 ? 23.468 -10.049 -0.916 1.00 96.31 708 LEU A O 1
ATOM 5518 N N . THR A 1 709 ? 21.290 -10.171 -0.433 1.00 96.44 709 THR A N 1
ATOM 5519 C CA . THR A 1 709 ? 20.945 -8.913 -1.123 1.00 96.44 709 THR A CA 1
ATOM 5520 C C . THR A 1 709 ? 21.516 -7.674 -0.431 1.00 96.44 709 THR A C 1
ATOM 5522 O O . THR A 1 709 ? 21.881 -6.709 -1.108 1.00 96.44 709 THR A O 1
ATOM 5525 N N . SER A 1 710 ? 21.650 -7.706 0.899 1.00 96.12 710 SER A N 1
ATOM 5526 C CA . SER A 1 710 ? 22.350 -6.666 1.655 1.00 96.12 710 SER A CA 1
ATOM 5527 C C . SER A 1 710 ? 23.838 -6.654 1.310 1.00 96.12 710 SER A C 1
ATOM 5529 O O . SER A 1 710 ? 24.363 -5.589 1.002 1.00 96.12 710 SER A O 1
ATOM 5531 N N . ASP A 1 711 ? 24.492 -7.820 1.240 1.00 96.56 711 ASP A N 1
ATOM 5532 C CA . ASP A 1 711 ? 25.906 -7.912 0.848 1.00 96.56 711 ASP A CA 1
ATOM 5533 C C . ASP A 1 711 ? 26.134 -7.337 -0.567 1.00 96.56 711 ASP A C 1
ATOM 5535 O O . ASP A 1 711 ? 27.124 -6.642 -0.817 1.00 96.56 711 ASP A O 1
ATOM 5539 N N . PHE A 1 712 ? 25.200 -7.574 -1.501 1.00 95.94 712 PHE A N 1
ATOM 5540 C CA . PHE A 1 712 ? 25.221 -6.947 -2.828 1.00 95.94 712 PHE A CA 1
ATOM 5541 C C . PHE A 1 712 ? 25.085 -5.422 -2.753 1.00 95.94 712 PHE A C 1
ATOM 5543 O O . PHE A 1 712 ? 25.868 -4.715 -3.390 1.00 95.94 712 PHE A O 1
ATOM 5550 N N . SER A 1 713 ? 24.125 -4.919 -1.974 1.00 94.69 713 SER A N 1
ATOM 5551 C CA . SER A 1 713 ? 23.877 -3.481 -1.793 1.00 94.69 713 SER A CA 1
ATOM 5552 C C . SER A 1 713 ? 25.085 -2.765 -1.176 1.00 94.69 713 SER A C 1
ATOM 5554 O O . SER A 1 713 ? 25.490 -1.697 -1.648 1.00 94.69 713 SER A O 1
ATOM 5556 N N . ASP A 1 714 ? 25.720 -3.387 -0.182 1.00 94.94 714 ASP A N 1
ATOM 5557 C CA . ASP A 1 714 ? 26.936 -2.898 0.472 1.00 94.94 714 ASP A CA 1
ATOM 5558 C C . ASP A 1 714 ? 28.131 -2.905 -0.484 1.00 94.94 714 ASP A C 1
ATOM 5560 O O . ASP A 1 714 ? 28.897 -1.934 -0.546 1.00 94.94 714 ASP A O 1
ATOM 5564 N N . PHE A 1 715 ? 28.267 -3.965 -1.287 1.00 94.88 715 PHE A N 1
ATOM 5565 C CA . PHE A 1 715 ? 29.299 -4.062 -2.315 1.00 94.88 715 PHE A CA 1
ATOM 5566 C C . PHE A 1 715 ? 29.192 -2.920 -3.338 1.00 94.88 715 PHE A C 1
ATOM 5568 O O . PHE A 1 715 ? 30.199 -2.271 -3.640 1.00 94.88 715 PHE A O 1
ATOM 5575 N N . ILE A 1 716 ? 27.986 -2.623 -3.836 1.00 93.06 716 ILE A N 1
ATOM 5576 C CA . ILE A 1 716 ? 27.767 -1.534 -4.806 1.00 93.06 716 ILE A CA 1
ATOM 5577 C C . ILE A 1 716 ? 27.644 -0.148 -4.149 1.00 93.06 716 ILE A C 1
ATOM 5579 O O . ILE A 1 716 ? 27.679 0.868 -4.850 1.00 93.06 716 ILE A O 1
ATOM 5583 N N . ARG A 1 717 ? 27.544 -0.093 -2.812 1.00 92.06 717 ARG A N 1
ATOM 5584 C CA . ARG A 1 717 ? 27.311 1.114 -1.995 1.00 92.06 717 ARG A CA 1
ATOM 5585 C C . ARG A 1 717 ? 26.087 1.905 -2.449 1.00 92.06 717 ARG A C 1
ATOM 5587 O O . ARG A 1 717 ? 26.138 3.136 -2.574 1.00 92.06 717 ARG A O 1
ATOM 5594 N N . TYR A 1 718 ? 25.023 1.173 -2.751 1.00 91.00 718 TYR A N 1
ATOM 5595 C CA . TYR A 1 718 ? 23.759 1.706 -3.228 1.00 91.00 718 TYR A CA 1
ATOM 5596 C C . TYR A 1 718 ? 22.627 0.766 -2.819 1.00 91.00 718 TYR A C 1
ATOM 5598 O O . TYR A 1 718 ? 22.694 -0.431 -3.082 1.00 91.00 718 TYR A O 1
ATOM 5606 N N . SER A 1 719 ? 21.589 1.318 -2.196 1.00 90.69 719 SER A N 1
ATOM 5607 C CA . SER A 1 719 ? 20.367 0.597 -1.853 1.00 90.69 719 SER A CA 1
ATOM 5608 C C . SER A 1 719 ? 19.172 1.440 -2.268 1.00 90.69 719 SER A C 1
ATOM 5610 O O . SER A 1 719 ? 19.113 2.629 -1.963 1.00 90.69 719 SER A O 1
ATOM 5612 N N . ILE A 1 720 ? 18.232 0.819 -2.976 1.00 88.38 720 ILE A N 1
ATOM 5613 C CA . ILE A 1 720 ? 16.940 1.432 -3.317 1.00 88.38 720 ILE A CA 1
ATOM 5614 C C . ILE A 1 720 ? 15.853 1.085 -2.303 1.00 88.38 720 ILE A C 1
ATOM 5616 O O . ILE A 1 720 ? 14.703 1.495 -2.456 1.00 88.38 720 ILE A O 1
ATOM 5620 N N . VAL A 1 721 ? 16.186 0.261 -1.310 1.00 90.25 721 VAL A N 1
ATOM 5621 C CA . VAL A 1 721 ? 15.212 -0.230 -0.349 1.00 90.25 721 VAL A CA 1
ATOM 5622 C C . VAL A 1 721 ? 14.846 0.917 0.576 1.00 90.25 721 VAL A C 1
ATOM 5624 O O . VAL A 1 721 ? 15.742 1.466 1.220 1.00 90.25 721 VAL A O 1
ATOM 5627 N N . PRO A 1 722 ? 13.555 1.271 0.693 1.00 91.12 722 PRO A N 1
ATOM 5628 C CA . PRO A 1 722 ? 13.139 2.240 1.689 1.00 91.12 722 PRO A CA 1
ATOM 5629 C C . PRO A 1 722 ? 13.580 1.741 3.062 1.00 91.12 722 PRO A C 1
ATOM 5631 O O . PRO A 1 722 ? 13.164 0.659 3.490 1.00 91.12 722 PRO A O 1
ATOM 5634 N N . LYS A 1 723 ? 14.432 2.512 3.743 1.00 90.81 723 LYS A N 1
ATOM 5635 C CA . LYS A 1 723 ? 14.984 2.132 5.049 1.00 90.81 723 LYS A CA 1
ATOM 5636 C C . LYS A 1 723 ? 13.864 1.793 6.032 1.00 90.81 723 LYS A C 1
ATOM 5638 O O . LYS A 1 723 ? 13.913 0.752 6.680 1.00 90.81 723 LYS A O 1
ATOM 5643 N N . ARG A 1 724 ? 12.785 2.584 6.012 1.00 91.81 724 ARG A N 1
ATOM 5644 C CA . ARG A 1 724 ? 11.550 2.333 6.763 1.00 91.81 724 ARG A CA 1
ATOM 5645 C C . ARG A 1 724 ? 11.005 0.915 6.588 1.00 91.81 724 ARG A C 1
ATOM 5647 O O . ARG A 1 724 ? 10.567 0.309 7.557 1.00 91.81 724 ARG A O 1
ATOM 5654 N N . LEU A 1 725 ? 11.017 0.368 5.372 1.00 94.38 725 LEU A N 1
ATOM 5655 C CA . LEU A 1 725 ? 10.481 -0.969 5.106 1.00 94.38 725 LEU A CA 1
ATOM 5656 C C . LEU A 1 725 ? 11.372 -2.066 5.715 1.00 94.38 725 LEU A C 1
ATOM 5658 O O . LEU A 1 725 ? 10.852 -3.036 6.268 1.00 94.38 725 LEU A O 1
ATOM 5662 N N . THR A 1 726 ? 12.696 -1.902 5.641 1.00 94.88 726 THR A N 1
ATOM 5663 C CA . THR A 1 726 ? 13.665 -2.818 6.268 1.00 94.88 726 THR A CA 1
ATOM 5664 C C . THR A 1 726 ? 13.567 -2.763 7.788 1.00 94.88 726 THR A C 1
ATOM 5666 O O . THR A 1 726 ? 13.399 -3.810 8.417 1.00 94.88 726 THR A O 1
ATOM 5669 N N . ASP A 1 727 ? 13.580 -1.558 8.357 1.00 94.75 727 ASP A N 1
ATOM 5670 C CA . ASP A 1 727 ? 13.477 -1.329 9.798 1.00 94.75 727 ASP A CA 1
ATOM 5671 C C . ASP A 1 727 ? 12.156 -1.894 10.340 1.00 94.75 727 ASP A C 1
ATOM 5673 O O . ASP A 1 727 ? 12.135 -2.569 11.365 1.00 94.75 727 ASP A O 1
ATOM 5677 N N . ALA A 1 728 ? 11.044 -1.700 9.623 1.00 95.75 728 ALA A N 1
ATOM 5678 C CA . ALA A 1 728 ? 9.745 -2.241 10.014 1.00 95.75 728 ALA A CA 1
ATOM 5679 C C . ALA A 1 728 ? 9.714 -3.773 10.001 1.00 95.75 728 ALA A C 1
ATOM 5681 O O . ALA A 1 728 ? 9.097 -4.387 10.873 1.00 95.75 728 ALA A O 1
ATOM 5682 N N . ARG A 1 729 ? 10.370 -4.406 9.020 1.00 96.94 729 ARG A N 1
ATOM 5683 C CA . ARG A 1 729 ? 10.472 -5.869 8.955 1.00 96.94 729 ARG A CA 1
ATOM 5684 C C . ARG A 1 729 ? 11.257 -6.382 10.156 1.00 96.94 729 ARG A C 1
ATOM 5686 O O . ARG A 1 729 ? 10.814 -7.316 10.818 1.00 96.94 729 ARG A O 1
ATOM 5693 N N . GLU A 1 730 ? 12.404 -5.776 10.443 1.00 96.38 730 GLU A N 1
ATOM 5694 C CA . GLU A 1 730 ? 13.236 -6.150 11.591 1.00 96.38 730 GLU A CA 1
ATOM 5695 C C . GLU A 1 730 ? 12.490 -5.955 12.905 1.00 96.38 730 GLU A C 1
ATOM 5697 O O . GLU A 1 730 ? 12.527 -6.819 13.781 1.00 96.38 730 GLU A O 1
ATOM 5702 N N . LEU A 1 731 ? 11.743 -4.860 13.012 1.00 95.94 731 LEU A N 1
ATOM 5703 C CA . LEU A 1 731 ? 10.912 -4.541 14.158 1.00 95.94 731 LEU A CA 1
ATOM 5704 C C . LEU A 1 731 ? 9.802 -5.589 14.370 1.00 95.94 731 LEU A C 1
ATOM 5706 O O . LEU A 1 731 ? 9.620 -6.059 15.495 1.00 95.94 731 LEU A O 1
ATOM 5710 N N . LEU A 1 732 ? 9.119 -6.017 13.300 1.00 96.50 732 LEU A N 1
ATOM 5711 C CA . LEU A 1 732 ? 8.122 -7.095 13.338 1.00 96.50 732 LEU A CA 1
ATOM 5712 C C . LEU A 1 732 ? 8.743 -8.429 13.773 1.00 96.50 732 LEU A C 1
ATOM 5714 O O . LEU A 1 732 ? 8.262 -9.044 14.723 1.00 96.50 732 LEU A O 1
ATOM 5718 N N . VAL A 1 733 ? 9.816 -8.860 13.104 1.00 95.81 733 VAL A N 1
ATOM 5719 C CA . VAL A 1 733 ? 10.466 -10.160 13.350 1.00 95.81 733 VAL A CA 1
ATOM 5720 C C . VAL A 1 733 ? 11.039 -10.226 14.768 1.00 95.81 733 VAL A C 1
ATOM 5722 O O . VAL A 1 733 ? 10.769 -11.176 15.500 1.00 95.81 733 VAL A O 1
ATOM 5725 N N . SER A 1 734 ? 11.767 -9.192 15.200 1.00 95.50 734 SER A N 1
ATOM 5726 C CA . SER A 1 734 ? 12.383 -9.145 16.536 1.00 95.50 734 SER A CA 1
ATOM 5727 C C . SER A 1 734 ? 11.368 -9.069 17.679 1.00 95.50 734 SER A C 1
ATOM 5729 O O . SER A 1 734 ? 11.642 -9.557 18.776 1.00 95.50 734 SER A O 1
ATOM 5731 N N . SER A 1 735 ? 10.186 -8.492 17.438 1.00 96.38 735 SER A N 1
ATOM 5732 C CA . SER A 1 735 ? 9.143 -8.334 18.461 1.00 96.38 735 SER A CA 1
ATOM 5733 C C . SER A 1 735 ? 8.088 -9.437 18.448 1.00 96.38 735 SER A C 1
ATOM 5735 O O . SER A 1 735 ? 7.214 -9.450 19.311 1.00 96.38 735 SER A O 1
ATOM 5737 N N . TYR A 1 736 ? 8.143 -10.366 17.495 1.00 94.75 736 TYR A N 1
ATOM 5738 C CA . TYR A 1 736 ? 7.123 -11.401 17.341 1.00 94.75 736 TYR A CA 1
ATOM 5739 C C . TYR A 1 736 ? 7.054 -12.351 18.540 1.00 94.75 736 TYR A C 1
ATOM 5741 O O . TYR A 1 736 ? 5.980 -12.584 19.092 1.00 94.75 736 TYR A O 1
ATOM 5749 N N . VAL A 1 737 ? 8.208 -12.864 18.983 1.00 94.50 737 VAL A N 1
ATOM 5750 C CA . VAL A 1 737 ? 8.290 -13.812 20.107 1.00 94.50 737 VAL A CA 1
ATOM 5751 C C . VAL A 1 737 ? 7.936 -13.131 21.431 1.00 94.50 737 VAL A C 1
ATOM 5753 O O . VAL A 1 737 ? 7.157 -13.668 22.213 1.00 94.50 737 VAL A O 1
ATOM 5756 N N . SER A 1 738 ? 8.458 -11.928 21.686 1.00 95.62 738 SER A N 1
ATOM 5757 C CA . SER A 1 738 ? 8.150 -11.184 22.917 1.00 95.62 738 SER A CA 1
ATOM 5758 C C . SER A 1 738 ? 6.696 -10.705 22.954 1.00 95.62 738 SER A C 1
ATOM 5760 O O . SER A 1 738 ? 6.055 -10.738 24.008 1.00 95.62 738 SER A O 1
ATOM 5762 N N . GLY A 1 739 ? 6.154 -10.311 21.799 1.00 95.44 739 GLY A N 1
ATOM 5763 C CA . GLY A 1 739 ? 4.747 -9.978 21.618 1.00 95.44 739 GLY A CA 1
ATOM 5764 C C . GLY A 1 739 ? 3.841 -11.147 21.965 1.00 95.44 739 GLY A C 1
ATOM 5765 O O . GLY A 1 739 ? 2.955 -10.997 22.803 1.00 95.44 739 GLY A O 1
ATOM 5766 N N . SER A 1 740 ? 4.141 -12.318 21.404 1.00 93.81 740 SER A N 1
ATOM 5767 C CA . SER A 1 740 ? 3.453 -13.577 21.691 1.00 93.81 740 SER A CA 1
ATOM 5768 C C . SER A 1 740 ? 3.406 -13.891 23.182 1.00 93.81 740 SER A C 1
ATOM 5770 O O . SER A 1 740 ? 2.337 -14.023 23.769 1.00 93.81 740 SER A O 1
ATOM 5772 N N . GLN A 1 741 ? 4.567 -13.899 23.834 1.00 94.81 741 GLN A N 1
ATOM 5773 C CA . GLN A 1 741 ? 4.673 -14.210 25.262 1.00 94.81 741 GLN A CA 1
ATOM 5774 C C . GLN A 1 741 ? 3.884 -13.241 26.153 1.00 94.81 741 GLN A C 1
ATOM 5776 O O . GLN A 1 741 ? 3.424 -13.627 27.225 1.00 94.81 741 GLN A O 1
ATOM 5781 N N . THR A 1 742 ? 3.738 -11.983 25.730 1.00 95.19 742 THR A N 1
ATOM 5782 C CA . THR A 1 742 ? 3.100 -10.936 26.542 1.00 95.19 742 THR A CA 1
ATOM 5783 C C . THR A 1 742 ? 1.596 -10.816 26.277 1.00 95.19 742 THR A C 1
ATOM 5785 O O . THR A 1 742 ? 0.831 -10.532 27.202 1.00 95.19 742 THR A O 1
ATOM 5788 N N . TRP A 1 743 ? 1.167 -11.001 25.026 1.00 96.62 743 TRP A N 1
ATOM 5789 C CA . TRP A 1 743 ? -0.162 -10.601 24.550 1.00 96.62 743 TRP A CA 1
ATOM 5790 C C . TRP A 1 743 ? -0.976 -11.729 23.902 1.00 96.62 743 TRP A C 1
ATOM 5792 O O . TRP A 1 743 ? -2.120 -11.467 23.536 1.00 96.62 743 TRP A O 1
ATOM 5802 N N . ASP A 1 744 ? -0.465 -12.962 23.784 1.00 95.38 744 ASP A N 1
ATOM 5803 C CA . ASP A 1 744 ? -1.203 -14.057 23.122 1.00 95.38 744 ASP A CA 1
ATOM 5804 C C . ASP A 1 744 ? -2.573 -14.316 23.758 1.00 95.38 744 ASP A C 1
ATOM 5806 O O . ASP A 1 744 ? -3.557 -14.416 23.036 1.00 95.38 744 ASP A O 1
ATOM 5810 N N . TRP A 1 745 ? -2.684 -14.295 25.090 1.00 96.12 745 TRP A N 1
ATOM 5811 C CA . TRP A 1 745 ? -3.970 -14.462 25.787 1.00 96.12 745 TRP A CA 1
ATOM 5812 C C . TRP A 1 745 ? -5.026 -13.425 25.357 1.00 96.12 745 TRP A C 1
ATOM 5814 O O . TRP A 1 745 ? -6.230 -13.684 25.380 1.00 96.12 745 TRP A O 1
ATOM 5824 N N . LEU A 1 746 ? -4.586 -12.223 24.975 1.00 96.69 746 LEU A N 1
ATOM 5825 C CA . LEU A 1 746 ? -5.459 -11.146 24.528 1.00 96.69 746 LEU A CA 1
ATOM 5826 C C . LEU A 1 746 ? -5.858 -11.328 23.057 1.00 96.69 746 LEU A C 1
ATOM 5828 O O . LEU A 1 746 ? -6.990 -11.006 22.692 1.00 96.69 746 LEU A O 1
ATOM 5832 N N . VAL A 1 747 ? -4.950 -11.861 22.233 1.00 96.62 747 VAL A N 1
ATOM 5833 C CA . VAL A 1 747 ? -5.223 -12.254 20.842 1.00 96.62 747 VAL A CA 1
ATOM 5834 C C . VAL A 1 747 ? -6.204 -13.427 20.804 1.00 96.62 747 VAL A C 1
ATOM 5836 O O . VAL A 1 747 ? -7.195 -13.353 20.084 1.00 96.62 747 VAL A O 1
ATOM 5839 N N . GLU A 1 748 ? -5.995 -14.453 21.632 1.00 95.81 748 GLU A N 1
ATOM 5840 C CA . GLU A 1 748 ? -6.907 -15.594 21.797 1.00 95.81 748 GLU A CA 1
ATOM 5841 C C . GLU A 1 748 ? -8.308 -15.117 22.182 1.00 95.81 748 GLU A C 1
ATOM 5843 O O . GLU A 1 748 ? -9.284 -15.431 21.502 1.00 95.81 748 GLU A O 1
ATOM 5848 N N . ARG A 1 749 ? -8.406 -14.249 23.198 1.00 94.12 749 ARG A N 1
ATOM 5849 C CA . ARG A 1 749 ? -9.681 -13.640 23.597 1.00 94.12 749 ARG A CA 1
ATOM 5850 C C . ARG A 1 749 ? -10.330 -12.861 22.453 1.00 94.12 749 ARG A C 1
ATOM 5852 O O . ARG A 1 749 ? -11.549 -12.922 22.295 1.00 94.12 749 ARG A O 1
ATOM 5859 N N . TYR A 1 750 ? -9.559 -12.087 21.687 1.00 95.06 750 TYR A N 1
ATOM 5860 C CA . TYR A 1 750 ? -10.092 -11.356 20.535 1.00 95.06 750 TYR A CA 1
ATOM 5861 C C . TYR A 1 750 ? -10.694 -12.315 19.503 1.00 95.06 750 TYR A C 1
ATOM 5863 O O . TYR A 1 750 ? -11.819 -12.102 19.044 1.00 95.06 750 TYR A O 1
ATOM 5871 N N . ASP A 1 751 ? -9.966 -13.382 19.179 1.00 94.38 751 ASP A N 1
ATOM 5872 C CA . ASP A 1 751 ? -10.372 -14.376 18.190 1.00 94.38 751 ASP A CA 1
ATOM 5873 C C . ASP A 1 751 ? -11.618 -15.155 18.637 1.00 94.38 751 ASP A C 1
ATOM 5875 O O . ASP A 1 751 ? -12.547 -15.305 17.845 1.00 94.38 751 ASP A O 1
ATOM 5879 N N . GLU A 1 752 ? -11.714 -15.546 19.912 1.00 91.94 752 GLU A N 1
ATOM 5880 C CA . GLU A 1 752 ? -12.905 -16.199 20.487 1.00 91.94 752 GLU A CA 1
ATOM 5881 C C . GLU A 1 752 ? -14.187 -15.369 20.306 1.00 91.94 752 GLU A C 1
ATOM 5883 O O . GLU A 1 752 ? -15.261 -15.909 20.036 1.00 91.94 752 GLU A O 1
ATOM 5888 N N . HIS A 1 753 ? -14.087 -14.042 20.424 1.00 84.88 753 HIS A N 1
ATOM 5889 C CA . HIS A 1 753 ? -15.229 -13.144 20.237 1.00 84.88 753 HIS A CA 1
ATOM 5890 C C . HIS A 1 753 ? -15.522 -12.872 18.753 1.00 84.88 753 HIS A C 1
ATOM 5892 O O . HIS A 1 753 ? -16.678 -12.642 18.390 1.00 84.88 753 HIS A O 1
ATOM 5898 N N . GLY A 1 754 ? -14.495 -12.901 17.896 1.00 69.62 754 GLY A N 1
ATOM 5899 C CA . GLY A 1 754 ? -14.599 -12.615 16.464 1.00 69.62 754 GLY A CA 1
ATOM 5900 C C . GLY A 1 754 ? -15.252 -13.728 15.639 1.00 69.62 754 GLY A C 1
ATOM 5901 O O . GLY A 1 754 ? -15.954 -13.427 14.670 1.00 69.62 754 GLY A O 1
ATOM 5902 N N . VAL A 1 755 ? -15.078 -14.997 16.030 1.00 58.44 755 VAL A N 1
ATOM 5903 C CA . VAL A 1 755 ? -15.644 -16.163 15.315 1.00 58.44 755 VAL A CA 1
ATOM 5904 C C . VAL A 1 755 ? -17.172 -16.066 15.189 1.00 58.44 755 VAL A C 1
ATOM 5906 O O . VAL A 1 755 ? -17.717 -16.326 14.123 1.00 58.44 755 VAL A O 1
ATOM 5909 N N . ASN A 1 756 ? -17.865 -15.532 16.200 1.00 48.53 756 ASN A N 1
ATOM 5910 C CA . ASN A 1 756 ? -19.330 -15.402 16.190 1.00 48.53 756 ASN A CA 1
ATOM 5911 C C . ASN A 1 756 ? -19.896 -14.412 15.146 1.00 48.53 756 ASN A C 1
ATOM 5913 O O . ASN A 1 756 ? -21.105 -14.389 14.925 1.00 48.53 756 ASN A O 1
ATOM 5917 N N . LEU A 1 757 ? -19.059 -13.580 14.515 1.00 45.91 757 LEU A N 1
ATOM 5918 C CA . LEU A 1 757 ? -19.474 -12.569 13.528 1.00 45.91 757 LEU A CA 1
ATOM 5919 C C . LEU A 1 757 ? -18.897 -12.814 12.119 1.00 45.91 757 LEU A C 1
ATOM 5921 O O . LEU A 1 757 ? -19.302 -12.130 11.179 1.00 45.91 757 LEU A O 1
ATOM 5925 N N . GLY A 1 758 ? -17.948 -13.747 11.962 1.00 41.84 758 GLY A N 1
ATOM 5926 C CA . GLY A 1 758 ? -17.031 -13.790 10.813 1.00 41.84 758 GLY A CA 1
ATOM 5927 C C . GLY A 1 758 ? -16.966 -15.092 10.008 1.00 41.84 758 GLY A C 1
ATOM 5928 O O . GLY A 1 758 ? -16.153 -15.159 9.085 1.00 41.84 758 GLY A O 1
ATOM 5929 N N . ASP A 1 759 ? -17.794 -16.102 10.296 1.00 41.16 759 ASP A N 1
ATOM 5930 C CA . ASP A 1 759 ? -17.688 -17.468 9.734 1.00 41.16 759 ASP A CA 1
ATOM 5931 C C . ASP A 1 759 ? -17.713 -17.579 8.190 1.00 41.16 759 ASP A C 1
ATOM 5933 O O . ASP A 1 759 ? -17.360 -18.616 7.632 1.00 41.16 759 ASP A O 1
ATOM 5937 N N . VAL A 1 760 ? -18.028 -16.506 7.461 1.00 47.88 760 VAL A N 1
ATOM 5938 C CA . VAL A 1 760 ? -17.943 -16.472 5.989 1.00 47.88 760 VAL A CA 1
ATOM 5939 C C . VAL A 1 760 ? -16.518 -16.177 5.479 1.00 47.88 760 VAL A C 1
ATOM 5941 O O . VAL A 1 760 ? -16.127 -16.678 4.427 1.00 47.88 760 VAL A O 1
ATOM 5944 N N . GLN A 1 761 ? -15.693 -15.418 6.215 1.00 45.22 761 GLN A N 1
ATOM 5945 C CA . GLN A 1 761 ? -14.336 -15.041 5.768 1.00 45.22 761 GLN A CA 1
ATOM 5946 C C . GLN A 1 761 ? -13.292 -16.143 5.985 1.00 45.22 761 GLN A C 1
ATOM 5948 O O . GLN A 1 761 ? -12.351 -16.271 5.199 1.00 45.22 761 GLN A O 1
ATOM 5953 N N . VAL A 1 762 ? -13.465 -16.967 7.022 1.00 48.00 762 VAL A N 1
ATOM 5954 C CA . VAL A 1 762 ? -12.533 -18.057 7.357 1.00 48.00 762 VAL A CA 1
ATOM 5955 C C . VAL A 1 762 ? -12.525 -19.137 6.268 1.00 48.00 762 VAL A C 1
ATOM 5957 O O . VAL A 1 762 ? -11.477 -19.716 5.988 1.00 48.00 762 VAL A O 1
ATOM 5960 N N . PHE A 1 763 ? -13.654 -19.366 5.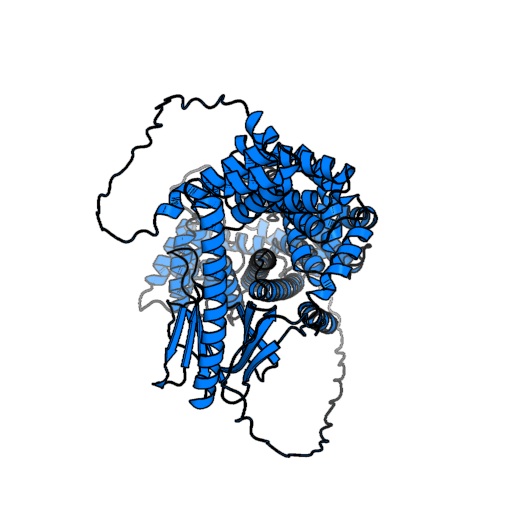590 1.00 44.66 763 PHE A N 1
ATOM 5961 C CA . PHE A 1 763 ? -13.764 -20.391 4.548 1.00 44.66 763 PHE A CA 1
ATOM 5962 C C . PHE A 1 763 ? -12.908 -20.080 3.305 1.00 44.66 763 PHE A C 1
ATOM 5964 O O . PHE A 1 763 ? -12.249 -20.972 2.774 1.00 44.66 763 PHE A O 1
ATOM 5971 N N . LEU A 1 764 ? -12.847 -18.814 2.874 1.00 43.38 764 LEU A N 1
ATOM 5972 C CA . LEU A 1 764 ? -12.086 -18.408 1.681 1.00 43.38 764 LEU A CA 1
ATOM 5973 C C . LEU A 1 764 ? -10.567 -18.443 1.903 1.00 43.38 764 LEU A C 1
ATOM 5975 O O . LEU A 1 764 ? -9.825 -18.863 1.017 1.00 43.38 764 LEU A O 1
ATOM 5979 N N . VAL A 1 765 ? -10.098 -18.050 3.092 1.00 47.19 765 VAL A N 1
ATOM 5980 C CA . VAL A 1 765 ? -8.660 -18.064 3.419 1.00 47.19 765 VAL A CA 1
ATOM 5981 C C . VAL A 1 765 ? -8.146 -19.495 3.582 1.00 47.19 765 VAL A C 1
ATOM 5983 O O . VAL A 1 765 ? -7.063 -19.808 3.094 1.00 47.19 765 VAL A O 1
ATOM 5986 N N . ARG A 1 766 ? -8.932 -20.380 4.211 1.00 44.56 766 ARG A N 1
ATOM 5987 C CA . ARG A 1 766 ? -8.566 -21.796 4.372 1.00 44.56 766 ARG A CA 1
ATOM 5988 C C . ARG A 1 766 ? -8.491 -22.510 3.021 1.00 44.56 766 ARG A C 1
ATOM 5990 O O . ARG A 1 766 ? -7.515 -23.194 2.749 1.00 44.56 766 ARG A O 1
ATOM 5997 N N . TYR A 1 767 ? -9.451 -22.240 2.134 1.00 41.81 767 TYR A N 1
ATOM 5998 C CA . TYR A 1 767 ? -9.443 -22.779 0.775 1.00 41.81 767 TYR A CA 1
ATOM 5999 C C . TYR A 1 767 ? -8.214 -22.326 -0.033 1.00 41.81 767 TYR A C 1
ATOM 6001 O O . TYR A 1 767 ? -7.610 -23.140 -0.724 1.00 41.81 767 TYR A O 1
ATOM 6009 N N . ALA A 1 768 ? -7.802 -21.058 0.070 1.00 45.38 768 ALA A N 1
ATOM 6010 C CA . ALA A 1 768 ? -6.611 -20.560 -0.625 1.00 45.38 768 ALA A CA 1
ATOM 6011 C C . ALA A 1 768 ? -5.293 -21.109 -0.040 1.00 45.38 768 ALA A C 1
ATOM 6013 O O . ALA A 1 768 ? -4.364 -21.397 -0.792 1.00 45.38 768 ALA A O 1
ATOM 6014 N N . ALA A 1 769 ? -5.211 -21.280 1.285 1.00 45.75 769 ALA A N 1
ATOM 6015 C CA . ALA A 1 769 ? -4.022 -21.812 1.951 1.00 45.75 769 ALA A CA 1
ATOM 6016 C C . ALA A 1 769 ? -3.761 -23.280 1.575 1.00 45.75 769 ALA A C 1
ATOM 6018 O O . ALA A 1 769 ? -2.640 -23.611 1.185 1.00 45.75 769 ALA A O 1
ATOM 6019 N N . ASP A 1 770 ? -4.806 -24.112 1.592 1.00 42.78 770 ASP A N 1
ATOM 6020 C CA . ASP A 1 770 ? -4.713 -25.553 1.319 1.00 42.78 770 ASP A CA 1
ATOM 6021 C C . ASP A 1 770 ? -4.308 -25.873 -0.137 1.00 42.78 770 ASP A C 1
ATOM 6023 O O . ASP A 1 770 ? -3.831 -26.967 -0.415 1.00 42.78 770 ASP A O 1
ATOM 6027 N N . HIS A 1 771 ? -4.441 -24.919 -1.068 1.00 45.28 771 HIS A N 1
ATOM 6028 C CA . HIS A 1 771 ? -4.083 -25.097 -2.486 1.00 45.28 771 HIS A CA 1
ATOM 6029 C C . HIS A 1 771 ? -2.766 -24.405 -2.885 1.00 45.28 771 HIS A C 1
ATOM 6031 O O . HIS A 1 771 ? -2.380 -24.449 -4.052 1.00 45.28 771 HIS A O 1
ATOM 6037 N N . SER A 1 772 ? -2.066 -23.771 -1.936 1.00 38.75 772 SER A N 1
ATOM 6038 C CA . SER A 1 772 ? -0.780 -23.097 -2.187 1.00 38.75 772 SER A CA 1
ATOM 6039 C C . SER A 1 772 ? 0.453 -23.982 -1.955 1.00 38.75 772 SER A C 1
ATOM 6041 O O . SER A 1 772 ? 1.539 -23.619 -2.391 1.00 38.75 772 SER A O 1
ATOM 6043 N N . GLU A 1 773 ? 0.306 -25.143 -1.304 1.00 34.06 773 GLU A N 1
ATOM 6044 C CA . GLU A 1 773 ? 1.413 -26.087 -1.058 1.00 34.06 773 GLU A CA 1
ATOM 6045 C C . GLU A 1 773 ? 1.634 -27.112 -2.193 1.00 34.06 773 GLU A C 1
ATOM 6047 O O . GLU A 1 773 ? 2.611 -27.858 -2.158 1.00 34.06 773 GLU A O 1
ATOM 6052 N N . GLU A 1 774 ? 0.781 -27.135 -3.226 1.00 30.66 774 GLU A N 1
ATOM 6053 C CA . GLU A 1 774 ? 0.932 -28.012 -4.407 1.00 30.66 774 GLU A CA 1
ATOM 6054 C C . GLU A 1 774 ? 1.662 -27.357 -5.608 1.00 30.66 774 GLU A C 1
ATOM 6056 O O . GLU A 1 774 ? 1.766 -27.977 -6.670 1.00 30.66 774 GLU A O 1
ATOM 6061 N N . VAL A 1 775 ? 2.213 -26.142 -5.457 1.00 29.50 775 VAL A N 1
ATOM 6062 C CA . VAL A 1 775 ? 2.993 -25.411 -6.488 1.00 29.50 775 VAL A CA 1
ATOM 6063 C C . VAL A 1 775 ? 4.380 -25.065 -5.963 1.00 29.50 775 VAL A C 1
ATOM 6065 O O . VAL A 1 775 ? 5.356 -25.236 -6.734 1.00 29.50 775 VAL A O 1
#

pLDDT: mean 81.98, std 21.76, range [24.0, 98.69]